Protein AF-A0AAE0KXP6-F1 (afdb_monomer_lite)

pLDDT: mean 75.96, std 21.17, range [24.8, 98.81]

Foldseek 3Di:
DVVVVVVCVVPVVPPPDDDDDFDQFAALQRACLQVVCRPFQGAFAWADCPLFHFFAPVQAFHFHPNPVADFLLVLLVLLADDDFFFAPQQFFLCLLLLLVLQLLQAFDFAQDDPPFWDGFDWDWTADDQCPVFQHVVRPGPDTATDTFTIFGNPPPRNHYTTTTGRAGRFLQPLQAQANHPVLNVQQPPQALLAGDADPPLFAAWVPVPDQADDLLPDPDTFGRGSGSQCLFFLLSRLVNSLLRLQLRVQSVVCCVVPVPDGNVRSNRRSSLLSSLLSLLQVPQFNCVLQVQDADDFPAADSPFRLHHHPCCSQALSCLSQQQDEQWQAFADLQLHGDPVGIDGGLVRGSPVVVCVVPHSQRSLQSSLVHRTTARASYHYCSQQFRNSPDPNPNTDGNSSNSLSNCRSSSGAAAQSLCVSLVHHGDQALVQQAVPPSLRVSVCVSQVGGSNSHHNRNSFSRGDDDVSGSGHPSSSSSVNVNVNSSQNNRQSNQPNDPVRHSHYHPVSSVVSNVDYPVNSCVVRHPRPDGAPRSGRDDPPTSNDPDPCVCVPVPPDPPPDPDDPPFAVDWDQPDDVFRKIKGKYKDAPPPDPPKIKMKIKIKTLALAKKKKWWDDPVVPWFLAQIWMKMWHQDPVRDIDIFTFAHHDGPFATDGQVVVVFDTFWAPWHWGQPPSMIMIMIMGILDDPRPPGDDRNDLAFWTWMKIFDAPVNHHPSRDDRDPVGIDTDHTDNSNDDDPDDPPLVPCVVFPWDWDDDPQAWIWIWGDDPQKIKIKTKGQAQAKKKKWWFAPPLARAQTFMWIWGADVNRIDIFTFGHNDPDDTHGDPPDGFKAWRDWDDPPSMTMTIIMGGLCNVPPPGDDRQDQDKIKMKIFTDNHHDPDDGPGIDIDIARNPPGDDPDDPPVPPDDDDDDDDDDDDDDDDDDDPPLVVLLVLLLVLLVCLQQPLLVVLVCLVPQVLVPLCSLVVSLVSLVSSLVSLVVSVVSVCVNCVNDQPDPLSVLSVVLNVLSVVLNVLSLLLLPPDDPPDPDDSVVSVVVSNVSSVVSSVSSLVSSVSSCVVVVPDPVVVVVSVVSVVVVVVCVVPRPPLADPVNVVVCVVVVPDDDDDPPVVSVVVSVVVVVVVVVVVVLPDDDSSNVVSLVVCCVVVNDPPVVVVVVVVVVVVVNVVVVVVVVVVVVVVPADDDDDPPDPPPPPVVVVVCVVVVHDYDDDDDDDDDLCVVQVPDDCSVVVVVVNVVVVVPPDDD

Secondary structure (DSSP, 8-state):
-HHHHHHHHHHHGGGS-SS-----S--TT-TTSSSS-TTTT-TTPBPB--SS----TTSSSSPTTTT-SPPHHHHHHHT---S--B-TT-BBHHHHHHHHHHHHHH----S--TTTEEPPPB-PEEPPTT-TTT-TT-----EE--BPPPEETTS-TTS---BB-SS-SS-SSHHHH-SSHHHHHTTB-SSTTPBP-BTTTBPPBSTT------TT--SSPPBP-SSTTTTS-HHHHHHHHHHHHHHHHHHHHHHHH-TT--HHHHHHHHHHHHHHHHHHHIIIIIHHHTT--PPPP----TT---SPBHHIIIIIGGGGGGS--SEE--B-SSSPBPTT--EEHHHHTT-HHHHHHH-SHHHHHHHHHSBPBPSSS---HHHHT-BT-BTTBS-B-HHHHHHHHHHHTTPPPHHHHHHHTTPPPPSSHHHH-S-HHHHHHHHHHTTT-GGGS-HHHHHHTSPBPTTSSSBHHHHHHHHHHHHHHHHT-TT-TTSBTTTSSSB-HHHHHHHHH--HHHHHHHHSS-----SSTTB--TTSTT---TTGGGGS-SS-------S---SEEEEEETTTTEEEEEEEEESTT-TT-EEEEEEEEES-SS-EEEEE--GGGSS-STT-EEEEEEE-TTS-EEEEEEE--STTSPPEEHHHHT----EEEEEEEEETTEEEEEEEEESS-S-TTTPPPPPSSS-EEEEEEE-TT----TTS---TTSEEEEEEE-SS---S----S--GGGS-PEEEEETTTEEEEEEEETTEEEEEEEES-SS-EEEEES-SSSSSTTEEEEEEEEETTEEEEEEEEESSSSPPEEPSS----EEEEEEEETTEEEEEEEEESS-S-TTT-----SS-EEEEEEE-SSSS----SEEEEEEE-TTT------GGG--S----S-------S----SSHHHHHHHHHHHHHHHIIIIIHHHHHHHHHHGGGSTTHHHHHHHHHHHHHHHHHHHHHHHHHHTTT---SHHHHHHHHHHHHHHHHHHHHHHTT-TT-TT-SS-HHHHHHHHHHHHHHHHHHHHHHHHHHHHHTT--HHHHHHHHHHHHHHHHHHHHTS----HHHHHHHHHHHSS-SSS-HHHHHHHHHHHHHHHHHHHTTT--SHHHHHHHHHHHHTTSS-HHHHHHHHHHHHHHHHHHHHHHHHHHHHTT------TT-TTSHHHHHHHHHHTT-------S----HHHHHTTSTTHHHHHHHHHHHHTTS---

InterPro domains:
  IPR005018 DOMON domain [PF03351] (576-705)
  IPR005018 DOMON domain [PF03351] (758-872)
  IPR005018 DOMON domain [PS50836] (576-707)
  IPR005018 DOMON domain [PS50836] (756-872)
  IPR005018 DOMON domain [SM00664] (607-707)
  IPR005018 DOMON domain [SM00664] (780-872)
  IPR006593 Cytochrome b561/ferric reductase, transmembrane domain [SM00665] (931-1053)
  IPR010255 Haem peroxidase superfamily [SSF48113] (22-544)
  IPR019791 Haem peroxidase, animal-type [PF03098] (25-534)
  IPR019791 Haem peroxidase, animal-type [PR00457] (94-109)
  IPR019791 Haem peroxidase, animal-type [PR00457] (223-241)
  IPR019791 Haem peroxidase, animal-type [PR00457] (241-261)
  IPR019791 Haem peroxidase, animal-type [PR00457] (266-292)
  IPR019791 Haem peroxidase, animal-type [PS50292] (14-575)
  IPR036400 Cytochrome b5-like heme/steroid binding domain superfamily [G3DSA:3.10.120.10] (1179-1237)
  IPR036400 Cytochrome b5-like heme/steroid binding domain superfamily [SSF55856] (1179-1228)
  IPR037120 Haem peroxidase domain superfamily, animal type [G3DSA:1.10.640.10] (17-553)
  IPR045266 Copper-dependent monooxygenases, DOMON domain [cd09631] (571-720)
  IPR045266 Copper-dependent monooxygenases, DOMON domain [cd09631] (766-885)

Structure (mmCIF, N/CA/C/O backbone):
data_AF-A0AAE0KXP6-F1
#
_entry.id   AF-A0AAE0KXP6-F1
#
loop_
_atom_site.group_PDB
_atom_site.id
_atom_site.type_symbol
_atom_site.label_atom_id
_atom_site.label_alt_id
_atom_site.label_comp_id
_atom_site.label_asym_id
_atom_site.label_entity_id
_atom_site.label_seq_id
_atom_site.pdbx_PDB_ins_code
_atom_site.Cartn_x
_atom_site.Cartn_y
_atom_site.Cartn_z
_atom_site.occupancy
_atom_site.B_iso_or_equiv
_atom_site.auth_seq_id
_atom_site.auth_comp_id
_atom_site.auth_asym_id
_atom_site.auth_atom_id
_atom_site.pdbx_PDB_model_num
ATOM 1 N N . MET A 1 1 ? -16.709 24.439 -23.450 1.00 32.59 1 MET A N 1
ATOM 2 C CA . MET A 1 1 ? -16.083 23.322 -24.195 1.00 32.59 1 MET A CA 1
ATOM 3 C C . MET A 1 1 ? -16.640 21.931 -23.843 1.00 32.59 1 MET A C 1
ATOM 5 O O . MET A 1 1 ? -16.999 21.219 -24.769 1.00 32.59 1 MET A O 1
ATOM 9 N N . MET A 1 2 ? -16.853 21.538 -22.574 1.00 24.80 2 MET A N 1
ATOM 10 C CA . MET A 1 2 ? -17.371 20.183 -22.232 1.00 24.80 2 MET A CA 1
ATOM 11 C C . MET A 1 2 ? -18.785 19.836 -22.750 1.00 24.80 2 MET A C 1
ATOM 13 O O . MET A 1 2 ? -19.070 18.675 -23.035 1.00 24.80 2 MET A O 1
ATOM 17 N N . ARG A 1 3 ? -19.681 20.818 -22.942 1.00 27.48 3 ARG A N 1
ATOM 18 C CA . ARG A 1 3 ? -21.004 20.563 -23.558 1.00 27.48 3 ARG A CA 1
ATOM 19 C C . ARG A 1 3 ? -20.917 20.221 -25.050 1.00 27.48 3 ARG A C 1
ATOM 21 O O . ARG A 1 3 ? -21.789 19.524 -25.552 1.00 27.48 3 ARG A O 1
ATOM 28 N N . LEU A 1 4 ? -19.858 20.669 -25.728 1.00 32.75 4 LEU A N 1
ATOM 29 C CA . LEU A 1 4 ? -19.587 20.327 -27.124 1.00 32.75 4 LEU A CA 1
ATOM 30 C C . LEU A 1 4 ? -18.962 18.926 -27.222 1.00 32.75 4 LEU A C 1
ATOM 32 O O . LEU A 1 4 ? -19.367 18.155 -28.080 1.00 32.75 4 LEU A O 1
ATOM 36 N N . HIS A 1 5 ? -18.100 18.549 -26.269 1.00 32.56 5 HIS A N 1
ATOM 37 C CA . HIS A 1 5 ? -17.567 17.184 -26.144 1.00 32.56 5 HIS A CA 1
ATOM 38 C C . HIS A 1 5 ? -18.686 16.148 -25.909 1.00 32.56 5 HIS A C 1
ATOM 40 O O . HIS A 1 5 ? -18.770 15.157 -26.625 1.00 32.56 5 HIS A O 1
ATOM 46 N N . ARG A 1 6 ? -19.640 16.432 -25.004 1.00 30.58 6 ARG A N 1
ATOM 47 C CA . ARG A 1 6 ? -20.815 15.563 -24.772 1.00 30.58 6 ARG A CA 1
ATOM 48 C C . ARG A 1 6 ? -21.768 15.480 -25.973 1.00 30.58 6 ARG A C 1
ATOM 50 O O . ARG A 1 6 ? -22.345 14.425 -26.212 1.00 30.58 6 ARG A O 1
ATOM 57 N N . ALA A 1 7 ? -21.932 16.563 -26.736 1.00 30.27 7 ALA A N 1
ATOM 58 C CA . ALA A 1 7 ? -22.789 16.574 -27.926 1.00 30.27 7 ALA A CA 1
ATOM 59 C C . ALA A 1 7 ? -22.153 15.848 -29.128 1.00 30.27 7 ALA A C 1
ATOM 61 O O . ALA A 1 7 ? -22.864 15.206 -29.898 1.00 30.27 7 ALA A O 1
ATOM 62 N N . ILE A 1 8 ? -20.824 15.906 -29.262 1.00 35.00 8 ILE A N 1
ATOM 63 C CA . ILE A 1 8 ? -20.055 15.195 -30.294 1.00 35.00 8 ILE A CA 1
ATOM 64 C C . ILE A 1 8 ? -20.101 13.677 -30.046 1.00 35.00 8 ILE A C 1
ATOM 66 O O . ILE A 1 8 ? -20.377 12.925 -30.984 1.00 35.00 8 ILE A O 1
ATOM 70 N N . SER A 1 9 ? -19.973 13.226 -28.791 1.00 34.34 9 SER A N 1
ATOM 71 C CA . SER A 1 9 ? -20.083 11.801 -28.432 1.00 34.34 9 SER A CA 1
ATOM 72 C C . SER A 1 9 ? -21.488 11.217 -28.643 1.00 34.34 9 SER A C 1
ATOM 74 O O . SER A 1 9 ? -21.620 10.036 -28.952 1.00 34.34 9 SER A O 1
ATOM 76 N N . LEU A 1 10 ? -22.544 12.034 -28.532 1.00 33.81 10 LEU A N 1
ATOM 77 C CA . LEU A 1 10 ? -23.941 11.597 -28.687 1.00 33.81 10 LEU A CA 1
ATOM 78 C C . LEU A 1 10 ? -24.412 11.481 -30.147 1.00 33.81 10 LEU A C 1
ATOM 80 O O . LEU A 1 10 ? -25.411 10.812 -30.403 1.00 33.81 10 LEU A O 1
ATOM 84 N N . VAL A 1 11 ? -23.726 12.118 -31.104 1.00 35.19 11 VAL A N 1
ATOM 85 C CA . VAL A 1 11 ? -24.187 12.194 -32.506 1.00 35.19 11 VAL A CA 1
ATOM 86 C C . VAL A 1 11 ? -23.286 11.426 -33.479 1.00 35.19 11 VAL A C 1
ATOM 88 O O . VAL A 1 11 ? -23.789 10.916 -34.478 1.00 35.19 11 VAL A O 1
ATOM 91 N N . LEU A 1 12 ? -21.982 11.287 -33.203 1.00 35.38 12 LEU A N 1
ATOM 92 C CA . LEU A 1 12 ? -21.042 10.641 -34.136 1.00 35.38 12 LEU A CA 1
ATOM 93 C C . LEU A 1 12 ? -20.801 9.145 -33.880 1.00 35.38 12 LEU A C 1
ATOM 95 O O . LEU A 1 12 ? -20.413 8.436 -34.806 1.00 35.38 12 LEU A O 1
ATOM 99 N N . LEU A 1 13 ? -21.084 8.633 -32.680 1.00 35.50 13 LEU A N 1
ATOM 100 C CA . LEU A 1 13 ? -20.865 7.218 -32.351 1.00 35.50 13 LEU A CA 1
ATOM 101 C C . LEU A 1 13 ? -21.879 6.217 -32.965 1.00 35.50 13 LEU A C 1
ATOM 103 O O . LEU A 1 13 ? -21.472 5.091 -33.244 1.00 35.50 13 LEU A O 1
ATOM 107 N N . PRO A 1 14 ? -23.161 6.553 -33.250 1.00 34.28 14 PRO A N 1
ATOM 108 C CA . PRO A 1 14 ? -24.108 5.555 -33.770 1.00 34.28 14 PRO A CA 1
ATOM 109 C C . PRO A 1 14 ? -24.024 5.300 -35.285 1.00 34.28 14 PRO A C 1
ATOM 111 O O . PRO A 1 14 ? -24.717 4.417 -35.784 1.00 34.28 14 PRO A O 1
ATOM 114 N N . LEU A 1 15 ? -23.234 6.071 -36.042 1.00 33.22 15 LEU A N 1
ATOM 115 C CA . LEU A 1 15 ? -23.243 6.052 -37.517 1.00 33.22 15 LEU A CA 1
ATOM 116 C C . LEU A 1 15 ? -22.061 5.298 -38.157 1.00 33.22 15 LEU A C 1
ATOM 118 O O . LEU A 1 15 ? -21.958 5.276 -39.382 1.00 33.22 15 LEU A O 1
ATOM 122 N N . LEU A 1 16 ? -21.206 4.646 -37.358 1.00 36.97 16 LEU A N 1
ATOM 123 C CA . LEU A 1 16 ? -20.018 3.910 -37.824 1.00 36.97 16 LEU A CA 1
ATOM 124 C C . LEU A 1 16 ? -20.016 2.395 -37.537 1.00 36.97 16 LEU A C 1
ATOM 126 O O . LEU A 1 16 ? -18.966 1.771 -37.631 1.00 36.97 16 LEU A O 1
ATOM 130 N N . LEU A 1 17 ? -21.156 1.759 -37.248 1.00 31.48 17 LEU A N 1
ATOM 131 C CA . LEU A 1 17 ? -21.188 0.305 -37.020 1.00 31.48 17 LEU A CA 1
ATOM 132 C C . LEU A 1 17 ? -22.058 -0.436 -38.043 1.00 31.48 17 LEU A C 1
ATOM 134 O O . LEU A 1 17 ? -23.271 -0.230 -38.097 1.00 31.48 17 LEU A O 1
ATOM 138 N N . PRO A 1 18 ? -21.494 -1.444 -38.724 1.00 36.28 18 PRO A N 1
ATOM 139 C CA . PRO A 1 18 ? -22.062 -2.773 -38.725 1.00 36.28 18 PRO A CA 1
ATOM 140 C C . PRO A 1 18 ? -21.267 -3.644 -37.736 1.00 36.28 18 PRO A C 1
ATOM 142 O O . PRO A 1 18 ? -20.046 -3.721 -37.811 1.00 36.28 18 PRO A O 1
ATOM 145 N N . THR A 1 19 ? -21.989 -4.343 -36.853 1.00 32.66 19 THR A N 1
ATOM 146 C CA . THR A 1 19 ? -21.525 -5.262 -35.783 1.00 32.66 19 THR A CA 1
ATOM 147 C C . THR A 1 19 ? -21.024 -4.605 -34.485 1.00 32.66 19 THR A C 1
ATOM 149 O O . THR A 1 19 ? -20.386 -3.562 -34.493 1.00 32.66 19 THR A O 1
ATOM 152 N N . LYS A 1 20 ? -21.408 -5.193 -33.341 1.00 36.56 20 LYS A N 1
ATOM 153 C CA . LYS A 1 20 ? -21.067 -4.753 -31.978 1.00 36.56 20 LYS A CA 1
ATOM 154 C C . LYS A 1 20 ? -19.540 -4.741 -31.786 1.00 36.56 20 LYS A C 1
ATOM 156 O O . LYS A 1 20 ? -18.954 -5.796 -31.580 1.00 36.56 20 LYS A O 1
ATOM 161 N N . SER A 1 21 ? -18.909 -3.568 -31.823 1.00 39.62 21 SER A N 1
ATOM 162 C CA . SER A 1 21 ? -17.526 -3.383 -31.366 1.00 39.62 21 SER A CA 1
ATOM 163 C C . SER A 1 21 ? -17.557 -2.946 -29.902 1.00 39.62 21 SER A C 1
ATOM 165 O O . SER A 1 21 ? -17.931 -1.812 -29.610 1.00 39.62 21 SER A O 1
ATOM 167 N N . TYR A 1 22 ? -17.219 -3.843 -28.978 1.00 49.94 22 TYR A N 1
ATOM 168 C CA . TYR A 1 22 ? -17.097 -3.524 -27.552 1.00 49.94 22 TYR A CA 1
ATOM 169 C C . TYR A 1 22 ? -15.776 -2.778 -27.283 1.00 49.94 22 TYR A C 1
ATOM 171 O O . TYR A 1 22 ? -14.774 -3.052 -27.940 1.00 49.94 22 TYR A O 1
ATOM 179 N N . ALA A 1 23 ? -15.753 -1.850 -26.317 1.00 63.47 23 ALA A N 1
ATOM 180 C CA . ALA A 1 23 ? -14.490 -1.320 -25.792 1.00 63.47 23 ALA A CA 1
ATOM 181 C C . ALA A 1 23 ? -13.693 -2.470 -25.151 1.00 63.47 23 ALA A C 1
ATOM 183 O O . ALA A 1 23 ? -14.261 -3.210 -24.344 1.00 63.47 23 ALA A O 1
ATOM 184 N N . ALA A 1 24 ? -12.421 -2.624 -25.533 1.00 76.25 24 ALA A N 1
ATOM 185 C CA . ALA A 1 24 ? -11.598 -3.793 -25.207 1.00 76.25 24 ALA A CA 1
ATOM 186 C C . ALA A 1 24 ? -10.901 -3.733 -23.831 1.00 76.25 24 ALA A C 1
ATOM 188 O O . ALA A 1 24 ? -10.452 -4.771 -23.347 1.00 76.25 24 ALA A O 1
ATOM 189 N N . TYR A 1 25 ? -10.846 -2.555 -23.195 1.00 86.75 25 TYR A N 1
ATOM 190 C CA . TYR A 1 25 ? -10.132 -2.304 -21.934 1.00 86.75 25 TYR A CA 1
ATOM 191 C C . TYR A 1 25 ? -10.940 -1.384 -21.004 1.00 86.75 25 TYR A C 1
ATOM 193 O O . TYR A 1 25 ? -11.779 -0.614 -21.486 1.00 86.75 25 TYR A O 1
ATOM 201 N N . TYR A 1 26 ? -10.667 -1.437 -19.694 1.00 91.56 26 TYR A N 1
ATOM 202 C CA . TYR A 1 26 ? -11.183 -0.465 -18.722 1.00 91.56 26 TYR A CA 1
ATOM 203 C C . TYR A 1 26 ? -10.725 0.952 -19.086 1.00 91.56 26 TYR A C 1
ATOM 205 O O . TYR A 1 26 ? -9.540 1.177 -19.363 1.00 91.56 26 TYR A O 1
ATOM 213 N N . SER A 1 27 ? -11.628 1.932 -19.012 1.00 93.94 27 SER A N 1
ATOM 214 C CA . SER A 1 27 ? -11.185 3.322 -18.882 1.00 93.94 27 SER A CA 1
ATOM 215 C C . SER A 1 27 ? -10.509 3.506 -17.518 1.00 93.94 27 SER A C 1
ATOM 217 O O . SER A 1 27 ? -10.760 2.747 -16.587 1.00 93.94 27 SER A O 1
ATOM 219 N N . PHE A 1 28 ? -9.621 4.490 -17.387 1.00 93.56 28 PHE A N 1
ATOM 220 C CA . PHE A 1 28 ? -8.938 4.737 -16.110 1.00 93.56 28 PHE A CA 1
ATOM 221 C C . PHE A 1 28 ? -9.883 5.217 -15.006 1.00 93.56 28 PHE A C 1
ATOM 223 O O . PHE A 1 28 ? -9.619 4.983 -13.842 1.00 93.56 28 PHE A O 1
ATOM 230 N N . ASP A 1 29 ? -10.977 5.882 -15.369 1.00 94.44 29 ASP A N 1
ATOM 231 C CA . ASP A 1 29 ? -11.975 6.395 -14.431 1.00 94.44 29 ASP A CA 1
ATOM 232 C C . ASP A 1 29 ? -13.152 5.432 -14.206 1.00 94.44 29 ASP A C 1
ATOM 234 O O . ASP A 1 29 ? -14.059 5.763 -13.453 1.00 94.44 29 ASP A O 1
ATOM 238 N N . GLY A 1 30 ? -13.188 4.268 -14.864 1.00 95.31 30 GLY A N 1
ATOM 239 C CA . GLY A 1 30 ? -14.303 3.315 -14.801 1.00 95.31 30 GLY A CA 1
ATOM 240 C C . GLY A 1 30 ? -15.544 3.689 -15.633 1.00 95.31 30 GLY A C 1
ATOM 241 O O . GLY A 1 30 ? -16.504 2.914 -15.689 1.00 95.31 30 GLY A O 1
ATOM 242 N N . TRP A 1 31 ? -15.554 4.842 -16.314 1.00 94.88 31 TRP A N 1
ATOM 243 C CA . TRP A 1 31 ? -16.660 5.261 -17.177 1.00 94.88 31 TRP A CA 1
ATOM 244 C C . TRP A 1 31 ? -16.942 4.274 -18.321 1.00 94.88 31 TRP A C 1
ATOM 246 O O . TRP A 1 31 ? -16.058 3.812 -19.042 1.00 94.88 31 TRP A O 1
ATOM 256 N N . GLY A 1 32 ? -18.223 3.992 -18.559 1.00 92.38 32 GLY A N 1
ATOM 257 C CA . GLY A 1 32 ? -18.657 3.143 -19.670 1.00 92.38 32 GLY A CA 1
ATOM 258 C C . GLY A 1 32 ? -18.403 1.649 -19.451 1.00 92.38 32 GLY A C 1
ATOM 259 O O . GLY A 1 32 ? -18.537 0.862 -20.399 1.00 92.38 32 GLY A O 1
ATOM 260 N N . ASN A 1 33 ? -18.079 1.228 -18.221 1.00 94.25 33 ASN A N 1
ATOM 261 C CA . ASN A 1 33 ? -18.106 -0.185 -17.851 1.00 94.25 33 ASN A CA 1
ATOM 262 C C . ASN A 1 33 ? -19.514 -0.754 -18.094 1.00 94.25 33 ASN A C 1
ATOM 264 O O . ASN A 1 33 ? -19.696 -1.624 -18.948 1.00 94.25 33 ASN A O 1
ATOM 268 N N . ASN A 1 34 ? -20.538 -0.172 -17.469 1.00 94.56 34 ASN A N 1
ATOM 269 C CA . ASN A 1 34 ? -21.924 -0.504 -17.780 1.00 94.56 34 ASN A CA 1
ATOM 270 C C . ASN A 1 34 ? -22.409 0.265 -19.025 1.00 94.56 34 ASN A C 1
ATOM 272 O O . ASN A 1 34 ? -22.311 1.487 -19.101 1.00 94.56 34 ASN A O 1
ATOM 276 N N . LEU A 1 35 ? -22.963 -0.441 -20.017 1.00 90.94 35 LEU A N 1
ATOM 277 C CA . LEU A 1 35 ? -23.380 0.178 -21.286 1.00 90.94 35 LEU A CA 1
ATOM 278 C C . LEU A 1 35 ? -24.686 0.984 -21.184 1.00 90.94 35 LEU A C 1
ATOM 280 O O . LEU A 1 35 ? -24.946 1.828 -22.041 1.00 90.94 35 LEU A O 1
ATOM 284 N N . ARG A 1 36 ? -25.529 0.707 -20.179 1.00 93.88 36 ARG A N 1
ATOM 285 C CA . ARG A 1 36 ? -26.803 1.411 -19.950 1.00 93.88 36 ARG A CA 1
ATOM 286 C C . ARG A 1 36 ? -26.665 2.568 -18.973 1.00 93.88 36 ARG A C 1
ATOM 288 O O . ARG A 1 36 ? -27.327 3.582 -19.169 1.00 93.88 36 ARG A O 1
ATOM 295 N N . ASN A 1 37 ? -25.807 2.408 -17.971 1.00 95.12 37 ASN A N 1
ATOM 296 C CA . ASN A 1 37 ? -25.529 3.404 -16.940 1.00 95.12 37 ASN A CA 1
ATOM 297 C C . ASN A 1 37 ? -24.009 3.653 -16.873 1.00 95.12 37 ASN A C 1
ATOM 299 O O . ASN A 1 37 ? -23.347 3.132 -15.974 1.00 95.12 37 ASN A O 1
ATOM 303 N N . PRO A 1 38 ? -23.428 4.384 -17.845 1.00 92.69 38 PRO A N 1
ATOM 304 C CA . PRO A 1 38 ? -21.977 4.555 -17.974 1.00 92.69 38 PRO A CA 1
ATOM 305 C C . PRO A 1 38 ? -21.270 5.141 -16.747 1.00 92.69 38 PRO A C 1
ATOM 307 O O . PRO A 1 38 ? -20.057 5.022 -16.639 1.00 92.69 38 PRO A O 1
ATOM 310 N N . GLU A 1 39 ? -22.001 5.796 -15.852 1.00 93.31 39 GLU A N 1
ATOM 311 C CA . GLU A 1 39 ? -21.506 6.395 -14.613 1.00 93.31 39 GLU A CA 1
ATOM 312 C C . GLU A 1 39 ? -21.412 5.425 -13.424 1.00 93.31 39 GLU A C 1
ATOM 314 O O . GLU A 1 39 ? -20.818 5.775 -12.405 1.00 93.31 39 GLU A O 1
ATOM 319 N N . TRP A 1 40 ? -22.005 4.231 -13.512 1.00 96.62 40 TRP A N 1
ATOM 320 C CA . TRP A 1 40 ? -21.966 3.264 -12.414 1.00 96.62 40 TRP A CA 1
ATOM 321 C C . TRP A 1 40 ? -20.543 2.761 -12.173 1.00 96.62 40 TRP A C 1
ATOM 323 O O . TRP A 1 40 ? -19.909 2.224 -13.078 1.00 96.62 40 TRP A O 1
ATOM 333 N N . GLY A 1 41 ? -20.072 2.918 -10.936 1.00 95.25 41 GLY A N 1
ATOM 334 C CA . GLY A 1 41 ? -18.726 2.539 -10.507 1.00 95.25 41 GLY A CA 1
ATOM 335 C C . GLY A 1 41 ? -17.596 3.461 -10.980 1.00 95.25 41 GLY A C 1
ATOM 336 O O . GLY A 1 41 ? -16.436 3.154 -10.723 1.00 95.25 41 GLY A O 1
ATOM 337 N N . MET A 1 42 ? -17.903 4.577 -11.649 1.00 95.06 42 MET A N 1
ATOM 338 C CA . MET A 1 42 ? -16.891 5.544 -12.086 1.00 95.06 42 MET A CA 1
ATOM 339 C C . MET A 1 42 ? -16.293 6.305 -10.887 1.00 95.06 42 MET A C 1
ATOM 341 O O . MET A 1 42 ? -17.012 6.625 -9.935 1.00 95.06 42 MET A O 1
ATOM 345 N N . ALA A 1 43 ? -15.010 6.657 -10.958 1.00 94.12 43 ALA A N 1
ATOM 346 C CA . ALA A 1 43 ? -14.353 7.533 -9.992 1.00 94.12 43 ALA A CA 1
ATOM 347 C C . ALA A 1 43 ? -15.075 8.886 -9.867 1.00 94.12 43 ALA A C 1
ATOM 349 O O . ALA A 1 43 ? -15.529 9.477 -10.852 1.00 94.12 43 ALA A O 1
ATOM 350 N N . GLY A 1 44 ? -15.212 9.379 -8.638 1.00 90.69 44 GLY A N 1
ATOM 351 C CA . GLY A 1 44 ? -15.965 10.593 -8.323 1.00 90.69 44 GLY A CA 1
ATOM 352 C C . GLY A 1 44 ? -17.488 10.408 -8.270 1.00 90.69 44 GLY A C 1
ATOM 353 O O . GLY A 1 44 ? -18.209 11.405 -8.165 1.00 90.69 44 GLY A O 1
ATOM 354 N N . SER A 1 45 ? -18.001 9.174 -8.352 1.00 91.00 45 SER A N 1
ATOM 355 C CA . SER A 1 45 ? -19.427 8.873 -8.155 1.00 91.00 45 SER A CA 1
ATOM 356 C C . SER A 1 45 ? -19.807 8.798 -6.669 1.00 91.00 45 SER A C 1
ATOM 358 O O . SER A 1 45 ? -18.961 8.648 -5.789 1.00 91.00 45 SER A O 1
ATOM 360 N N . GLU A 1 46 ? -21.097 8.954 -6.363 1.00 92.94 46 GLU A N 1
ATOM 361 C CA . GLU A 1 46 ? -21.593 8.818 -4.989 1.00 92.94 46 GLU A CA 1
ATOM 362 C C . GLU A 1 46 ? -21.494 7.366 -4.508 1.00 92.94 46 GLU A C 1
ATOM 364 O O . GLU A 1 46 ? -21.806 6.433 -5.254 1.00 92.94 46 GLU A O 1
ATOM 369 N N . LEU A 1 47 ? -21.133 7.185 -3.235 1.00 95.38 47 LEU A N 1
ATOM 370 C CA . LEU A 1 47 ? -21.275 5.893 -2.572 1.00 95.38 47 LEU A CA 1
ATOM 371 C C . LEU A 1 47 ? -22.747 5.480 -2.557 1.00 95.38 47 LEU A C 1
ATOM 373 O O . LEU A 1 47 ? -23.642 6.272 -2.241 1.00 95.38 47 LEU A O 1
ATOM 377 N N . LEU A 1 48 ? -23.005 4.213 -2.863 1.00 95.88 48 LEU A N 1
ATOM 378 C CA . LEU A 1 48 ? -24.356 3.684 -2.869 1.00 95.88 48 LEU A CA 1
ATOM 379 C C . LEU A 1 48 ? -24.908 3.592 -1.437 1.00 95.88 48 LEU A C 1
ATOM 381 O O . LEU A 1 48 ? -24.183 3.348 -0.480 1.00 95.88 48 LEU A O 1
ATOM 385 N N . ARG A 1 49 ? -26.221 3.780 -1.282 1.00 94.88 49 ARG A N 1
ATOM 386 C CA . ARG A 1 49 ? -26.956 3.580 -0.021 1.00 94.88 49 ARG A CA 1
ATOM 387 C C . ARG A 1 49 ? -27.841 2.337 -0.127 1.00 94.88 49 ARG A C 1
ATOM 389 O O . ARG A 1 49 ? -29.071 2.449 -0.119 1.00 94.88 49 ARG A O 1
ATOM 396 N N . TYR A 1 50 ? -27.236 1.169 -0.341 1.00 93.94 50 TYR A N 1
ATOM 397 C CA . TYR A 1 50 ? -27.963 -0.085 -0.531 1.00 93.94 50 TYR A CA 1
ATOM 398 C C . TYR A 1 50 ? -27.125 -1.305 -0.112 1.00 93.94 50 TYR A C 1
ATOM 400 O O . TYR A 1 50 ? -26.047 -1.505 -0.663 1.00 93.94 50 TYR A O 1
ATOM 408 N N . PRO A 1 51 ? -27.668 -2.198 0.740 1.00 94.38 51 PRO A N 1
ATOM 409 C CA . PRO A 1 51 ? -29.050 -2.212 1.244 1.00 94.38 51 PRO A CA 1
ATOM 410 C C . PRO A 1 51 ? -29.284 -1.263 2.429 1.00 94.38 51 PRO A C 1
ATOM 412 O O . PRO A 1 51 ? -30.423 -1.092 2.879 1.00 94.38 51 PRO A O 1
ATOM 415 N N . VAL A 1 52 ? -28.219 -0.645 2.940 1.00 95.56 52 VAL A N 1
ATOM 416 C CA . VAL A 1 52 ? -28.249 0.186 4.140 1.00 95.56 52 VAL A CA 1
ATOM 417 C C . VAL A 1 52 ? -28.572 1.636 3.776 1.00 95.56 52 VAL A C 1
ATOM 419 O O . VAL A 1 52 ? -27.813 2.324 3.098 1.00 95.56 52 VAL A O 1
ATOM 422 N N . ALA A 1 53 ? -29.723 2.118 4.245 1.00 94.12 53 ALA A N 1
ATOM 423 C CA . ALA A 1 53 ? -30.146 3.501 4.033 1.00 94.12 53 ALA A CA 1
ATOM 424 C C . ALA A 1 53 ? -29.473 4.460 5.031 1.00 94.12 53 ALA A C 1
ATOM 426 O O . ALA A 1 53 ? -29.120 4.066 6.141 1.00 94.12 53 ALA A O 1
ATOM 427 N N . SER A 1 54 ? -29.377 5.745 4.682 1.00 95.12 54 SER A N 1
ATOM 428 C CA . SER A 1 54 ? -28.867 6.780 5.590 1.00 95.12 54 SER A CA 1
ATOM 429 C C . SER A 1 54 ? -29.746 6.953 6.840 1.00 95.12 54 SER A C 1
ATOM 431 O O . SER A 1 54 ? -30.977 6.910 6.768 1.00 95.12 54 SER A O 1
ATOM 433 N N . ALA A 1 55 ? -29.116 7.252 7.970 1.00 95.50 55 ALA A N 1
ATOM 434 C CA . ALA A 1 55 ? -29.718 7.462 9.282 1.00 95.50 55 ALA A CA 1
ATOM 435 C C . ALA A 1 55 ? -29.104 8.662 10.027 1.00 95.50 55 ALA A C 1
ATOM 437 O O . ALA A 1 55 ? -28.953 8.629 11.252 1.00 95.50 55 ALA A O 1
ATOM 438 N N . TYR A 1 56 ? -28.798 9.740 9.296 1.00 96.38 56 TYR A N 1
ATOM 439 C CA . TYR A 1 56 ? -28.511 11.039 9.904 1.00 96.38 56 TYR A CA 1
ATOM 440 C C . TYR A 1 56 ? -29.588 11.412 10.928 1.00 96.38 56 TYR A C 1
ATOM 442 O O . TYR A 1 56 ? -30.776 11.151 10.730 1.00 96.38 56 TYR A O 1
ATOM 450 N N . HIS A 1 57 ? -29.175 12.027 12.031 1.00 94.94 57 HIS A N 1
ATOM 451 C CA . HIS A 1 57 ? -30.039 12.341 13.164 1.00 94.94 57 HIS A CA 1
ATOM 452 C C . HIS A 1 57 ? -31.220 13.246 12.791 1.00 94.94 57 HIS A C 1
ATOM 454 O O . HIS A 1 57 ? -32.328 13.061 13.289 1.00 94.94 57 HIS A O 1
ATOM 460 N N . ASP A 1 58 ? -30.979 14.214 11.912 1.00 94.31 58 ASP A N 1
ATOM 461 C CA . ASP A 1 58 ? -31.978 15.119 11.336 1.00 94.31 58 ASP A CA 1
ATOM 462 C C . ASP A 1 58 ? -32.541 14.615 9.995 1.00 94.31 58 ASP A C 1
ATOM 464 O O . ASP A 1 58 ? -33.341 15.301 9.366 1.00 94.31 58 ASP A O 1
ATOM 468 N N . GLY A 1 59 ? -32.119 13.429 9.548 1.00 94.12 59 GLY A N 1
ATOM 469 C CA . GLY A 1 59 ? -32.423 12.883 8.229 1.00 94.12 59 GLY A CA 1
ATOM 470 C C . GLY A 1 59 ? -31.647 13.526 7.076 1.00 94.12 59 GLY A C 1
ATOM 471 O O . GLY A 1 59 ? -31.882 13.142 5.936 1.00 94.12 59 GLY A O 1
ATOM 472 N N . ILE A 1 60 ? -30.736 14.468 7.344 1.00 93.75 60 ILE A N 1
ATOM 473 C CA . ILE A 1 60 ? -30.059 15.267 6.314 1.00 93.75 60 ILE A CA 1
ATOM 474 C C . ILE A 1 60 ? -28.539 15.168 6.463 1.00 93.75 60 ILE A C 1
ATOM 476 O O . ILE A 1 60 ? -27.864 14.659 5.575 1.00 93.75 60 ILE A O 1
ATOM 480 N N . SER A 1 61 ? -27.965 15.651 7.566 1.00 92.50 61 SER A N 1
ATOM 481 C CA . SER A 1 61 ? -26.504 15.758 7.688 1.00 92.50 61 SER A CA 1
ATOM 482 C C . SER A 1 61 ? -25.958 15.720 9.113 1.00 92.50 61 SER A C 1
ATOM 484 O O . SER A 1 61 ? -24.748 15.541 9.278 1.00 92.50 61 SER A O 1
ATOM 486 N N . ASN A 1 62 ? -26.800 15.850 10.142 1.00 94.00 62 ASN A N 1
ATOM 487 C CA . ASN A 1 62 ? -26.359 15.736 11.530 1.00 94.00 62 ASN A CA 1
ATOM 488 C C . ASN A 1 62 ? -25.982 14.289 11.827 1.00 94.00 62 ASN A C 1
ATOM 490 O O . ASN A 1 62 ? -26.810 13.396 11.657 1.00 94.00 62 ASN A O 1
ATOM 494 N N . MET A 1 63 ? -24.749 14.068 12.283 1.00 95.06 63 MET A N 1
ATOM 495 C CA . MET A 1 63 ? -24.161 12.740 12.493 1.00 95.06 63 MET A CA 1
ATOM 496 C C . MET A 1 63 ? -25.090 11.788 13.261 1.00 95.06 63 MET A C 1
ATOM 498 O O . MET A 1 63 ? -25.848 12.216 14.142 1.00 95.06 63 MET A O 1
ATOM 502 N N . THR A 1 64 ? -25.032 10.494 12.930 1.00 95.81 64 THR A N 1
ATOM 503 C CA . THR A 1 64 ? -25.865 9.461 13.567 1.00 95.81 64 THR A CA 1
ATOM 504 C C . THR A 1 64 ? -25.802 9.567 15.091 1.00 95.81 64 THR A C 1
ATOM 506 O O . THR A 1 64 ? -24.751 9.796 15.683 1.00 95.81 64 THR A O 1
ATOM 509 N N . GLY A 1 65 ? -26.957 9.413 15.742 1.00 87.88 65 GLY A N 1
ATOM 510 C CA . GLY A 1 65 ? -27.069 9.431 17.200 1.00 87.88 65 GLY A CA 1
ATOM 511 C C . GLY A 1 65 ? -27.259 10.818 17.816 1.00 87.88 65 GLY A C 1
ATOM 512 O O . GLY A 1 65 ? -27.832 10.903 18.901 1.00 87.88 65 GLY A O 1
ATOM 513 N N . GLY A 1 66 ? -26.877 11.904 17.132 1.00 83.44 66 GLY A N 1
ATOM 514 C CA . GLY A 1 66 ? -27.148 13.282 17.572 1.00 83.44 66 GLY A CA 1
ATOM 515 C C . GLY A 1 66 ? -26.671 13.592 18.995 1.00 83.44 66 GLY A C 1
ATOM 516 O O . GLY A 1 66 ? -27.426 14.169 19.774 1.00 83.44 66 GLY A O 1
ATOM 517 N N . GLY A 1 67 ? -25.472 13.125 19.361 1.00 78.56 67 GLY A N 1
ATOM 518 C CA . GLY A 1 67 ? -24.885 13.312 20.696 1.00 78.56 67 GLY A CA 1
ATOM 519 C C . GLY A 1 67 ? -25.465 12.419 21.802 1.00 78.56 67 GLY A C 1
ATOM 520 O O . GLY A 1 67 ? -25.128 12.589 22.967 1.00 78.56 67 GLY A O 1
ATOM 521 N N . ARG A 1 68 ? -26.352 11.468 21.473 1.00 88.75 68 ARG A N 1
ATOM 522 C CA . ARG A 1 68 ? -26.896 10.489 22.439 1.00 88.75 68 ARG A CA 1
ATOM 523 C C . ARG A 1 68 ? -26.019 9.249 22.619 1.00 88.75 68 ARG A C 1
ATOM 525 O O . ARG A 1 68 ? -26.302 8.442 23.505 1.00 88.75 68 ARG A O 1
ATOM 532 N N . LEU A 1 69 ? -25.037 9.069 21.742 1.00 95.12 69 LEU A N 1
ATOM 533 C CA . LEU A 1 69 ? -24.088 7.960 21.774 1.00 95.12 69 LEU A CA 1
ATOM 534 C C . LEU A 1 69 ? -22.888 8.336 22.654 1.00 95.12 69 LEU A C 1
ATOM 536 O O . LEU A 1 69 ? -22.578 9.524 22.734 1.00 95.12 69 LEU A O 1
ATOM 540 N N . PRO A 1 70 ? -22.218 7.362 23.291 1.00 94.88 70 PRO A N 1
ATOM 541 C CA . PRO A 1 70 ? -20.958 7.609 23.989 1.00 94.88 70 PRO A CA 1
ATOM 542 C C . PRO A 1 70 ? -19.884 8.170 23.046 1.00 94.88 70 PRO A C 1
ATOM 544 O O . PRO A 1 70 ? -19.924 7.936 21.830 1.00 94.88 70 PRO A O 1
ATOM 547 N N . ASP A 1 71 ? -18.922 8.906 23.595 1.00 95.31 71 ASP A N 1
ATOM 548 C CA . ASP A 1 71 ? -17.830 9.480 22.810 1.00 95.31 71 ASP A CA 1
ATOM 549 C C . ASP A 1 71 ? -16.948 8.376 22.213 1.00 95.31 71 ASP A C 1
ATOM 551 O O . ASP A 1 71 ? -16.715 7.340 22.830 1.00 95.31 71 ASP A O 1
ATOM 555 N N . ALA A 1 72 ? -16.475 8.572 20.980 1.00 95.94 72 ALA A N 1
ATOM 556 C CA . ALA A 1 72 ? -15.793 7.510 20.236 1.00 95.94 72 ALA A CA 1
ATOM 557 C C . ALA A 1 72 ? -14.493 7.041 20.917 1.00 95.94 72 ALA A C 1
ATOM 559 O O . ALA A 1 72 ? -14.220 5.842 20.946 1.00 95.94 72 ALA A O 1
ATOM 560 N N . ARG A 1 73 ? -13.729 7.965 21.517 1.00 95.12 73 ARG A N 1
ATOM 561 C CA . ARG A 1 73 ? -12.525 7.630 22.290 1.00 95.12 73 ARG A CA 1
ATOM 562 C C . ARG A 1 73 ? -12.859 6.923 23.605 1.00 95.12 73 ARG A C 1
ATOM 564 O O . ARG A 1 73 ? -12.179 5.968 23.950 1.00 95.12 73 ARG A O 1
ATOM 571 N N . ASP A 1 74 ? -13.931 7.321 24.291 1.00 94.06 74 ASP A N 1
ATOM 572 C CA . ASP A 1 74 ? -14.398 6.631 25.505 1.00 94.06 74 ASP A CA 1
ATOM 573 C C . ASP A 1 74 ? -14.763 5.163 25.214 1.00 94.06 74 ASP A C 1
ATOM 575 O O . ASP A 1 74 ? -14.410 4.264 25.974 1.00 94.06 74 ASP A O 1
ATOM 579 N N . ILE A 1 75 ? -15.399 4.902 24.064 1.00 95.31 75 ILE A N 1
ATOM 580 C CA . ILE A 1 75 ? -15.666 3.535 23.594 1.00 95.31 75 ILE A CA 1
ATOM 581 C C . ILE A 1 75 ? -14.355 2.782 23.336 1.00 95.31 75 ILE A C 1
ATOM 583 O O . ILE A 1 75 ? -14.209 1.660 23.811 1.00 95.31 75 ILE A O 1
ATOM 587 N N . SER A 1 76 ? -13.416 3.395 22.607 1.00 94.19 76 SER A N 1
ATOM 588 C CA . SER A 1 76 ? -12.120 2.789 22.273 1.00 94.19 76 SER A CA 1
ATOM 589 C C . SER A 1 76 ? -11.330 2.388 23.524 1.00 94.19 76 SER A C 1
ATOM 591 O O . SER A 1 76 ? -10.925 1.236 23.652 1.00 94.19 76 SER A O 1
ATOM 593 N N . VAL A 1 77 ? -11.193 3.295 24.498 1.00 90.81 77 VAL A N 1
ATOM 594 C CA . VAL A 1 77 ? -10.466 3.038 25.754 1.00 90.81 77 VAL A CA 1
ATOM 595 C C . VAL A 1 77 ? -11.131 1.938 26.577 1.00 90.81 77 VAL A C 1
ATOM 597 O O . VAL A 1 77 ? -10.447 1.089 27.139 1.00 90.81 77 VAL A O 1
ATOM 600 N N . GLN A 1 78 ? -12.465 1.918 26.655 1.00 89.75 78 GLN A N 1
ATOM 601 C CA . GLN A 1 78 ? -13.169 0.900 27.440 1.00 89.75 78 GLN A CA 1
ATOM 602 C C . GLN A 1 78 ? -13.131 -0.496 26.808 1.00 89.75 78 GLN A C 1
ATOM 604 O O . GLN A 1 78 ? -13.309 -1.473 27.531 1.00 89.75 78 GLN A O 1
ATOM 609 N N . LEU A 1 79 ? -12.923 -0.598 25.494 1.00 84.44 79 LEU A N 1
ATOM 610 C CA . LEU A 1 79 ? -12.784 -1.870 24.778 1.00 84.44 79 LEU A CA 1
ATOM 611 C C . LEU A 1 79 ? -11.335 -2.374 24.716 1.00 84.44 79 LEU A C 1
ATOM 613 O O . LEU A 1 79 ? -11.093 -3.427 24.136 1.00 84.44 79 LEU A O 1
ATOM 617 N N . MET A 1 80 ? -10.387 -1.665 25.332 1.00 69.19 80 MET A N 1
ATOM 618 C CA . MET A 1 80 ? -8.982 -2.057 25.376 1.00 69.19 80 MET A CA 1
ATOM 619 C C . MET A 1 80 ? -8.773 -3.322 26.223 1.00 69.19 80 MET A C 1
ATOM 621 O O . MET A 1 80 ? -9.211 -3.398 27.374 1.00 69.19 80 MET A O 1
ATOM 625 N N . ARG A 1 81 ? -8.025 -4.284 25.675 1.00 60.12 81 ARG A N 1
ATOM 626 C CA . ARG A 1 81 ? -7.354 -5.353 26.428 1.00 60.12 81 ARG A CA 1
ATOM 627 C C . ARG A 1 81 ? -5.895 -5.420 25.987 1.00 60.12 81 ARG A C 1
ATOM 629 O O . ARG A 1 81 ? -5.591 -5.114 24.843 1.00 60.12 81 ARG A O 1
ATOM 636 N N . VAL A 1 82 ? -5.006 -5.764 26.918 1.00 50.16 82 VAL A N 1
ATOM 637 C CA . VAL A 1 82 ? -3.543 -5.657 26.741 1.00 50.16 82 VAL A CA 1
ATOM 638 C C . VAL A 1 82 ? -2.934 -6.927 26.132 1.00 50.16 82 VAL A C 1
ATOM 640 O O . VAL A 1 82 ? -1.781 -6.927 25.718 1.00 50.16 82 VAL A O 1
ATOM 643 N N . ASP A 1 83 ? -3.690 -8.021 26.061 1.00 58.38 83 ASP A N 1
ATOM 644 C CA . ASP A 1 83 ? -3.166 -9.279 25.544 1.00 58.38 83 ASP A CA 1
ATOM 645 C C . ASP A 1 83 ? -3.323 -9.346 24.023 1.00 58.38 83 ASP A C 1
ATOM 647 O O . ASP A 1 83 ? -4.435 -9.271 23.501 1.00 58.38 83 ASP A O 1
ATOM 651 N N . GLN A 1 84 ? -2.202 -9.520 23.322 1.00 63.81 84 GLN A N 1
ATOM 652 C CA . GLN A 1 84 ? -2.183 -9.856 21.903 1.00 63.81 84 GLN A CA 1
ATOM 653 C C . GLN A 1 84 ? -2.961 -11.159 21.676 1.00 63.81 84 GLN A C 1
ATOM 655 O O . GLN A 1 84 ? -2.596 -12.212 22.206 1.00 63.81 84 GLN A O 1
ATOM 660 N N . ILE A 1 85 ? -4.018 -11.095 20.864 1.00 74.06 85 ILE A N 1
ATOM 661 C CA . ILE A 1 85 ? -4.790 -12.271 20.457 1.00 74.06 85 ILE A CA 1
ATOM 662 C C . ILE A 1 85 ? -4.482 -12.552 18.990 1.00 74.06 85 ILE A C 1
ATOM 664 O O . ILE A 1 85 ? -5.041 -11.933 18.088 1.00 74.06 85 ILE A O 1
ATOM 668 N N . SER A 1 86 ? -3.577 -13.497 18.745 1.00 84.75 86 SER A N 1
ATOM 669 C CA . SER A 1 86 ? -3.354 -14.024 17.398 1.00 84.75 86 SER A CA 1
ATOM 670 C C . SER A 1 86 ? -4.620 -14.705 16.877 1.00 84.75 86 SER A C 1
ATOM 672 O O . SER A 1 86 ? -5.358 -15.333 17.644 1.00 84.75 86 SER A O 1
ATOM 674 N N . SER A 1 87 ? -4.849 -14.632 15.565 1.00 87.75 87 SER A N 1
ATOM 675 C CA . SER A 1 87 ? -6.014 -15.254 14.941 1.00 87.75 87 SER A CA 1
ATOM 676 C C . SER A 1 87 ? -6.105 -16.750 15.261 1.00 87.75 87 SER A C 1
ATOM 678 O O . SER A 1 87 ? -5.196 -17.532 14.969 1.00 87.75 87 SER A O 1
ATOM 680 N N . LYS A 1 88 ? -7.261 -17.187 15.775 1.00 87.44 88 LYS A N 1
ATOM 681 C CA . LYS A 1 88 ? -7.563 -18.600 16.072 1.00 87.44 88 LYS A CA 1
ATOM 682 C C . LYS A 1 88 ? -7.585 -19.467 14.818 1.00 87.44 88 LYS A C 1
ATOM 684 O O . LYS A 1 88 ? -7.415 -20.680 14.904 1.00 87.44 88 LYS A O 1
ATOM 689 N N . ARG A 1 89 ? -7.806 -18.852 13.652 1.00 89.06 89 ARG A N 1
ATOM 690 C CA . ARG A 1 89 ? -7.777 -19.515 12.341 1.00 89.06 89 ARG A CA 1
ATOM 691 C C . ARG A 1 89 ? -6.358 -19.649 11.788 1.00 89.06 89 ARG A C 1
ATOM 693 O O . ARG A 1 89 ? -6.204 -20.260 10.737 1.00 89.06 89 ARG A O 1
ATOM 700 N N . ARG A 1 90 ? -5.349 -19.094 12.477 1.00 89.81 90 ARG A N 1
ATOM 701 C CA . ARG A 1 90 ? -3.950 -19.027 12.027 1.00 89.81 90 ARG A CA 1
ATOM 702 C C . ARG A 1 90 ? -3.806 -18.374 10.647 1.00 89.81 90 ARG A C 1
ATOM 704 O O . ARG A 1 90 ? -2.980 -18.797 9.840 1.00 89.81 90 ARG A O 1
ATOM 711 N N . GLY A 1 91 ? -4.650 -17.377 10.369 1.00 92.69 91 GLY A N 1
ATOM 712 C CA . GLY A 1 91 ? -4.510 -16.538 9.181 1.00 92.69 91 GLY A CA 1
ATOM 713 C C . GLY A 1 91 ? -3.188 -15.778 9.228 1.00 92.69 91 GLY A C 1
ATOM 714 O O . GLY A 1 91 ? -2.757 -15.368 10.307 1.00 92.69 91 GLY A O 1
ATOM 715 N N . THR A 1 92 ? -2.529 -15.627 8.089 1.00 94.94 92 THR A N 1
ATOM 716 C CA . THR A 1 92 ? -1.276 -14.872 8.005 1.00 94.94 92 THR A CA 1
ATOM 717 C C . THR A 1 92 ? -1.535 -13.390 7.747 1.00 94.94 92 THR A C 1
ATOM 719 O O . THR A 1 92 ? -2.624 -13.010 7.314 1.00 94.94 92 THR A O 1
ATOM 722 N N . ASP A 1 93 ? -0.520 -12.552 7.941 1.00 95.81 93 ASP A N 1
ATOM 723 C CA . ASP A 1 93 ? -0.586 -11.115 7.646 1.00 95.81 93 ASP A CA 1
ATOM 724 C C . ASP A 1 93 ? -0.886 -10.811 6.162 1.00 95.81 93 ASP A C 1
ATOM 726 O O . ASP A 1 93 ? -1.346 -9.714 5.833 1.00 95.81 93 ASP A O 1
ATOM 730 N N . PHE A 1 94 ? -0.707 -11.774 5.245 1.00 96.69 94 PHE A N 1
ATOM 731 C CA . PHE A 1 94 ? -1.196 -11.627 3.870 1.00 96.69 94 PHE A CA 1
ATOM 732 C C . PHE A 1 94 ? -2.699 -11.355 3.805 1.00 96.69 94 PHE A C 1
ATOM 734 O O . PHE A 1 94 ? -3.116 -10.590 2.940 1.00 96.69 94 PHE A O 1
ATOM 741 N N . ILE A 1 95 ? -3.517 -11.940 4.686 1.00 97.19 95 ILE A N 1
ATOM 742 C CA . ILE A 1 95 ? -4.961 -11.669 4.708 1.00 97.19 95 ILE A CA 1
ATOM 743 C C . ILE A 1 95 ? -5.202 -10.188 5.045 1.00 97.19 95 ILE A C 1
ATOM 745 O O . ILE A 1 95 ? -5.880 -9.501 4.275 1.00 97.19 95 ILE A O 1
ATOM 749 N N . THR A 1 96 ? -4.571 -9.673 6.102 1.00 97.12 96 THR A N 1
ATOM 750 C CA . THR A 1 96 ? -4.649 -8.265 6.522 1.00 97.12 96 THR A CA 1
ATOM 751 C C . THR A 1 96 ? -4.259 -7.296 5.403 1.00 97.12 96 THR A C 1
ATOM 753 O O . THR A 1 96 ? -5.054 -6.452 4.975 1.00 97.12 96 THR A O 1
ATOM 756 N N . TYR A 1 97 ? -3.027 -7.401 4.898 1.00 97.62 97 TYR A N 1
ATOM 757 C CA . TYR A 1 97 ? -2.465 -6.372 4.016 1.00 97.62 97 TYR A CA 1
ATOM 758 C C . TYR A 1 97 ? -2.926 -6.504 2.563 1.00 97.62 97 TYR A C 1
ATOM 760 O O . TYR A 1 97 ? -3.026 -5.495 1.861 1.00 97.62 97 TYR A O 1
ATOM 768 N N . LEU A 1 98 ? -3.285 -7.709 2.106 1.00 97.75 98 LEU A N 1
ATOM 769 C CA . LEU A 1 98 ? -3.950 -7.867 0.813 1.00 97.75 98 LEU A CA 1
ATOM 770 C C . LEU A 1 98 ? -5.386 -7.331 0.866 1.00 97.75 98 LEU A C 1
ATOM 772 O O . LEU A 1 98 ? -5.836 -6.699 -0.089 1.00 97.75 98 LEU A O 1
ATOM 776 N N . GLY A 1 99 ? -6.078 -7.505 1.997 1.00 97.81 99 GLY A N 1
ATOM 777 C CA . GLY A 1 99 ? -7.364 -6.859 2.241 1.00 97.81 99 GLY A CA 1
ATOM 778 C C . GLY A 1 99 ? -7.277 -5.338 2.166 1.00 97.81 99 GLY A C 1
ATOM 779 O O . GLY A 1 99 ? -8.104 -4.711 1.507 1.00 97.81 99 GLY A O 1
ATOM 780 N N . GLN A 1 100 ? -6.228 -4.753 2.750 1.00 98.25 100 GLN A N 1
ATOM 781 C CA . GLN A 1 100 ? -5.955 -3.321 2.629 1.00 98.25 100 GLN A CA 1
ATOM 782 C C . GLN A 1 100 ? -5.675 -2.894 1.177 1.00 98.25 100 GLN A C 1
ATOM 784 O O . GLN A 1 100 ? -6.175 -1.860 0.738 1.00 98.25 100 GLN A O 1
ATOM 789 N N . LEU A 1 101 ? -4.912 -3.680 0.409 1.00 98.19 101 LEU A N 1
ATOM 790 C CA . LEU A 1 101 ? -4.670 -3.392 -1.009 1.00 98.19 101 LEU A CA 1
ATOM 791 C C . LEU A 1 101 ? -5.980 -3.366 -1.814 1.00 98.19 101 LEU A C 1
ATOM 793 O O . LEU A 1 101 ? -6.162 -2.482 -2.645 1.00 98.19 101 LEU A O 1
ATOM 797 N N . PHE A 1 102 ? -6.894 -4.306 -1.564 1.00 98.44 102 PHE A N 1
ATOM 798 C CA . PHE A 1 102 ? -8.195 -4.347 -2.235 1.00 98.44 102 PHE A CA 1
ATOM 799 C C . PHE A 1 102 ? -9.128 -3.205 -1.805 1.00 98.44 102 PHE A C 1
ATOM 801 O O . PHE A 1 102 ? -9.784 -2.624 -2.665 1.00 98.44 102 PHE A O 1
ATOM 808 N N . ASP A 1 103 ? -9.155 -2.821 -0.523 1.00 98.12 103 ASP A N 1
ATOM 809 C CA . ASP A 1 103 ? -9.831 -1.590 -0.059 1.00 98.12 103 ASP A CA 1
ATOM 810 C C . ASP A 1 103 ? -9.345 -0.369 -0.835 1.00 98.12 103 ASP A C 1
ATOM 812 O O . ASP A 1 103 ? -10.149 0.405 -1.359 1.00 98.12 103 ASP A O 1
ATOM 816 N N . HIS A 1 104 ? -8.028 -0.263 -1.012 1.00 97.94 104 HIS A N 1
ATOM 817 C CA . HIS A 1 104 ? -7.429 0.843 -1.740 1.00 97.94 104 HIS A CA 1
ATOM 818 C C . HIS A 1 104 ? -7.768 0.861 -3.238 1.00 97.94 104 HIS A C 1
ATOM 820 O O . HIS A 1 104 ? -7.558 1.896 -3.866 1.00 97.94 104 HIS A O 1
ATOM 826 N N . ASP A 1 105 ? -8.282 -0.237 -3.802 1.00 97.75 105 ASP A N 1
ATOM 827 C CA . ASP A 1 105 ? -8.747 -0.320 -5.194 1.00 97.75 105 ASP A CA 1
ATOM 828 C C . ASP A 1 105 ? -10.268 -0.147 -5.317 1.00 97.75 105 ASP A C 1
ATOM 830 O O . ASP A 1 105 ? -10.765 0.190 -6.385 1.00 97.75 105 ASP A O 1
ATOM 834 N N . PHE A 1 106 ? -11.020 -0.347 -4.229 1.00 97.38 106 PHE A N 1
ATOM 835 C CA . PHE A 1 106 ? -12.473 -0.189 -4.223 1.00 97.38 106 PHE A CA 1
ATOM 836 C C . PHE A 1 106 ? -12.931 1.205 -3.819 1.00 97.38 106 PHE A C 1
ATOM 838 O O . PHE A 1 106 ? -13.869 1.731 -4.428 1.00 97.38 106 PHE A O 1
ATOM 845 N N . ASP A 1 107 ? -12.349 1.800 -2.774 1.00 95.81 107 ASP A N 1
ATOM 846 C CA . ASP A 1 107 ? -12.809 3.103 -2.312 1.00 95.81 107 ASP A CA 1
ATOM 847 C C . ASP A 1 107 ? -11.770 4.037 -1.683 1.00 95.81 107 ASP A C 1
ATOM 849 O O . ASP A 1 107 ? -10.768 3.648 -1.083 1.00 95.81 107 ASP A O 1
ATOM 853 N N . LEU A 1 108 ? -12.041 5.337 -1.844 1.00 93.94 108 LEU A N 1
ATOM 854 C CA . LEU A 1 108 ? -11.279 6.432 -1.258 1.00 93.94 108 LEU A CA 1
ATOM 855 C C . LEU A 1 108 ? -12.206 7.600 -0.904 1.00 93.94 108 LEU A C 1
ATOM 857 O O . LEU A 1 108 ? -12.679 8.340 -1.765 1.00 93.94 108 LEU A O 1
ATOM 861 N N . ASN A 1 109 ? -12.413 7.816 0.391 1.00 88.00 109 ASN A N 1
ATOM 862 C CA . ASN A 1 109 ? -13.324 8.836 0.911 1.00 88.00 109 ASN A CA 1
ATOM 863 C C . ASN A 1 109 ? -12.584 10.110 1.343 1.00 88.00 109 ASN A C 1
ATOM 865 O O . ASN A 1 109 ? -12.174 10.240 2.499 1.00 88.00 109 ASN A O 1
ATOM 869 N N . GLU A 1 110 ? -12.436 11.075 0.435 1.00 78.25 110 GLU A N 1
ATOM 870 C CA . GLU A 1 110 ? -11.630 12.282 0.670 1.00 78.25 110 GLU A CA 1
ATOM 871 C C . GLU A 1 110 ? -12.334 13.388 1.474 1.00 78.25 110 GLU A C 1
ATOM 873 O O . GLU A 1 110 ? -13.559 13.505 1.502 1.00 78.25 110 GLU A O 1
ATOM 878 N N . HIS A 1 111 ? -11.543 14.260 2.110 1.00 69.06 111 HIS A N 1
ATOM 879 C CA . HIS A 1 111 ? -12.037 15.451 2.815 1.00 69.06 111 HIS A CA 1
ATOM 880 C C . HIS A 1 111 ? -12.378 16.621 1.884 1.00 69.06 111 HIS A C 1
ATOM 882 O O . HIS A 1 111 ? -13.193 17.468 2.247 1.00 69.06 111 HIS A O 1
ATOM 888 N N . THR A 1 112 ? -11.792 16.675 0.689 1.00 60.91 112 THR A N 1
ATOM 889 C CA . THR A 1 112 ? -11.973 17.750 -0.295 1.00 60.91 112 THR A CA 1
ATOM 890 C C . THR A 1 112 ? -12.045 17.152 -1.691 1.00 60.91 112 THR A C 1
ATOM 892 O O . THR A 1 112 ? -11.154 16.403 -2.058 1.00 60.91 112 THR A O 1
ATOM 895 N N . TRP A 1 113 ? -13.069 17.505 -2.476 1.00 54.53 113 TRP A N 1
ATOM 896 C CA . TRP A 1 113 ? -13.182 17.085 -3.878 1.00 54.53 113 TRP A CA 1
ATOM 897 C C . TRP A 1 113 ? -13.291 18.315 -4.782 1.00 54.53 113 TRP A C 1
ATOM 899 O O . TRP A 1 113 ? -14.220 19.113 -4.632 1.00 54.53 113 TRP A O 1
ATOM 909 N N . HIS A 1 114 ? -12.333 18.485 -5.695 1.00 54.81 114 HIS A N 1
ATOM 910 C CA . HIS A 1 114 ? -11.945 19.800 -6.220 1.00 54.81 114 HIS A CA 1
ATOM 911 C C . HIS A 1 114 ? -12.883 20.466 -7.246 1.00 54.81 114 HIS A C 1
ATOM 913 O O . HIS A 1 114 ? -12.741 21.666 -7.456 1.00 54.81 114 HIS A O 1
ATOM 919 N N . ASP A 1 115 ? -13.898 19.779 -7.786 1.00 45.59 115 ASP A N 1
ATOM 920 C CA . ASP A 1 115 ? -14.808 20.389 -8.781 1.00 45.59 115 ASP A CA 1
ATOM 921 C C . ASP A 1 115 ? -16.291 20.468 -8.359 1.00 45.59 115 ASP A C 1
ATOM 923 O O . ASP A 1 115 ? -17.039 21.306 -8.868 1.00 45.59 115 ASP A O 1
ATOM 927 N N . TRP A 1 116 ? -16.742 19.613 -7.430 1.00 48.41 116 TRP A N 1
ATOM 928 C CA . TRP A 1 116 ? -18.174 19.469 -7.080 1.00 48.41 116 TRP A CA 1
ATOM 929 C C . TRP A 1 116 ? -18.438 19.149 -5.604 1.00 48.41 116 TRP A C 1
ATOM 931 O O . TRP A 1 116 ? -19.590 19.203 -5.157 1.00 48.41 116 TRP A O 1
ATOM 941 N N . GLY A 1 117 ? -17.403 18.782 -4.842 1.00 58.28 117 GLY A N 1
ATOM 942 C CA . GLY A 1 117 ? -17.560 18.394 -3.450 1.00 58.28 117 GLY A CA 1
ATOM 943 C C . GLY A 1 117 ? -17.490 19.590 -2.520 1.00 58.28 117 GLY A C 1
ATOM 944 O O . GLY A 1 117 ? -16.686 20.503 -2.700 1.00 58.28 117 GLY A O 1
ATOM 945 N N . LYS A 1 118 ? -18.320 19.577 -1.483 1.00 66.81 118 LYS A N 1
ATOM 946 C CA . LYS A 1 118 ? -18.103 20.457 -0.337 1.00 66.81 118 LYS A CA 1
ATOM 947 C C . LYS A 1 118 ? -17.058 19.823 0.568 1.00 66.81 118 LYS A C 1
ATOM 949 O O . LYS A 1 118 ? -17.141 18.628 0.857 1.00 66.81 118 LYS A O 1
ATOM 954 N N . ALA A 1 119 ? -16.097 20.637 0.999 1.00 76.00 119 ALA A N 1
ATOM 955 C CA . ALA A 1 119 ? -15.086 20.228 1.960 1.00 76.00 119 ALA A CA 1
ATOM 956 C C . ALA A 1 119 ? -15.732 19.709 3.255 1.00 76.00 119 ALA A C 1
ATOM 958 O O . ALA A 1 119 ? -16.832 20.123 3.639 1.00 76.00 119 ALA A O 1
ATOM 959 N N . GLY A 1 120 ? -15.029 18.795 3.913 1.00 77.38 120 GLY A N 1
ATOM 960 C CA . GLY A 1 120 ? -15.367 18.302 5.235 1.00 77.38 120 GLY A CA 1
ATOM 961 C C . GLY A 1 120 ? -15.484 19.422 6.265 1.00 77.38 120 GLY A C 1
ATOM 962 O O . GLY A 1 120 ? -14.752 20.407 6.229 1.00 77.38 120 GLY A O 1
ATOM 963 N N . GLU A 1 121 ? -16.410 19.257 7.205 1.00 89.62 121 GLU A N 1
ATOM 964 C CA . GLU A 1 121 ? -16.524 20.122 8.381 1.00 89.62 121 GLU A CA 1
ATOM 965 C C . GLU A 1 121 ? -15.735 19.497 9.539 1.00 89.62 121 GLU A C 1
ATOM 967 O O . GLU A 1 121 ? -15.637 18.271 9.626 1.00 89.62 121 GLU A O 1
ATOM 972 N N . ALA A 1 122 ? -15.208 20.311 10.453 1.00 91.62 122 ALA A N 1
ATOM 973 C CA . ALA A 1 122 ? -14.596 19.799 11.675 1.00 91.62 122 ALA A CA 1
ATOM 974 C C . ALA A 1 122 ? -15.653 19.108 12.557 1.00 91.62 122 ALA A C 1
ATOM 976 O O . ALA A 1 122 ? -16.717 19.668 12.824 1.00 91.62 122 ALA A O 1
ATOM 977 N N . ALA A 1 123 ? -15.351 17.898 13.018 1.00 93.25 123 ALA A N 1
ATOM 978 C CA . ALA A 1 123 ? -16.156 17.142 13.974 1.00 93.25 123 ALA A CA 1
ATOM 979 C C . ALA A 1 123 ? -15.229 16.417 14.968 1.00 93.25 123 ALA A C 1
ATOM 981 O O . ALA A 1 123 ? -15.195 15.181 14.976 1.00 93.25 123 ALA A O 1
ATOM 982 N N . PRO A 1 124 ? -14.449 17.184 15.758 1.00 94.38 124 PRO A N 1
ATOM 983 C CA . PRO A 1 124 ? -13.395 16.648 16.610 1.00 94.38 124 PRO A CA 1
ATOM 984 C C . PRO A 1 124 ? -13.945 15.637 17.621 1.00 94.38 124 PRO A C 1
ATOM 986 O O . PRO A 1 124 ? -15.094 15.735 18.058 1.00 94.38 124 PRO A O 1
ATOM 989 N N . ILE A 1 125 ? -13.121 14.656 17.979 1.00 95.38 125 ILE A N 1
ATOM 990 C CA . ILE A 1 125 ? -13.473 13.578 18.905 1.00 95.38 125 ILE A CA 1
ATOM 991 C C . ILE A 1 125 ? -13.080 14.020 20.321 1.00 95.38 125 ILE A C 1
ATOM 993 O O . ILE A 1 125 ? -11.897 14.270 20.557 1.00 95.38 125 ILE A O 1
ATOM 997 N N . PRO A 1 126 ? -14.024 14.130 21.272 1.00 94.75 126 PRO A N 1
ATOM 998 C CA . PRO A 1 126 ? -13.692 14.460 22.654 1.00 94.75 126 PRO A CA 1
ATOM 999 C C . PRO A 1 126 ? -12.764 13.412 23.278 1.00 94.75 126 PRO A C 1
ATOM 1001 O O . PRO A 1 126 ? -13.014 12.212 23.142 1.00 94.75 126 PRO A O 1
ATOM 1004 N N . ILE A 1 127 ? -11.713 13.867 23.965 1.00 95.19 127 ILE A N 1
ATOM 1005 C CA . ILE A 1 127 ? -10.822 13.004 24.748 1.00 95.19 127 ILE A CA 1
ATOM 1006 C C . ILE A 1 127 ? -11.350 12.956 26.195 1.00 95.19 127 ILE A C 1
ATOM 1008 O O . ILE A 1 127 ? -11.606 14.017 26.777 1.00 95.19 127 ILE A O 1
ATOM 1012 N N . PRO A 1 128 ? -11.554 11.762 26.785 1.00 94.00 128 PRO A N 1
ATOM 1013 C CA . PRO A 1 128 ? -11.928 11.632 28.191 1.00 94.00 128 PRO A CA 1
ATOM 1014 C C . PRO A 1 128 ? -10.902 12.289 29.122 1.00 94.00 128 PRO A C 1
ATOM 1016 O O . PRO A 1 128 ? -9.703 12.238 28.869 1.00 94.00 128 PRO A O 1
ATOM 1019 N N . VAL A 1 129 ? -11.367 12.878 30.227 1.00 94.38 129 VAL A N 1
ATOM 1020 C CA . VAL A 1 129 ? -10.461 13.425 31.253 1.00 94.38 129 VAL A CA 1
ATOM 1021 C C . VAL A 1 129 ? -9.612 12.294 31.828 1.00 94.38 129 VAL A C 1
ATOM 1023 O O . VAL A 1 129 ? -10.165 11.241 32.154 1.00 94.38 129 VAL A O 1
ATOM 1026 N N . CYS A 1 130 ? -8.312 12.537 32.002 1.00 92.50 130 CYS A N 1
ATOM 1027 C CA . CYS A 1 130 ? -7.345 11.527 32.448 1.00 92.50 130 CYS A CA 1
ATOM 1028 C C . CYS A 1 130 ? -7.180 10.347 31.471 1.00 92.50 130 CYS A C 1
ATOM 1030 O O . CYS A 1 130 ? -6.878 9.230 31.899 1.00 92.50 130 CYS A O 1
ATOM 1032 N N . ASP A 1 131 ? -7.418 10.549 30.171 1.00 92.38 131 ASP A N 1
ATOM 1033 C CA . ASP A 1 131 ? -7.014 9.572 29.158 1.00 92.38 131 ASP A CA 1
ATOM 1034 C C . ASP A 1 131 ? -5.498 9.359 29.243 1.00 92.38 131 ASP A C 1
ATOM 1036 O O . ASP A 1 131 ? -4.735 10.307 29.085 1.00 92.38 131 ASP A O 1
ATOM 1040 N N . ALA A 1 132 ? -5.063 8.120 29.483 1.00 88.31 132 ALA A N 1
ATOM 1041 C CA . ALA A 1 132 ? -3.659 7.802 29.751 1.00 88.31 132 ALA A CA 1
ATOM 1042 C C . ALA A 1 132 ? -2.693 8.226 28.629 1.00 88.31 132 ALA A C 1
ATOM 1044 O O . ALA A 1 132 ? -1.511 8.417 28.892 1.00 88.31 132 ALA A O 1
ATOM 1045 N N . TRP A 1 133 ? -3.193 8.379 27.401 1.00 87.25 133 TRP A N 1
ATOM 1046 C CA . TRP A 1 133 ? -2.382 8.665 26.221 1.00 87.25 133 TRP A CA 1
ATOM 1047 C C . TRP A 1 133 ? -2.538 10.103 25.741 1.00 87.25 133 TRP A C 1
ATOM 1049 O O . TRP A 1 133 ? -1.555 10.769 25.433 1.00 87.25 133 TRP A O 1
ATOM 1059 N N . PHE A 1 134 ? -3.776 10.594 25.682 1.00 89.44 134 PHE A N 1
ATOM 1060 C CA . PHE A 1 134 ? -4.076 11.894 25.079 1.00 89.44 134 PHE A CA 1
ATOM 1061 C C . PHE A 1 134 ? -4.410 12.993 26.103 1.00 89.44 134 PHE A C 1
ATOM 1063 O O . PHE A 1 134 ? -4.506 14.164 25.732 1.00 89.44 134 PHE A O 1
ATOM 1070 N N . ASP A 1 135 ? -4.586 12.651 27.384 1.00 91.12 135 ASP A N 1
ATOM 1071 C CA . ASP A 1 135 ? -4.818 13.593 28.488 1.00 91.12 135 ASP A CA 1
ATOM 1072 C C . ASP A 1 135 ? -4.199 13.106 29.815 1.00 91.12 135 ASP A C 1
ATOM 1074 O O . ASP A 1 135 ? -4.863 13.088 30.853 1.00 91.12 135 ASP A O 1
ATOM 1078 N N . ALA A 1 136 ? -2.923 12.702 29.785 1.00 89.44 136 ALA A N 1
ATOM 1079 C CA . ALA A 1 136 ? -2.236 12.112 30.941 1.00 89.44 136 ALA A CA 1
ATOM 1080 C C . ALA A 1 136 ? -2.219 13.032 32.183 1.00 89.44 136 ALA A C 1
ATOM 1082 O O . ALA A 1 136 ? -2.322 12.556 33.312 1.00 89.44 136 ALA A O 1
ATOM 1083 N N . ASP A 1 137 ? -2.173 14.351 31.972 1.00 92.44 137 ASP A N 1
ATOM 1084 C CA . ASP A 1 137 ? -2.181 15.368 33.034 1.00 92.44 137 ASP A CA 1
ATOM 1085 C C . ASP A 1 137 ? -3.576 15.657 33.621 1.00 92.44 137 ASP A C 1
ATOM 1087 O O . ASP A 1 137 ? -3.708 16.467 34.542 1.00 92.44 137 ASP A O 1
ATOM 1091 N N . CYS A 1 138 ? -4.629 14.994 33.123 1.00 93.12 138 CYS A N 1
ATOM 1092 C CA . CYS A 1 138 ? -6.017 15.202 33.546 1.00 93.12 138 CYS A CA 1
ATOM 1093 C C . CYS A 1 138 ? -6.525 16.651 33.377 1.00 93.12 138 CYS A C 1
ATOM 1095 O O . CYS A 1 138 ? -7.374 17.102 34.156 1.00 93.12 138 CYS A O 1
ATOM 1097 N N . ASP A 1 139 ? -6.038 17.391 32.378 1.00 93.00 139 ASP A N 1
ATOM 1098 C CA . ASP A 1 139 ? -6.418 18.795 32.157 1.00 93.00 139 ASP A CA 1
ATOM 1099 C C . ASP A 1 139 ? -7.891 18.931 31.744 1.00 93.00 139 ASP A C 1
ATOM 1101 O O . ASP A 1 139 ? -8.562 19.921 32.060 1.00 93.00 139 ASP A O 1
ATOM 1105 N N . GLY A 1 140 ? -8.403 17.923 31.030 1.00 92.50 140 GLY A N 1
ATOM 1106 C CA . GLY A 1 140 ? -9.723 17.931 30.420 1.00 92.50 140 GLY A CA 1
ATOM 1107 C C . GLY A 1 140 ? -9.872 18.924 29.260 1.00 92.50 140 GLY A C 1
ATOM 1108 O O . GLY A 1 140 ? -9.039 19.787 28.997 1.00 92.50 140 GLY A O 1
ATOM 1109 N N . GLY A 1 141 ? -10.967 18.784 28.506 1.00 91.44 141 GLY A N 1
ATOM 1110 C CA . GLY A 1 141 ? -11.275 19.660 27.365 1.00 91.44 141 GLY A CA 1
ATOM 1111 C C . GLY A 1 141 ? -10.412 19.437 26.116 1.00 91.44 141 GLY A C 1
ATOM 1112 O O . GLY A 1 141 ? -10.605 20.145 25.126 1.00 91.44 141 GLY A O 1
ATOM 1113 N N . LYS A 1 142 ? -9.500 18.456 26.134 1.00 92.44 142 LYS A N 1
ATOM 1114 C CA . LYS A 1 142 ? -8.719 18.035 24.967 1.00 92.44 142 LYS A CA 1
ATOM 1115 C C . LYS A 1 142 ? -9.620 17.348 23.939 1.00 92.44 142 LYS A C 1
ATOM 1117 O O . LYS A 1 142 ? -10.607 16.688 24.274 1.00 92.44 142 LYS A O 1
ATOM 1122 N N . VAL A 1 143 ? -9.284 17.524 22.666 1.00 93.06 143 VAL A N 1
ATOM 1123 C CA . VAL A 1 143 ? -9.985 16.885 21.551 1.00 93.06 143 VAL A CA 1
ATOM 1124 C C . VAL A 1 143 ? -8.986 16.356 20.535 1.00 93.06 143 VAL A C 1
ATOM 1126 O O . VAL A 1 143 ? -7.939 16.955 20.313 1.00 93.06 143 VAL A O 1
ATOM 1129 N N . MET A 1 144 ? -9.337 15.246 19.903 1.00 91.88 144 MET A N 1
ATOM 1130 C CA . MET A 1 144 ? -8.604 14.671 18.786 1.00 91.88 144 MET A CA 1
ATOM 1131 C C . MET A 1 144 ? -9.189 15.190 17.472 1.00 91.88 144 MET A C 1
ATOM 1133 O O . MET A 1 144 ? -10.412 15.221 17.285 1.00 91.88 144 MET A O 1
ATOM 1137 N N . GLU A 1 145 ? -8.322 15.609 16.553 1.00 90.44 145 GLU A N 1
ATOM 1138 C CA . GLU A 1 145 ? -8.759 16.189 15.289 1.00 90.44 145 GLU A CA 1
ATOM 1139 C C . GLU A 1 145 ? -9.446 15.154 14.393 1.00 90.44 145 GLU A C 1
ATOM 1141 O O . GLU A 1 145 ? -8.940 14.065 14.111 1.00 90.44 145 GLU A O 1
ATOM 1146 N N . PHE A 1 146 ? -10.627 15.522 13.906 1.00 92.00 146 PHE A N 1
ATOM 1147 C CA . PHE A 1 146 ? -11.374 14.734 12.943 1.00 92.00 146 PHE A CA 1
ATOM 1148 C C . PHE A 1 146 ? -12.139 15.666 12.011 1.00 92.00 146 PHE A C 1
ATOM 1150 O O . PHE A 1 146 ? -12.946 16.493 12.443 1.00 92.00 146 PHE A O 1
ATOM 1157 N N . THR A 1 147 ? -11.917 15.483 10.715 1.00 91.50 147 THR A N 1
ATOM 1158 C CA . THR A 1 147 ? -12.634 16.188 9.655 1.00 91.50 147 THR A CA 1
ATOM 1159 C C . THR A 1 147 ? -13.628 15.229 9.019 1.00 91.50 147 THR A C 1
ATOM 1161 O O . THR A 1 147 ? -13.291 14.090 8.676 1.00 91.50 147 THR A O 1
ATOM 1164 N N . ARG A 1 148 ? -14.876 15.669 8.861 1.00 93.44 148 ARG A N 1
ATOM 1165 C CA . ARG A 1 148 ? -15.916 14.916 8.150 1.00 93.44 148 ARG A CA 1
ATOM 1166 C C . ARG A 1 148 ? -15.499 14.655 6.701 1.00 93.44 148 ARG A C 1
ATOM 1168 O O . ARG A 1 148 ? -14.690 15.385 6.134 1.00 93.44 148 ARG A O 1
ATOM 1175 N N . THR A 1 149 ? -16.021 13.606 6.085 1.00 93.06 149 THR A N 1
ATOM 1176 C CA . THR A 1 149 ? -15.740 13.311 4.674 1.00 93.06 149 THR A CA 1
ATOM 1177 C C . THR A 1 149 ? -16.423 14.354 3.787 1.00 93.06 149 THR A C 1
ATOM 1179 O O . THR A 1 149 ? -17.525 14.835 4.093 1.00 93.06 149 THR A O 1
ATOM 1182 N N . GLY A 1 150 ? -15.765 14.722 2.690 1.00 89.88 150 GLY A N 1
ATOM 1183 C CA . GLY A 1 150 ? -16.355 15.535 1.637 1.00 89.88 150 GLY A CA 1
ATOM 1184 C C . GLY A 1 150 ? -17.615 14.876 1.070 1.00 89.88 150 GLY A C 1
ATOM 1185 O O . GLY A 1 150 ? -17.852 13.678 1.212 1.00 89.88 150 GLY A O 1
ATOM 1186 N N . TYR A 1 151 ? -18.490 15.674 0.478 1.00 90.06 151 TYR A N 1
ATOM 1187 C CA . TYR A 1 151 ? -19.770 15.182 -0.032 1.00 90.06 151 TYR A CA 1
ATOM 1188 C C . TYR A 1 151 ? -20.177 15.919 -1.290 1.00 90.06 151 TYR A C 1
ATOM 1190 O O . TYR A 1 151 ? -19.722 17.040 -1.526 1.00 90.06 151 TYR A O 1
ATOM 1198 N N . ASN A 1 152 ? -21.074 15.321 -2.069 1.00 89.31 152 ASN A N 1
ATOM 1199 C CA . ASN A 1 152 ? -21.595 15.942 -3.273 1.00 89.31 152 ASN A CA 1
ATOM 1200 C C . ASN A 1 152 ? -22.340 17.239 -2.930 1.00 89.31 152 ASN A C 1
ATOM 1202 O O . ASN A 1 152 ? -23.443 17.223 -2.376 1.00 89.31 152 ASN A O 1
ATOM 1206 N N . GLY A 1 153 ? -21.750 18.378 -3.305 1.00 83.38 153 GLY A N 1
ATOM 1207 C CA . GLY A 1 153 ? -22.312 19.705 -3.069 1.00 83.38 153 GLY A CA 1
ATOM 1208 C C . GLY A 1 153 ? -23.594 19.981 -3.857 1.00 83.38 153 GLY A C 1
ATOM 1209 O O . GLY A 1 153 ? -24.293 20.945 -3.545 1.00 83.38 153 GLY A O 1
ATOM 1210 N N . SER A 1 154 ? -23.912 19.134 -4.841 1.00 85.25 154 SER A N 1
ATOM 1211 C CA . SER A 1 154 ? -25.151 19.180 -5.623 1.00 85.25 154 SER A CA 1
ATOM 1212 C C . SER A 1 154 ? -26.311 18.416 -4.975 1.00 85.25 154 SER A C 1
ATOM 1214 O O . SER A 1 154 ? -27.427 18.486 -5.491 1.00 85.25 154 SER A O 1
ATOM 1216 N N . THR A 1 155 ? -26.076 17.710 -3.861 1.00 83.50 155 THR A N 1
ATOM 1217 C CA . THR A 1 155 ? -27.143 17.062 -3.084 1.00 83.50 155 THR A CA 1
ATOM 1218 C C . THR A 1 155 ? -28.161 18.123 -2.640 1.00 83.50 155 THR A C 1
ATOM 1220 O O . THR A 1 155 ? -27.756 19.124 -2.034 1.00 83.50 155 THR A O 1
ATOM 1223 N N . PRO A 1 156 ? -29.468 17.957 -2.927 1.00 88.12 156 PRO A N 1
ATOM 1224 C CA . PRO A 1 156 ? -30.492 18.887 -2.461 1.00 88.12 156 PRO A CA 1
ATOM 1225 C C . PRO A 1 156 ? -30.446 19.067 -0.931 1.00 88.12 156 PRO A C 1
ATOM 1227 O O . PRO A 1 156 ? -30.253 18.082 -0.221 1.00 88.12 156 PRO A O 1
ATOM 1230 N N . PRO A 1 157 ? -30.639 20.288 -0.390 1.00 85.06 157 PRO A N 1
ATOM 1231 C CA . PRO A 1 157 ? -30.512 20.539 1.052 1.00 85.06 157 PRO A CA 1
ATOM 1232 C C . PRO A 1 157 ? -31.488 19.759 1.945 1.00 85.06 157 PRO A C 1
ATOM 1234 O O . PRO A 1 157 ? -31.274 19.676 3.148 1.00 85.06 157 PRO A O 1
ATOM 1237 N N . ASP A 1 158 ? -32.578 19.245 1.377 1.00 89.62 158 ASP A N 1
ATOM 1238 C CA . ASP A 1 158 ? -33.601 18.434 2.038 1.00 89.62 158 ASP A CA 1
ATOM 1239 C C . ASP A 1 158 ? -33.355 16.921 1.906 1.00 89.62 158 ASP A C 1
ATOM 1241 O O . ASP A 1 158 ? -34.165 16.123 2.382 1.00 89.62 158 ASP A O 1
ATOM 1245 N N . GLN A 1 159 ? -32.249 16.519 1.276 1.00 92.00 159 GLN A N 1
ATOM 1246 C CA . GLN A 1 159 ? -31.853 15.125 1.115 1.00 92.00 159 GLN A CA 1
ATOM 1247 C C . GLN A 1 159 ? -30.631 14.773 1.974 1.00 92.00 159 GLN A C 1
ATOM 1249 O O . GLN A 1 159 ? -29.799 15.638 2.259 1.00 92.00 159 GLN A O 1
ATOM 1254 N N . PRO A 1 160 ? -30.497 13.495 2.377 1.00 93.81 160 PRO A N 1
ATOM 1255 C CA . PRO A 1 160 ? -29.321 13.016 3.089 1.00 93.81 160 PRO A CA 1
ATOM 1256 C C . PRO A 1 160 ? -28.020 13.295 2.329 1.00 93.81 160 PRO A C 1
ATOM 1258 O O . PRO A 1 160 ? -27.932 13.021 1.133 1.00 93.81 160 PRO A O 1
ATOM 1261 N N . ARG A 1 161 ? -26.994 13.768 3.043 1.00 92.44 161 ARG A N 1
ATOM 1262 C CA . ARG A 1 161 ? -25.624 13.976 2.548 1.00 92.44 161 ARG A CA 1
ATOM 1263 C C . ARG A 1 161 ? -25.077 12.701 1.885 1.00 92.44 161 ARG A C 1
ATOM 1265 O O . ARG A 1 161 ? -25.111 11.629 2.494 1.00 92.44 161 ARG A O 1
ATOM 1272 N N . GLN A 1 162 ? -24.532 12.836 0.673 1.00 92.44 162 GLN A N 1
ATOM 1273 C CA . GLN A 1 162 ? -23.915 11.734 -0.077 1.00 92.44 162 GLN A CA 1
ATOM 1274 C C . GLN A 1 162 ? -22.408 11.923 -0.223 1.00 92.44 162 GLN A C 1
ATOM 1276 O O . GLN A 1 162 ? -21.947 12.891 -0.832 1.00 92.44 162 GLN A O 1
ATOM 1281 N N . GLN A 1 163 ? -21.642 11.006 0.360 1.00 93.94 163 GLN A N 1
ATOM 1282 C CA . GLN A 1 163 ? -20.194 10.947 0.203 1.00 93.94 163 GLN A CA 1
ATOM 1283 C C . GLN A 1 163 ? -19.827 10.433 -1.189 1.00 93.94 163 GLN A C 1
ATOM 1285 O O . GLN A 1 163 ? -20.586 9.696 -1.818 1.00 93.94 163 GLN A O 1
ATOM 1290 N N . ILE A 1 164 ? -18.666 10.866 -1.664 1.00 91.56 164 ILE A N 1
ATOM 1291 C CA . ILE A 1 164 ? -18.143 10.546 -2.988 1.00 91.56 164 ILE A CA 1
ATOM 1292 C C . ILE A 1 164 ? -17.036 9.512 -2.820 1.00 91.56 164 ILE A C 1
ATOM 1294 O O . ILE A 1 164 ? -16.176 9.692 -1.958 1.00 91.56 164 ILE A O 1
ATOM 1298 N N . ASN A 1 165 ? -17.047 8.482 -3.662 1.00 95.00 165 ASN A N 1
ATOM 1299 C CA . ASN A 1 165 ? -15.892 7.621 -3.842 1.00 95.00 165 ASN A CA 1
ATOM 1300 C C . ASN A 1 165 ? -14.922 8.288 -4.825 1.00 95.00 165 ASN A C 1
ATOM 1302 O O . ASN A 1 165 ? -15.288 8.566 -5.967 1.00 95.00 165 ASN A O 1
ATOM 1306 N N . GLY A 1 166 ? -13.703 8.581 -4.380 1.00 92.62 166 GLY A N 1
ATOM 1307 C CA . GLY A 1 166 ? -12.693 9.261 -5.184 1.00 92.62 166 GLY A CA 1
ATOM 1308 C C . GLY A 1 166 ? -12.017 8.388 -6.243 1.00 92.62 166 GLY A C 1
ATOM 1309 O O . GLY A 1 166 ? -11.364 8.921 -7.137 1.00 92.62 166 GLY A O 1
ATOM 1310 N N . ILE A 1 167 ? -12.194 7.071 -6.174 1.00 95.56 167 ILE A N 1
ATOM 1311 C CA . ILE A 1 167 ? -11.607 6.099 -7.102 1.00 95.56 167 ILE A CA 1
ATOM 1312 C C . ILE A 1 167 ? -12.688 5.219 -7.739 1.00 95.56 167 ILE A C 1
ATOM 1314 O O . ILE A 1 167 ? -13.879 5.364 -7.432 1.00 95.56 167 ILE A O 1
ATOM 1318 N N . THR A 1 168 ? -12.302 4.379 -8.700 1.00 97.38 168 THR A N 1
ATOM 1319 C CA . THR A 1 168 ? -13.236 3.456 -9.359 1.00 97.38 168 THR A CA 1
ATOM 1320 C C . THR A 1 168 ? -13.794 2.454 -8.334 1.00 97.38 168 THR A C 1
ATOM 1322 O O . THR A 1 168 ? -13.194 2.200 -7.301 1.00 97.38 168 THR A O 1
ATOM 1325 N N . SER A 1 169 ? -14.995 1.915 -8.568 1.00 97.62 169 SER A N 1
ATOM 1326 C CA . SER A 1 169 ? -15.590 0.883 -7.689 1.00 97.62 169 SER A CA 1
ATOM 1327 C C . SER A 1 169 ? -15.256 -0.545 -8.123 1.00 97.62 169 SER A C 1
ATOM 1329 O O . SER A 1 169 ? -15.842 -1.498 -7.606 1.00 97.62 169 SER A O 1
ATOM 1331 N N . PHE A 1 170 ? -14.407 -0.696 -9.135 1.00 97.75 170 PHE A N 1
ATOM 1332 C CA . PHE A 1 170 ? -14.049 -1.977 -9.726 1.00 97.75 170 PHE A CA 1
ATOM 1333 C C . PHE A 1 170 ? -12.713 -2.428 -9.160 1.00 97.75 170 PHE A C 1
ATOM 1335 O O . PHE A 1 170 ? -11.862 -1.599 -8.877 1.00 97.75 170 PHE A O 1
ATOM 1342 N N . LEU A 1 171 ? -12.488 -3.739 -9.089 1.00 97.81 171 LEU A N 1
ATOM 1343 C CA . LEU A 1 171 ? -11.135 -4.243 -8.879 1.00 97.81 171 LEU A CA 1
ATOM 1344 C C . LEU A 1 171 ? -10.403 -4.235 -10.226 1.00 97.81 171 LEU A C 1
ATOM 1346 O O . LEU A 1 171 ? -10.268 -5.273 -10.878 1.00 97.81 171 LEU A O 1
ATOM 1350 N N . ASP A 1 172 ? -10.060 -3.038 -10.701 1.00 97.19 172 ASP A N 1
ATOM 1351 C CA . ASP A 1 172 ? -9.504 -2.774 -12.033 1.00 97.19 172 ASP A CA 1
ATOM 1352 C C . ASP A 1 172 ? -8.021 -2.364 -12.008 1.00 97.19 172 ASP A C 1
ATOM 1354 O O . ASP A 1 172 ? -7.469 -1.904 -13.020 1.00 97.19 172 ASP A O 1
ATOM 1358 N N . GLY A 1 173 ? -7.361 -2.582 -10.864 1.00 97.69 173 GLY A N 1
ATOM 1359 C CA . GLY A 1 173 ? -5.954 -2.285 -10.643 1.00 97.69 173 GLY A CA 1
ATOM 1360 C C . GLY A 1 173 ? -5.670 -0.790 -10.561 1.00 97.69 173 GLY A C 1
ATOM 1361 O O . GLY A 1 173 ? -4.535 -0.383 -10.819 1.00 97.69 173 GLY A O 1
ATOM 1362 N N . SER A 1 174 ? -6.655 0.046 -10.233 1.00 97.19 174 SER A N 1
ATOM 1363 C CA . SER A 1 174 ? -6.462 1.480 -10.012 1.00 97.19 174 SER A CA 1
ATOM 1364 C C . SER A 1 174 ? -5.419 1.770 -8.924 1.00 97.19 174 SER A C 1
ATOM 1366 O O . SER A 1 174 ? -4.708 2.767 -9.033 1.00 97.19 174 SER A O 1
ATOM 1368 N N . VAL A 1 175 ? -5.192 0.854 -7.976 1.00 96.62 175 VAL A N 1
ATOM 1369 C CA . VAL A 1 175 ? -4.051 0.915 -7.035 1.00 96.62 175 VAL A CA 1
ATOM 1370 C C . VAL A 1 175 ? -2.679 0.917 -7.715 1.00 96.62 175 VAL A C 1
ATOM 1372 O O . VAL A 1 175 ? -1.741 1.512 -7.192 1.00 96.62 175 VAL A O 1
ATOM 1375 N N . VAL A 1 176 ? -2.555 0.315 -8.901 1.00 98.19 176 VAL A N 1
ATOM 1376 C CA . VAL A 1 176 ? -1.326 0.303 -9.716 1.00 98.19 176 VAL A CA 1
ATOM 1377 C C . VAL A 1 176 ? -1.355 1.405 -10.778 1.00 98.19 176 VAL A C 1
ATOM 1379 O O . VAL A 1 176 ? -0.349 2.067 -11.016 1.00 98.19 176 VAL A O 1
ATOM 1382 N N . TYR A 1 177 ? -2.503 1.603 -11.432 1.00 98.19 177 TYR A N 1
ATOM 1383 C CA . TYR A 1 177 ? -2.611 2.411 -12.653 1.00 98.19 177 TYR A CA 1
ATOM 1384 C C . TYR A 1 177 ? -3.210 3.806 -12.448 1.00 98.19 177 TYR A C 1
ATOM 1386 O O . TYR A 1 177 ? -3.115 4.640 -13.344 1.00 98.19 177 TYR A O 1
ATOM 1394 N N . GLY A 1 178 ? -3.813 4.074 -11.294 1.00 96.81 178 GLY A N 1
ATOM 1395 C CA . GLY A 1 178 ? -4.550 5.297 -10.999 1.00 96.81 178 GLY A CA 1
ATOM 1396 C C . GLY A 1 178 ? -5.973 5.314 -11.555 1.00 96.81 178 GLY A C 1
ATOM 1397 O O . GLY A 1 178 ? -6.298 4.652 -12.539 1.00 96.81 178 GLY A O 1
ATOM 1398 N N . SER A 1 179 ? -6.816 6.144 -10.935 1.00 96.12 179 SER A N 1
ATOM 1399 C CA . SER A 1 179 ? -8.238 6.323 -11.284 1.00 96.12 179 SER A CA 1
ATOM 1400 C C . SER A 1 179 ? -8.504 7.428 -12.326 1.00 96.12 179 SER A C 1
ATOM 1402 O O . SER A 1 179 ? -9.622 7.924 -12.471 1.00 96.12 179 SER A O 1
ATOM 1404 N N . SER A 1 180 ? -7.473 7.894 -13.038 1.00 93.44 180 SER A N 1
ATOM 1405 C CA . SER A 1 180 ? -7.625 8.853 -14.139 1.00 93.44 180 SER A CA 1
ATOM 1406 C C . SER A 1 180 ? -6.465 8.761 -15.125 1.00 93.44 180 SER A C 1
ATOM 1408 O O . SER A 1 180 ? -5.368 8.332 -14.775 1.00 93.44 180 SER A O 1
ATOM 1410 N N . PHE A 1 181 ? -6.686 9.210 -16.363 1.00 90.38 181 PHE A N 1
ATOM 1411 C CA . PHE A 1 181 ? -5.630 9.218 -17.377 1.00 90.38 181 PHE A CA 1
ATOM 1412 C C . PHE A 1 181 ? -4.457 10.141 -17.006 1.00 90.38 181 PHE A C 1
ATOM 1414 O O . PHE A 1 181 ? -3.312 9.773 -17.248 1.00 90.38 181 PHE A O 1
ATOM 1421 N N . ASP A 1 182 ? -4.715 11.310 -16.398 1.00 89.75 182 ASP A N 1
ATOM 1422 C CA . ASP A 1 182 ? -3.641 12.213 -15.943 1.00 89.75 182 ASP A CA 1
ATOM 1423 C C . ASP A 1 182 ? -2.751 11.519 -14.908 1.00 89.75 182 ASP A C 1
ATOM 1425 O O . ASP A 1 182 ? -1.528 11.522 -15.037 1.00 89.75 182 ASP A O 1
ATOM 1429 N N . TRP A 1 183 ? -3.371 10.839 -13.941 1.00 93.88 183 TRP A N 1
ATOM 1430 C CA . TRP A 1 183 ? -2.657 10.070 -12.928 1.00 93.88 183 TRP A CA 1
ATOM 1431 C C . TRP A 1 183 ? -1.831 8.943 -13.553 1.00 93.88 183 TRP A C 1
ATOM 1433 O O . TRP A 1 183 ? -0.621 8.877 -13.352 1.00 93.88 183 TRP A O 1
ATOM 1443 N N . ALA A 1 184 ? -2.464 8.112 -14.385 1.00 94.69 184 ALA A N 1
ATOM 1444 C CA . ALA A 1 184 ? -1.808 7.004 -15.070 1.00 94.69 184 ALA A CA 1
ATOM 1445 C C . ALA A 1 184 ? -0.628 7.464 -15.935 1.00 94.69 184 ALA A C 1
ATOM 1447 O O . ALA A 1 184 ? 0.406 6.802 -15.988 1.00 94.69 184 ALA A O 1
ATOM 1448 N N . SER A 1 185 ? -0.756 8.617 -16.601 1.00 93.31 185 SER A N 1
ATOM 1449 C CA . SER A 1 185 ? 0.300 9.165 -17.457 1.00 93.31 185 SER A CA 1
ATOM 1450 C C . SER A 1 185 ? 1.581 9.488 -16.685 1.00 93.31 185 SER A C 1
ATOM 1452 O O . SER A 1 185 ? 2.672 9.311 -17.217 1.00 93.31 185 SER A O 1
ATOM 1454 N N . LYS A 1 186 ? 1.464 9.882 -15.412 1.00 95.00 186 LYS A N 1
ATOM 1455 C CA . LYS A 1 186 ? 2.604 10.193 -14.535 1.00 95.00 186 LYS A CA 1
ATOM 1456 C C . LYS A 1 186 ? 3.302 8.949 -13.985 1.00 95.00 186 LYS A C 1
ATOM 1458 O O . LYS A 1 186 ? 4.365 9.082 -13.392 1.00 95.00 186 LYS A O 1
ATOM 1463 N N . LEU A 1 187 ? 2.722 7.765 -14.185 1.00 97.12 187 LEU A N 1
ATOM 1464 C CA . LEU A 1 187 ? 3.270 6.477 -13.751 1.00 97.12 187 LEU A CA 1
ATOM 1465 C C . LEU A 1 187 ? 3.870 5.669 -14.912 1.00 97.12 187 LEU A C 1
ATOM 1467 O O . LEU A 1 187 ? 4.442 4.609 -14.683 1.00 97.12 187 LEU A O 1
ATOM 1471 N N . ARG A 1 188 ? 3.744 6.137 -16.161 1.00 96.31 188 ARG A N 1
ATOM 1472 C CA . ARG A 1 188 ? 4.152 5.405 -17.371 1.00 96.31 188 ARG A CA 1
ATOM 1473 C C . ARG A 1 188 ? 5.457 5.931 -17.954 1.00 96.31 188 ARG A C 1
ATOM 1475 O O . ARG A 1 188 ? 5.716 7.130 -17.954 1.00 96.31 188 ARG A O 1
ATOM 1482 N N . THR A 1 189 ? 6.235 5.033 -18.553 1.00 96.62 189 THR A N 1
ATOM 1483 C CA . THR A 1 189 ? 7.414 5.405 -19.355 1.00 96.62 189 THR A CA 1
ATOM 1484 C C . THR A 1 189 ? 7.034 5.865 -20.768 1.00 96.62 189 THR A C 1
ATOM 1486 O O . THR A 1 189 ? 7.837 6.510 -21.442 1.00 96.62 189 THR A O 1
ATOM 1489 N N . PHE A 1 190 ? 5.829 5.496 -21.231 1.00 95.06 190 PHE A N 1
ATOM 1490 C CA . PHE A 1 190 ? 5.392 5.578 -22.634 1.00 95.06 190 PHE A CA 1
ATOM 1491 C C . PHE A 1 190 ? 6.363 4.904 -23.614 1.00 95.06 190 PHE A C 1
ATOM 1493 O O . PHE A 1 190 ? 6.476 5.284 -24.786 1.00 95.06 190 PHE A O 1
ATOM 1500 N N . ARG A 1 191 ? 7.089 3.901 -23.117 1.00 96.06 191 ARG A N 1
ATOM 1501 C CA . ARG A 1 191 ? 8.017 3.094 -23.884 1.00 96.06 191 ARG A CA 1
ATOM 1502 C C . ARG A 1 191 ? 7.856 1.620 -23.533 1.00 96.06 191 ARG A C 1
ATOM 1504 O O . ARG A 1 191 ? 7.940 1.215 -22.375 1.00 96.06 191 ARG A O 1
ATOM 1511 N N . ASP A 1 192 ? 7.704 0.811 -24.579 1.00 96.38 192 ASP A N 1
ATOM 1512 C CA . ASP A 1 192 ? 7.612 -0.650 -24.491 1.00 96.38 192 ASP A CA 1
ATOM 1513 C C . ASP A 1 192 ? 6.490 -1.150 -23.551 1.00 96.38 192 ASP A C 1
ATOM 1515 O O . ASP A 1 192 ? 6.500 -2.296 -23.117 1.00 96.38 192 ASP A O 1
ATOM 1519 N N . GLY A 1 193 ? 5.489 -0.307 -23.278 1.00 96.38 193 GLY A N 1
ATOM 1520 C CA . GLY A 1 193 ? 4.315 -0.617 -22.473 1.00 96.38 193 GLY A CA 1
ATOM 1521 C C . GLY A 1 193 ? 4.546 -0.631 -20.965 1.00 96.38 193 GLY A C 1
ATOM 1522 O O . GLY A 1 193 ? 3.735 -1.227 -20.270 1.00 96.38 193 GLY A O 1
ATOM 1523 N N . THR A 1 194 ? 5.630 -0.032 -20.459 1.00 98.44 194 THR A N 1
ATOM 1524 C CA . THR A 1 194 ? 6.067 -0.181 -19.056 1.00 98.44 194 THR A CA 1
ATOM 1525 C C . THR A 1 194 ? 5.664 0.979 -18.132 1.00 98.44 194 THR A C 1
ATOM 1527 O O . THR A 1 194 ? 5.449 2.122 -18.557 1.00 98.44 194 THR A O 1
ATOM 1530 N N . LEU A 1 195 ? 5.586 0.681 -16.833 1.00 98.56 195 LEU A N 1
ATOM 1531 C CA . LEU A 1 195 ? 5.494 1.645 -15.736 1.00 98.56 195 LEU A CA 1
ATOM 1532 C C . LEU A 1 195 ? 6.888 2.121 -15.309 1.00 98.56 195 LEU A C 1
ATOM 1534 O O . LEU A 1 195 ? 7.870 1.384 -15.422 1.00 98.56 195 LEU A O 1
ATOM 1538 N N . LEU A 1 196 ? 6.955 3.357 -14.814 1.00 97.88 196 LEU A N 1
ATOM 1539 C CA . LEU A 1 196 ? 8.153 3.951 -14.222 1.00 97.88 196 LEU A CA 1
ATOM 1540 C C . LEU A 1 196 ? 8.556 3.182 -12.966 1.00 97.88 196 LEU A C 1
ATOM 1542 O O . LEU A 1 196 ? 7.698 2.755 -12.200 1.00 97.88 196 LEU A O 1
ATOM 1546 N N . VAL A 1 197 ? 9.861 3.069 -12.741 1.00 96.44 197 VAL A N 1
ATOM 1547 C CA . VAL A 1 197 ? 10.447 2.448 -11.549 1.00 96.44 197 VAL A CA 1
ATOM 1548 C C . VAL A 1 197 ? 11.582 3.320 -11.029 1.00 96.44 197 VAL A C 1
ATOM 1550 O O . VAL A 1 197 ? 12.170 4.087 -11.796 1.00 96.44 197 VAL A O 1
ATOM 1553 N N . SER A 1 198 ? 11.866 3.226 -9.735 1.00 93.81 198 SER A N 1
ATOM 1554 C CA . SER A 1 198 ? 13.089 3.771 -9.137 1.00 93.81 198 SER A CA 1
ATOM 1555 C C . SER A 1 198 ? 14.151 2.674 -8.974 1.00 93.81 198 SER A C 1
ATOM 1557 O O . SER A 1 198 ? 13.946 1.525 -9.391 1.00 93.81 198 SER A O 1
ATOM 1559 N N . ASP A 1 199 ? 15.297 3.033 -8.394 1.00 89.75 199 ASP A N 1
ATOM 1560 C CA . ASP A 1 199 ? 16.386 2.102 -8.098 1.00 89.75 199 ASP A CA 1
ATOM 1561 C C . ASP A 1 199 ? 15.887 0.906 -7.267 1.00 89.75 199 ASP A C 1
ATOM 1563 O O . ASP A 1 199 ? 14.983 1.024 -6.439 1.00 89.75 199 ASP A O 1
ATOM 1567 N N . GLY A 1 200 ? 16.434 -0.283 -7.533 1.00 88.50 200 GLY A N 1
ATOM 1568 C CA . GLY A 1 200 ? 15.950 -1.531 -6.926 1.00 88.50 200 GLY A CA 1
ATOM 1569 C C . GLY A 1 200 ? 14.625 -2.052 -7.507 1.00 88.50 200 GLY A C 1
ATOM 1570 O O . GLY A 1 200 ? 13.996 -2.938 -6.923 1.00 88.50 200 GLY A O 1
ATOM 1571 N N . ASN A 1 201 ? 14.184 -1.524 -8.660 1.00 93.44 201 ASN A N 1
ATOM 1572 C CA . ASN A 1 201 ? 12.924 -1.908 -9.309 1.00 93.44 201 ASN A CA 1
ATOM 1573 C C . ASN A 1 201 ? 11.720 -1.713 -8.362 1.00 93.44 201 ASN A C 1
ATOM 1575 O O . ASN A 1 201 ? 10.852 -2.585 -8.234 1.00 93.44 201 ASN A O 1
ATOM 1579 N N . LEU A 1 202 ? 11.740 -0.590 -7.637 1.00 95.25 202 LEU A N 1
ATOM 1580 C CA . LEU A 1 202 ? 10.710 -0.153 -6.696 1.00 95.25 202 LEU A CA 1
ATOM 1581 C C . LEU A 1 202 ? 9.754 0.849 -7.366 1.00 95.25 202 LEU A C 1
ATOM 1583 O O . LEU A 1 202 ? 9.934 1.233 -8.526 1.00 95.25 202 LEU A O 1
ATOM 1587 N N . LEU A 1 203 ? 8.727 1.289 -6.630 1.00 96.38 203 LEU A N 1
ATOM 1588 C CA . LEU A 1 203 ? 7.819 2.349 -7.079 1.00 96.38 203 LEU A CA 1
ATOM 1589 C C . LEU A 1 203 ? 8.610 3.620 -7.455 1.00 96.38 203 LEU A C 1
ATOM 1591 O O . LEU A 1 203 ? 9.628 3.923 -6.830 1.00 96.38 203 LEU A O 1
ATOM 1595 N N . PRO A 1 204 ? 8.177 4.388 -8.466 1.00 95.50 204 PRO A N 1
ATOM 1596 C CA . PRO A 1 204 ? 8.862 5.612 -8.857 1.00 95.50 204 PRO A CA 1
ATOM 1597 C C . PRO A 1 204 ? 8.745 6.679 -7.765 1.00 95.50 204 PRO A C 1
ATOM 1599 O O . PRO A 1 204 ? 7.739 6.766 -7.067 1.00 95.50 204 PRO A O 1
ATOM 1602 N N . TRP A 1 205 ? 9.745 7.546 -7.638 1.00 93.81 205 TRP A N 1
ATOM 1603 C CA . TRP A 1 205 ? 9.644 8.717 -6.767 1.00 93.81 205 TRP A CA 1
ATOM 1604 C C . TRP A 1 205 ? 8.598 9.709 -7.276 1.00 93.81 205 TRP A C 1
ATOM 1606 O O . TRP A 1 205 ? 8.463 9.921 -8.485 1.00 93.81 205 TRP A O 1
ATOM 1616 N N . ASN A 1 206 ? 7.896 10.383 -6.364 1.00 93.31 206 ASN A N 1
ATOM 1617 C CA . ASN A 1 206 ? 6.848 11.344 -6.702 1.00 93.31 206 ASN A CA 1
ATOM 1618 C C . ASN A 1 206 ? 7.373 12.711 -7.198 1.00 93.31 206 ASN A C 1
ATOM 1620 O O . ASN A 1 206 ? 6.968 13.775 -6.735 1.00 93.31 206 ASN A O 1
ATOM 1624 N N . ILE A 1 207 ? 8.261 12.692 -8.191 1.00 88.06 207 ILE A N 1
ATOM 1625 C CA . ILE A 1 207 ? 8.810 13.888 -8.852 1.00 88.06 207 ILE A CA 1
ATOM 1626 C C . ILE A 1 207 ? 7.726 14.589 -9.693 1.00 88.06 207 ILE A C 1
ATOM 1628 O O . ILE A 1 207 ? 7.748 15.805 -9.874 1.00 88.06 207 ILE A O 1
ATOM 1632 N N . GLY A 1 208 ? 6.738 13.829 -10.181 1.00 76.25 208 GLY A N 1
ATOM 1633 C CA . GLY A 1 208 ? 5.613 14.332 -10.976 1.00 76.25 208 GLY A CA 1
ATOM 1634 C C . GLY A 1 208 ? 4.550 15.109 -10.189 1.00 76.25 208 GLY A C 1
ATOM 1635 O O . GLY A 1 208 ? 3.580 15.573 -10.794 1.00 76.25 208 GLY A O 1
ATOM 1636 N N . GLY A 1 209 ? 4.703 15.242 -8.865 1.00 86.88 209 GLY A N 1
ATOM 1637 C CA . GLY A 1 209 ? 3.810 16.035 -8.017 1.00 86.88 209 GLY A CA 1
ATOM 1638 C C . GLY A 1 209 ? 2.390 15.473 -7.905 1.00 86.88 209 GLY A C 1
ATOM 1639 O O . GLY A 1 209 ? 1.425 16.239 -7.908 1.00 86.88 209 GLY A O 1
ATOM 1640 N N . LEU A 1 210 ? 2.236 14.146 -7.842 1.00 90.88 210 LEU A N 1
ATOM 1641 C CA . LEU A 1 210 ? 0.966 13.524 -7.458 1.00 90.88 210 LEU A CA 1
ATOM 1642 C C . LEU A 1 210 ? 0.642 13.865 -5.992 1.00 90.88 210 LEU A C 1
ATOM 1644 O O . LEU A 1 210 ? 1.557 13.970 -5.174 1.00 90.88 210 LEU A O 1
ATOM 1648 N N . PRO A 1 211 ? -0.637 14.028 -5.617 1.00 90.81 211 PRO A N 1
ATOM 1649 C CA . PRO A 1 211 ? -1.040 14.340 -4.246 1.00 90.81 211 PRO A CA 1
ATOM 1650 C C . PRO A 1 211 ? -0.998 13.087 -3.351 1.00 90.81 211 PRO A C 1
ATOM 1652 O O . PRO A 1 211 ? -2.023 12.646 -2.829 1.00 90.81 211 PRO A O 1
ATOM 1655 N N . MET A 1 212 ? 0.185 12.484 -3.213 1.00 93.00 212 MET A N 1
ATOM 1656 C CA . MET A 1 212 ? 0.413 11.318 -2.357 1.00 93.00 212 MET A CA 1
ATOM 1657 C C . MET A 1 212 ? 0.182 11.690 -0.888 1.00 93.00 212 MET A C 1
ATOM 1659 O O . MET A 1 212 ? 0.549 12.783 -0.455 1.00 93.00 212 MET A O 1
ATOM 1663 N N . ALA A 1 213 ? -0.448 10.790 -0.131 1.00 90.81 213 ALA A N 1
ATOM 1664 C CA . ALA A 1 213 ? -0.720 10.997 1.285 1.00 90.81 213 ALA A CA 1
ATOM 1665 C C . ALA A 1 213 ? 0.580 10.976 2.101 1.00 90.81 213 ALA A C 1
ATOM 1667 O O . ALA A 1 213 ? 1.489 10.197 1.815 1.00 90.81 213 ALA A O 1
ATOM 1668 N N . ASN A 1 214 ? 0.632 11.832 3.118 1.00 88.12 214 ASN A N 1
ATOM 1669 C CA . ASN A 1 214 ? 1.755 11.986 4.037 1.00 88.12 214 ASN A CA 1
ATOM 1670 C C . ASN A 1 214 ? 1.216 12.546 5.359 1.00 88.12 214 ASN A C 1
ATOM 1672 O O . ASN A 1 214 ? 1.478 13.689 5.733 1.00 88.12 214 ASN A O 1
ATOM 1676 N N . ASP A 1 215 ? 0.364 11.762 6.018 1.00 84.56 215 ASP A N 1
ATOM 1677 C CA . ASP A 1 215 ? -0.429 12.248 7.154 1.00 84.56 215 ASP A CA 1
ATOM 1678 C C . ASP A 1 215 ? 0.425 12.477 8.416 1.00 84.56 215 ASP A C 1
ATOM 1680 O O . ASP A 1 215 ? -0.001 13.191 9.319 1.00 84.56 215 ASP A O 1
ATOM 1684 N N . VAL A 1 216 ? 1.647 11.932 8.448 1.00 82.75 216 VAL A N 1
ATOM 1685 C CA . VAL A 1 216 ? 2.678 12.207 9.471 1.00 82.75 216 VAL A CA 1
ATOM 1686 C C . VAL A 1 216 ? 3.493 13.474 9.181 1.00 82.75 216 VAL A C 1
ATOM 1688 O O . VAL A 1 216 ? 4.245 13.926 10.038 1.00 82.75 216 VAL A O 1
ATOM 1691 N N . GLY A 1 217 ? 3.377 14.046 7.977 1.00 80.50 217 GLY A N 1
ATOM 1692 C CA . GLY A 1 217 ? 4.089 15.263 7.587 1.00 80.50 217 GLY A CA 1
ATOM 1693 C C . GLY A 1 217 ? 5.604 15.101 7.423 1.00 80.50 217 GLY A C 1
ATOM 1694 O O . GLY A 1 217 ? 6.336 16.046 7.707 1.00 80.50 217 GLY A O 1
ATOM 1695 N N . ARG A 1 218 ? 6.091 13.937 6.971 1.00 79.31 218 ARG A N 1
ATOM 1696 C CA . ARG A 1 218 ? 7.524 13.728 6.686 1.00 79.31 218 ARG A CA 1
ATOM 1697 C C . ARG A 1 218 ? 8.015 14.676 5.590 1.00 79.31 218 ARG A C 1
ATOM 1699 O O . ARG A 1 218 ? 7.307 14.916 4.617 1.00 79.31 218 ARG A O 1
ATOM 1706 N N . GLU A 1 219 ? 9.236 15.184 5.721 1.00 77.69 219 GLU A N 1
ATOM 1707 C CA . GLU A 1 219 ? 9.868 16.000 4.668 1.00 77.69 219 GLU A CA 1
ATOM 1708 C C . GLU A 1 219 ? 10.369 15.149 3.490 1.00 77.69 219 GLU A C 1
ATOM 1710 O O . GLU A 1 219 ? 10.612 15.662 2.397 1.00 77.69 219 GLU A O 1
ATOM 1715 N N . ASP A 1 220 ? 10.481 13.841 3.716 1.00 79.69 220 ASP A N 1
ATOM 1716 C CA . ASP A 1 220 ? 10.887 12.849 2.739 1.00 79.69 220 ASP A CA 1
ATOM 1717 C C . ASP A 1 220 ? 10.015 12.835 1.479 1.00 79.69 220 ASP A C 1
ATOM 1719 O O . ASP A 1 220 ? 8.790 13.001 1.514 1.00 79.69 220 ASP A O 1
ATOM 1723 N N . LEU A 1 221 ? 10.646 12.536 0.342 1.00 84.12 221 LEU A N 1
ATOM 1724 C CA . LEU A 1 221 ? 9.922 12.315 -0.901 1.00 84.12 221 LEU A CA 1
ATOM 1725 C C . LEU A 1 221 ? 9.146 10.992 -0.825 1.00 84.12 221 LEU A C 1
ATOM 1727 O O . LEU A 1 221 ? 9.708 9.946 -0.522 1.00 84.12 221 LEU A O 1
ATOM 1731 N N . MET A 1 222 ? 7.849 11.030 -1.125 1.00 92.75 222 MET A N 1
ATOM 1732 C CA . MET A 1 222 ? 7.002 9.833 -1.171 1.00 92.75 222 MET A CA 1
ATOM 1733 C C . MET A 1 222 ? 7.170 9.075 -2.496 1.00 92.75 222 MET A C 1
ATOM 1735 O O . MET A 1 222 ? 7.452 9.685 -3.535 1.00 92.75 222 MET A O 1
ATOM 1739 N N . PHE A 1 223 ? 6.917 7.762 -2.506 1.00 95.38 223 PHE A N 1
ATOM 1740 C CA . PHE A 1 223 ? 6.717 7.040 -3.765 1.00 95.38 223 PHE A CA 1
ATOM 1741 C C . PHE A 1 223 ? 5.423 7.493 -4.447 1.00 95.38 223 PHE A C 1
ATOM 1743 O O . PHE A 1 223 ? 4.439 7.824 -3.784 1.00 95.38 223 PHE A O 1
ATOM 1750 N N . ALA A 1 224 ? 5.422 7.487 -5.775 1.00 96.12 224 ALA A N 1
ATOM 1751 C CA . ALA A 1 224 ? 4.256 7.645 -6.628 1.00 96.12 224 ALA A CA 1
ATOM 1752 C C . ALA A 1 224 ? 3.700 6.268 -7.008 1.00 96.12 224 ALA A C 1
ATOM 1754 O O . ALA A 1 224 ? 4.436 5.385 -7.440 1.00 96.12 224 ALA A O 1
ATOM 1755 N N . ALA A 1 225 ? 2.387 6.104 -6.880 1.00 96.75 225 ALA A N 1
ATOM 1756 C CA . ALA A 1 225 ? 1.682 4.888 -7.268 1.00 96.75 225 ALA A CA 1
ATOM 1757 C C . ALA A 1 225 ? 0.246 5.212 -7.696 1.00 96.75 225 ALA A C 1
ATOM 1759 O O . ALA A 1 225 ? -0.122 6.386 -7.732 1.00 96.75 225 ALA A O 1
ATOM 1760 N N . GLY A 1 226 ? -0.562 4.206 -8.042 1.00 96.75 226 GLY A N 1
ATOM 1761 C CA . GLY A 1 226 ? -1.932 4.406 -8.527 1.00 96.75 226 GLY A CA 1
ATOM 1762 C C . GLY A 1 226 ? -2.900 4.940 -7.465 1.00 96.75 226 GLY A C 1
ATOM 1763 O O . GLY A 1 226 ? -3.711 5.815 -7.767 1.00 96.75 226 GLY A O 1
ATOM 1764 N N . ASP A 1 227 ? -2.766 4.493 -6.214 1.00 96.81 227 ASP A N 1
ATOM 1765 C CA . ASP A 1 227 ? -3.521 5.023 -5.072 1.00 96.81 227 ASP A CA 1
ATOM 1766 C C . ASP A 1 227 ? -2.642 5.906 -4.177 1.00 96.81 227 ASP A C 1
ATOM 1768 O O . ASP A 1 227 ? -1.503 5.570 -3.845 1.00 96.81 227 ASP A O 1
ATOM 1772 N N . LYS A 1 228 ? -3.189 7.042 -3.730 1.00 95.31 228 LYS A N 1
ATOM 1773 C CA . LYS A 1 228 ? -2.431 8.037 -2.959 1.00 95.31 228 LYS A CA 1
ATOM 1774 C C . LYS A 1 228 ? -1.950 7.541 -1.590 1.00 95.31 228 LYS A C 1
ATOM 1776 O O . LYS A 1 228 ? -1.035 8.140 -1.029 1.00 95.31 228 LYS A O 1
ATOM 1781 N N . ARG A 1 229 ? -2.557 6.487 -1.035 1.00 95.25 229 ARG A N 1
ATOM 1782 C CA . ARG A 1 229 ? -2.218 5.898 0.272 1.00 95.25 229 ARG A CA 1
ATOM 1783 C C . ARG A 1 229 ? -1.148 4.811 0.155 1.00 95.25 229 ARG A C 1
ATOM 1785 O O . ARG A 1 229 ? -0.893 4.125 1.138 1.00 95.25 229 ARG A O 1
ATOM 1792 N N . ALA A 1 230 ? -0.504 4.648 -1.004 1.00 94.69 230 ALA A N 1
ATOM 1793 C CA . ALA A 1 230 ? 0.518 3.621 -1.225 1.00 94.69 230 ALA A CA 1
ATOM 1794 C C . ALA A 1 230 ? 1.638 3.608 -0.179 1.00 94.69 230 ALA A C 1
ATOM 1796 O O . ALA A 1 230 ? 2.122 2.544 0.188 1.00 94.69 230 ALA A O 1
ATOM 1797 N N . ASN A 1 231 ? 2.009 4.782 0.333 1.00 94.31 231 ASN A N 1
ATOM 1798 C CA . ASN A 1 231 ? 3.083 4.927 1.310 1.00 94.31 231 ASN A CA 1
ATOM 1799 C C . ASN A 1 231 ? 2.636 4.654 2.753 1.00 94.31 231 ASN A C 1
ATOM 1801 O O . ASN A 1 231 ? 3.467 4.745 3.644 1.00 94.31 231 ASN A O 1
ATOM 1805 N N . VAL A 1 232 ? 1.358 4.344 3.019 1.00 93.00 232 VAL A N 1
ATOM 1806 C CA . VAL A 1 232 ? 0.837 4.286 4.395 1.00 93.00 232 VAL A CA 1
ATOM 1807 C C . VAL A 1 232 ? 1.654 3.348 5.280 1.00 93.00 232 VAL A C 1
ATOM 1809 O O . VAL A 1 232 ? 2.005 3.751 6.375 1.00 93.00 232 VAL A O 1
ATOM 1812 N N . ASN A 1 233 ? 2.026 2.156 4.809 1.00 93.56 233 ASN A N 1
ATOM 1813 C CA . ASN A 1 233 ? 2.928 1.248 5.515 1.00 93.56 233 ASN A CA 1
ATOM 1814 C C . ASN A 1 233 ? 3.775 0.418 4.522 1.00 93.56 233 ASN A C 1
ATOM 1816 O O . ASN A 1 233 ? 3.398 0.293 3.351 1.00 93.56 233 ASN A O 1
ATOM 1820 N N . PRO A 1 234 ? 4.896 -0.186 4.965 1.00 94.25 234 PRO A N 1
ATOM 1821 C CA . PRO A 1 234 ? 5.795 -0.935 4.082 1.00 94.25 234 PRO A CA 1
ATOM 1822 C C . PRO A 1 234 ? 5.187 -2.191 3.443 1.00 94.25 234 PRO A C 1
ATOM 1824 O O . PRO A 1 234 ? 5.593 -2.567 2.345 1.00 94.25 234 PRO A O 1
ATOM 1827 N N . ALA A 1 235 ? 4.202 -2.830 4.081 1.00 95.56 235 ALA A N 1
ATOM 1828 C CA . ALA A 1 235 ? 3.535 -4.006 3.523 1.00 95.56 235 ALA A CA 1
ATOM 1829 C C . ALA A 1 235 ? 2.691 -3.653 2.284 1.00 95.56 235 ALA A C 1
ATOM 1831 O O . ALA A 1 235 ? 2.759 -4.350 1.269 1.00 95.56 235 ALA A O 1
ATOM 1832 N N . VAL A 1 236 ? 1.969 -2.526 2.311 1.00 96.31 236 VAL A N 1
ATOM 1833 C CA . VAL A 1 236 ? 1.246 -2.004 1.136 1.00 96.31 236 VAL A CA 1
ATOM 1834 C C . VAL A 1 236 ? 2.219 -1.620 0.021 1.00 96.31 236 VAL A C 1
ATOM 1836 O O . VAL A 1 236 ? 1.963 -1.946 -1.139 1.00 96.31 236 VAL A O 1
ATOM 1839 N N . ILE A 1 237 ? 3.356 -0.993 0.353 1.00 96.12 237 ILE A N 1
ATOM 1840 C CA . ILE A 1 237 ? 4.416 -0.692 -0.625 1.00 96.12 237 ILE A CA 1
ATOM 1841 C C . ILE A 1 237 ? 4.890 -1.984 -1.304 1.00 96.12 237 ILE A C 1
ATOM 1843 O O . ILE A 1 237 ? 4.916 -2.046 -2.532 1.00 96.12 237 ILE A O 1
ATOM 1847 N N . ALA A 1 238 ? 5.211 -3.026 -0.530 1.00 96.88 238 ALA A N 1
ATOM 1848 C CA . ALA A 1 238 ? 5.691 -4.303 -1.058 1.00 96.88 238 ALA A CA 1
ATOM 1849 C C . ALA A 1 238 ? 4.695 -4.947 -2.038 1.00 96.88 238 ALA A C 1
ATOM 1851 O O . ALA A 1 238 ? 5.082 -5.374 -3.129 1.00 96.88 238 ALA A O 1
ATOM 1852 N N . LEU A 1 239 ? 3.403 -4.954 -1.695 1.00 97.81 239 LEU A N 1
ATOM 1853 C CA . LEU A 1 239 ? 2.350 -5.474 -2.569 1.00 97.81 239 LEU A CA 1
ATOM 1854 C C . LEU A 1 239 ? 2.175 -4.633 -3.844 1.00 97.81 239 LEU A C 1
ATOM 1856 O O . LEU A 1 239 ? 2.001 -5.187 -4.928 1.00 97.81 239 LEU A O 1
ATOM 1860 N N . GLN A 1 240 ? 2.258 -3.303 -3.762 1.00 97.00 240 GLN A N 1
ATOM 1861 C CA . GLN A 1 240 ? 2.165 -2.456 -4.956 1.00 97.00 240 GLN A CA 1
ATOM 1862 C C . GLN A 1 240 ? 3.376 -2.608 -5.881 1.00 97.00 240 GLN A C 1
ATOM 1864 O O . GLN A 1 240 ? 3.202 -2.698 -7.098 1.00 97.00 240 GLN A O 1
ATOM 1869 N N . VAL A 1 241 ? 4.586 -2.709 -5.321 1.00 97.88 241 VAL A N 1
ATOM 1870 C CA . VAL A 1 241 ? 5.795 -3.024 -6.095 1.00 97.88 241 VAL A CA 1
ATOM 1871 C C . VAL A 1 241 ? 5.635 -4.375 -6.794 1.00 97.88 241 VAL A C 1
ATOM 1873 O O . VAL A 1 241 ? 5.928 -4.468 -7.983 1.00 97.88 241 VAL A O 1
ATOM 1876 N N . LEU A 1 242 ? 5.108 -5.401 -6.116 1.00 98.38 242 LEU A N 1
ATOM 1877 C CA . LEU A 1 242 ? 4.871 -6.719 -6.714 1.00 98.38 242 LEU A CA 1
ATOM 1878 C C . LEU A 1 242 ? 4.012 -6.632 -7.990 1.00 98.38 242 LEU A C 1
ATOM 1880 O O . LEU A 1 242 ? 4.405 -7.149 -9.039 1.00 98.38 242 LEU A O 1
ATOM 1884 N N . PHE A 1 243 ? 2.866 -5.948 -7.933 1.00 98.62 243 PHE A N 1
ATOM 1885 C CA . PHE A 1 243 ? 1.983 -5.816 -9.099 1.00 98.62 243 PHE A CA 1
ATOM 1886 C C . PHE A 1 243 ? 2.530 -4.867 -10.176 1.00 98.62 243 PHE A C 1
ATOM 1888 O O . PHE A 1 243 ? 2.240 -5.067 -11.360 1.00 98.62 243 PHE A O 1
ATOM 1895 N N . LEU A 1 244 ? 3.353 -3.880 -9.811 1.00 98.62 244 LEU A N 1
ATOM 1896 C CA . LEU A 1 244 ? 4.109 -3.066 -10.766 1.00 98.62 244 LEU A CA 1
ATOM 1897 C C . LEU A 1 244 ? 5.145 -3.914 -11.520 1.00 98.62 244 LEU A C 1
ATOM 1899 O O . LEU A 1 244 ? 5.199 -3.870 -12.753 1.00 98.62 244 LEU A O 1
ATOM 1903 N N . ARG A 1 245 ? 5.926 -4.730 -10.799 1.00 98.56 245 ARG A N 1
ATOM 1904 C CA . ARG A 1 245 ? 6.940 -5.617 -11.387 1.00 98.56 245 ARG A CA 1
ATOM 1905 C C . ARG A 1 245 ? 6.278 -6.619 -12.329 1.00 98.56 245 ARG A C 1
ATOM 1907 O O . ARG A 1 245 ? 6.732 -6.787 -13.460 1.00 98.56 245 ARG A O 1
ATOM 1914 N N . ASN A 1 246 ? 5.138 -7.175 -11.917 1.00 98.69 246 ASN A N 1
ATOM 1915 C CA . ASN A 1 246 ? 4.350 -8.082 -12.744 1.00 98.69 246 ASN A CA 1
ATOM 1916 C C . ASN A 1 246 ? 3.847 -7.433 -14.039 1.00 98.69 246 ASN A C 1
ATOM 1918 O O . ASN A 1 246 ? 3.936 -8.047 -15.102 1.00 98.69 246 ASN A O 1
ATOM 1922 N N . HIS A 1 247 ? 3.386 -6.180 -13.993 1.00 98.81 247 HIS A N 1
ATOM 1923 C CA . HIS A 1 247 ? 3.017 -5.450 -15.206 1.00 98.81 247 HIS A CA 1
ATOM 1924 C C . HIS A 1 247 ? 4.202 -5.295 -16.169 1.00 98.81 247 HIS A C 1
ATOM 1926 O O . HIS A 1 247 ? 4.061 -5.583 -17.357 1.00 98.81 247 HIS A O 1
ATOM 1932 N N . ASN A 1 248 ? 5.370 -4.881 -15.670 1.00 98.75 248 ASN A N 1
ATOM 1933 C CA . ASN A 1 248 ? 6.556 -4.682 -16.506 1.00 98.75 248 ASN A CA 1
ATOM 1934 C C . ASN A 1 248 ? 7.077 -6.002 -17.100 1.00 98.75 248 ASN A C 1
ATOM 1936 O O . ASN A 1 248 ? 7.434 -6.035 -18.280 1.00 98.75 248 ASN A O 1
ATOM 1940 N N . ARG A 1 249 ? 7.041 -7.103 -16.334 1.00 98.56 249 ARG A N 1
ATOM 1941 C CA . ARG A 1 249 ? 7.337 -8.457 -16.834 1.00 98.56 249 ARG A CA 1
ATOM 1942 C C . ARG A 1 249 ? 6.388 -8.847 -17.970 1.00 98.56 249 ARG A C 1
ATOM 1944 O O . ARG A 1 249 ? 6.842 -9.234 -19.045 1.00 98.56 249 ARG A O 1
ATOM 1951 N N . LEU A 1 250 ? 5.078 -8.685 -17.767 1.00 98.69 250 LEU A N 1
ATOM 1952 C CA . LEU A 1 250 ? 4.062 -8.981 -18.783 1.00 98.69 250 LEU A CA 1
ATOM 1953 C C . LEU A 1 250 ? 4.244 -8.121 -20.044 1.00 98.69 250 LEU A C 1
ATOM 1955 O O . LEU A 1 250 ? 4.151 -8.639 -21.154 1.00 98.69 250 LEU A O 1
ATOM 1959 N N . ALA A 1 251 ? 4.532 -6.824 -19.903 1.00 98.56 251 ALA A N 1
ATOM 1960 C CA . ALA A 1 251 ? 4.789 -5.936 -21.038 1.00 98.56 251 ALA A CA 1
ATOM 1961 C C . ALA A 1 251 ? 5.992 -6.411 -21.872 1.00 98.56 251 ALA A C 1
ATOM 1963 O O . ALA A 1 251 ? 5.911 -6.460 -23.103 1.00 98.56 251 ALA A O 1
ATOM 1964 N N . ALA A 1 252 ? 7.072 -6.849 -21.213 1.00 98.31 252 ALA A N 1
ATOM 1965 C CA . ALA A 1 252 ? 8.240 -7.424 -21.876 1.00 98.31 252 ALA A CA 1
ATOM 1966 C C . ALA A 1 252 ? 7.914 -8.742 -22.608 1.00 98.31 252 ALA A C 1
ATOM 1968 O O . ALA A 1 252 ? 8.321 -8.925 -23.758 1.00 98.31 252 ALA A O 1
ATOM 1969 N N . GLU A 1 253 ? 7.129 -9.632 -21.996 1.00 98.31 253 GLU A N 1
ATOM 1970 C CA . GLU A 1 253 ? 6.668 -10.880 -22.625 1.00 98.31 253 GLU A CA 1
ATOM 1971 C C . GLU A 1 253 ? 5.792 -10.611 -23.854 1.00 98.31 253 GLU A C 1
ATOM 1973 O O . GLU A 1 253 ? 6.020 -11.182 -24.926 1.00 98.31 253 GLU A O 1
ATOM 1978 N N . TYR A 1 254 ? 4.840 -9.677 -23.751 1.00 97.94 254 TYR A N 1
ATOM 1979 C CA . TYR A 1 254 ? 4.020 -9.263 -24.888 1.00 97.94 254 TYR A CA 1
ATOM 1980 C C . TYR A 1 254 ? 4.852 -8.609 -25.989 1.00 97.94 254 TYR A C 1
ATOM 1982 O O . TYR A 1 254 ? 4.564 -8.845 -27.163 1.00 97.94 254 TYR A O 1
ATOM 1990 N N . LYS A 1 255 ? 5.897 -7.843 -25.646 1.00 97.56 255 LYS A N 1
ATOM 1991 C CA . LYS A 1 255 ? 6.817 -7.244 -26.622 1.00 97.56 255 LYS A CA 1
ATOM 1992 C C . LYS A 1 255 ? 7.618 -8.304 -27.364 1.00 97.56 255 LYS A C 1
ATOM 1994 O O . LYS A 1 255 ? 7.751 -8.214 -28.585 1.00 97.56 255 LYS A O 1
ATOM 1999 N N . ALA A 1 256 ? 8.120 -9.307 -26.650 1.00 98.00 256 ALA A N 1
ATOM 2000 C CA . ALA A 1 256 ? 8.845 -10.422 -27.245 1.00 98.00 256 ALA A CA 1
ATOM 2001 C C . ALA A 1 256 ? 7.941 -11.249 -28.176 1.00 98.00 256 ALA A C 1
ATOM 2003 O O . ALA A 1 256 ? 8.336 -11.569 -29.298 1.00 98.00 256 ALA A O 1
ATOM 2004 N N . ALA A 1 257 ? 6.709 -11.542 -27.745 1.00 97.12 257 ALA A N 1
ATOM 2005 C CA . ALA A 1 257 ? 5.733 -12.290 -28.536 1.00 97.12 257 ALA A CA 1
ATOM 2006 C C . ALA A 1 257 ? 5.160 -11.481 -29.715 1.00 97.12 257 ALA A C 1
ATOM 2008 O O . ALA A 1 257 ? 4.832 -12.050 -30.756 1.00 97.12 257 ALA A O 1
ATOM 2009 N N . ASN A 1 258 ? 5.063 -10.155 -29.576 1.00 94.50 258 ASN A N 1
ATOM 2010 C CA . ASN A 1 258 ? 4.485 -9.251 -30.570 1.00 94.50 258 ASN A CA 1
ATOM 2011 C C . ASN A 1 258 ? 5.411 -8.046 -30.845 1.00 94.50 258 ASN A C 1
ATOM 2013 O O . ASN A 1 258 ? 5.086 -6.913 -30.479 1.00 94.50 258 ASN A O 1
ATOM 2017 N N . PRO A 1 259 ? 6.544 -8.230 -31.554 1.00 95.25 259 PRO A N 1
ATOM 2018 C CA . PRO A 1 259 ? 7.550 -7.172 -31.722 1.00 95.25 259 PRO A CA 1
ATOM 2019 C C . PRO A 1 259 ? 7.031 -5.887 -32.384 1.00 95.25 259 PRO A C 1
ATOM 2021 O O . PRO A 1 259 ? 7.585 -4.806 -32.160 1.00 95.25 259 PRO A O 1
ATOM 2024 N N . THR A 1 260 ? 5.965 -5.994 -33.187 1.00 94.56 260 THR A N 1
ATOM 2025 C CA . THR A 1 260 ? 5.339 -4.883 -33.920 1.00 94.56 260 THR A CA 1
ATOM 2026 C C . THR A 1 260 ? 4.303 -4.100 -33.116 1.00 94.56 260 THR A C 1
ATOM 2028 O O . THR A 1 260 ? 3.836 -3.078 -33.612 1.00 94.56 260 THR A O 1
ATOM 2031 N N . TRP A 1 261 ? 3.902 -4.569 -31.930 1.00 94.50 261 TRP A N 1
ATOM 2032 C CA . TRP A 1 261 ? 2.969 -3.829 -31.078 1.00 94.50 261 TRP A CA 1
ATOM 2033 C C . TRP A 1 261 ? 3.605 -2.525 -30.586 1.00 94.50 261 TRP A C 1
ATOM 2035 O O . TRP A 1 261 ? 4.807 -2.474 -30.282 1.00 94.50 261 TRP A O 1
ATOM 2045 N N . VAL A 1 262 ? 2.794 -1.464 -30.553 1.00 93.12 262 VAL A N 1
ATOM 2046 C CA . VAL A 1 262 ? 3.200 -0.149 -30.038 1.00 93.12 262 VAL A CA 1
ATOM 2047 C C . VAL A 1 262 ? 3.046 -0.098 -28.516 1.00 93.12 262 VAL A C 1
ATOM 2049 O O . VAL A 1 262 ? 2.403 -0.965 -27.931 1.00 93.12 262 VAL A O 1
ATOM 2052 N N . ASP A 1 263 ? 3.617 0.928 -27.875 1.00 94.62 263 ASP A N 1
ATOM 2053 C CA . ASP A 1 263 ? 3.565 1.125 -26.415 1.00 94.62 263 ASP A CA 1
ATOM 2054 C C . ASP A 1 263 ? 2.162 0.919 -25.824 1.00 94.62 263 ASP A C 1
ATOM 2056 O O . ASP A 1 263 ? 1.989 0.155 -24.882 1.00 94.62 263 ASP A O 1
ATOM 2060 N N . GLU A 1 264 ? 1.152 1.547 -26.426 1.00 93.19 264 GLU A N 1
ATOM 2061 C CA . GLU A 1 264 ? -0.222 1.504 -25.924 1.00 93.19 264 GLU A CA 1
ATOM 2062 C C . GLU A 1 264 ? -0.856 0.105 -26.031 1.00 93.19 264 GLU A C 1
ATOM 2064 O O . GLU A 1 264 ? -1.629 -0.283 -25.154 1.00 93.19 264 GLU A O 1
ATOM 2069 N N . ASP A 1 265 ? -0.518 -0.674 -27.065 1.00 94.19 265 ASP A N 1
ATOM 2070 C CA . ASP A 1 265 ? -1.000 -2.056 -27.208 1.00 94.19 265 ASP A CA 1
ATOM 2071 C C . ASP A 1 265 ? -0.391 -2.947 -26.116 1.00 94.19 265 ASP A C 1
ATOM 2073 O O . ASP A 1 265 ? -1.095 -3.730 -25.477 1.00 94.19 265 ASP A O 1
ATOM 2077 N N . LEU A 1 266 ? 0.914 -2.787 -25.869 1.00 95.62 266 LEU A N 1
ATOM 2078 C CA . LEU A 1 266 ? 1.663 -3.524 -24.849 1.00 95.62 266 LEU A CA 1
ATOM 2079 C C . LEU A 1 266 ? 1.170 -3.181 -23.444 1.00 95.62 266 LEU A C 1
ATOM 2081 O O . LEU A 1 266 ? 0.847 -4.084 -22.674 1.00 95.62 266 LEU A O 1
ATOM 2085 N N . PHE A 1 267 ? 1.045 -1.885 -23.143 1.00 98.06 267 PHE A N 1
ATOM 2086 C CA . PHE A 1 267 ? 0.561 -1.391 -21.858 1.00 98.06 267 PHE A CA 1
ATOM 2087 C C . PHE A 1 267 ? -0.837 -1.933 -21.552 1.00 98.06 267 PHE A C 1
ATOM 2089 O O . PHE A 1 267 ? -1.066 -2.479 -20.475 1.00 98.06 267 PHE A O 1
ATOM 2096 N N . ASN A 1 268 ? -1.781 -1.830 -22.496 1.00 96.00 268 ASN A N 1
ATOM 2097 C CA . ASN A 1 268 ? -3.151 -2.285 -22.259 1.00 96.00 268 ASN A CA 1
ATOM 2098 C C . ASN A 1 268 ? -3.261 -3.811 -22.172 1.00 96.00 268 ASN A C 1
ATOM 2100 O O . ASN A 1 268 ? -4.050 -4.308 -21.367 1.00 96.00 268 ASN A O 1
ATOM 2104 N N . ALA A 1 269 ? -2.470 -4.563 -22.942 1.00 95.81 269 ALA A N 1
ATOM 2105 C CA . ALA A 1 269 ? -2.422 -6.019 -22.825 1.00 95.81 269 ALA A CA 1
ATOM 2106 C C . ALA A 1 269 ? -1.854 -6.464 -21.467 1.00 95.81 269 ALA A C 1
ATOM 2108 O O . ALA A 1 269 ? -2.467 -7.292 -20.787 1.00 95.81 269 ALA A O 1
ATOM 2109 N N . ALA A 1 270 ? -0.740 -5.863 -21.036 1.00 98.38 270 ALA A N 1
ATOM 2110 C CA . ALA A 1 270 ? -0.129 -6.121 -19.735 1.00 98.38 270 ALA A CA 1
ATOM 2111 C C . ALA A 1 270 ? -1.055 -5.709 -18.581 1.00 98.38 270 ALA A C 1
ATOM 2113 O O . ALA A 1 270 ? -1.276 -6.497 -17.665 1.00 98.38 270 ALA A O 1
ATOM 2114 N N . ARG A 1 271 ? -1.666 -4.516 -18.646 1.00 98.31 271 ARG A N 1
ATOM 2115 C CA . ARG A 1 271 ? -2.668 -4.039 -17.677 1.00 98.31 271 ARG A CA 1
ATOM 2116 C C . ARG A 1 271 ? -3.846 -5.000 -17.584 1.00 98.31 271 ARG A C 1
ATOM 2118 O O . ARG A 1 271 ? -4.188 -5.425 -16.489 1.00 98.31 271 ARG A O 1
ATOM 2125 N N . LYS A 1 272 ? -4.445 -5.382 -18.715 1.00 97.19 272 LYS A N 1
ATOM 2126 C CA . LYS A 1 272 ? -5.606 -6.281 -18.743 1.00 97.19 272 LYS A CA 1
ATOM 2127 C C . LYS A 1 272 ? -5.304 -7.626 -18.073 1.00 97.19 272 LYS A C 1
ATOM 2129 O O . LYS A 1 272 ? -6.134 -8.116 -17.314 1.00 97.19 272 LYS A O 1
ATOM 2134 N N . TRP A 1 273 ? -4.136 -8.214 -18.336 1.00 98.12 273 TRP A N 1
ATOM 2135 C CA . TRP A 1 273 ? -3.746 -9.487 -17.722 1.00 98.12 273 TRP A CA 1
ATOM 2136 C C . TRP A 1 273 ? -3.420 -9.345 -16.229 1.00 98.12 273 TRP A C 1
ATOM 2138 O O . TRP A 1 273 ? -3.890 -10.145 -15.426 1.00 98.12 273 TRP A O 1
ATOM 2148 N N . ASN A 1 274 ? -2.687 -8.297 -15.843 1.00 98.62 274 ASN A N 1
ATOM 2149 C CA . ASN A 1 274 ? -2.342 -8.035 -14.444 1.00 98.62 274 ASN A CA 1
ATOM 2150 C C . ASN A 1 274 ? -3.595 -7.811 -13.576 1.00 98.62 274 ASN A C 1
ATOM 2152 O O . ASN A 1 274 ? -3.722 -8.384 -12.499 1.00 98.62 274 ASN A O 1
ATOM 2156 N N . VAL A 1 275 ? -4.566 -7.044 -14.086 1.00 98.50 275 VAL A N 1
ATOM 2157 C CA . VAL A 1 275 ? -5.874 -6.833 -13.439 1.00 98.50 275 VAL A CA 1
ATOM 2158 C C . VAL A 1 275 ? -6.641 -8.143 -13.297 1.00 98.50 275 VAL A C 1
ATOM 2160 O O . VAL A 1 275 ? -7.222 -8.414 -12.252 1.00 98.50 275 VAL A O 1
ATOM 2163 N N . ALA A 1 276 ? -6.618 -8.994 -14.321 1.00 98.31 276 ALA A N 1
ATOM 2164 C CA . ALA A 1 276 ? -7.275 -10.290 -14.257 1.00 98.31 276 ALA A CA 1
ATOM 2165 C C . ALA A 1 276 ? -6.655 -11.215 -13.197 1.00 98.31 276 ALA A C 1
ATOM 2167 O O . ALA A 1 276 ? -7.385 -11.937 -12.522 1.00 98.31 276 ALA A O 1
ATOM 2168 N N . GLN A 1 277 ? -5.332 -11.163 -13.010 1.00 98.44 277 GLN A N 1
ATOM 2169 C CA . GLN A 1 277 ? -4.648 -11.882 -11.932 1.00 98.44 277 GLN A CA 1
ATOM 2170 C C . GLN A 1 277 ? -5.025 -11.316 -10.554 1.00 98.44 277 GLN A C 1
ATOM 2172 O O . GLN A 1 277 ? -5.349 -12.089 -9.657 1.00 98.44 277 GLN A O 1
ATOM 2177 N N . LEU A 1 278 ? -5.089 -9.986 -10.405 1.00 98.25 278 LEU A N 1
ATOM 2178 C CA . LEU A 1 278 ? -5.570 -9.329 -9.181 1.00 98.25 278 LEU A CA 1
ATOM 2179 C C . LEU A 1 278 ? -7.005 -9.773 -8.824 1.00 98.25 278 LEU A C 1
ATOM 2181 O O . LEU A 1 278 ? -7.286 -10.125 -7.678 1.00 98.25 278 LEU A O 1
ATOM 2185 N N . GLN A 1 279 ? -7.898 -9.838 -9.818 1.00 98.12 279 GLN A N 1
ATOM 2186 C CA . GLN A 1 279 ? -9.265 -10.347 -9.659 1.00 98.12 279 GLN A CA 1
ATOM 2187 C C . GLN A 1 279 ? -9.319 -11.835 -9.315 1.00 98.12 279 GLN A C 1
ATOM 2189 O O . GLN A 1 279 ? -10.089 -12.231 -8.439 1.00 98.12 279 GLN A O 1
ATOM 2194 N N . ALA A 1 280 ? -8.519 -12.672 -9.973 1.00 97.88 280 ALA A N 1
ATOM 2195 C CA . ALA A 1 280 ? -8.471 -14.095 -9.661 1.00 97.88 280 ALA A CA 1
ATOM 2196 C C . ALA A 1 280 ? -8.045 -14.320 -8.201 1.00 97.88 280 ALA A C 1
ATOM 2198 O O . ALA A 1 280 ? -8.765 -14.989 -7.462 1.00 97.88 280 ALA A O 1
ATOM 2199 N N . ILE A 1 281 ? -6.964 -13.673 -7.759 1.00 98.12 281 ILE A N 1
ATOM 2200 C CA . ILE A 1 281 ? -6.461 -13.753 -6.379 1.00 98.12 281 ILE A CA 1
ATOM 2201 C C . ILE A 1 281 ? -7.525 -13.288 -5.377 1.00 98.12 281 ILE A C 1
ATOM 2203 O O . ILE A 1 281 ? -7.777 -13.961 -4.376 1.00 98.12 281 ILE A O 1
ATOM 2207 N N . CYS A 1 282 ? -8.203 -12.170 -5.656 1.00 97.75 282 CYS A N 1
ATOM 2208 C CA . CYS A 1 282 ? -9.244 -11.650 -4.775 1.00 97.75 282 CYS A CA 1
ATOM 2209 C C . CYS A 1 282 ? -10.380 -12.664 -4.561 1.00 97.75 282 CYS A C 1
ATOM 2211 O O . CYS A 1 282 ? -10.670 -13.051 -3.428 1.00 97.75 282 CYS A O 1
ATOM 2213 N N . TRP A 1 283 ? -11.003 -13.146 -5.642 1.00 97.44 283 TRP A N 1
ATOM 2214 C CA . TRP A 1 283 ? -12.187 -14.006 -5.537 1.00 97.44 283 TRP A CA 1
ATOM 2215 C C . TRP A 1 283 ? -11.882 -15.474 -5.220 1.00 97.44 283 TRP A C 1
ATOM 2217 O O . TRP A 1 283 ? -12.752 -16.141 -4.658 1.00 97.44 283 TRP A O 1
ATOM 2227 N N . TYR A 1 284 ? -10.697 -15.981 -5.571 1.00 96.25 284 TYR A N 1
ATOM 2228 C CA . TYR A 1 284 ? -10.359 -17.404 -5.433 1.00 96.25 284 TYR A CA 1
ATOM 2229 C C . TYR A 1 284 ? -9.363 -17.728 -4.325 1.00 96.25 284 TYR A C 1
ATOM 2231 O O . TYR A 1 284 ? -9.273 -18.897 -3.953 1.00 96.25 284 TYR A O 1
ATOM 2239 N N . GLU A 1 285 ? -8.678 -16.736 -3.754 1.00 96.06 285 GLU A N 1
ATOM 2240 C CA . GLU A 1 285 ? -7.766 -16.965 -2.630 1.00 96.06 285 GLU A CA 1
ATOM 2241 C C . GLU A 1 285 ? -8.137 -16.132 -1.401 1.00 96.06 285 GLU A C 1
ATOM 2243 O O . GLU A 1 285 ? -8.401 -16.696 -0.339 1.00 96.06 285 GLU A O 1
ATOM 2248 N N . TYR A 1 286 ? -8.259 -14.810 -1.547 1.00 97.44 286 TYR A N 1
ATOM 2249 C CA . TYR A 1 286 ? -8.522 -13.907 -0.421 1.00 97.44 286 TYR A CA 1
ATOM 2250 C C . TYR A 1 286 ? -9.929 -14.049 0.176 1.00 97.44 286 TYR A C 1
ATOM 2252 O O . TYR A 1 286 ? -10.083 -14.237 1.379 1.00 97.44 286 TYR A O 1
ATOM 2260 N N . LEU A 1 287 ? -10.992 -14.000 -0.633 1.00 97.12 287 LEU A N 1
ATOM 2261 C CA . LEU A 1 287 ? -12.345 -14.165 -0.083 1.00 97.12 287 LEU A CA 1
ATOM 2262 C C . LEU A 1 287 ? -12.535 -15.542 0.587 1.00 97.12 287 LEU A C 1
ATOM 2264 O O . LEU A 1 287 ? -13.062 -15.589 1.705 1.00 97.12 287 LEU A O 1
ATOM 2268 N N . PRO A 1 288 ? -12.054 -16.658 0.001 1.00 95.56 288 PRO A N 1
ATOM 2269 C CA . PRO A 1 288 ? -12.028 -17.942 0.694 1.00 95.56 288 PRO A CA 1
ATOM 2270 C C . PRO A 1 288 ? -11.195 -17.944 1.981 1.00 95.56 288 PRO A C 1
ATOM 2272 O O . PRO A 1 288 ? -11.617 -18.574 2.953 1.00 95.56 288 PRO A O 1
ATOM 2275 N N . SER A 1 289 ? -10.064 -17.229 2.046 1.00 95.38 289 SER A N 1
ATOM 2276 C CA . SER A 1 289 ? -9.265 -17.148 3.277 1.00 95.38 289 SER A CA 1
ATOM 2277 C C . SER A 1 289 ? -9.990 -16.393 4.400 1.00 95.38 289 SER A C 1
ATOM 2279 O O . SER A 1 289 ? -9.908 -16.775 5.569 1.00 95.38 289 SER A O 1
ATOM 2281 N N . LEU A 1 290 ? -10.872 -15.448 4.076 1.00 94.62 290 LEU A N 1
ATOM 2282 C CA . LEU A 1 290 ? -11.812 -14.855 5.041 1.00 94.62 290 LEU A CA 1
ATOM 2283 C C . LEU A 1 290 ? -12.979 -15.776 5.437 1.00 94.62 290 LEU A C 1
ATOM 2285 O O . LEU A 1 290 ? -13.752 -15.456 6.346 1.00 94.62 290 LEU A O 1
ATOM 2289 N N . GLY A 1 291 ? -13.131 -16.919 4.765 1.00 94.56 291 GLY A N 1
ATOM 2290 C CA . GLY A 1 291 ? -14.278 -17.817 4.899 1.00 94.56 291 GLY A CA 1
ATOM 2291 C C . GLY A 1 291 ? -15.550 -17.301 4.221 1.00 94.56 291 GLY A C 1
ATOM 2292 O O . GLY A 1 291 ? -16.644 -17.786 4.518 1.00 94.56 291 GLY A O 1
ATOM 2293 N N . LEU A 1 292 ? -15.435 -16.318 3.320 1.00 94.31 292 LEU A N 1
ATOM 2294 C CA . LEU A 1 292 ? -16.553 -15.808 2.528 1.00 94.31 292 LEU A CA 1
ATOM 2295 C C . LEU A 1 292 ? -16.833 -16.749 1.354 1.00 94.31 292 LEU A C 1
ATOM 2297 O O . LEU A 1 292 ? -16.012 -16.926 0.456 1.00 94.31 292 LEU A O 1
ATOM 2301 N N . ALA A 1 293 ? -18.029 -17.332 1.345 1.00 86.75 293 ALA A N 1
ATOM 2302 C CA . ALA A 1 293 ? -18.481 -18.214 0.280 1.00 86.75 293 ALA A CA 1
ATOM 2303 C C . ALA A 1 293 ? -19.335 -17.419 -0.712 1.00 86.75 293 ALA A C 1
ATOM 2305 O O . ALA A 1 293 ? -20.533 -17.225 -0.503 1.00 86.75 293 ALA A O 1
ATOM 2306 N N . ILE A 1 294 ? -18.721 -16.958 -1.802 1.00 92.62 294 ILE A N 1
ATOM 2307 C CA . ILE A 1 294 ? -19.451 -16.319 -2.900 1.00 92.62 294 ILE A CA 1
ATOM 2308 C C . ILE A 1 294 ? -19.909 -17.384 -3.897 1.00 92.62 294 ILE A C 1
ATOM 2310 O O . ILE A 1 294 ? -19.151 -18.282 -4.262 1.00 92.62 294 ILE A O 1
ATOM 2314 N N . GLU A 1 295 ? -21.162 -17.286 -4.347 1.00 92.44 295 GLU A N 1
ATOM 2315 C CA . GLU A 1 295 ? -21.711 -18.182 -5.367 1.00 92.44 295 GLU A CA 1
ATOM 2316 C C . GLU A 1 295 ? -20.856 -18.171 -6.640 1.00 92.44 295 GLU A C 1
ATOM 2318 O O . GLU A 1 295 ? -20.282 -17.142 -7.005 1.00 92.44 295 GLU A O 1
ATOM 2323 N N . ALA A 1 296 ? -20.804 -19.302 -7.347 1.00 93.69 296 ALA A N 1
ATOM 2324 C CA . ALA A 1 296 ? -20.090 -19.403 -8.617 1.00 93.69 296 ALA A CA 1
ATOM 2325 C C . ALA A 1 296 ? -20.541 -18.310 -9.602 1.00 93.69 296 ALA A C 1
ATOM 2327 O O . ALA A 1 296 ? -21.719 -17.948 -9.651 1.00 93.69 296 ALA A O 1
ATOM 2328 N N . TYR A 1 297 ? -19.600 -17.782 -10.386 1.00 95.69 297 TYR A N 1
ATOM 2329 C CA . TYR A 1 297 ? -19.892 -16.706 -11.325 1.00 95.69 297 TYR A CA 1
ATOM 2330 C C . TYR A 1 297 ? -20.929 -17.147 -12.367 1.00 95.69 297 TYR A C 1
ATOM 2332 O O . TYR A 1 297 ? -20.747 -18.135 -13.077 1.00 95.69 297 TYR A O 1
ATOM 2340 N N . GLY A 1 298 ? -22.037 -16.406 -12.435 1.00 93.75 298 GLY A N 1
ATOM 2341 C CA . GLY A 1 298 ? -23.160 -16.680 -13.336 1.00 93.75 298 GLY A CA 1
ATOM 2342 C C . GLY A 1 298 ? -23.139 -15.873 -14.636 1.00 93.75 298 GLY A C 1
ATOM 2343 O O . GLY A 1 298 ? -24.124 -15.914 -15.372 1.00 93.75 298 GLY A O 1
ATOM 2344 N N . GLY A 1 299 ? -22.063 -15.126 -14.900 1.00 93.69 299 GLY A N 1
ATOM 2345 C CA . GLY A 1 299 ? -21.959 -14.182 -16.013 1.00 93.69 299 GLY A CA 1
ATOM 2346 C C . GLY A 1 299 ? -22.281 -12.735 -15.626 1.00 93.69 299 GLY A C 1
ATOM 2347 O O . GLY A 1 299 ? -22.845 -12.461 -14.564 1.00 93.69 299 GLY A O 1
ATOM 2348 N N . TYR A 1 300 ? -21.913 -11.808 -16.513 1.00 95.50 300 TYR A N 1
ATOM 2349 C CA . TYR A 1 300 ? -22.131 -10.372 -16.342 1.00 95.50 300 TYR A CA 1
ATOM 2350 C C . TYR A 1 300 ? -23.627 -10.016 -16.337 1.00 95.50 300 TYR A C 1
ATOM 2352 O O . TYR A 1 300 ? -24.384 -10.408 -17.229 1.00 95.50 300 TYR A O 1
ATOM 2360 N N . LYS A 1 301 ? -24.045 -9.219 -15.350 1.00 96.06 301 LYS A N 1
ATOM 2361 C CA . LYS A 1 301 ? -25.418 -8.755 -15.130 1.00 96.06 301 LYS A CA 1
ATOM 2362 C C . LYS A 1 301 ? -25.499 -7.241 -15.319 1.00 96.06 301 LYS A C 1
ATOM 2364 O O . LYS A 1 301 ? -25.186 -6.459 -14.424 1.00 96.06 301 LYS A O 1
ATOM 2369 N N . GLU A 1 302 ? -25.975 -6.819 -16.489 1.00 94.38 302 GLU A N 1
ATOM 2370 C CA . GLU A 1 302 ? -26.080 -5.401 -16.880 1.00 94.38 302 GLU A CA 1
ATOM 2371 C C . GLU A 1 302 ? -26.983 -4.536 -15.974 1.00 94.38 302 GLU A C 1
ATOM 2373 O O . GLU A 1 302 ? -26.902 -3.309 -16.015 1.00 94.38 302 GLU A O 1
ATOM 2378 N N . ASP A 1 303 ? -27.869 -5.146 -15.189 1.00 96.69 303 ASP A N 1
ATOM 2379 C CA . ASP A 1 303 ? -28.795 -4.489 -14.261 1.00 96.69 303 ASP A CA 1
ATOM 2380 C C . ASP A 1 303 ? -28.277 -4.436 -12.815 1.00 96.69 303 ASP A C 1
ATOM 2382 O O . ASP A 1 303 ? -28.911 -3.826 -11.952 1.00 96.69 303 ASP A O 1
ATOM 2386 N N . THR A 1 304 ? -27.110 -5.027 -12.549 1.00 97.25 304 THR A N 1
ATOM 2387 C CA . THR A 1 304 ? -26.448 -4.973 -11.245 1.00 97.25 304 THR A CA 1
ATOM 2388 C C . THR A 1 304 ? -25.592 -3.714 -11.162 1.00 97.25 304 THR A C 1
ATOM 2390 O O . THR A 1 304 ? -24.743 -3.477 -12.017 1.00 97.25 304 THR A O 1
ATOM 2393 N N . ASN A 1 305 ? -25.824 -2.888 -10.138 1.00 97.56 305 ASN A N 1
ATOM 2394 C CA . ASN A 1 305 ? -25.018 -1.696 -9.880 1.00 97.56 305 ASN A CA 1
ATOM 2395 C C . ASN A 1 305 ? -23.766 -2.079 -9.061 1.00 97.56 305 ASN A C 1
ATOM 2397 O O . ASN A 1 305 ? -23.940 -2.488 -7.911 1.00 97.56 305 ASN A O 1
ATOM 2401 N N . PRO A 1 306 ? -22.544 -1.945 -9.613 1.00 97.19 306 PRO A N 1
ATOM 2402 C CA . PRO A 1 306 ? -21.293 -2.316 -8.953 1.00 97.19 306 PRO A CA 1
ATOM 2403 C C . PRO A 1 306 ? -20.735 -1.246 -8.000 1.00 97.19 306 PRO A C 1
ATOM 2405 O O . PRO A 1 306 ? -19.765 -1.533 -7.308 1.00 97.19 306 PRO A O 1
ATOM 2408 N N . SER A 1 307 ? -21.309 -0.033 -7.941 1.00 97.81 307 SER A N 1
ATOM 2409 C CA . SER A 1 307 ? -20.808 1.049 -7.073 1.00 97.81 307 SER A CA 1
ATOM 2410 C C . SER A 1 307 ? -20.612 0.584 -5.627 1.00 97.81 307 SER A C 1
ATOM 2412 O O . SER A 1 307 ? -21.428 -0.182 -5.105 1.00 97.81 307 SER A O 1
ATOM 2414 N N . ILE A 1 308 ? -19.562 1.065 -4.962 1.00 98.19 308 ILE A N 1
ATOM 2415 C CA . ILE A 1 308 ? -19.316 0.726 -3.556 1.00 98.19 308 ILE A CA 1
ATOM 2416 C C . ILE A 1 308 ? -20.431 1.273 -2.660 1.00 98.19 308 ILE A C 1
ATOM 2418 O O . ILE A 1 308 ? -20.828 2.433 -2.772 1.00 98.19 308 ILE A O 1
ATOM 2422 N N . ASP A 1 309 ? -20.961 0.421 -1.785 1.00 97.69 309 ASP A N 1
ATOM 2423 C CA . ASP A 1 309 ? -21.922 0.787 -0.754 1.00 97.69 309 ASP A CA 1
ATOM 2424 C C . ASP A 1 309 ? -21.242 1.515 0.414 1.00 97.69 309 ASP A C 1
ATOM 2426 O O . ASP A 1 309 ? -20.137 1.197 0.854 1.00 97.69 309 ASP A O 1
ATOM 2430 N N . ASN A 1 310 ? -21.941 2.510 0.948 1.00 97.50 310 ASN A N 1
ATOM 2431 C CA . ASN A 1 310 ? -21.443 3.355 2.015 1.00 97.50 310 ASN A CA 1
ATOM 2432 C C . ASN A 1 310 ? -21.199 2.579 3.320 1.00 97.50 310 ASN A C 1
ATOM 2434 O O . ASN A 1 310 ? -20.201 2.844 3.989 1.00 97.50 310 ASN A O 1
ATOM 2438 N N . PHE A 1 311 ? -22.065 1.618 3.675 1.00 98.31 311 PHE A N 1
ATOM 2439 C CA . PHE A 1 311 ? -21.862 0.775 4.857 1.00 98.31 311 PHE A CA 1
ATOM 2440 C C . PHE A 1 311 ? -20.666 -0.160 4.668 1.00 98.31 311 PHE A C 1
ATOM 2442 O O . PHE A 1 311 ? -19.889 -0.326 5.609 1.00 98.31 311 PHE A O 1
ATOM 2449 N N . PHE A 1 312 ? -20.480 -0.711 3.464 1.00 98.44 312 PHE A N 1
ATOM 2450 C CA . PHE A 1 312 ? -19.293 -1.497 3.126 1.00 98.44 312 PHE A CA 1
ATOM 2451 C C . PHE A 1 312 ? -18.001 -0.693 3.350 1.00 98.44 312 PHE A C 1
ATOM 2453 O O . PHE A 1 312 ? -17.232 -1.041 4.240 1.00 98.44 312 PHE A O 1
ATOM 2460 N N . SER A 1 313 ? -17.825 0.425 2.641 1.00 96.75 313 SER A N 1
ATOM 2461 C CA . SER A 1 313 ? -16.608 1.262 2.686 1.00 96.75 313 SER A CA 1
ATOM 2462 C C . SER A 1 313 ? -16.347 1.883 4.072 1.00 96.75 313 SER A C 1
ATOM 2464 O O . SER A 1 313 ? -15.217 2.035 4.549 1.00 96.75 313 SER A O 1
ATOM 2466 N N . THR A 1 314 ? -17.412 2.271 4.775 1.00 95.69 314 THR A N 1
ATOM 2467 C CA . THR A 1 314 ? -17.265 3.062 6.005 1.00 95.69 314 THR A CA 1
ATOM 2468 C C . THR A 1 314 ? -17.232 2.224 7.272 1.00 95.69 314 THR A C 1
ATOM 2470 O O . THR A 1 314 ? -16.691 2.671 8.284 1.00 95.69 314 THR A O 1
ATOM 2473 N N . VAL A 1 315 ? -17.841 1.040 7.252 1.00 97.56 315 VAL A N 1
ATOM 2474 C CA . VAL A 1 315 ? -18.050 0.240 8.459 1.00 97.56 315 VAL A CA 1
ATOM 2475 C C . VAL A 1 315 ? -17.565 -1.185 8.268 1.00 97.56 315 VAL A C 1
ATOM 2477 O O . VAL A 1 315 ? -16.654 -1.592 8.979 1.00 97.56 315 VAL A O 1
ATOM 2480 N N . ALA A 1 316 ? -18.153 -1.943 7.342 1.00 98.06 316 ALA A N 1
ATOM 2481 C CA . ALA A 1 316 ? -17.900 -3.378 7.279 1.00 98.06 316 ALA A CA 1
ATOM 2482 C C . ALA A 1 316 ? -16.474 -3.698 6.837 1.00 98.06 316 ALA A C 1
ATOM 2484 O O . ALA A 1 316 ? -15.825 -4.512 7.481 1.00 98.06 316 ALA A O 1
ATOM 2485 N N . TYR A 1 317 ? -15.966 -3.046 5.787 1.00 97.75 317 TYR A N 1
ATOM 2486 C CA . TYR A 1 317 ? -14.668 -3.406 5.218 1.00 97.75 317 TYR A CA 1
ATOM 2487 C C . TYR A 1 317 ? -13.476 -2.942 6.067 1.00 97.75 317 TYR A C 1
ATOM 2489 O O . TYR A 1 317 ? -12.363 -3.436 5.940 1.00 97.75 317 TYR A O 1
ATOM 2497 N N . ARG A 1 318 ? -13.751 -2.098 7.067 1.00 96.50 318 ARG A N 1
ATOM 2498 C CA . ARG A 1 318 ? -12.795 -1.679 8.096 1.00 96.50 318 ARG A CA 1
ATOM 2499 C C . ARG A 1 318 ? -12.556 -2.728 9.180 1.00 96.50 318 ARG A C 1
ATOM 2501 O O . ARG A 1 318 ? -11.873 -2.412 10.155 1.00 96.50 318 ARG A O 1
ATOM 2508 N N . TYR A 1 319 ? -13.143 -3.924 9.069 1.00 96.19 319 TYR A N 1
ATOM 2509 C CA . TYR A 1 319 ? -12.873 -5.022 9.999 1.00 96.19 319 TYR A CA 1
ATOM 2510 C C . TYR A 1 319 ? -11.373 -5.365 10.028 1.00 96.19 319 TYR A C 1
ATOM 2512 O O . TYR A 1 319 ? -10.840 -5.628 11.100 1.00 96.19 319 TYR A O 1
ATOM 2520 N N . GLY A 1 320 ? -10.689 -5.255 8.878 1.00 95.56 320 GLY A N 1
ATOM 2521 C CA . GLY A 1 320 ? -9.273 -5.598 8.734 1.00 95.56 320 GLY A CA 1
ATOM 2522 C C . GLY A 1 320 ? -8.332 -4.755 9.594 1.00 95.56 320 GLY A C 1
ATOM 2523 O O . GLY A 1 320 ? -7.224 -5.178 9.881 1.00 95.56 320 GLY A O 1
ATOM 2524 N N . HIS A 1 321 ? -8.774 -3.598 10.102 1.00 95.75 321 HIS A N 1
ATOM 2525 C CA . HIS A 1 321 ? -7.974 -2.845 11.071 1.00 95.75 321 HIS A CA 1
ATOM 2526 C C . HIS A 1 321 ? -7.773 -3.590 12.401 1.00 95.75 321 HIS A C 1
ATOM 2528 O O . HIS A 1 321 ? -6.816 -3.286 13.096 1.00 95.75 321 HIS A O 1
ATOM 2534 N N . SER A 1 322 ? -8.655 -4.526 12.765 1.00 93.75 322 SER A N 1
ATOM 2535 C CA . SER A 1 322 ? -8.479 -5.373 13.954 1.00 93.75 322 SER A CA 1
ATOM 2536 C C . SER A 1 322 ? -7.474 -6.511 13.709 1.00 93.75 322 SER A C 1
ATOM 2538 O O . SER A 1 322 ? -6.856 -6.993 14.649 1.00 93.75 322 SER A O 1
ATOM 2540 N N . GLU A 1 323 ? -7.223 -6.875 12.444 1.00 94.94 323 GLU A N 1
ATOM 2541 C CA . GLU A 1 323 ? -6.235 -7.900 12.065 1.00 94.94 323 GLU A CA 1
ATOM 2542 C C . GLU A 1 323 ? -4.785 -7.380 12.106 1.00 94.94 323 GLU A C 1
ATOM 2544 O O . GLU A 1 323 ? -3.833 -8.160 12.038 1.00 94.94 323 GLU A O 1
ATOM 2549 N N . VAL A 1 324 ? -4.602 -6.060 12.203 1.00 94.06 324 VAL A N 1
ATOM 2550 C CA . VAL A 1 324 ? -3.291 -5.404 12.182 1.00 94.06 324 VAL A CA 1
ATOM 2551 C C . VAL A 1 324 ? -2.600 -5.557 13.535 1.00 94.06 324 VAL A C 1
ATOM 2553 O O . VAL A 1 324 ? -3.109 -5.087 14.550 1.00 94.06 324 VAL A O 1
ATOM 2556 N N . GLY A 1 325 ? -1.412 -6.165 13.527 1.00 90.50 325 GLY A N 1
ATOM 2557 C CA . GLY A 1 325 ? -0.512 -6.211 14.679 1.00 90.50 325 GLY A CA 1
ATOM 2558 C C . GLY A 1 325 ? 0.495 -5.061 14.730 1.00 90.50 325 GLY A C 1
ATOM 2559 O O . GLY A 1 325 ? 0.627 -4.279 13.790 1.00 90.50 325 GLY A O 1
ATOM 2560 N N . ASP A 1 326 ? 1.249 -4.986 15.829 1.00 88.81 326 ASP A N 1
ATOM 2561 C CA . ASP A 1 326 ? 2.260 -3.937 16.029 1.00 88.81 326 ASP A CA 1
ATOM 2562 C C . ASP A 1 326 ? 3.532 -4.135 15.204 1.00 88.81 326 ASP A C 1
ATOM 2564 O O . ASP A 1 326 ? 4.247 -3.170 14.959 1.00 88.81 326 ASP A O 1
ATOM 2568 N N . ILE A 1 327 ? 3.829 -5.362 14.775 1.00 90.25 327 ILE A N 1
ATOM 2569 C CA . ILE A 1 327 ? 5.094 -5.697 14.121 1.00 90.25 327 ILE A CA 1
ATOM 2570 C C . ILE A 1 327 ? 4.861 -6.082 12.663 1.00 90.25 327 ILE A C 1
ATOM 2572 O O . ILE A 1 327 ? 4.113 -7.013 12.372 1.00 90.25 327 ILE A O 1
ATOM 2576 N N . VAL A 1 328 ? 5.565 -5.417 11.746 1.00 91.44 328 VAL A N 1
ATOM 2577 C CA . VAL A 1 328 ? 5.725 -5.873 10.360 1.00 91.44 328 VAL A CA 1
ATOM 2578 C C . VAL A 1 328 ? 7.017 -6.681 10.283 1.00 91.44 328 VAL A C 1
ATOM 2580 O O . VAL A 1 328 ? 8.120 -6.131 10.354 1.00 91.44 328 VAL A O 1
ATOM 2583 N N . LYS A 1 329 ? 6.883 -8.005 10.165 1.00 91.56 329 LYS A N 1
ATOM 2584 C CA . LYS A 1 329 ? 8.031 -8.915 10.114 1.00 91.56 329 LYS A CA 1
ATOM 2585 C C . LYS A 1 329 ? 8.846 -8.717 8.837 1.00 91.56 329 LYS A C 1
ATOM 2587 O O . LYS A 1 329 ? 8.298 -8.545 7.748 1.00 91.56 329 LYS A O 1
ATOM 2592 N N . ARG A 1 330 ? 10.167 -8.813 8.975 1.00 91.50 330 ARG A N 1
ATOM 2593 C CA . ARG A 1 330 ? 11.124 -8.903 7.867 1.00 91.50 330 ARG A CA 1
ATOM 2594 C C . ARG A 1 330 ? 11.992 -10.125 8.107 1.00 91.50 330 ARG A C 1
ATOM 2596 O O . ARG A 1 330 ? 12.718 -10.154 9.097 1.00 91.50 330 ARG A O 1
ATOM 2603 N N . VAL A 1 331 ? 11.880 -11.121 7.235 1.00 89.62 331 VAL A N 1
ATOM 2604 C CA . VAL A 1 331 ? 12.586 -12.400 7.406 1.00 89.62 331 VAL A CA 1
ATOM 2605 C C . VAL A 1 331 ? 13.434 -12.747 6.191 1.00 89.62 331 VAL A C 1
ATOM 2607 O O . VAL A 1 331 ? 13.128 -12.299 5.085 1.00 89.62 331 VAL A O 1
ATOM 2610 N N . ASP A 1 332 ? 14.498 -13.512 6.393 1.00 87.69 332 ASP A N 1
ATOM 2611 C CA . ASP A 1 332 ? 15.447 -13.995 5.391 1.00 87.69 332 ASP A CA 1
ATOM 2612 C C . ASP A 1 332 ? 14.944 -15.266 4.655 1.00 87.69 332 ASP A C 1
ATOM 2614 O O . ASP A 1 332 ? 13.776 -15.644 4.770 1.00 87.69 332 ASP A O 1
ATOM 2618 N N . ASP A 1 333 ? 15.798 -15.916 3.848 1.00 85.31 333 ASP A N 1
ATOM 2619 C CA . ASP A 1 333 ? 15.450 -17.141 3.094 1.00 85.31 333 ASP A CA 1
ATOM 2620 C C . ASP A 1 333 ? 15.410 -18.422 3.955 1.00 85.31 333 ASP A C 1
ATOM 2622 O O . ASP A 1 333 ? 15.071 -19.504 3.446 1.00 85.31 333 ASP A O 1
ATOM 2626 N N . HIS A 1 334 ? 15.700 -18.296 5.253 1.00 79.56 334 HIS A N 1
ATOM 2627 C CA . HIS A 1 334 ? 15.629 -19.355 6.261 1.00 79.56 334 HIS A CA 1
ATOM 2628 C C . HIS A 1 334 ? 14.487 -19.159 7.270 1.00 79.56 334 HIS A C 1
ATOM 2630 O O . HIS A 1 334 ? 14.114 -20.107 7.952 1.00 79.56 334 HIS A O 1
ATOM 2636 N N . GLY A 1 335 ? 13.882 -17.971 7.319 1.00 76.56 335 GLY A N 1
ATOM 2637 C CA . GLY A 1 335 ? 12.726 -17.642 8.160 1.00 76.56 335 GLY A CA 1
ATOM 2638 C C . GLY A 1 335 ? 13.105 -16.848 9.380 1.00 76.56 335 GLY A C 1
ATOM 2639 O O . GLY A 1 335 ? 12.247 -16.567 10.214 1.00 76.56 335 GLY A O 1
ATOM 2640 N N . MET A 1 336 ? 14.379 -16.492 9.456 1.00 83.62 336 MET A N 1
ATOM 2641 C CA . MET A 1 336 ? 14.976 -15.751 10.537 1.00 83.62 336 MET A CA 1
ATOM 2642 C C . MET A 1 336 ? 14.802 -14.268 10.272 1.00 83.62 336 MET A C 1
ATOM 2644 O O . MET A 1 336 ? 14.697 -13.828 9.129 1.00 83.62 336 MET A O 1
ATOM 2648 N N . GLU A 1 337 ? 14.747 -13.486 11.336 1.00 88.94 337 GLU A N 1
ATOM 2649 C CA . GLU A 1 337 ? 14.803 -12.035 11.239 1.00 88.94 337 GLU A CA 1
ATOM 2650 C C . GLU A 1 337 ? 16.067 -11.595 10.486 1.00 88.94 337 GLU A C 1
ATOM 2652 O O . GLU A 1 337 ? 17.140 -12.158 10.680 1.00 88.94 337 GLU A O 1
ATOM 2657 N N . ILE A 1 338 ? 15.926 -10.625 9.580 1.00 85.62 338 ILE A N 1
ATOM 2658 C CA . ILE A 1 338 ? 17.082 -10.038 8.885 1.00 85.62 338 ILE A CA 1
ATOM 2659 C C . ILE A 1 338 ? 17.866 -9.127 9.838 1.00 85.62 338 ILE A C 1
ATOM 2661 O O . ILE A 1 338 ? 17.266 -8.554 10.741 1.00 85.62 338 ILE A O 1
ATOM 2665 N N . ASP A 1 339 ? 19.143 -8.856 9.564 1.00 83.06 339 ASP A N 1
ATOM 2666 C CA . ASP A 1 339 ? 20.007 -8.000 10.409 1.00 83.06 339 ASP A CA 1
ATOM 2667 C C . ASP A 1 339 ? 19.440 -6.597 10.676 1.00 83.06 339 ASP A C 1
ATOM 2669 O O . ASP A 1 339 ? 19.730 -5.963 11.685 1.00 83.06 339 ASP A O 1
ATOM 2673 N N . LYS A 1 340 ? 18.589 -6.095 9.772 1.00 82.81 340 LYS A N 1
ATOM 2674 C CA . LYS A 1 340 ? 17.909 -4.800 9.939 1.00 82.81 340 LYS A CA 1
ATOM 2675 C C . LYS A 1 340 ? 16.729 -4.848 10.912 1.00 82.81 340 LYS A C 1
ATOM 2677 O O . LYS A 1 340 ? 16.108 -3.808 11.122 1.00 82.81 340 LYS A O 1
ATOM 2682 N N . GLY A 1 341 ? 16.398 -6.021 11.439 1.00 87.75 341 GLY A N 1
ATOM 2683 C CA . GLY A 1 341 ? 15.346 -6.294 12.406 1.00 87.75 341 GLY A CA 1
ATOM 2684 C C . GLY A 1 341 ? 13.937 -6.419 11.816 1.00 87.75 341 GLY A C 1
ATOM 2685 O O . GLY A 1 341 ? 13.713 -6.300 10.612 1.00 87.75 341 GLY A O 1
ATOM 2686 N N . HIS A 1 342 ? 12.930 -6.607 12.657 1.00 90.38 342 HIS A N 1
ATOM 2687 C CA . HIS A 1 342 ? 11.519 -6.372 12.352 1.00 90.38 342 HIS A CA 1
ATOM 2688 C C . HIS A 1 342 ? 11.190 -4.869 12.399 1.00 90.38 342 HIS A C 1
ATOM 2690 O O . HIS A 1 342 ? 12.064 -4.043 12.645 1.00 90.38 342 HIS A O 1
ATOM 2696 N N . LEU A 1 343 ? 9.961 -4.478 12.052 1.00 89.75 343 LEU A N 1
ATOM 2697 C CA . LEU A 1 343 ? 9.527 -3.076 12.084 1.00 89.75 343 LEU A CA 1
ATOM 2698 C C . LEU A 1 343 ? 8.384 -2.899 13.066 1.00 89.75 343 LEU A C 1
ATOM 2700 O O . LEU A 1 343 ? 7.373 -3.589 12.946 1.00 89.75 343 LEU A O 1
ATOM 2704 N N . LEU A 1 344 ? 8.494 -1.912 13.949 1.00 89.38 344 LEU A N 1
ATOM 2705 C CA . LEU A 1 344 ? 7.352 -1.437 14.713 1.00 89.38 344 LEU A CA 1
ATOM 2706 C C . LEU A 1 344 ? 6.476 -0.556 13.814 1.00 89.38 344 LEU A C 1
ATOM 2708 O O . LEU A 1 344 ? 6.927 0.447 13.256 1.00 89.38 344 LEU A O 1
ATOM 2712 N N . LEU A 1 345 ? 5.211 -0.933 13.644 1.00 89.38 345 LEU A N 1
ATOM 2713 C CA . LEU A 1 345 ? 4.302 -0.318 12.679 1.00 89.38 345 LEU A CA 1
ATOM 2714 C C . LEU A 1 345 ? 4.137 1.187 12.919 1.00 89.38 345 LEU A C 1
ATOM 2716 O O . LEU A 1 345 ? 4.104 1.954 11.957 1.00 89.38 345 LEU A O 1
ATOM 2720 N N . GLN A 1 346 ? 4.089 1.613 14.185 1.00 86.12 346 GLN A N 1
ATOM 2721 C CA . GLN A 1 346 ? 3.943 3.026 14.547 1.00 86.12 346 GLN A CA 1
ATOM 2722 C C . GLN A 1 346 ? 5.080 3.914 14.010 1.00 86.12 346 GLN A C 1
ATOM 2724 O O . GLN A 1 346 ? 4.854 5.079 13.700 1.00 86.12 346 GLN A O 1
ATOM 2729 N N . GLU A 1 347 ? 6.279 3.357 13.841 1.00 85.31 347 GLU A N 1
ATOM 2730 C CA . GLU A 1 347 ? 7.465 4.061 13.333 1.00 85.31 347 GLU A CA 1
ATOM 2731 C C . GLU A 1 347 ? 7.587 3.947 11.804 1.00 85.31 347 GLU A C 1
ATOM 2733 O O . GLU A 1 347 ? 8.241 4.760 11.139 1.00 85.31 347 GLU A O 1
ATOM 2738 N N . ALA A 1 348 ? 6.912 2.953 11.224 1.00 89.38 348 ALA A N 1
ATOM 2739 C CA . ALA A 1 348 ? 6.997 2.614 9.812 1.00 89.38 348 ALA A CA 1
ATOM 2740 C C . ALA A 1 348 ? 5.987 3.359 8.916 1.00 89.38 348 ALA A C 1
ATOM 2742 O O . ALA A 1 348 ? 6.067 3.248 7.688 1.00 89.38 348 ALA A O 1
ATOM 2743 N N . PHE A 1 349 ? 5.042 4.114 9.489 1.00 90.88 349 PHE A N 1
ATOM 2744 C CA . PHE A 1 349 ? 4.049 4.856 8.709 1.00 90.88 349 PHE A CA 1
ATOM 2745 C C . PHE A 1 349 ? 4.697 5.918 7.801 1.00 90.88 349 PHE A C 1
ATOM 2747 O O . PHE A 1 349 ? 5.476 6.758 8.260 1.00 90.88 349 PHE A O 1
ATOM 2754 N N . PHE A 1 350 ? 4.324 5.914 6.513 1.00 91.12 350 PHE A N 1
ATOM 2755 C CA . PHE A 1 350 ? 4.812 6.861 5.494 1.00 91.12 350 PHE A CA 1
ATOM 2756 C C . PHE A 1 350 ? 6.338 6.916 5.336 1.00 91.12 350 PHE A C 1
ATOM 2758 O O . PHE A 1 350 ? 6.873 7.948 4.948 1.00 91.12 350 PHE A O 1
ATOM 2765 N N . SER A 1 351 ? 7.036 5.807 5.594 1.00 88.06 351 SER A N 1
ATOM 2766 C CA . SER A 1 351 ? 8.504 5.720 5.549 1.00 88.06 351 SER A CA 1
ATOM 2767 C C . SER A 1 351 ? 8.995 4.889 4.346 1.00 88.06 351 SER A C 1
ATOM 2769 O O . SER A 1 351 ? 9.404 3.736 4.523 1.00 88.06 351 SER A O 1
ATOM 2771 N N . PRO A 1 352 ? 8.961 5.411 3.100 1.00 84.25 352 PRO A N 1
ATOM 2772 C CA . PRO A 1 352 ? 9.348 4.655 1.901 1.00 84.25 352 PRO A CA 1
ATOM 2773 C C . PRO A 1 352 ? 10.805 4.157 1.916 1.00 84.25 352 PRO A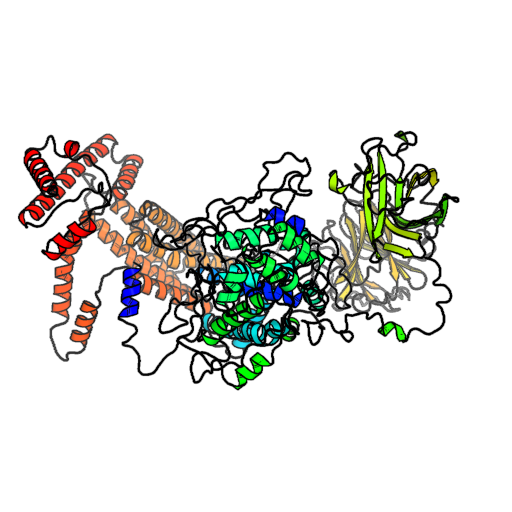 C 1
ATOM 2775 O O . PRO A 1 352 ? 11.103 3.115 1.331 1.00 84.25 352 PRO A O 1
ATOM 2778 N N . GLN A 1 353 ? 11.701 4.833 2.641 1.00 80.75 353 GLN A N 1
ATOM 2779 C CA . GLN A 1 353 ? 13.114 4.462 2.813 1.00 80.75 353 GLN A CA 1
ATOM 2780 C C . GLN A 1 353 ? 13.275 3.078 3.445 1.00 80.75 353 GLN A C 1
ATOM 2782 O O . GLN A 1 353 ? 14.234 2.364 3.154 1.00 80.75 353 GLN A O 1
ATOM 2787 N N . ILE A 1 354 ? 12.320 2.663 4.279 1.00 73.25 354 ILE A N 1
ATOM 2788 C CA . ILE A 1 354 ? 12.350 1.349 4.918 1.00 73.25 354 ILE A CA 1
ATOM 2789 C C . ILE A 1 354 ? 12.289 0.241 3.860 1.00 73.25 354 ILE A C 1
ATOM 2791 O O . ILE A 1 354 ? 13.082 -0.699 3.921 1.00 73.25 354 ILE A O 1
ATOM 2795 N N . ALA A 1 355 ? 11.423 0.384 2.851 1.00 63.09 355 ALA A N 1
ATOM 2796 C CA . ALA A 1 355 ? 11.332 -0.558 1.733 1.00 63.09 355 ALA A CA 1
ATOM 2797 C C . ALA A 1 355 ? 12.588 -0.536 0.840 1.00 63.09 355 ALA A C 1
ATOM 2799 O O . ALA A 1 355 ? 12.943 -1.552 0.250 1.00 63.09 355 ALA A O 1
ATOM 2800 N N . MET A 1 356 ? 13.297 0.594 0.769 1.00 68.81 356 MET A N 1
ATOM 2801 C CA . MET A 1 356 ? 14.576 0.675 0.052 1.00 68.81 356 MET A CA 1
ATOM 2802 C C . MET A 1 356 ? 15.712 -0.021 0.791 1.00 68.81 356 MET A C 1
ATOM 2804 O O . MET A 1 356 ? 16.618 -0.554 0.161 1.00 68.81 356 MET A O 1
ATOM 2808 N N . SER A 1 357 ? 15.676 -0.009 2.124 1.00 76.69 357 SER A N 1
ATOM 2809 C CA . SER A 1 357 ? 16.794 -0.484 2.934 1.00 76.69 357 SER A CA 1
ATOM 2810 C C . SER A 1 357 ? 17.068 -1.982 2.760 1.00 76.69 357 SER A C 1
ATOM 2812 O O . SER A 1 357 ? 18.226 -2.381 2.804 1.00 76.69 357 SER A O 1
ATOM 2814 N N . ALA A 1 358 ? 16.040 -2.810 2.564 1.00 80.31 358 ALA A N 1
ATOM 2815 C CA . ALA A 1 358 ? 16.168 -4.271 2.504 1.00 80.31 358 ALA A CA 1
ATOM 2816 C C . ALA A 1 358 ? 15.437 -4.911 1.308 1.00 80.31 358 ALA A C 1
ATOM 2818 O O . ALA A 1 358 ? 15.352 -6.135 1.231 1.00 80.31 358 ALA A O 1
ATOM 2819 N N . GLY A 1 359 ? 14.872 -4.102 0.405 1.00 88.94 359 GLY A N 1
ATOM 2820 C CA . GLY A 1 359 ? 13.957 -4.580 -0.630 1.00 88.94 359 GLY A CA 1
ATOM 2821 C C . GLY A 1 359 ? 12.576 -4.960 -0.082 1.00 88.94 359 GLY A C 1
ATOM 2822 O O . GLY A 1 359 ? 12.227 -4.682 1.069 1.00 88.94 359 GLY A O 1
ATOM 2823 N N . ILE A 1 360 ? 11.767 -5.600 -0.928 1.00 94.88 360 ILE A N 1
ATOM 2824 C CA . ILE A 1 360 ? 10.391 -6.010 -0.589 1.00 94.88 360 ILE A CA 1
ATOM 2825 C C . ILE A 1 360 ? 10.306 -7.488 -0.197 1.00 94.88 360 ILE A C 1
ATOM 2827 O O . ILE A 1 360 ? 9.336 -7.921 0.419 1.00 94.88 360 ILE A O 1
ATOM 2831 N N . GLU A 1 361 ? 11.326 -8.265 -0.544 1.00 94.69 361 GLU A N 1
ATOM 2832 C CA . GLU A 1 361 ? 11.407 -9.709 -0.384 1.00 94.69 361 GLU A CA 1
ATOM 2833 C C . GLU A 1 361 ? 11.320 -10.133 1.092 1.00 94.69 361 GLU A C 1
ATOM 2835 O O . GLU A 1 361 ? 10.500 -11.008 1.397 1.00 94.69 361 GLU A O 1
ATOM 2840 N N . PRO A 1 362 ? 12.039 -9.491 2.042 1.00 94.19 362 PRO A N 1
ATOM 2841 C CA . PRO A 1 362 ? 11.905 -9.837 3.453 1.00 94.19 362 PRO A CA 1
ATOM 2842 C C . PRO A 1 362 ? 10.519 -9.550 4.024 1.00 94.19 362 PRO A C 1
ATOM 2844 O O . PRO A 1 362 ? 10.042 -10.301 4.873 1.00 94.19 362 PRO A O 1
ATOM 2847 N N . ILE A 1 363 ? 9.867 -8.487 3.542 1.00 95.06 363 ILE A N 1
ATOM 2848 C CA . ILE A 1 363 ? 8.506 -8.122 3.946 1.00 95.06 363 ILE A CA 1
ATOM 2849 C C . ILE A 1 363 ? 7.526 -9.169 3.418 1.00 95.06 363 ILE A C 1
ATOM 2851 O O . ILE A 1 363 ? 6.731 -9.689 4.188 1.00 95.06 363 ILE A O 1
ATOM 2855 N N . LEU A 1 364 ? 7.607 -9.547 2.137 1.00 95.94 364 LEU A N 1
ATOM 2856 C CA . LEU A 1 364 ? 6.717 -10.554 1.546 1.00 95.94 364 LEU A CA 1
ATOM 2857 C C . LEU A 1 364 ? 6.841 -11.927 2.224 1.00 95.94 364 LEU A C 1
ATOM 2859 O O . LEU A 1 364 ? 5.825 -12.585 2.443 1.00 95.94 364 LEU A O 1
ATOM 2863 N N . ARG A 1 365 ? 8.054 -12.356 2.600 1.00 93.88 365 ARG A N 1
ATOM 2864 C CA . ARG A 1 365 ? 8.230 -13.569 3.420 1.00 93.88 365 ARG A CA 1
ATOM 2865 C C . ARG A 1 365 ? 7.658 -13.381 4.828 1.00 93.88 365 ARG A C 1
ATOM 2867 O O . ARG A 1 365 ? 6.988 -14.279 5.329 1.00 93.88 365 ARG A O 1
ATOM 2874 N N . GLY A 1 366 ? 7.853 -12.204 5.426 1.00 93.12 366 GLY A N 1
ATOM 2875 C CA . GLY A 1 366 ? 7.292 -11.844 6.728 1.00 93.12 366 GLY A CA 1
ATOM 2876 C C . GLY A 1 366 ? 5.765 -11.887 6.745 1.00 93.12 366 GLY A C 1
ATOM 2877 O O . GLY A 1 366 ? 5.184 -12.413 7.687 1.00 93.12 366 GLY A O 1
ATOM 2878 N N . LEU A 1 367 ? 5.108 -11.444 5.669 1.00 95.25 367 LEU A N 1
ATOM 2879 C CA . LEU A 1 367 ? 3.654 -11.536 5.518 1.00 95.25 367 LEU A CA 1
ATOM 2880 C C . LEU A 1 367 ? 3.149 -12.986 5.441 1.00 95.25 367 LEU A C 1
ATOM 2882 O O . LEU A 1 367 ? 2.026 -13.260 5.855 1.00 95.25 367 LEU A O 1
ATOM 2886 N N . ALA A 1 368 ? 3.962 -13.917 4.927 1.00 92.75 368 ALA A N 1
ATOM 2887 C CA . ALA A 1 368 ? 3.646 -15.350 4.910 1.00 92.75 368 ALA A CA 1
ATOM 2888 C C . ALA A 1 368 ? 3.912 -16.048 6.254 1.00 92.75 368 ALA A C 1
ATOM 2890 O O . ALA A 1 368 ? 3.338 -17.109 6.491 1.00 92.75 368 ALA A O 1
ATOM 2891 N N . SER A 1 369 ? 4.773 -15.498 7.116 1.00 88.50 369 SER A N 1
ATOM 2892 C CA . SER A 1 369 ? 5.180 -16.113 8.392 1.00 88.50 369 SER A CA 1
ATOM 2893 C C . SER A 1 369 ? 4.651 -15.390 9.642 1.00 88.50 369 SER A C 1
ATOM 2895 O O . SER A 1 369 ? 4.783 -15.874 10.770 1.00 88.50 369 SER A O 1
ATOM 2897 N N . GLY A 1 370 ? 4.057 -14.212 9.491 1.00 88.94 370 GLY A N 1
ATOM 2898 C CA . GLY A 1 370 ? 3.345 -13.503 10.547 1.00 88.94 370 GLY A CA 1
ATOM 2899 C C . GLY A 1 370 ? 1.907 -13.994 10.657 1.00 88.94 370 GLY A C 1
ATOM 2900 O O . GLY A 1 370 ? 1.231 -14.132 9.643 1.00 88.94 370 GLY A O 1
ATOM 2901 N N . ILE A 1 371 ? 1.451 -14.296 11.878 1.00 91.00 371 ILE A N 1
ATOM 2902 C CA . ILE A 1 371 ? 0.039 -14.590 12.150 1.00 91.00 371 ILE A CA 1
ATOM 2903 C C . ILE A 1 371 ? -0.651 -13.259 12.443 1.00 91.00 371 ILE A C 1
ATOM 2905 O O . ILE A 1 371 ? -0.265 -12.574 13.394 1.00 91.00 371 ILE A O 1
ATOM 2909 N N . GLN A 1 372 ? -1.691 -12.944 11.671 1.00 92.75 372 GLN A N 1
ATOM 2910 C CA . GLN A 1 372 ? -2.483 -11.737 11.882 1.00 92.75 372 GLN A CA 1
ATOM 2911 C C . GLN A 1 372 ? -3.175 -11.752 13.251 1.00 92.75 372 GLN A C 1
ATOM 2913 O O . GLN A 1 372 ? -3.401 -12.811 13.855 1.00 92.75 372 GLN A O 1
ATOM 2918 N N . TRP A 1 373 ? -3.574 -10.582 13.735 1.00 92.50 373 TRP A N 1
ATOM 2919 C CA . TRP A 1 373 ? -4.411 -10.492 14.930 1.00 92.50 373 TRP A CA 1
ATOM 2920 C C . TRP A 1 373 ? -5.837 -10.987 14.643 1.00 92.50 373 TRP A C 1
ATOM 2922 O O . TRP A 1 373 ? -6.263 -11.125 13.494 1.00 92.50 373 TRP A O 1
ATOM 2932 N N . GLU A 1 374 ? -6.565 -11.356 15.694 1.00 92.06 374 GLU A N 1
ATOM 2933 C CA . GLU A 1 374 ? -7.953 -11.800 15.570 1.00 92.06 374 GLU A CA 1
ATOM 2934 C C . GLU A 1 374 ? -8.880 -10.646 15.169 1.00 92.06 374 GLU A C 1
ATOM 2936 O O . GLU A 1 374 ? -8.705 -9.521 15.618 1.00 92.06 374 GLU A O 1
ATOM 2941 N N . VAL A 1 375 ? -9.910 -10.933 14.364 1.00 93.19 375 VAL A N 1
ATOM 2942 C CA . VAL A 1 375 ? -10.970 -9.953 14.084 1.00 93.19 375 VAL A CA 1
ATOM 2943 C C . VAL A 1 375 ? -11.894 -9.863 15.295 1.00 93.19 375 VAL A C 1
ATOM 2945 O O . VAL A 1 375 ? -12.806 -10.675 15.456 1.00 93.19 375 VAL A O 1
ATOM 2948 N N . ASP A 1 376 ? -11.691 -8.875 16.151 1.00 91.06 376 ASP A N 1
ATOM 2949 C CA . ASP A 1 376 ? -12.525 -8.641 17.323 1.00 91.06 376 ASP A CA 1
ATOM 2950 C C . ASP A 1 376 ? -12.583 -7.145 17.692 1.00 91.06 376 ASP A C 1
ATOM 2952 O O . ASP A 1 376 ? -12.443 -6.260 16.849 1.00 91.06 376 ASP A O 1
ATOM 2956 N N . THR A 1 377 ? -12.929 -6.819 18.940 1.00 90.88 377 THR A N 1
ATOM 2957 C CA . THR A 1 377 ? -12.996 -5.420 19.395 1.00 90.88 377 THR A CA 1
ATOM 2958 C C . THR A 1 377 ? -11.643 -4.850 19.826 1.00 90.88 377 THR A C 1
ATOM 2960 O O . THR A 1 377 ? -11.609 -3.707 20.286 1.00 90.88 377 THR A O 1
ATOM 2963 N N . LEU A 1 378 ? -10.562 -5.626 19.729 1.00 87.81 378 LEU A N 1
ATOM 2964 C CA . LEU A 1 378 ? -9.214 -5.254 20.140 1.00 87.81 378 LEU A CA 1
ATOM 2965 C C . LEU A 1 378 ? -8.415 -4.701 18.961 1.00 87.81 378 LEU A C 1
ATOM 2967 O O . LEU A 1 378 ? -8.613 -5.061 17.801 1.00 87.81 378 LEU A O 1
ATOM 2971 N N . TYR A 1 379 ? -7.535 -3.761 19.291 1.00 90.06 379 TYR A N 1
ATOM 2972 C CA . TYR A 1 379 ? -6.670 -3.053 18.358 1.00 90.06 379 TYR A CA 1
ATOM 2973 C C . TYR A 1 379 ? -5.259 -3.062 18.914 1.00 90.06 379 TYR A C 1
ATOM 2975 O O . TYR A 1 379 ? -5.070 -2.937 20.126 1.00 90.06 379 TYR A O 1
ATOM 2983 N N . SER A 1 380 ? -4.276 -3.154 18.026 1.00 89.19 380 SER A N 1
ATOM 2984 C CA . SER A 1 380 ? -2.891 -2.980 18.431 1.00 89.19 380 SER A CA 1
ATOM 2985 C C . SER A 1 380 ? -2.647 -1.530 18.895 1.00 89.19 380 SER A C 1
ATOM 2987 O O . SER A 1 380 ? -3.210 -0.584 18.316 1.00 89.19 380 SER A O 1
ATOM 2989 N N . PRO A 1 381 ? -1.810 -1.308 19.925 1.00 87.62 381 PRO A N 1
ATOM 2990 C CA . PRO A 1 381 ? -1.413 0.029 20.360 1.00 87.62 381 PRO A CA 1
ATOM 2991 C C . PRO A 1 381 ? -0.931 0.935 19.219 1.00 87.62 381 PRO A C 1
ATOM 2993 O O . PRO A 1 381 ? -1.296 2.117 19.196 1.00 87.62 381 PRO A O 1
ATOM 2996 N N . SER A 1 382 ? -0.202 0.389 18.236 1.00 88.25 382 SER A N 1
ATOM 2997 C CA . SER A 1 382 ? 0.328 1.142 17.085 1.00 88.25 382 SER A CA 1
ATOM 2998 C C . SER A 1 382 ? -0.747 1.911 16.311 1.00 88.25 382 SER A C 1
ATOM 3000 O O . SER A 1 382 ? -0.487 3.001 15.806 1.00 88.25 382 SER A O 1
ATOM 3002 N N . ILE A 1 383 ? -1.971 1.380 16.233 1.00 91.56 383 ILE A N 1
ATOM 3003 C CA . ILE A 1 383 ? -3.094 2.015 15.523 1.00 91.56 383 ILE A CA 1
ATOM 3004 C C . ILE A 1 383 ? -4.176 2.568 16.457 1.00 91.56 383 ILE A C 1
ATOM 3006 O O . ILE A 1 383 ? -4.981 3.399 16.033 1.00 91.56 383 ILE A O 1
ATOM 3010 N N . GLN A 1 384 ? -4.211 2.152 17.725 1.00 90.06 384 GLN A N 1
ATOM 3011 C CA . GLN A 1 384 ? -5.168 2.669 18.707 1.00 90.06 384 GLN A CA 1
ATOM 3012 C C . GLN A 1 384 ? -4.684 3.948 19.407 1.00 90.06 384 GLN A C 1
ATOM 3014 O O . GLN A 1 384 ? -5.500 4.786 19.805 1.00 90.06 384 GLN A O 1
ATOM 3019 N N . HIS A 1 385 ? -3.374 4.096 19.604 1.00 86.75 385 HIS A N 1
ATOM 3020 C CA . HIS A 1 385 ? -2.781 5.197 20.373 1.00 86.75 385 HIS A CA 1
ATOM 3021 C C . HIS A 1 385 ? -1.769 6.001 19.565 1.00 86.75 385 HIS A C 1
ATOM 3023 O O . HIS A 1 385 ? -1.656 7.209 19.764 1.00 86.75 385 HIS A O 1
ATOM 3029 N N . PHE A 1 386 ? -1.076 5.349 18.634 1.00 87.81 386 PHE A N 1
ATOM 3030 C CA . PHE A 1 386 ? 0.055 5.941 17.924 1.00 87.81 386 PHE A CA 1
ATOM 3031 C C . PHE A 1 386 ? -0.174 6.087 16.422 1.00 87.81 386 PHE A C 1
ATOM 3033 O O . PHE A 1 386 ? 0.784 6.295 15.676 1.00 87.81 386 PHE A O 1
ATOM 3040 N N . LEU A 1 387 ? -1.432 6.025 15.959 1.00 88.50 387 LEU A N 1
ATOM 3041 C CA . LEU A 1 387 ? -1.715 6.163 14.535 1.00 88.50 387 LEU A CA 1
ATOM 3042 C C . LEU A 1 387 ? -1.176 7.511 14.048 1.00 88.50 387 LEU A C 1
ATOM 3044 O O . LEU A 1 387 ? -1.593 8.560 14.540 1.00 88.50 387 LEU A O 1
ATOM 3048 N N . PHE A 1 388 ? -0.260 7.449 13.081 1.00 83.38 388 PHE A N 1
ATOM 3049 C CA . PHE A 1 388 ? 0.407 8.600 12.466 1.00 83.38 388 PHE A CA 1
ATOM 3050 C C . PHE A 1 388 ? 1.104 9.532 13.468 1.00 83.38 388 PHE A C 1
ATOM 3052 O O . PHE A 1 388 ? 1.195 10.737 13.245 1.00 83.38 388 PHE A O 1
ATOM 3059 N N . ASN A 1 389 ? 1.612 8.974 14.568 1.00 73.31 389 ASN A N 1
ATOM 3060 C CA . ASN A 1 389 ? 2.440 9.708 15.509 1.00 73.31 389 ASN A CA 1
ATOM 3061 C C . ASN A 1 389 ? 3.891 9.756 15.015 1.00 73.31 389 ASN A C 1
ATOM 3063 O O . ASN A 1 389 ? 4.579 8.739 15.028 1.00 73.31 389 ASN A O 1
ATOM 3067 N N . LEU A 1 390 ? 4.370 10.938 14.632 1.00 66.00 390 LEU A N 1
ATOM 3068 C CA . LEU A 1 390 ? 5.792 11.179 14.400 1.00 66.00 390 LEU A CA 1
ATOM 3069 C C . LEU A 1 390 ? 6.239 12.345 15.286 1.00 66.00 390 LEU A C 1
ATOM 3071 O O . LEU A 1 390 ? 5.628 13.413 15.272 1.00 66.00 390 LEU A O 1
ATOM 3075 N N . ASN A 1 391 ? 7.294 12.140 16.078 1.00 56.72 391 ASN A N 1
ATOM 3076 C CA . ASN A 1 391 ? 7.863 13.145 16.987 1.00 56.72 391 ASN A CA 1
ATOM 3077 C C . ASN A 1 391 ? 6.866 13.728 18.015 1.00 56.72 391 ASN A C 1
ATOM 3079 O O . ASN A 1 391 ? 6.957 14.898 18.382 1.00 56.72 391 ASN A O 1
ATOM 3083 N N . GLY A 1 392 ? 5.890 12.934 18.473 1.00 53.75 392 GLY A N 1
ATOM 3084 C CA . GLY A 1 392 ? 4.930 13.348 19.507 1.00 53.75 392 GLY A CA 1
ATOM 3085 C C . GLY A 1 392 ? 3.844 14.318 19.025 1.00 53.75 392 GLY A C 1
ATOM 3086 O O . GLY A 1 392 ? 3.079 14.844 19.837 1.00 53.75 392 GLY A O 1
ATOM 3087 N N . HIS A 1 393 ? 3.745 14.557 17.715 1.00 49.66 393 HIS A N 1
ATOM 3088 C CA . HIS A 1 393 ? 2.718 15.395 17.107 1.00 49.66 393 HIS A CA 1
ATOM 3089 C C . HIS A 1 393 ? 1.787 14.551 16.227 1.00 49.66 393 HIS A C 1
ATOM 3091 O O . HIS A 1 393 ? 2.232 13.738 15.426 1.00 49.66 393 HIS A O 1
ATOM 3097 N N . GLY A 1 394 ? 0.473 14.760 16.361 1.00 60.34 394 GLY A N 1
ATOM 3098 C CA . GLY A 1 394 ? -0.522 14.193 15.438 1.00 60.34 394 GLY A CA 1
ATOM 3099 C C . GLY A 1 394 ? -1.051 12.794 15.768 1.00 60.34 394 GLY A C 1
ATOM 3100 O O . GLY A 1 394 ? -1.938 12.326 15.055 1.00 60.34 394 GLY A O 1
ATOM 3101 N N . ALA A 1 395 ? -0.590 12.163 16.857 1.00 74.69 395 ALA A N 1
ATOM 3102 C CA . ALA A 1 395 ? -1.092 10.864 17.309 1.00 74.69 395 ALA A CA 1
ATOM 3103 C C . ALA A 1 395 ? -2.632 10.834 17.368 1.00 74.69 395 ALA A C 1
ATOM 3105 O O . ALA A 1 395 ? -3.277 11.711 17.954 1.00 74.69 395 ALA A O 1
ATOM 3106 N N . THR A 1 396 ? -3.234 9.818 16.754 1.00 88.12 396 THR A N 1
ATOM 3107 C CA . THR A 1 396 ? -4.688 9.635 16.718 1.00 88.12 396 THR A CA 1
ATOM 3108 C C . THR A 1 396 ? -5.073 8.177 17.007 1.00 88.12 396 THR A C 1
ATOM 3110 O O . THR A 1 396 ? -4.219 7.318 17.204 1.00 88.12 396 THR A O 1
ATOM 3113 N N . ASP A 1 397 ? -6.375 7.898 17.071 1.00 93.75 397 ASP A N 1
ATOM 3114 C CA . ASP A 1 397 ? -6.939 6.585 17.403 1.00 93.75 397 ASP A CA 1
ATOM 3115 C C . ASP A 1 397 ? -7.790 6.078 16.231 1.00 93.75 397 ASP A C 1
ATOM 3117 O O . ASP A 1 397 ? -8.848 6.644 15.925 1.00 93.75 397 ASP A O 1
ATOM 3121 N N . LEU A 1 398 ? -7.339 5.015 15.558 1.00 94.62 398 LEU A N 1
ATOM 3122 C CA . LEU A 1 398 ? -8.014 4.475 14.378 1.00 94.62 398 LEU A CA 1
ATOM 3123 C C . LEU A 1 398 ? -9.405 3.913 14.702 1.00 94.62 398 LEU A C 1
ATOM 3125 O O . LEU A 1 398 ? -10.347 4.144 13.937 1.00 94.62 398 LEU A O 1
ATOM 3129 N N . LEU A 1 399 ? -9.573 3.237 15.842 1.00 94.88 399 LEU A N 1
ATOM 3130 C CA . LEU A 1 399 ? -10.864 2.702 16.281 1.00 94.88 399 LEU A CA 1
ATOM 3131 C C . LEU A 1 399 ? -11.859 3.843 16.530 1.00 94.88 399 LEU A C 1
ATOM 3133 O O . LEU A 1 399 ? -12.962 3.846 15.969 1.00 94.88 399 LEU A O 1
ATOM 3137 N N . ALA A 1 400 ? -11.457 4.867 17.286 1.00 96.31 400 ALA A N 1
ATOM 3138 C CA . ALA A 1 400 ? -12.287 6.043 17.535 1.00 96.31 400 ALA A CA 1
ATOM 3139 C C . ALA A 1 400 ? -12.641 6.776 16.228 1.00 96.31 400 ALA A C 1
ATOM 3141 O O . ALA A 1 400 ? -13.794 7.175 16.028 1.00 96.31 400 ALA A O 1
ATOM 3142 N N . ARG A 1 401 ? -11.691 6.904 15.290 1.00 95.69 401 ARG A N 1
ATOM 3143 C CA . ARG A 1 401 ? -11.939 7.491 13.963 1.00 95.69 401 ARG A CA 1
ATOM 3144 C C . ARG A 1 401 ? -12.927 6.674 13.138 1.00 95.69 401 ARG A C 1
ATOM 3146 O O . ARG A 1 401 ? -13.764 7.277 12.470 1.00 95.69 401 ARG A O 1
ATOM 3153 N N . ASN A 1 402 ? -12.873 5.344 13.177 1.00 97.00 402 ASN A N 1
ATOM 3154 C CA . ASN A 1 402 ? -13.808 4.482 12.448 1.00 97.00 402 ASN A CA 1
ATOM 3155 C C . ASN A 1 402 ? -15.234 4.607 12.994 1.00 97.00 402 ASN A C 1
ATOM 3157 O O . ASN A 1 402 ? -16.178 4.784 12.220 1.00 97.00 402 ASN A O 1
ATOM 3161 N N . ILE A 1 403 ? -15.390 4.636 14.322 1.00 97.62 403 ILE A N 1
ATOM 3162 C CA . ILE A 1 403 ? -16.679 4.906 14.978 1.00 97.62 403 ILE A CA 1
ATOM 3163 C C . ILE A 1 403 ? -17.214 6.279 14.546 1.00 97.62 403 ILE A C 1
ATOM 3165 O O . ILE A 1 403 ? -18.351 6.403 14.078 1.00 97.62 403 ILE A O 1
ATOM 3169 N N . GLN A 1 404 ? -16.378 7.316 14.645 1.00 96.75 404 GLN A N 1
ATOM 3170 C CA . GLN A 1 404 ? -16.758 8.680 14.286 1.00 96.75 404 GLN A CA 1
ATOM 3171 C C . GLN A 1 404 ? -17.090 8.810 12.789 1.00 96.75 404 GLN A C 1
ATOM 3173 O O . GLN A 1 404 ? -18.050 9.498 12.434 1.00 96.75 404 GLN A O 1
ATOM 3178 N N . ARG A 1 405 ? -16.368 8.104 11.907 1.00 96.62 405 ARG A N 1
ATOM 3179 C CA . ARG A 1 405 ? -16.628 8.050 10.460 1.00 96.62 405 ARG A CA 1
ATOM 3180 C C . ARG A 1 405 ? -17.958 7.368 10.140 1.00 96.62 405 ARG A C 1
ATOM 3182 O O . ARG A 1 405 ? -18.723 7.905 9.341 1.00 96.62 405 ARG A O 1
ATOM 3189 N N . GLY A 1 406 ? -18.292 6.267 10.815 1.00 97.00 406 GLY A N 1
ATOM 3190 C CA . GLY A 1 406 ? -19.607 5.625 10.703 1.00 97.00 406 GLY A CA 1
ATOM 3191 C C . GLY A 1 406 ? -20.756 6.586 11.020 1.00 97.00 406 GLY A C 1
ATOM 3192 O O . GLY A 1 406 ? -21.737 6.668 10.271 1.00 97.00 406 GLY A O 1
ATOM 3193 N N . ARG A 1 407 ? -20.599 7.385 12.084 1.00 97.44 407 ARG A N 1
ATOM 3194 C CA . ARG A 1 407 ? -21.559 8.431 12.474 1.00 97.44 407 ARG A CA 1
ATOM 3195 C C . ARG A 1 407 ? -21.594 9.593 11.476 1.00 97.44 407 ARG A C 1
ATOM 3197 O O . ARG A 1 407 ? -22.676 10.096 11.168 1.00 97.44 407 ARG A O 1
ATOM 3204 N N . ASP A 1 408 ? -20.438 10.005 10.955 1.00 96.38 408 ASP A N 1
ATOM 3205 C CA . ASP A 1 408 ? -20.276 11.068 9.948 1.00 96.38 408 ASP A CA 1
ATOM 3206 C C . ASP A 1 408 ? -20.986 10.736 8.638 1.00 96.38 408 ASP A C 1
ATOM 3208 O O . ASP A 1 408 ? -21.675 11.581 8.062 1.00 96.38 408 ASP A O 1
ATOM 3212 N N . HIS A 1 409 ? -20.883 9.490 8.195 1.00 96.50 409 HIS A N 1
ATOM 3213 C CA . HIS A 1 409 ? -21.531 9.020 6.977 1.00 96.50 409 HIS A CA 1
ATOM 3214 C C . HIS A 1 409 ? -23.018 8.737 7.169 1.00 96.50 409 HIS A C 1
ATOM 3216 O O . HIS A 1 409 ? -23.697 8.357 6.221 1.00 96.50 409 HIS A O 1
ATOM 3222 N N . GLY A 1 410 ? -23.567 8.961 8.366 1.00 96.25 410 GLY A N 1
ATOM 3223 C CA . GLY A 1 410 ? -24.984 8.745 8.624 1.00 96.25 410 GLY A CA 1
ATOM 3224 C C . GLY A 1 410 ? -25.345 7.264 8.568 1.00 96.25 410 GLY A C 1
ATOM 3225 O O . GLY A 1 410 ? -26.429 6.920 8.106 1.00 96.25 410 GLY A O 1
ATOM 3226 N N . THR A 1 411 ? -24.447 6.373 8.981 1.00 96.06 411 THR A N 1
ATOM 3227 C CA . THR A 1 411 ? -24.726 4.935 9.009 1.00 96.06 411 THR A CA 1
ATOM 3228 C C . THR A 1 411 ? -25.742 4.617 10.112 1.00 96.06 411 THR A C 1
ATOM 3230 O O . THR A 1 411 ? -25.644 5.207 11.191 1.00 96.06 411 THR A O 1
ATOM 3233 N N . PRO A 1 412 ? -26.725 3.719 9.904 1.00 96.81 412 PRO A N 1
ATOM 3234 C CA . PRO A 1 412 ? -27.596 3.260 10.980 1.00 96.81 412 PRO A CA 1
ATOM 3235 C C . PRO A 1 412 ? -26.839 2.544 12.105 1.00 96.81 412 PRO A C 1
ATOM 3237 O O . PRO A 1 412 ? -25.721 2.067 11.945 1.00 96.81 412 PRO A O 1
ATOM 3240 N N . LEU A 1 413 ? -27.488 2.445 13.263 1.00 97.62 413 LEU A N 1
ATOM 3241 C CA . LEU A 1 413 ? -26.976 1.671 14.392 1.00 97.62 413 LEU A CA 1
ATOM 3242 C C . LEU A 1 413 ? -27.141 0.165 14.146 1.00 97.62 413 LEU A C 1
ATOM 3244 O O . LEU A 1 413 ? -27.962 -0.263 13.328 1.00 97.62 413 LEU A O 1
ATOM 3248 N N . TYR A 1 414 ? -26.377 -0.628 14.890 1.00 98.44 414 TYR A N 1
ATOM 3249 C CA . TYR A 1 414 ? -26.142 -2.056 14.683 1.00 98.44 414 TYR A CA 1
ATOM 3250 C C . TYR A 1 414 ? -27.384 -2.881 14.296 1.00 98.44 414 TYR A C 1
ATOM 3252 O O . TYR A 1 414 ? -27.455 -3.440 13.199 1.00 98.44 414 TYR A O 1
ATOM 3260 N N . ASN A 1 415 ? -28.412 -2.913 15.149 1.00 98.44 415 ASN A N 1
ATOM 3261 C CA . ASN A 1 415 ? -29.609 -3.721 14.898 1.00 98.44 415 ASN A CA 1
ATOM 3262 C C . ASN A 1 415 ? -30.389 -3.274 13.654 1.00 98.44 415 ASN A C 1
ATOM 3264 O O . ASN A 1 415 ? -31.047 -4.093 13.013 1.00 98.44 415 ASN A O 1
ATOM 3268 N N . ARG A 1 416 ? -30.330 -1.985 13.300 1.00 97.75 416 ARG A N 1
ATOM 3269 C CA . ARG A 1 416 ? -30.974 -1.483 12.086 1.00 97.75 416 ARG A CA 1
ATOM 3270 C C . ARG A 1 416 ? -30.203 -1.938 10.850 1.00 97.75 416 ARG A C 1
ATOM 3272 O O . ARG A 1 416 ? -30.843 -2.386 9.904 1.00 97.75 416 ARG A O 1
ATOM 3279 N N . CYS A 1 417 ? -28.869 -1.909 10.876 1.00 98.25 417 CYS A N 1
ATOM 3280 C CA . CYS A 1 417 ? -28.044 -2.492 9.812 1.00 98.25 417 CYS A CA 1
ATOM 3281 C C . CYS A 1 417 ? -28.334 -3.988 9.634 1.00 98.25 417 CYS A C 1
ATOM 3283 O O . CYS A 1 417 ? -28.602 -4.416 8.515 1.00 98.25 417 CYS A O 1
ATOM 3285 N N . ARG A 1 418 ? -28.424 -4.759 10.728 1.00 98.50 418 ARG A N 1
ATOM 3286 C CA . ARG A 1 418 ? -28.836 -6.176 10.676 1.00 98.50 418 ARG A CA 1
ATOM 3287 C C . ARG A 1 418 ? -30.162 -6.368 9.943 1.00 98.50 418 ARG A C 1
ATOM 3289 O O . ARG A 1 418 ? -30.245 -7.180 9.029 1.00 98.50 418 ARG A O 1
ATOM 3296 N N . GLN A 1 419 ? -31.174 -5.561 10.263 1.00 98.06 419 GLN A N 1
ATOM 3297 C CA . GLN A 1 419 ? -32.469 -5.615 9.576 1.00 98.06 419 GLN A CA 1
ATOM 3298 C C . GLN A 1 419 ? -32.386 -5.259 8.084 1.00 98.06 419 GLN A C 1
ATOM 3300 O O . GLN A 1 419 ? -33.105 -5.864 7.292 1.00 98.06 419 GLN A O 1
ATOM 3305 N N . HIS A 1 420 ? -31.527 -4.311 7.689 1.00 97.56 420 HIS A N 1
ATOM 3306 C CA . HIS A 1 420 ? -31.303 -3.971 6.276 1.00 97.56 420 HIS A CA 1
ATOM 3307 C C . HIS A 1 420 ? -30.725 -5.149 5.476 1.00 97.56 420 HIS A C 1
ATOM 3309 O O . HIS A 1 420 ? -31.087 -5.322 4.315 1.00 97.56 420 HIS A O 1
ATOM 3315 N N . PHE A 1 421 ? -29.913 -6.000 6.109 1.00 97.75 421 PHE A N 1
ATOM 3316 C CA . PHE A 1 421 ? -29.418 -7.254 5.529 1.00 97.75 421 PHE A CA 1
ATOM 3317 C C . PHE A 1 421 ? -30.358 -8.456 5.745 1.00 97.75 421 PHE A C 1
ATOM 3319 O O . PHE A 1 421 ? -30.014 -9.580 5.392 1.00 97.75 421 PHE A O 1
ATOM 3326 N N . GLY A 1 422 ? -31.551 -8.253 6.317 1.00 97.69 422 GLY A N 1
ATOM 3327 C CA . GLY A 1 422 ? -32.508 -9.331 6.592 1.00 97.69 422 GLY A CA 1
ATOM 3328 C C . GLY A 1 422 ? -32.138 -10.233 7.777 1.00 97.69 422 GLY A C 1
ATOM 3329 O O . GLY A 1 422 ? -32.765 -11.273 7.971 1.00 97.69 422 GLY A O 1
ATOM 3330 N N . LEU A 1 423 ? -31.154 -9.838 8.585 1.00 98.25 423 LEU A N 1
ATOM 3331 C CA . LEU A 1 423 ? -30.710 -10.568 9.768 1.00 98.25 423 LEU A CA 1
ATOM 3332 C C . LEU A 1 423 ? -31.607 -10.275 10.980 1.00 98.25 423 LEU A C 1
ATOM 3334 O O . LEU A 1 423 ? -32.158 -9.180 11.145 1.00 98.25 423 LEU A O 1
ATOM 3338 N N . SER A 1 424 ? -31.718 -11.256 11.878 1.00 97.94 424 SER A N 1
ATOM 3339 C CA . SER A 1 424 ? -32.462 -11.114 13.134 1.00 97.94 424 SER A CA 1
ATOM 3340 C C . SER A 1 424 ? -31.816 -10.076 14.048 1.00 97.94 424 SER A C 1
ATOM 3342 O O . SER A 1 424 ? -30.597 -10.051 14.214 1.00 97.94 424 SER A O 1
ATOM 3344 N N . ARG A 1 425 ? -32.640 -9.248 14.692 1.00 97.94 425 ARG A N 1
ATOM 3345 C CA . ARG A 1 425 ? -32.192 -8.315 15.736 1.00 97.94 425 ARG A CA 1
ATOM 3346 C C . ARG A 1 425 ? -31.644 -9.084 16.940 1.00 97.94 425 ARG A C 1
ATOM 3348 O O . ARG A 1 425 ? -32.221 -10.103 17.313 1.00 97.94 425 ARG A O 1
ATOM 3355 N N . LYS A 1 426 ? -30.599 -8.555 17.573 1.00 97.81 426 LYS A N 1
ATOM 3356 C CA . LYS A 1 426 ? -30.076 -9.038 18.857 1.00 97.81 426 LYS A CA 1
ATOM 3357 C C . LYS A 1 426 ? -30.737 -8.268 20.000 1.00 97.81 426 LYS A C 1
ATOM 3359 O O . LYS A 1 426 ? -30.929 -7.052 19.898 1.00 97.81 426 LYS A O 1
ATOM 3364 N N . THR A 1 427 ? -31.118 -8.961 21.071 1.00 97.00 427 THR A N 1
ATOM 3365 C CA . THR A 1 427 ? -31.868 -8.364 22.196 1.00 97.00 427 THR A CA 1
ATOM 3366 C C . THR A 1 427 ? -31.013 -8.067 23.425 1.00 97.00 427 THR A C 1
ATOM 3368 O O . THR A 1 427 ? -31.414 -7.267 24.269 1.00 97.00 427 THR A O 1
ATOM 3371 N N . SER A 1 428 ? -29.818 -8.651 23.508 1.00 97.12 428 SER A N 1
ATOM 3372 C CA . SER A 1 428 ? -28.838 -8.390 24.564 1.00 97.12 428 SER A CA 1
ATOM 3373 C C . SER A 1 428 ? -27.412 -8.481 24.019 1.00 97.12 428 SER A C 1
ATOM 3375 O O . SER A 1 428 ? -27.178 -9.145 23.012 1.00 97.12 428 SER A O 1
ATOM 3377 N N . PHE A 1 429 ? -26.443 -7.850 24.686 1.00 97.69 429 PHE A N 1
ATOM 3378 C CA . PHE A 1 429 ? -25.035 -7.919 24.271 1.00 97.69 429 PHE A CA 1
ATOM 3379 C C . PHE A 1 429 ? -24.429 -9.324 24.395 1.00 97.69 429 PHE A C 1
ATOM 3381 O O . PHE A 1 429 ? -23.506 -9.643 23.658 1.00 97.69 429 PHE A O 1
ATOM 3388 N N . ARG A 1 430 ? -25.007 -10.197 25.232 1.00 96.12 430 ARG A N 1
ATOM 3389 C CA . ARG A 1 430 ? -24.640 -11.623 25.309 1.00 96.12 430 ARG A CA 1
ATOM 3390 C C . ARG A 1 430 ? -25.058 -12.416 24.066 1.00 96.12 430 ARG A C 1
ATOM 3392 O O . ARG A 1 430 ? -24.531 -13.489 23.821 1.00 96.12 430 ARG A O 1
ATOM 3399 N N . GLU A 1 431 ? -26.026 -11.916 23.295 1.00 95.94 431 GLU A N 1
ATOM 3400 C CA . GLU A 1 431 ? -26.349 -12.480 21.976 1.00 95.94 431 GLU A CA 1
ATOM 3401 C C . GLU A 1 431 ? -25.473 -11.893 20.859 1.00 95.94 431 GLU A C 1
ATOM 3403 O O . GLU A 1 431 ? -25.478 -12.434 19.750 1.00 95.94 431 GLU A O 1
ATOM 3408 N N . VAL A 1 432 ? -24.800 -10.763 21.114 1.00 96.50 432 VAL A N 1
ATOM 3409 C CA . VAL A 1 432 ? -23.860 -10.138 20.173 1.00 96.50 432 VAL A CA 1
ATOM 3410 C C . VAL A 1 432 ? -22.525 -10.865 20.265 1.00 96.50 432 VAL A C 1
ATOM 3412 O O . VAL A 1 432 ? -22.113 -11.458 19.277 1.00 96.50 432 VAL A O 1
ATOM 3415 N N . SER A 1 433 ? -21.910 -10.881 21.451 1.00 94.69 433 SER A N 1
ATOM 3416 C CA . SER A 1 433 ? -20.578 -11.450 21.657 1.00 94.69 433 SER A CA 1
ATOM 3417 C C . SER A 1 433 ? -20.608 -12.695 22.548 1.00 94.69 433 SER A C 1
ATOM 3419 O O . SER A 1 433 ? -21.292 -12.677 23.581 1.00 94.69 433 SER A O 1
ATOM 3421 N N . PRO A 1 434 ? -19.856 -13.758 22.196 1.00 89.06 434 PRO A N 1
ATOM 3422 C CA . PRO A 1 434 ? -19.682 -14.926 23.053 1.00 89.06 434 PRO A CA 1
ATOM 3423 C C . PRO A 1 434 ? -18.719 -14.656 24.222 1.00 89.06 434 PRO A C 1
ATOM 3425 O O . PRO A 1 434 ? -18.743 -15.393 25.208 1.00 89.06 434 PRO A O 1
ATOM 3428 N N . ASP A 1 435 ? -17.895 -13.605 24.140 1.00 90.56 435 ASP A N 1
ATOM 3429 C CA . ASP A 1 435 ? -17.027 -13.157 25.228 1.00 90.56 435 ASP A CA 1
ATOM 3430 C C . ASP A 1 435 ? -17.860 -12.394 26.271 1.00 90.56 435 ASP A C 1
ATOM 3432 O O . ASP A 1 435 ? -18.418 -11.323 26.010 1.00 90.56 435 ASP A O 1
ATOM 3436 N N . GLU A 1 436 ? -17.977 -12.973 27.470 1.00 92.19 436 GLU A N 1
ATOM 3437 C CA . GLU A 1 436 ? -18.825 -12.429 28.533 1.00 92.19 436 GLU A CA 1
ATOM 3438 C C . GLU A 1 436 ? -18.334 -11.062 29.021 1.00 92.19 436 GLU A C 1
ATOM 3440 O O . GLU A 1 436 ? -19.151 -10.203 29.355 1.00 92.19 436 GLU A O 1
ATOM 3445 N N . GLU A 1 437 ? -17.027 -10.816 29.014 1.00 90.75 437 GLU A N 1
ATOM 3446 C CA . GLU A 1 437 ? -16.466 -9.536 29.428 1.00 90.75 437 GLU A CA 1
ATOM 3447 C C . GLU A 1 437 ? -16.672 -8.463 28.345 1.00 90.75 437 GLU A C 1
ATOM 3449 O O . GLU A 1 437 ? -17.111 -7.364 28.687 1.00 90.75 437 GLU A O 1
ATOM 3454 N N . VAL A 1 438 ? -16.511 -8.776 27.051 1.00 92.56 438 VAL A N 1
ATOM 3455 C CA . VAL A 1 438 ? -16.870 -7.846 25.959 1.00 92.56 438 VAL A CA 1
ATOM 3456 C C . VAL A 1 438 ? -18.362 -7.518 26.031 1.00 92.56 438 VAL A C 1
ATOM 3458 O O . VAL A 1 438 ? -18.747 -6.347 26.008 1.00 92.56 438 VAL A O 1
ATOM 3461 N N . ALA A 1 439 ? -19.225 -8.524 26.200 1.00 95.06 439 ALA A N 1
ATOM 3462 C CA . ALA A 1 439 ? -20.665 -8.319 26.324 1.00 95.06 439 ALA A CA 1
ATOM 3463 C C . ALA A 1 439 ? -21.038 -7.429 27.527 1.00 95.06 439 ALA A C 1
ATOM 3465 O O . ALA A 1 439 ? -21.911 -6.559 27.412 1.00 95.06 439 ALA A O 1
ATOM 3466 N N . MET A 1 440 ? -20.382 -7.610 28.679 1.00 95.06 440 MET A N 1
ATOM 3467 C CA . MET A 1 440 ? -20.574 -6.761 29.862 1.00 95.06 440 MET A CA 1
ATOM 3468 C C . MET A 1 440 ? -20.094 -5.326 29.623 1.00 95.06 440 MET A C 1
ATOM 3470 O O . MET A 1 440 ? -20.814 -4.381 29.966 1.00 95.06 440 MET A O 1
ATOM 3474 N N . THR A 1 441 ? -18.931 -5.149 28.998 1.00 95.12 441 THR A N 1
ATOM 3475 C CA . THR A 1 441 ? -18.368 -3.838 28.657 1.00 95.12 441 THR A CA 1
ATOM 3476 C C . THR A 1 441 ? -19.267 -3.085 27.680 1.00 95.12 441 THR A C 1
ATOM 3478 O O . THR A 1 441 ? -19.651 -1.947 27.953 1.00 95.12 441 THR A O 1
ATOM 3481 N N . LEU A 1 442 ? -19.734 -3.732 26.610 1.00 96.38 442 LEU A N 1
ATOM 3482 C CA . LEU A 1 442 ? -20.701 -3.140 25.682 1.00 96.38 442 LEU A CA 1
ATOM 3483 C C . LEU A 1 442 ? -22.020 -2.782 26.381 1.00 96.38 442 LEU A C 1
ATOM 3485 O O . LEU A 1 442 ? -22.571 -1.699 26.166 1.00 96.38 442 LEU A O 1
ATOM 3489 N N . SER A 1 443 ? -22.504 -3.646 27.280 1.00 96.94 443 SER A N 1
ATOM 3490 C CA . SER A 1 443 ? -23.686 -3.356 28.096 1.00 96.94 443 SER A CA 1
ATOM 3491 C C . SER A 1 443 ? -23.486 -2.139 29.000 1.00 96.94 443 SER A C 1
ATOM 3493 O O . SER A 1 443 ? -24.434 -1.383 29.217 1.00 96.94 443 SER A O 1
ATOM 3495 N N . LYS A 1 444 ? -22.280 -1.909 29.518 1.00 96.06 444 LYS A N 1
ATOM 3496 C CA . LYS A 1 444 ? -21.955 -0.712 30.301 1.00 96.06 444 LYS A CA 1
ATOM 3497 C C . LYS A 1 444 ? -21.930 0.536 29.412 1.00 96.06 444 LYS A C 1
ATOM 3499 O O . LYS A 1 444 ? -22.653 1.488 29.707 1.00 96.06 444 LYS A O 1
ATOM 3504 N N . ILE A 1 445 ? -21.174 0.500 28.312 1.00 95.81 445 ILE A N 1
ATOM 3505 C CA . ILE A 1 445 ? -21.000 1.607 27.354 1.00 95.81 445 ILE A CA 1
ATOM 3506 C C . ILE A 1 445 ? -22.357 2.083 26.813 1.00 95.81 445 ILE A C 1
ATOM 3508 O O . ILE A 1 445 ? -22.710 3.260 26.907 1.00 95.81 445 ILE A O 1
ATOM 3512 N N . TYR A 1 446 ? -23.177 1.155 26.317 1.00 96.56 446 TYR A N 1
ATOM 3513 C CA . TYR A 1 446 ? -24.462 1.459 25.678 1.00 96.56 446 TYR A CA 1
ATOM 3514 C C . TYR A 1 446 ? -25.669 1.317 26.619 1.00 96.56 446 TYR A C 1
ATOM 3516 O O . TYR A 1 446 ? -26.814 1.231 26.165 1.00 96.56 446 TYR A O 1
ATOM 3524 N N . LYS A 1 447 ? -25.443 1.308 27.942 1.00 95.75 447 LYS A N 1
ATOM 3525 C CA . LYS A 1 447 ? -26.492 1.286 28.985 1.00 95.75 447 LYS A CA 1
ATOM 3526 C C . LYS A 1 447 ? -27.507 0.144 28.809 1.00 95.75 447 LYS A C 1
ATOM 3528 O O . LYS A 1 447 ? -28.708 0.327 29.003 1.00 95.75 447 LYS A O 1
ATOM 3533 N N . GLY A 1 448 ? -27.023 -1.023 28.396 1.00 95.44 448 GLY A N 1
ATOM 3534 C CA . GLY A 1 448 ? -27.806 -2.238 28.172 1.00 95.44 448 GLY A CA 1
ATOM 3535 C C . GLY A 1 448 ? -28.695 -2.210 26.927 1.00 95.44 448 GLY A C 1
ATOM 3536 O O . GLY A 1 448 ? -29.461 -3.147 26.722 1.00 95.44 448 GLY A O 1
ATOM 3537 N N . ASN A 1 449 ? -28.619 -1.168 26.092 1.00 96.75 449 ASN A N 1
ATOM 3538 C CA . ASN A 1 449 ? -29.455 -1.038 24.905 1.00 96.75 449 ASN A CA 1
ATOM 3539 C C . ASN A 1 449 ? -28.674 -1.348 23.620 1.00 96.75 449 ASN A C 1
ATOM 3541 O O . ASN A 1 449 ? -27.964 -0.496 23.089 1.00 96.75 449 ASN A O 1
ATOM 3545 N N . VAL A 1 450 ? -28.876 -2.548 23.075 1.00 97.44 450 VAL A N 1
ATOM 3546 C CA . VAL A 1 450 ? -28.227 -3.008 21.834 1.00 97.44 450 VAL A CA 1
ATOM 3547 C C . VAL A 1 450 ? -28.592 -2.144 20.618 1.00 97.44 450 VAL A C 1
ATOM 3549 O O . VAL A 1 450 ? -27.779 -1.979 19.712 1.00 97.44 450 VAL A O 1
ATOM 3552 N N . ASP A 1 451 ? -29.774 -1.516 20.601 1.00 96.75 451 ASP A N 1
ATOM 3553 C CA . ASP A 1 451 ? -30.169 -0.608 19.511 1.00 96.75 451 ASP A CA 1
ATOM 3554 C C . ASP A 1 451 ? -29.370 0.699 19.486 1.00 96.75 451 ASP A C 1
ATOM 3556 O O . ASP A 1 451 ? -29.430 1.423 18.494 1.00 96.75 451 ASP A O 1
ATOM 3560 N N . MET A 1 452 ? -28.643 1.007 20.564 1.00 96.56 452 MET A N 1
ATOM 3561 C CA . MET A 1 452 ? -27.765 2.172 20.644 1.00 96.56 452 MET A CA 1
ATOM 3562 C C . MET A 1 452 ? -26.334 1.867 20.188 1.00 96.56 452 MET A C 1
ATOM 3564 O O . MET A 1 452 ? -25.542 2.797 20.103 1.00 96.56 452 MET A O 1
ATOM 3568 N N . CYS A 1 453 ? -25.993 0.607 19.903 1.00 97.62 453 CYS A N 1
ATOM 3569 C CA . CYS A 1 453 ? -24.629 0.236 19.544 1.00 97.62 453 CYS A CA 1
ATOM 3570 C C . CYS A 1 453 ? -24.249 0.738 18.146 1.00 97.62 453 CYS A C 1
ATOM 3572 O O . CYS A 1 453 ? -24.988 0.513 17.179 1.00 97.62 453 CYS A O 1
ATOM 3574 N N . ASP A 1 454 ? -23.087 1.385 18.024 1.00 98.19 454 ASP A N 1
ATOM 3575 C CA . ASP A 1 454 ? -22.501 1.698 16.724 1.00 98.19 454 ASP A CA 1
ATOM 3576 C C . ASP A 1 454 ? -22.290 0.400 15.928 1.00 98.19 454 ASP A C 1
ATOM 3578 O O . ASP A 1 454 ? -21.812 -0.607 16.457 1.00 98.19 454 ASP A O 1
ATOM 3582 N N . ALA A 1 455 ? -22.663 0.410 14.645 1.00 97.94 455 ALA A N 1
ATOM 3583 C CA . ALA A 1 455 ? -22.626 -0.799 13.825 1.00 97.94 455 ALA A CA 1
ATOM 3584 C C . ALA A 1 455 ? -21.207 -1.357 13.645 1.00 97.94 455 ALA A C 1
ATOM 3586 O O . ALA A 1 455 ? -21.062 -2.567 13.523 1.00 97.94 455 ALA A O 1
ATOM 3587 N N . TYR A 1 456 ? -20.183 -0.497 13.682 1.00 97.88 456 TYR A N 1
ATOM 3588 C CA . TYR A 1 456 ? -18.786 -0.924 13.640 1.00 97.88 456 TYR A CA 1
ATOM 3589 C C . TYR A 1 456 ? -18.409 -1.758 14.866 1.00 97.88 456 TYR A C 1
ATOM 3591 O O . TYR A 1 456 ? -17.969 -2.893 14.739 1.00 97.88 456 TYR A O 1
ATOM 3599 N N . VAL A 1 457 ? -18.687 -1.219 16.055 1.00 97.44 457 VAL A N 1
ATOM 3600 C CA . VAL A 1 457 ? -18.326 -1.826 17.341 1.00 97.44 457 VAL A CA 1
ATOM 3601 C C . VAL A 1 457 ? -19.020 -3.170 17.527 1.00 97.44 457 VAL A C 1
ATOM 3603 O O . VAL A 1 457 ? -18.372 -4.172 17.801 1.00 97.44 457 VAL A O 1
ATOM 3606 N N . CYS A 1 458 ? -20.343 -3.211 17.356 1.00 97.56 458 CYS A N 1
ATOM 3607 C CA . CYS A 1 458 ? -21.068 -4.468 17.517 1.00 97.56 458 CYS A CA 1
ATOM 3608 C C . CYS A 1 458 ? -20.891 -5.427 16.338 1.00 97.56 458 CYS A C 1
ATOM 3610 O O . CYS A 1 458 ? -21.102 -6.615 16.528 1.00 97.56 458 CYS A O 1
ATOM 3612 N N . GLY A 1 459 ? -20.522 -4.945 15.147 1.00 97.56 459 GLY A N 1
ATOM 3613 C CA . GLY A 1 459 ? -20.165 -5.810 14.023 1.00 97.56 459 GLY A CA 1
ATOM 3614 C C . GLY A 1 459 ? -18.853 -6.562 14.263 1.00 97.56 459 GLY A C 1
ATOM 3615 O O . GLY A 1 459 ? -18.796 -7.752 13.985 1.00 97.56 459 GLY A O 1
ATOM 3616 N N . LEU A 1 460 ? -17.853 -5.899 14.857 1.00 96.38 460 LEU A N 1
ATOM 3617 C CA . LEU A 1 460 ? -16.608 -6.531 15.319 1.00 96.38 460 LEU A CA 1
ATOM 3618 C C . LEU A 1 460 ? -16.833 -7.494 16.493 1.00 96.38 460 LEU A C 1
ATOM 3620 O O . LEU A 1 460 ? -16.209 -8.542 16.568 1.00 96.38 460 LEU A O 1
ATOM 3624 N N . ALA A 1 461 ? -17.747 -7.152 17.405 1.00 96.50 461 ALA A N 1
ATOM 3625 C CA . ALA A 1 461 ? -18.033 -7.970 18.583 1.00 96.50 461 ALA A CA 1
ATOM 3626 C C . ALA A 1 461 ? -18.872 -9.227 18.297 1.00 96.50 461 ALA A C 1
ATOM 3628 O O . ALA A 1 461 ? -19.108 -10.010 19.221 1.00 96.50 461 ALA A O 1
ATOM 3629 N N . GLU A 1 462 ? -19.397 -9.385 17.078 1.00 97.25 462 GLU A N 1
ATOM 3630 C CA . GLU A 1 462 ? -20.223 -10.535 16.721 1.00 97.25 462 GLU A CA 1
ATOM 3631 C C . GLU A 1 462 ? -19.444 -11.848 16.796 1.00 97.25 462 GLU A C 1
ATOM 3633 O O . GLU A 1 462 ? -18.292 -11.933 16.379 1.00 97.25 462 GLU A O 1
ATOM 3638 N N . GLU A 1 463 ? -20.109 -12.907 17.262 1.00 93.62 463 GLU A N 1
ATOM 3639 C CA . GLU A 1 463 ? -19.611 -14.268 17.056 1.00 93.62 463 GLU A CA 1
ATOM 3640 C C . GLU A 1 463 ? -19.352 -14.512 15.563 1.00 93.62 463 GLU A C 1
ATOM 3642 O O . GLU A 1 463 ? -20.219 -14.258 14.718 1.00 93.62 463 GLU A O 1
ATOM 3647 N N . HIS A 1 464 ? -18.156 -15.010 15.247 1.00 94.94 464 HIS A N 1
ATOM 3648 C CA . HIS A 1 464 ? -17.776 -15.314 13.875 1.00 94.94 464 HIS A CA 1
ATOM 3649 C C . HIS A 1 464 ? -18.672 -16.400 13.283 1.00 94.94 464 HIS A C 1
ATOM 3651 O O . HIS A 1 464 ? -18.986 -17.408 13.921 1.00 94.94 464 HIS A O 1
ATOM 3657 N N . VAL A 1 465 ? -19.047 -16.221 12.018 1.00 95.06 465 VAL A N 1
ATOM 3658 C CA . VAL A 1 465 ? -19.685 -17.277 11.233 1.00 95.06 465 VAL A CA 1
ATOM 3659 C C . VAL A 1 465 ? -18.722 -18.463 11.149 1.00 95.06 465 VAL A C 1
ATOM 3661 O O . VAL A 1 465 ? -17.517 -18.288 10.986 1.00 95.06 465 VAL A O 1
ATOM 3664 N N . MET A 1 466 ? -19.243 -19.688 11.248 1.00 90.44 466 MET A N 1
ATOM 3665 C CA . MET A 1 466 ? -18.427 -20.904 11.191 1.00 90.44 466 MET A CA 1
ATOM 3666 C C . MET A 1 466 ? -17.473 -20.887 9.982 1.00 90.44 466 MET A C 1
ATOM 3668 O O . MET A 1 466 ? -17.910 -20.715 8.846 1.00 90.44 466 MET A O 1
ATOM 3672 N N . ASN A 1 467 ? -16.183 -21.116 10.247 1.00 87.19 467 ASN A N 1
ATOM 3673 C CA . ASN A 1 467 ? -15.073 -21.082 9.283 1.00 87.19 467 ASN A CA 1
ATOM 3674 C C . ASN A 1 467 ? -14.770 -19.712 8.646 1.00 87.19 467 ASN A C 1
ATOM 3676 O O . ASN A 1 467 ? -13.978 -19.661 7.706 1.00 87.19 467 ASN A O 1
ATOM 3680 N N . SER A 1 468 ? -15.339 -18.619 9.154 1.00 93.94 468 SER A N 1
ATOM 3681 C CA . SER A 1 468 ? -15.045 -17.245 8.738 1.00 93.94 468 SER A CA 1
ATOM 3682 C C . SER A 1 468 ? -14.359 -16.465 9.858 1.00 93.94 468 SER A C 1
ATOM 3684 O O . SER A 1 468 ? -14.496 -16.818 11.023 1.00 93.94 468 SER A O 1
ATOM 3686 N N . GLY A 1 469 ? -13.620 -15.413 9.500 1.00 91.56 469 GLY A N 1
ATOM 3687 C CA . GLY A 1 469 ? -13.138 -14.403 10.452 1.00 91.56 469 GLY A CA 1
ATOM 3688 C C . GLY A 1 469 ? -14.151 -13.282 10.715 1.00 91.56 469 GLY A C 1
ATOM 3689 O O . GLY A 1 469 ? -13.821 -12.306 11.367 1.00 91.56 469 GLY A O 1
ATOM 3690 N N . LEU A 1 470 ? -15.368 -13.364 10.164 1.00 96.06 470 LEU A N 1
ATOM 3691 C CA . LEU A 1 470 ? -16.352 -12.280 10.211 1.00 96.06 470 LEU A CA 1
ATOM 3692 C C . LEU A 1 470 ? -17.615 -12.686 10.968 1.00 96.06 470 LEU A C 1
ATOM 3694 O O . LEU A 1 470 ? -18.125 -13.797 10.805 1.00 96.06 470 LEU A O 1
ATOM 3698 N N . GLY A 1 471 ? -18.181 -11.741 11.720 1.00 96.81 471 GLY A N 1
ATOM 3699 C CA . GLY A 1 471 ? -19.551 -11.828 12.229 1.00 96.81 471 GLY A CA 1
ATOM 3700 C C . GLY A 1 471 ? -20.606 -11.776 11.117 1.00 96.81 471 GLY A C 1
ATOM 3701 O O . GLY A 1 471 ? -20.343 -11.305 10.007 1.00 96.81 471 GLY A O 1
ATOM 3702 N N . GLU A 1 472 ? -21.825 -12.242 11.404 1.00 97.50 472 GLU A N 1
ATOM 3703 C CA . GLU A 1 472 ? -22.948 -12.309 10.451 1.00 97.50 472 GLU A CA 1
ATOM 3704 C C . GLU A 1 472 ? -23.211 -10.999 9.681 1.00 97.50 472 GLU A C 1
ATOM 3706 O O . GLU A 1 472 ? -23.515 -11.032 8.486 1.00 97.50 472 GLU A O 1
ATOM 3711 N N . LEU A 1 473 ? -23.128 -9.841 10.344 1.00 98.44 473 LEU A N 1
ATOM 3712 C CA . LEU A 1 473 ? -23.409 -8.536 9.745 1.00 98.44 473 LEU A CA 1
ATOM 3713 C C . LEU A 1 473 ? -22.347 -8.149 8.713 1.00 98.44 473 LEU A C 1
ATOM 3715 O O . LEU A 1 473 ? -22.689 -7.739 7.600 1.00 98.44 473 LEU A O 1
ATOM 3719 N N . PHE A 1 474 ? -21.068 -8.276 9.068 1.00 98.44 474 PHE A N 1
ATOM 3720 C CA . PHE A 1 474 ? -19.972 -7.983 8.146 1.00 98.44 474 PHE A CA 1
ATOM 3721 C C . PHE A 1 474 ? -19.905 -9.026 7.036 1.00 98.44 474 PHE A C 1
ATOM 3723 O O . PHE A 1 474 ? -19.782 -8.648 5.874 1.00 98.44 474 PHE A O 1
ATOM 3730 N N . TYR A 1 475 ? -20.137 -10.303 7.347 1.00 98.31 475 TYR A N 1
ATOM 3731 C CA . TYR A 1 475 ? -20.255 -11.368 6.353 1.00 98.31 475 TYR A CA 1
ATOM 3732 C C . TYR A 1 475 ? -21.314 -11.045 5.288 1.00 98.31 475 TYR A C 1
ATOM 3734 O O . TYR A 1 475 ? -21.047 -11.136 4.086 1.00 98.31 475 TYR A O 1
ATOM 3742 N N . ALA A 1 476 ? -22.512 -10.620 5.709 1.00 98.00 476 ALA A N 1
ATOM 3743 C CA . ALA A 1 476 ? -23.597 -10.264 4.796 1.00 98.00 476 ALA A CA 1
ATOM 3744 C C . ALA A 1 476 ? -23.249 -9.050 3.918 1.00 98.00 476 ALA A C 1
ATOM 3746 O O . ALA A 1 476 ? -23.528 -9.058 2.716 1.00 98.00 476 ALA A O 1
ATOM 3747 N N . SER A 1 477 ? -22.612 -8.028 4.497 1.00 98.31 477 SER A N 1
ATOM 3748 C CA . SER A 1 477 ? -22.166 -6.837 3.765 1.00 98.31 477 SER A CA 1
ATOM 3749 C C . SER A 1 477 ? -21.091 -7.160 2.732 1.00 98.31 477 SER A C 1
ATOM 3751 O O . SER A 1 477 ? -21.224 -6.789 1.567 1.00 98.31 477 SER A O 1
ATOM 3753 N N . MET A 1 478 ? -20.054 -7.888 3.145 1.00 98.00 478 MET A N 1
ATOM 3754 C CA . MET A 1 478 ? -18.947 -8.304 2.289 1.00 98.00 478 MET A CA 1
ATOM 3755 C C . MET A 1 478 ? -19.452 -9.161 1.127 1.00 98.00 478 MET A C 1
ATOM 3757 O O . MET A 1 478 ? -19.184 -8.855 -0.033 1.00 98.00 478 MET A O 1
ATOM 3761 N N . THR A 1 479 ? -20.281 -10.169 1.418 1.00 97.81 479 THR A N 1
ATOM 3762 C CA . THR A 1 479 ? -20.894 -11.024 0.390 1.00 97.81 479 THR A CA 1
ATOM 3763 C C . THR A 1 479 ? -21.706 -10.198 -0.607 1.00 97.81 479 THR A C 1
ATOM 3765 O O . THR A 1 479 ? -21.593 -10.403 -1.817 1.00 97.81 479 THR A O 1
ATOM 3768 N N . ASN A 1 480 ? -22.511 -9.244 -0.126 1.00 97.75 480 ASN A N 1
ATOM 3769 C CA . ASN A 1 480 ? -23.323 -8.393 -0.990 1.00 97.75 480 ASN A CA 1
ATOM 3770 C C . ASN A 1 480 ? -22.466 -7.531 -1.927 1.00 97.75 480 ASN A C 1
ATOM 3772 O O . ASN A 1 480 ? -22.708 -7.540 -3.137 1.00 97.75 480 ASN A O 1
ATOM 3776 N N . GLN A 1 481 ? -21.471 -6.819 -1.386 1.00 98.19 481 GLN A N 1
ATOM 3777 C CA . GLN A 1 481 ? -20.637 -5.911 -2.169 1.00 98.19 481 GLN A CA 1
ATOM 3778 C C . GLN A 1 481 ? -19.804 -6.666 -3.205 1.00 98.19 481 GLN A C 1
ATOM 3780 O O . GLN A 1 481 ? -19.906 -6.364 -4.392 1.00 98.19 481 GLN A O 1
ATOM 3785 N N . TYR A 1 482 ? -19.052 -7.687 -2.790 1.00 98.38 482 TYR A N 1
ATOM 3786 C CA . TYR A 1 482 ? -18.193 -8.446 -3.699 1.00 98.38 482 TYR A CA 1
ATOM 3787 C C . TYR A 1 482 ? -18.984 -9.171 -4.791 1.00 98.38 482 TYR A C 1
ATOM 3789 O O . TYR A 1 482 ? -18.541 -9.229 -5.937 1.00 98.38 482 TYR A O 1
ATOM 3797 N N . THR A 1 483 ? -20.185 -9.677 -4.485 1.00 98.06 483 THR A N 1
ATOM 3798 C CA . THR A 1 483 ? -21.057 -10.269 -5.512 1.00 98.06 483 THR A CA 1
ATOM 3799 C C . THR A 1 483 ? -21.483 -9.224 -6.542 1.00 98.06 483 THR A C 1
ATOM 3801 O O . THR A 1 483 ? -21.423 -9.481 -7.740 1.00 98.06 483 THR A O 1
ATOM 3804 N N . ARG A 1 484 ? -21.895 -8.029 -6.099 1.00 97.56 484 ARG A N 1
ATOM 3805 C CA . ARG A 1 484 ? -22.333 -6.948 -6.995 1.00 97.56 484 ARG A CA 1
ATOM 3806 C C . ARG A 1 484 ? -21.203 -6.404 -7.852 1.00 97.56 484 ARG A C 1
ATOM 3808 O O . ARG A 1 484 ? -21.421 -6.190 -9.040 1.00 97.56 484 ARG A O 1
ATOM 3815 N N . THR A 1 485 ? -20.028 -6.181 -7.268 1.00 96.62 485 THR A N 1
ATOM 3816 C CA . THR A 1 485 ? -18.879 -5.671 -8.015 1.00 96.62 485 THR A CA 1
ATOM 3817 C C . THR A 1 485 ? -18.416 -6.690 -9.051 1.00 96.62 485 THR A C 1
ATOM 3819 O O . THR A 1 485 ? -18.183 -6.308 -10.188 1.00 96.62 485 THR A O 1
ATOM 3822 N N . ARG A 1 486 ? -18.403 -7.992 -8.725 1.00 97.62 486 ARG A N 1
ATOM 3823 C CA . ARG A 1 486 ? -18.105 -9.058 -9.695 1.00 97.62 486 ARG A CA 1
ATOM 3824 C C . ARG A 1 486 ? -19.140 -9.153 -10.813 1.00 97.62 486 ARG A C 1
ATOM 3826 O O . ARG A 1 486 ? -18.810 -9.164 -11.994 1.00 97.62 486 ARG A O 1
ATOM 3833 N N . ASP A 1 487 ? -20.407 -9.289 -10.435 1.00 97.88 487 ASP A N 1
ATOM 3834 C CA . ASP A 1 487 ? -21.479 -9.587 -11.380 1.00 97.88 487 ASP A CA 1
ATOM 3835 C C . ASP A 1 487 ? -21.832 -8.356 -12.232 1.00 97.88 487 ASP A C 1
ATOM 3837 O O . ASP A 1 487 ? -22.228 -8.500 -13.385 1.00 97.88 487 ASP A O 1
ATOM 3841 N N . GLY A 1 488 ? -21.674 -7.147 -11.686 1.00 96.88 488 GLY A N 1
ATOM 3842 C CA . GLY A 1 488 ? -21.924 -5.870 -12.358 1.00 96.88 488 GLY A CA 1
ATOM 3843 C C . GLY A 1 488 ? -20.739 -5.317 -13.155 1.00 96.88 488 GLY A C 1
ATOM 3844 O O . GLY A 1 488 ? -20.873 -4.242 -13.744 1.00 96.88 488 GLY A O 1
ATOM 3845 N N . ASP A 1 489 ? -19.607 -6.022 -13.202 1.00 97.12 489 ASP A N 1
ATOM 3846 C CA . ASP A 1 489 ? -18.420 -5.620 -13.956 1.00 97.12 489 ASP A CA 1
ATOM 3847 C C . ASP A 1 489 ? -18.343 -6.341 -15.311 1.00 97.12 489 ASP A C 1
ATOM 3849 O O . ASP A 1 489 ? -18.179 -7.560 -15.403 1.00 97.12 489 ASP A O 1
ATOM 3853 N N . ARG A 1 490 ? -18.446 -5.569 -16.400 1.00 95.06 490 ARG A N 1
ATOM 3854 C CA . ARG A 1 490 ? -18.382 -6.080 -17.778 1.00 95.06 490 ARG A CA 1
ATOM 3855 C C . ARG A 1 490 ? -17.000 -6.627 -18.138 1.00 95.06 490 ARG A C 1
ATOM 3857 O O . ARG A 1 490 ? -16.882 -7.383 -19.104 1.00 95.06 490 ARG A O 1
ATOM 3864 N N . PHE A 1 491 ? -15.964 -6.222 -17.419 1.00 95.69 491 PHE A N 1
ATOM 3865 C CA . PHE A 1 491 ? -14.577 -6.584 -17.676 1.00 95.69 491 PHE A CA 1
ATOM 3866 C C . PHE A 1 491 ? -14.019 -7.579 -16.649 1.00 95.69 491 PHE A C 1
ATOM 3868 O O . PHE A 1 491 ? -12.846 -7.936 -16.765 1.00 95.69 491 PHE A O 1
ATOM 3875 N N . TYR A 1 492 ? -14.851 -8.078 -15.721 1.00 97.19 492 TYR A N 1
ATOM 3876 C CA . TYR A 1 492 ? -14.470 -9.173 -14.831 1.00 97.19 492 TYR A CA 1
ATOM 3877 C C . TYR A 1 492 ? -13.880 -10.330 -15.640 1.00 97.19 492 TYR A C 1
ATOM 3879 O O . TYR A 1 492 ? -14.441 -10.721 -16.669 1.00 97.19 492 TYR A O 1
ATOM 3887 N N . PHE A 1 493 ? -12.747 -10.870 -15.194 1.00 95.94 493 PHE A N 1
ATOM 3888 C CA . PHE A 1 493 ? -11.912 -11.735 -16.026 1.00 95.94 493 PHE A CA 1
ATOM 3889 C C . PHE A 1 493 ? -12.613 -13.009 -16.528 1.00 95.94 493 PHE A C 1
ATOM 3891 O O . PHE A 1 493 ? -12.255 -13.536 -17.580 1.00 95.94 493 PHE A O 1
ATOM 3898 N N . GLU A 1 494 ? -13.636 -13.493 -15.821 1.00 95.69 494 GLU A N 1
ATOM 3899 C CA . GLU A 1 494 ? -14.417 -14.659 -16.246 1.00 95.69 494 GLU A CA 1
ATOM 3900 C C . GLU A 1 494 ? -15.522 -14.360 -17.253 1.00 95.69 494 GLU A C 1
ATOM 3902 O O . GLU A 1 494 ? -16.138 -15.295 -17.766 1.00 95.69 494 GLU A O 1
ATOM 3907 N N . ASN A 1 495 ? -15.807 -13.090 -17.543 1.00 93.56 495 ASN A N 1
ATOM 3908 C CA . ASN A 1 495 ? -16.734 -12.757 -18.612 1.00 93.56 495 ASN A CA 1
ATOM 3909 C C . ASN A 1 495 ? -16.123 -13.232 -19.945 1.00 93.56 495 ASN A C 1
ATOM 3911 O O . ASN A 1 495 ? -15.060 -12.743 -20.331 1.00 93.56 495 ASN A O 1
ATOM 3915 N N . PRO A 1 496 ? -16.715 -14.203 -20.659 1.00 88.25 496 PRO A N 1
ATOM 3916 C CA . PRO A 1 496 ? -16.037 -14.826 -21.787 1.00 88.25 496 PRO A CA 1
ATOM 3917 C C . PRO A 1 496 ? -15.889 -13.855 -22.963 1.00 88.25 496 PRO A C 1
ATOM 3919 O O . PRO A 1 496 ? -16.754 -13.019 -23.231 1.00 88.25 496 PRO A O 1
ATOM 3922 N N . ALA A 1 497 ? -14.804 -14.009 -23.725 1.00 85.75 497 ALA A N 1
ATOM 3923 C CA . ALA A 1 497 ? -14.534 -13.206 -24.923 1.00 85.75 497 ALA A CA 1
ATOM 3924 C C . ALA A 1 497 ? -15.622 -13.327 -26.016 1.00 85.75 497 ALA A C 1
ATOM 3926 O O . ALA A 1 497 ? -15.716 -12.473 -26.894 1.00 85.75 497 ALA A O 1
ATOM 3927 N N . GLU A 1 498 ? -16.446 -14.380 -25.975 1.00 79.88 498 GLU A N 1
ATOM 3928 C CA . GLU A 1 498 ? -17.597 -14.560 -26.874 1.00 79.88 498 GLU A CA 1
ATOM 3929 C C . GLU A 1 498 ? -18.754 -13.597 -26.546 1.00 79.88 498 GLU A C 1
ATOM 3931 O O . GLU A 1 498 ? -19.474 -13.168 -27.451 1.00 79.88 498 GLU A O 1
ATOM 3936 N N . ASP A 1 499 ? -18.889 -13.208 -25.274 1.00 72.69 499 ASP A N 1
ATOM 3937 C CA . ASP A 1 499 ? -19.993 -12.388 -24.761 1.00 72.69 499 ASP A CA 1
ATOM 3938 C C . ASP A 1 499 ? -19.569 -10.946 -24.420 1.00 72.69 499 ASP A C 1
ATOM 3940 O O . ASP A 1 499 ? -20.416 -10.087 -24.138 1.00 72.69 499 ASP A O 1
ATOM 3944 N N . GLY A 1 500 ? -18.269 -10.634 -24.484 1.00 74.31 500 GLY A N 1
ATOM 3945 C CA . GLY A 1 500 ? -17.748 -9.326 -24.105 1.00 74.31 500 GLY A CA 1
ATOM 3946 C C . GLY A 1 500 ? -16.232 -9.155 -24.265 1.00 74.31 500 GLY A C 1
ATOM 3947 O O . GLY A 1 500 ? -15.594 -9.853 -25.047 1.00 74.31 500 GLY A O 1
ATOM 3948 N N . PRO A 1 501 ? -15.634 -8.184 -23.551 1.00 83.50 501 PRO A N 1
ATOM 3949 C CA . PRO A 1 501 ? -14.219 -7.837 -23.676 1.00 83.50 501 PRO A CA 1
ATOM 3950 C C . PRO A 1 501 ? -13.275 -8.741 -22.870 1.00 83.50 501 PRO A C 1
ATOM 3952 O O . PRO A 1 501 ? -12.108 -8.381 -22.735 1.00 83.50 501 PRO A O 1
ATOM 3955 N N . GLY A 1 502 ? -13.739 -9.850 -22.287 1.00 85.75 502 GLY A N 1
ATOM 3956 C CA . GLY A 1 502 ? -12.920 -10.655 -21.378 1.00 85.75 502 GLY A CA 1
ATOM 3957 C C . GLY A 1 502 ? -11.987 -11.639 -22.087 1.00 85.75 502 GLY A C 1
ATOM 3958 O O . GLY A 1 502 ? -11.287 -11.257 -23.032 1.00 85.75 502 GLY A O 1
ATOM 3959 N N . PHE A 1 503 ? -11.907 -12.872 -21.589 1.00 93.38 503 PHE A N 1
ATOM 3960 C CA . PHE A 1 503 ? -10.861 -13.836 -21.955 1.00 93.38 503 PHE A CA 1
ATOM 3961 C C . PHE A 1 503 ? -11.421 -15.126 -22.566 1.00 93.38 503 PHE A C 1
ATOM 3963 O O . PHE A 1 503 ? -12.602 -15.450 -22.434 1.00 93.38 503 PHE A O 1
ATOM 3970 N N . THR A 1 504 ? -10.572 -15.871 -23.278 1.00 94.75 504 THR A N 1
ATOM 3971 C CA . THR A 1 504 ? -10.925 -17.218 -23.755 1.00 94.75 504 THR A CA 1
ATOM 3972 C C . THR A 1 504 ? -10.988 -18.209 -22.588 1.00 94.75 504 THR A C 1
ATOM 3974 O O . THR A 1 504 ? -10.338 -18.010 -21.565 1.00 94.75 504 THR A O 1
ATOM 3977 N N . ALA A 1 505 ? -11.707 -19.324 -22.742 1.00 94.44 505 ALA A N 1
ATOM 3978 C CA . ALA A 1 505 ? -11.821 -20.340 -21.686 1.00 94.44 505 ALA A CA 1
ATOM 3979 C C . ALA A 1 505 ? -10.462 -20.904 -21.216 1.00 94.44 505 ALA A C 1
ATOM 3981 O O . ALA A 1 505 ? -10.292 -21.207 -20.034 1.00 94.44 505 ALA A O 1
ATOM 3982 N N . ALA A 1 506 ? -9.486 -21.016 -22.126 1.00 95.81 506 ALA A N 1
ATOM 3983 C CA . ALA A 1 506 ? -8.127 -21.441 -21.793 1.00 95.81 506 ALA A CA 1
ATOM 3984 C C . ALA A 1 506 ? -7.411 -20.402 -20.914 1.00 95.81 506 ALA A C 1
ATOM 3986 O O . ALA A 1 506 ? -6.879 -20.760 -19.870 1.00 95.81 506 ALA A O 1
ATOM 3987 N N . GLN A 1 507 ? -7.487 -19.121 -21.285 1.00 96.31 507 GLN A N 1
ATOM 3988 C CA . GLN A 1 507 ? -6.911 -18.023 -20.501 1.00 96.31 507 GLN A CA 1
ATOM 3989 C C . GLN A 1 507 ? -7.593 -17.869 -19.136 1.00 96.31 507 GLN A C 1
ATOM 3991 O O . GLN A 1 507 ? -6.918 -17.645 -18.143 1.00 96.31 507 GLN A O 1
ATOM 3996 N N . ILE A 1 508 ? -8.918 -18.037 -19.050 1.00 96.81 508 ILE A N 1
ATOM 3997 C CA . ILE A 1 508 ? -9.633 -18.023 -17.760 1.00 96.81 508 ILE A CA 1
ATOM 3998 C C . ILE A 1 508 ? -9.128 -19.156 -16.861 1.00 96.81 508 ILE A C 1
ATOM 4000 O O . ILE A 1 508 ? -8.922 -18.952 -15.669 1.00 96.81 508 ILE A O 1
ATOM 4004 N N . SER A 1 509 ? -8.917 -20.346 -17.429 1.00 96.62 509 SER A N 1
ATOM 4005 C CA . SER A 1 509 ? -8.390 -21.491 -16.680 1.00 96.62 509 SER A CA 1
ATOM 4006 C C . SER A 1 509 ? -6.964 -21.234 -16.181 1.00 96.62 509 SER A C 1
ATOM 4008 O O . SER A 1 509 ? -6.649 -21.593 -15.054 1.00 96.62 509 SER A O 1
ATOM 4010 N N . GLU A 1 510 ? -6.127 -20.581 -16.990 1.00 96.31 510 GLU A N 1
ATOM 4011 C CA . GLU A 1 510 ? -4.769 -20.160 -16.620 1.00 96.31 510 GLU A CA 1
ATOM 4012 C C . GLU A 1 510 ? -4.769 -19.095 -15.512 1.00 96.31 510 GLU A C 1
ATOM 4014 O O . GLU A 1 510 ? -4.054 -19.231 -14.521 1.00 96.31 510 GLU A O 1
ATOM 4019 N N . LEU A 1 511 ? -5.625 -18.077 -15.627 1.00 97.25 511 LEU A N 1
ATOM 4020 C CA . LEU A 1 511 ? -5.772 -17.022 -14.621 1.00 97.25 511 LEU A CA 1
ATOM 4021 C C . LEU A 1 511 ? -6.228 -17.582 -13.269 1.00 97.25 511 LEU A C 1
ATOM 4023 O O . LEU A 1 511 ? -5.681 -17.200 -12.243 1.00 97.25 511 LEU A O 1
ATOM 4027 N N . LYS A 1 512 ? -7.171 -18.534 -13.260 1.00 95.81 512 LYS A N 1
ATOM 4028 C CA . LYS A 1 512 ? -7.608 -19.224 -12.030 1.00 95.81 512 LYS A CA 1
ATOM 4029 C C . LYS A 1 512 ? -6.551 -20.146 -11.425 1.00 95.81 512 LYS A C 1
ATOM 4031 O O . LYS A 1 512 ? -6.674 -20.501 -10.260 1.00 95.81 512 LYS A O 1
ATOM 4036 N N . ALA A 1 513 ? -5.579 -20.583 -12.222 1.00 94.25 513 ALA A N 1
ATOM 4037 C CA . ALA A 1 513 ? -4.488 -21.443 -11.776 1.00 94.25 513 ALA A CA 1
ATOM 4038 C C . ALA A 1 513 ? -3.260 -20.650 -11.300 1.00 94.25 513 ALA A C 1
ATOM 4040 O O . ALA A 1 513 ? -2.320 -21.259 -10.802 1.00 94.25 513 ALA A O 1
ATOM 4041 N N . THR A 1 514 ? -3.245 -19.325 -11.482 1.00 92.88 514 THR A N 1
ATOM 4042 C CA . THR A 1 514 ? -2.158 -18.462 -11.010 1.00 92.88 514 THR A CA 1
ATOM 4043 C C . THR A 1 514 ? -2.465 -17.985 -9.595 1.00 92.88 514 THR A C 1
ATOM 4045 O O . THR A 1 514 ? -3.436 -17.257 -9.394 1.00 92.88 514 THR A O 1
ATOM 4048 N N . HIS A 1 515 ? -1.620 -18.354 -8.636 1.00 95.44 515 HIS A N 1
ATOM 4049 C CA . HIS A 1 515 ? -1.752 -17.957 -7.235 1.00 95.44 515 HIS A CA 1
ATOM 4050 C C . HIS A 1 515 ? -0.895 -16.723 -6.910 1.00 95.44 515 HIS A C 1
ATOM 4052 O O . HIS A 1 515 ? 0.109 -16.456 -7.577 1.00 95.44 515 HIS A O 1
ATOM 4058 N N . LEU A 1 516 ? -1.224 -15.987 -5.841 1.00 97.38 516 LEU A N 1
ATOM 4059 C CA . LEU A 1 516 ? -0.407 -14.861 -5.359 1.00 97.38 516 LEU A CA 1
ATOM 4060 C C . LEU A 1 516 ? 1.036 -15.297 -5.064 1.00 97.38 516 LEU A C 1
ATOM 4062 O O . LEU A 1 516 ? 1.984 -14.586 -5.396 1.00 97.38 516 LEU A O 1
ATOM 4066 N N . ARG A 1 517 ? 1.208 -16.506 -4.520 1.00 95.69 517 ARG A N 1
ATOM 4067 C CA . ARG A 1 517 ? 2.514 -17.149 -4.338 1.00 95.69 517 ARG A CA 1
ATOM 4068 C C . ARG A 1 517 ? 3.315 -17.202 -5.640 1.00 95.69 517 ARG A C 1
ATOM 4070 O O . ARG A 1 517 ? 4.494 -16.864 -5.641 1.00 95.69 517 ARG A O 1
ATOM 4077 N N . ASP A 1 518 ? 2.684 -17.612 -6.738 1.00 95.69 518 ASP A N 1
ATOM 4078 C CA . ASP A 1 518 ? 3.352 -17.737 -8.034 1.00 95.69 518 ASP A CA 1
ATOM 4079 C C . ASP A 1 518 ? 3.781 -16.365 -8.553 1.00 95.69 518 ASP A C 1
ATOM 4081 O O . ASP A 1 518 ? 4.893 -16.219 -9.053 1.00 95.69 518 ASP A O 1
ATOM 4085 N N . LEU A 1 519 ? 2.947 -15.332 -8.368 1.00 97.00 519 LEU A N 1
ATOM 4086 C CA . LEU A 1 519 ? 3.327 -13.962 -8.716 1.00 97.00 519 LEU A CA 1
ATOM 4087 C C . LEU A 1 519 ? 4.529 -13.473 -7.909 1.00 97.00 519 LEU A C 1
ATOM 4089 O O . LEU A 1 519 ? 5.390 -12.812 -8.485 1.00 97.00 519 LEU A O 1
ATOM 4093 N N . ILE A 1 520 ? 4.613 -13.792 -6.615 1.00 97.62 520 ILE A N 1
ATOM 4094 C CA . ILE A 1 520 ? 5.779 -13.431 -5.799 1.00 97.62 520 ILE A CA 1
ATOM 4095 C C . ILE A 1 520 ? 7.037 -14.099 -6.360 1.00 97.62 520 ILE A C 1
ATOM 4097 O O . ILE A 1 520 ? 8.011 -13.408 -6.650 1.00 97.62 520 ILE A O 1
ATOM 4101 N N . LEU A 1 521 ? 6.999 -15.412 -6.601 1.00 95.56 521 LEU A N 1
ATOM 4102 C CA . LEU A 1 521 ? 8.143 -16.164 -7.133 1.00 95.56 521 LEU A CA 1
ATOM 4103 C C . LEU A 1 521 ? 8.552 -15.720 -8.552 1.00 95.56 521 LEU A C 1
ATOM 4105 O O . LEU A 1 521 ? 9.719 -15.808 -8.912 1.00 95.56 521 LEU A O 1
ATOM 4109 N N . LEU A 1 522 ? 7.606 -15.244 -9.368 1.00 95.94 522 LEU A N 1
ATOM 4110 C CA . LEU A 1 522 ? 7.870 -14.773 -10.735 1.00 95.94 522 LEU A CA 1
ATOM 4111 C C . LEU A 1 522 ? 8.465 -13.361 -10.805 1.00 95.94 522 LEU A C 1
ATOM 4113 O O . LEU A 1 522 ? 9.042 -13.003 -11.831 1.00 95.94 522 LEU A O 1
ATOM 4117 N N . ASN A 1 523 ? 8.274 -12.539 -9.771 1.00 97.44 523 ASN A N 1
ATOM 4118 C CA . ASN A 1 523 ? 8.580 -11.104 -9.812 1.00 97.44 523 ASN A CA 1
ATOM 4119 C C . ASN A 1 523 ? 9.551 -10.650 -8.709 1.00 97.44 523 ASN A C 1
ATOM 4121 O O . ASN A 1 523 ? 9.764 -9.446 -8.527 1.00 97.44 523 ASN A O 1
ATOM 4125 N N . THR A 1 524 ? 10.120 -11.591 -7.960 1.00 95.69 524 THR A N 1
ATOM 4126 C CA . THR A 1 524 ? 11.057 -11.330 -6.863 1.00 95.69 524 THR A CA 1
ATOM 4127 C C . THR A 1 524 ? 12.122 -12.419 -6.791 1.00 95.69 524 THR A C 1
ATOM 4129 O O . THR A 1 524 ? 11.980 -13.471 -7.414 1.00 95.69 524 THR A O 1
ATOM 4132 N N . ASP A 1 525 ? 13.162 -12.190 -5.991 1.00 91.38 525 ASP A N 1
ATOM 4133 C CA . ASP A 1 525 ? 14.210 -13.185 -5.755 1.00 91.38 525 ASP A CA 1
ATOM 4134 C C . ASP A 1 525 ? 13.859 -14.239 -4.699 1.00 91.38 525 ASP A C 1
ATOM 4136 O O . ASP A 1 525 ? 14.655 -15.158 -4.482 1.00 91.38 525 ASP A O 1
ATOM 4140 N N . VAL A 1 526 ? 12.665 -14.160 -4.094 1.00 90.50 526 VAL A N 1
ATOM 4141 C CA . VAL A 1 526 ? 12.176 -15.129 -3.105 1.00 90.50 526 VAL A CA 1
ATOM 4142 C C . VAL A 1 526 ? 12.210 -16.536 -3.700 1.00 90.50 526 VAL A C 1
ATOM 4144 O O . VAL A 1 526 ? 11.566 -16.820 -4.708 1.00 90.50 526 VAL A O 1
ATOM 4147 N N . LYS A 1 527 ? 12.955 -17.446 -3.063 1.00 83.06 527 LYS A N 1
ATOM 4148 C CA . LYS A 1 527 ? 13.145 -18.811 -3.587 1.00 83.06 527 LYS A CA 1
ATOM 4149 C C . LYS A 1 527 ? 12.036 -19.768 -3.174 1.00 83.06 527 LYS A C 1
ATOM 4151 O O . LYS A 1 527 ? 11.717 -20.706 -3.905 1.00 83.06 527 LYS A O 1
ATOM 4156 N N . ARG A 1 528 ? 11.478 -19.578 -1.977 1.00 79.94 528 ARG A N 1
ATOM 4157 C CA . ARG A 1 528 ? 10.498 -20.489 -1.377 1.00 79.94 528 ARG A CA 1
ATOM 4158 C C . ARG A 1 528 ? 9.437 -19.705 -0.616 1.00 79.94 528 ARG A C 1
ATOM 4160 O O . ARG A 1 528 ? 9.733 -18.719 0.040 1.00 79.94 528 ARG A O 1
ATOM 4167 N N . LEU A 1 529 ? 8.205 -20.192 -0.687 1.00 86.19 529 LEU A N 1
ATOM 4168 C CA . LEU A 1 529 ? 7.065 -19.755 0.117 1.00 86.19 529 LEU A CA 1
ATOM 4169 C C . LEU A 1 529 ? 6.172 -20.970 0.410 1.00 86.19 529 LEU A C 1
ATOM 4171 O O . LEU A 1 529 ? 6.140 -21.886 -0.435 1.00 86.19 529 LEU A O 1
ATOM 4175 N N . PRO A 1 530 ? 5.436 -20.964 1.542 1.00 83.50 530 PRO A N 1
ATOM 4176 C CA . PRO A 1 530 ? 4.346 -21.901 1.818 1.00 83.50 530 PRO A CA 1
ATOM 4177 C C . PRO A 1 530 ? 3.461 -22.127 0.598 1.00 83.50 530 PRO A C 1
ATOM 4179 O O . PRO A 1 530 ? 3.247 -21.202 -0.186 1.00 83.50 530 PRO A O 1
ATOM 4182 N N . ALA A 1 531 ? 2.938 -23.341 0.420 1.00 83.00 531 ALA A N 1
ATOM 4183 C CA . ALA A 1 531 ? 1.994 -23.606 -0.668 1.00 83.00 531 ALA A CA 1
ATOM 4184 C C . ALA A 1 531 ? 0.709 -22.781 -0.494 1.00 83.00 531 ALA A C 1
ATOM 4186 O O . ALA A 1 531 ? 0.167 -22.270 -1.471 1.00 83.00 531 ALA A O 1
ATOM 4187 N N . ASN A 1 532 ? 0.267 -22.612 0.753 1.00 86.56 532 ASN A N 1
ATOM 4188 C CA . ASN A 1 532 ? -0.819 -21.722 1.126 1.00 86.56 532 ASN A CA 1
ATOM 4189 C C . ASN A 1 532 ? -0.263 -20.570 1.967 1.00 86.56 532 ASN A C 1
ATOM 4191 O O . ASN A 1 532 ? -0.038 -20.721 3.159 1.00 86.56 532 ASN A O 1
ATOM 4195 N N . ILE A 1 533 ? -0.057 -19.409 1.351 1.00 92.62 533 ILE A N 1
ATOM 4196 C CA . ILE A 1 533 ? 0.518 -18.246 2.043 1.00 92.62 533 ILE A CA 1
ATOM 4197 C C . ILE A 1 533 ? -0.478 -17.510 2.947 1.00 92.62 533 ILE A C 1
ATOM 4199 O O . ILE A 1 533 ? -0.066 -16.588 3.639 1.00 92.62 533 ILE A O 1
ATOM 4203 N N . PHE A 1 534 ? -1.765 -17.881 2.935 1.00 94.69 534 PHE A N 1
ATOM 4204 C CA . PHE A 1 534 ? -2.821 -17.227 3.721 1.00 94.69 534 PHE A CA 1
ATOM 4205 C C . PHE A 1 534 ? -3.054 -17.870 5.089 1.00 94.69 534 PHE A C 1
ATOM 4207 O O . PHE A 1 534 ? -3.678 -17.256 5.951 1.00 94.69 534 PHE A O 1
ATOM 4214 N N . PHE A 1 535 ? -2.597 -19.105 5.292 1.00 92.50 535 PHE A N 1
ATOM 4215 C CA . PHE A 1 535 ? -2.767 -19.819 6.551 1.00 92.50 535 PHE A CA 1
ATOM 4216 C C . PHE A 1 535 ? -1.485 -20.521 6.928 1.00 92.50 535 PHE A C 1
ATOM 4218 O O . PHE A 1 535 ? -0.932 -21.273 6.135 1.00 92.50 535 PHE A O 1
ATOM 4225 N N . MET A 1 536 ? -1.082 -20.323 8.172 1.00 85.44 536 MET A N 1
ATOM 4226 C CA . MET A 1 536 ? 0.100 -20.953 8.717 1.00 85.44 536 MET A CA 1
ATOM 4227 C C . MET A 1 536 ? -0.232 -22.379 9.195 1.00 85.44 536 MET A C 1
ATOM 4229 O O . MET A 1 536 ? -0.981 -22.558 10.164 1.00 85.44 536 MET A O 1
ATOM 4233 N N . THR A 1 537 ? 0.345 -23.387 8.541 1.00 76.06 537 THR A N 1
ATOM 4234 C CA . THR A 1 537 ? 0.151 -24.825 8.807 1.00 76.06 537 THR A CA 1
ATOM 4235 C C . THR A 1 537 ? 1.412 -25.465 9.362 1.00 76.06 537 THR A C 1
ATOM 4237 O O . THR A 1 537 ? 2.480 -25.164 8.866 1.00 76.06 537 THR A O 1
ATOM 4240 N N . GLU A 1 538 ? 1.306 -26.385 10.325 1.00 61.09 538 GLU A N 1
ATOM 4241 C CA . GLU A 1 538 ? 2.450 -27.059 10.979 1.00 61.09 538 GLU A CA 1
ATOM 4242 C C . GLU A 1 538 ? 3.516 -27.639 10.021 1.00 61.09 538 GLU A C 1
ATOM 4244 O O . GLU A 1 538 ? 4.665 -27.781 10.411 1.00 61.09 538 GLU A O 1
ATOM 4249 N N . GLU A 1 539 ? 3.170 -27.913 8.762 1.00 55.47 539 GLU A N 1
ATOM 4250 C CA . GLU A 1 539 ? 4.073 -28.437 7.726 1.00 55.47 539 GLU A CA 1
ATOM 4251 C C . GLU A 1 539 ? 4.829 -27.347 6.932 1.00 55.47 539 GLU A C 1
ATOM 4253 O O . GLU A 1 539 ? 5.618 -27.663 6.036 1.00 55.47 539 GLU A O 1
ATOM 4258 N N . ASP A 1 540 ? 4.572 -26.062 7.194 1.00 60.81 540 ASP A N 1
ATOM 4259 C CA . ASP A 1 540 ? 5.183 -24.971 6.443 1.00 60.81 540 ASP A CA 1
ATOM 4260 C C . ASP A 1 540 ? 6.678 -24.840 6.768 1.00 60.81 540 ASP A C 1
ATOM 4262 O O . ASP A 1 540 ? 7.055 -24.822 7.938 1.00 60.81 540 ASP A O 1
ATOM 4266 N N . PRO A 1 541 ? 7.548 -24.651 5.752 1.00 49.97 541 PRO A N 1
ATOM 4267 C CA . PRO A 1 541 ? 9.009 -24.747 5.891 1.00 49.97 541 PRO A CA 1
ATOM 4268 C C . PRO A 1 541 ? 9.658 -23.654 6.760 1.00 49.97 541 PRO A C 1
ATOM 4270 O O . PRO A 1 541 ? 10.878 -23.608 6.866 1.00 49.97 541 PRO A O 1
ATOM 4273 N N . TRP A 1 542 ? 8.839 -22.780 7.343 1.00 51.78 542 TRP A N 1
ATOM 4274 C CA . TRP A 1 542 ? 9.203 -21.627 8.165 1.00 51.78 542 TRP A CA 1
ATOM 4275 C C . TRP A 1 542 ? 8.586 -21.706 9.567 1.00 51.78 542 TRP A C 1
ATOM 4277 O O . TRP A 1 542 ? 8.755 -20.790 10.368 1.00 51.78 542 TRP A O 1
ATOM 4287 N N . ILE A 1 543 ? 7.822 -22.766 9.855 1.00 41.94 543 ILE A N 1
ATOM 4288 C CA . ILE A 1 543 ? 7.325 -23.046 11.194 1.00 41.94 543 ILE A CA 1
ATOM 4289 C C . ILE A 1 543 ? 8.310 -23.990 11.857 1.00 41.94 543 ILE A C 1
ATOM 4291 O O . ILE A 1 543 ? 8.375 -25.172 11.541 1.00 41.94 543 ILE A O 1
ATOM 4295 N N . HIS A 1 544 ? 9.022 -23.482 12.853 1.00 35.97 544 HIS A N 1
ATOM 4296 C CA . HIS A 1 544 ? 9.442 -24.345 13.943 1.00 35.97 544 HIS A CA 1
ATOM 4297 C C . HIS A 1 544 ? 8.179 -24.727 14.715 1.00 35.97 544 HIS A C 1
ATOM 4299 O O . HIS A 1 544 ? 7.638 -23.923 15.479 1.00 35.97 544 HIS A O 1
ATOM 4305 N N . THR A 1 545 ? 7.622 -25.909 14.441 1.00 28.38 545 THR A N 1
ATOM 4306 C CA . THR A 1 545 ? 6.561 -26.433 15.298 1.00 28.38 545 THR A CA 1
ATOM 4307 C C . THR A 1 545 ? 7.220 -26.901 16.591 1.00 28.38 545 THR A C 1
ATOM 4309 O O . THR A 1 545 ? 8.290 -27.507 16.540 1.00 28.38 545 THR A O 1
ATOM 4312 N N . PRO A 1 546 ? 6.591 -26.705 17.760 1.00 34.09 546 PRO A N 1
ATOM 4313 C CA . PRO A 1 546 ? 7.054 -27.334 18.997 1.00 34.09 546 PRO A CA 1
ATOM 4314 C C . PRO A 1 546 ? 7.007 -28.877 18.964 1.00 34.09 546 PRO A C 1
ATOM 4316 O O . PRO A 1 546 ? 7.364 -29.515 19.950 1.00 34.09 546 PRO A O 1
ATOM 4319 N N . GLU A 1 547 ? 6.522 -29.493 17.876 1.00 29.12 547 GLU A N 1
ATOM 4320 C CA . GLU A 1 547 ? 6.347 -30.944 17.743 1.00 29.12 547 GLU A CA 1
ATOM 4321 C C . GLU A 1 547 ? 7.344 -31.609 16.774 1.00 29.12 547 GLU A C 1
ATOM 4323 O O . GLU A 1 547 ? 7.596 -32.806 16.924 1.00 29.12 547 GLU A O 1
ATOM 4328 N N . ASP A 1 548 ? 8.032 -30.870 15.894 1.00 29.81 548 ASP A N 1
ATOM 4329 C CA . ASP A 1 548 ? 9.205 -31.390 15.163 1.00 29.81 548 ASP A CA 1
ATOM 4330 C C . ASP A 1 548 ? 10.446 -31.576 16.068 1.00 29.81 548 ASP A C 1
ATOM 4332 O O . ASP A 1 548 ? 11.405 -32.262 15.702 1.00 29.81 548 ASP A O 1
ATOM 4336 N N . ASP A 1 549 ? 10.359 -31.113 17.321 1.00 35.59 549 ASP A N 1
ATOM 4337 C CA . ASP A 1 549 ? 11.245 -31.467 18.440 1.00 35.59 549 ASP A CA 1
ATOM 4338 C C . ASP A 1 549 ? 11.023 -32.901 18.979 1.00 35.59 549 ASP A C 1
ATOM 4340 O O . ASP A 1 549 ? 11.754 -33.373 19.852 1.00 35.59 549 ASP A O 1
ATOM 4344 N N . ALA A 1 550 ? 10.059 -33.669 18.453 1.00 31.36 550 ALA A N 1
ATOM 4345 C CA . ALA A 1 550 ? 9.784 -35.037 18.918 1.00 31.36 550 ALA A CA 1
ATOM 4346 C C . ALA A 1 550 ? 10.758 -36.110 18.382 1.00 31.36 550 ALA A C 1
ATOM 4348 O O . ALA A 1 550 ? 10.648 -37.284 18.753 1.00 31.36 550 ALA A O 1
ATOM 4349 N N . SER A 1 551 ? 11.729 -35.733 17.540 1.00 33.56 551 SER A N 1
ATOM 4350 C CA . SER A 1 551 ? 12.885 -36.585 17.209 1.00 33.56 551 SER A CA 1
ATOM 4351 C C . SER A 1 551 ? 14.184 -36.157 17.899 1.00 33.56 551 SER A C 1
ATOM 4353 O O . SER A 1 551 ? 15.226 -36.785 17.685 1.00 33.56 551 SER A O 1
ATOM 4355 N N . ALA A 1 552 ? 14.107 -35.180 18.813 1.00 30.12 552 ALA A N 1
ATOM 4356 C CA . ALA A 1 552 ? 15.142 -34.970 19.810 1.00 30.12 552 ALA A CA 1
ATOM 4357 C C . ALA A 1 552 ? 15.341 -36.281 20.597 1.00 30.12 552 ALA A C 1
ATOM 4359 O O . ALA A 1 552 ? 14.362 -36.915 21.017 1.00 30.12 552 ALA A O 1
ATOM 4360 N N . PRO A 1 553 ? 16.590 -36.752 20.773 1.00 28.95 553 PRO A N 1
ATOM 4361 C CA . PRO A 1 553 ? 16.837 -37.981 21.497 1.00 28.95 553 PRO A CA 1
ATOM 4362 C C . PRO A 1 553 ? 16.223 -37.859 22.888 1.00 28.95 553 PRO A C 1
ATOM 4364 O O . PRO A 1 553 ? 16.533 -36.943 23.641 1.00 28.95 553 PRO A O 1
ATOM 4367 N N . SER A 1 554 ? 15.360 -38.819 23.222 1.00 28.83 554 SER A N 1
ATOM 4368 C CA . SER A 1 554 ? 14.706 -38.997 24.518 1.00 28.83 554 SER A CA 1
ATOM 4369 C C . SER A 1 554 ? 15.709 -39.406 25.605 1.00 28.83 554 SER A C 1
ATOM 4371 O O . SER A 1 554 ? 15.610 -40.472 26.218 1.00 28.83 554 SER A O 1
ATOM 4373 N N . SER A 1 555 ? 16.717 -38.576 25.804 1.00 29.17 555 SER A N 1
ATOM 4374 C CA . SER A 1 555 ? 17.614 -38.556 26.944 1.00 29.17 555 SER A CA 1
ATOM 4375 C C . SER A 1 555 ? 17.635 -37.103 27.407 1.00 29.17 555 SER A C 1
ATOM 4377 O O . SER A 1 555 ? 17.663 -36.221 26.551 1.00 29.17 555 SER A O 1
ATOM 4379 N N . PRO A 1 556 ? 17.561 -36.835 28.721 1.00 26.86 556 PRO A N 1
ATOM 4380 C CA . PRO A 1 556 ? 17.654 -35.463 29.215 1.00 26.86 556 PRO A CA 1
ATOM 4381 C C . PRO A 1 556 ? 18.885 -34.810 28.573 1.00 26.86 556 PRO A C 1
ATOM 4383 O O . PRO A 1 556 ? 19.885 -35.528 28.444 1.00 26.86 556 PRO A O 1
ATOM 4386 N N . PRO A 1 557 ? 18.840 -33.523 28.167 1.00 29.83 557 PRO A N 1
ATOM 4387 C CA . PRO A 1 557 ? 20.053 -32.803 27.829 1.00 29.83 557 PRO A CA 1
ATOM 4388 C C . PRO A 1 557 ? 20.984 -32.997 29.014 1.00 29.83 557 PRO A C 1
ATOM 4390 O O . PRO A 1 557 ? 20.729 -32.552 30.135 1.00 29.83 557 PRO A O 1
ATOM 4393 N N . GLN A 1 558 ? 21.998 -33.816 28.784 1.00 32.09 558 GLN A N 1
ATOM 4394 C CA . GLN A 1 558 ? 23.189 -33.795 29.582 1.00 32.09 558 GLN A CA 1
ATOM 4395 C C . GLN A 1 558 ? 23.695 -32.376 29.380 1.00 32.09 558 GLN A C 1
ATOM 4397 O O . GLN A 1 558 ? 23.995 -32.051 28.239 1.00 32.09 558 GLN A O 1
ATOM 4402 N N . GLU A 1 559 ? 23.585 -31.570 30.443 1.00 28.61 559 GLU A N 1
ATOM 4403 C CA . GLU A 1 559 ? 24.124 -30.217 30.598 1.00 28.61 559 GLU A CA 1
ATOM 4404 C C . GLU A 1 559 ? 24.412 -29.551 29.249 1.00 28.61 559 GLU A C 1
ATOM 4406 O O . GLU A 1 559 ? 25.464 -29.785 28.661 1.00 28.61 559 GLU A O 1
ATOM 4411 N N . ALA A 1 560 ? 23.487 -28.711 28.758 1.00 29.92 560 ALA A N 1
ATOM 4412 C CA . ALA A 1 560 ? 23.951 -27.594 27.948 1.00 29.92 560 ALA A CA 1
ATOM 4413 C C . ALA A 1 560 ? 25.055 -26.963 28.793 1.00 29.92 560 ALA A C 1
ATOM 4415 O O . ALA A 1 560 ? 24.781 -26.540 29.924 1.00 29.92 560 ALA A O 1
ATOM 4416 N N . ASP A 1 561 ? 26.297 -27.060 28.317 1.00 29.50 561 ASP A N 1
ATOM 4417 C CA . ASP A 1 561 ? 27.396 -26.361 28.949 1.00 29.50 561 ASP A CA 1
ATOM 4418 C C . ASP A 1 561 ? 26.887 -24.940 29.161 1.00 29.50 561 ASP A C 1
ATOM 4420 O O . ASP A 1 561 ? 26.305 -24.333 28.254 1.00 29.50 561 ASP A O 1
ATOM 4424 N N . ALA A 1 562 ? 26.973 -24.498 30.419 1.00 27.42 562 ALA A N 1
ATOM 4425 C CA . ALA A 1 562 ? 26.615 -23.157 30.846 1.00 27.42 562 ALA A CA 1
ATOM 4426 C C . ALA A 1 562 ? 27.051 -22.149 29.771 1.00 27.42 562 ALA A C 1
ATOM 4428 O O . ALA A 1 562 ? 28.083 -22.417 29.145 1.00 27.42 562 ALA A O 1
ATOM 4429 N N . PRO A 1 563 ? 26.329 -21.019 29.575 1.00 30.97 563 PRO A N 1
ATOM 4430 C CA . PRO A 1 563 ? 26.764 -19.970 28.649 1.00 30.97 563 PRO A CA 1
ATOM 4431 C C . PRO A 1 563 ? 28.261 -19.829 28.835 1.00 30.97 563 PRO A C 1
ATOM 4433 O O . PRO A 1 563 ? 28.672 -19.637 29.986 1.00 30.97 563 PRO A O 1
ATOM 4436 N N . THR A 1 564 ? 29.052 -20.111 27.786 1.00 36.50 564 THR A N 1
ATOM 4437 C CA . THR A 1 564 ? 30.511 -20.103 27.905 1.00 36.50 564 THR A CA 1
ATOM 4438 C C . THR A 1 564 ? 30.820 -18.792 28.577 1.00 36.50 564 THR A C 1
ATOM 4440 O O . THR A 1 564 ? 30.484 -17.734 28.040 1.00 36.50 564 THR A O 1
ATOM 4443 N N . LEU A 1 565 ? 31.289 -18.886 29.827 1.00 34.38 565 LEU A N 1
ATOM 4444 C CA . LEU A 1 565 ? 31.658 -17.714 30.587 1.00 34.38 565 LEU A CA 1
ATOM 4445 C C . LEU A 1 565 ? 32.571 -16.955 29.643 1.00 34.38 565 LEU A C 1
ATOM 4447 O O . LEU A 1 565 ? 33.460 -17.579 29.057 1.00 34.38 565 LEU A O 1
ATOM 4451 N N . GLY A 1 566 ? 32.330 -15.654 29.468 1.00 40.66 566 GLY A N 1
ATOM 4452 C CA . GLY A 1 566 ? 33.362 -14.831 28.861 1.00 40.66 566 GLY A CA 1
ATOM 4453 C C . GLY A 1 566 ? 34.700 -15.181 29.513 1.00 40.66 566 GLY A C 1
ATOM 4454 O O . GLY A 1 566 ? 34.714 -15.630 30.669 1.00 40.66 566 GLY A O 1
ATOM 4455 N N . ASP A 1 567 ? 35.804 -15.040 28.784 1.00 48.78 567 ASP A N 1
ATOM 4456 C CA . ASP A 1 567 ? 37.145 -15.411 29.259 1.00 48.78 567 ASP A CA 1
ATOM 4457 C C . ASP A 1 567 ? 37.425 -14.894 30.689 1.00 48.78 567 ASP A C 1
ATOM 4459 O O . ASP A 1 567 ? 38.192 -15.493 31.451 1.00 48.78 567 ASP A O 1
ATOM 4463 N N . HIS A 1 568 ? 36.687 -13.854 31.106 1.00 58.75 568 HIS A N 1
ATOM 4464 C CA . HIS A 1 568 ? 36.582 -13.360 32.469 1.00 58.75 568 HIS A CA 1
ATOM 4465 C C . HIS A 1 568 ? 35.153 -13.433 33.053 1.00 58.75 568 HIS A C 1
ATOM 4467 O O . HIS A 1 568 ? 34.147 -13.105 32.420 1.00 58.75 568 HIS A O 1
ATOM 4473 N N . SER A 1 569 ? 35.044 -13.815 34.333 1.00 71.25 569 SER A N 1
ATOM 4474 C CA . SER A 1 569 ? 33.772 -13.825 35.071 1.00 71.25 569 SER A CA 1
ATOM 4475 C C . SER A 1 569 ? 33.930 -13.618 36.576 1.00 71.25 569 SER A C 1
ATOM 4477 O O . SER A 1 569 ? 34.940 -13.989 37.179 1.00 71.25 569 SER A O 1
ATOM 4479 N N . MET A 1 570 ? 32.907 -13.046 37.216 1.00 75.44 570 MET A N 1
ATOM 4480 C CA . MET A 1 570 ? 32.877 -12.832 38.659 1.00 75.44 570 MET A CA 1
ATOM 4481 C C . MET A 1 570 ? 31.461 -12.732 39.249 1.00 75.44 570 MET A C 1
ATOM 4483 O O . MET A 1 570 ? 30.495 -12.344 38.599 1.00 75.44 570 MET A O 1
ATOM 4487 N N . MET A 1 571 ? 31.339 -13.035 40.543 1.00 78.50 571 MET A N 1
ATOM 4488 C CA . MET A 1 571 ? 30.108 -12.849 41.320 1.00 78.50 571 MET A CA 1
ATOM 4489 C C . MET A 1 571 ? 30.153 -11.494 42.037 1.00 78.50 571 MET A C 1
ATOM 4491 O O . MET A 1 571 ? 30.862 -11.355 43.037 1.00 78.50 571 MET A O 1
ATOM 4495 N N . LEU A 1 572 ? 29.384 -10.512 41.560 1.00 80.81 572 LEU A N 1
ATOM 4496 C CA . LEU A 1 572 ? 29.337 -9.163 42.138 1.00 80.81 572 LEU A CA 1
ATOM 4497 C C . LEU A 1 572 ? 28.541 -9.106 43.444 1.00 80.81 572 LEU A C 1
ATOM 4499 O O . LEU A 1 572 ? 28.872 -8.327 44.338 1.00 80.81 572 LEU A O 1
ATOM 4503 N N . HIS A 1 573 ? 27.512 -9.948 43.596 1.00 81.56 573 HIS A N 1
ATOM 4504 C CA . HIS A 1 573 ? 26.705 -9.968 44.815 1.00 81.56 573 HIS A CA 1
ATOM 4505 C C . HIS A 1 573 ? 26.232 -11.371 45.190 1.00 81.56 573 HIS A C 1
ATOM 4507 O O . HIS A 1 573 ? 25.233 -11.875 44.682 1.00 81.56 573 HIS A O 1
ATOM 4513 N N . ARG A 1 574 ? 26.921 -11.989 46.158 1.00 74.31 574 ARG A N 1
ATOM 4514 C CA . ARG A 1 574 ? 26.677 -13.383 46.565 1.00 74.31 574 ARG A CA 1
ATOM 4515 C C . ARG A 1 574 ? 25.283 -13.628 47.157 1.00 74.31 574 ARG A C 1
ATOM 4517 O O . ARG A 1 574 ? 24.708 -14.674 46.893 1.00 74.31 574 ARG A O 1
ATOM 4524 N N . GLU A 1 575 ? 24.745 -12.708 47.960 1.00 75.19 575 GLU A N 1
ATOM 4525 C CA . GLU A 1 575 ? 23.425 -12.893 48.601 1.00 75.19 575 GLU A CA 1
ATOM 4526 C C . GLU A 1 575 ? 22.252 -12.710 47.625 1.00 75.19 575 GLU A C 1
ATOM 4528 O O . GLU A 1 575 ? 21.177 -13.251 47.852 1.00 75.19 575 GLU A O 1
ATOM 4533 N N . GLY A 1 576 ? 22.471 -11.964 46.539 1.00 75.56 576 GLY A N 1
ATOM 4534 C CA . GLY A 1 576 ? 21.472 -11.663 45.505 1.00 75.56 576 GLY A CA 1
ATOM 4535 C C . GLY A 1 576 ? 21.689 -12.423 44.199 1.00 75.56 576 GLY A C 1
ATOM 4536 O O . GLY A 1 576 ? 20.903 -12.256 43.282 1.00 75.56 576 GLY A O 1
ATOM 4537 N N . GLY A 1 577 ? 22.751 -13.232 44.117 1.00 77.56 577 GLY A N 1
ATOM 4538 C CA . GLY A 1 577 ? 23.090 -14.045 42.951 1.00 77.56 577 GLY A CA 1
ATOM 4539 C C . GLY A 1 577 ? 23.513 -13.262 41.708 1.00 77.56 577 GLY A C 1
ATOM 4540 O O . GLY A 1 577 ? 23.365 -13.792 40.618 1.00 77.56 577 GLY A O 1
ATOM 4541 N N . TYR A 1 578 ? 24.009 -12.028 41.847 1.00 89.50 578 TYR A N 1
ATOM 4542 C CA . TYR A 1 578 ? 24.374 -11.193 40.698 1.00 89.50 578 TYR A CA 1
ATOM 4543 C C . TYR A 1 578 ? 25.738 -11.599 40.134 1.00 89.50 578 TYR A C 1
ATOM 4545 O O . TYR A 1 578 ? 26.774 -11.322 40.753 1.00 89.50 578 TYR A O 1
ATOM 4553 N N . GLN A 1 579 ? 25.734 -12.234 38.965 1.00 86.62 579 GLN A N 1
ATOM 4554 C CA . GLN A 1 579 ? 26.919 -12.697 38.249 1.00 86.62 579 GLN A CA 1
ATOM 4555 C C . GLN A 1 579 ? 27.166 -11.845 37.003 1.00 86.62 579 GLN A C 1
ATOM 4557 O O . GLN A 1 579 ? 26.232 -11.529 36.275 1.00 86.62 579 GLN A O 1
ATOM 4562 N N . LEU A 1 580 ? 28.429 -11.494 36.774 1.00 86.62 580 LEU A N 1
ATOM 4563 C CA . LEU A 1 580 ? 28.915 -10.752 35.615 1.00 86.62 580 LEU A CA 1
ATOM 4564 C C . LEU A 1 580 ? 29.980 -11.594 34.899 1.00 86.62 580 LEU A C 1
ATOM 4566 O O . LEU A 1 580 ? 30.846 -12.174 35.554 1.00 86.62 580 LEU A O 1
ATOM 4570 N N . SER A 1 581 ? 29.951 -11.627 33.576 1.00 81.38 581 SER A N 1
ATOM 4571 C CA . SER A 1 581 ? 31.013 -12.169 32.723 1.00 81.38 581 SER A CA 1
ATOM 4572 C C . SER A 1 581 ? 31.228 -11.274 31.515 1.00 81.38 581 SER A C 1
ATOM 4574 O O . SER A 1 581 ? 30.282 -10.621 31.080 1.00 81.38 581 SER A O 1
ATOM 4576 N N . TRP A 1 582 ? 32.447 -11.238 30.987 1.00 84.38 582 TRP A N 1
ATOM 4577 C CA . TRP A 1 582 ? 32.764 -10.426 29.820 1.00 84.38 582 TRP A CA 1
ATOM 4578 C C . TRP A 1 582 ? 33.919 -10.993 28.991 1.00 84.38 582 TRP A C 1
ATOM 4580 O O . TRP A 1 582 ? 34.731 -11.778 29.486 1.00 84.38 582 TRP A O 1
ATOM 4590 N N . THR A 1 583 ? 33.983 -10.555 27.738 1.00 78.38 583 THR A N 1
ATOM 4591 C CA . THR A 1 583 ? 35.127 -10.689 26.825 1.00 78.38 583 THR A CA 1
ATOM 4592 C C . THR A 1 583 ? 35.451 -9.325 26.228 1.00 78.38 583 THR A C 1
ATOM 4594 O O . THR A 1 583 ? 34.585 -8.450 26.170 1.00 78.38 583 THR A O 1
ATOM 4597 N N . THR A 1 584 ? 36.692 -9.129 25.796 1.00 72.62 584 THR A N 1
ATOM 4598 C CA . THR A 1 584 ? 37.137 -7.915 25.101 1.00 72.62 584 THR A CA 1
ATOM 4599 C C . THR A 1 584 ? 37.632 -8.271 23.702 1.00 72.62 584 THR A C 1
ATOM 4601 O O . THR A 1 584 ? 38.181 -9.351 23.491 1.00 72.62 584 THR A O 1
ATOM 4604 N N . GLY A 1 585 ? 37.402 -7.383 22.740 1.00 66.12 585 GLY A N 1
ATOM 4605 C CA . GLY A 1 585 ? 37.754 -7.558 21.331 1.00 66.12 585 GLY A CA 1
ATOM 4606 C C . GLY A 1 585 ? 38.190 -6.238 20.697 1.00 66.12 585 GLY A C 1
ATOM 4607 O O . GLY A 1 585 ? 38.140 -5.194 21.345 1.00 66.12 585 GLY A O 1
ATOM 4608 N N . VAL A 1 586 ? 38.639 -6.277 19.444 1.00 57.53 586 VAL A N 1
ATOM 4609 C CA . VAL A 1 586 ? 39.036 -5.088 18.668 1.00 57.53 586 VAL A CA 1
ATOM 4610 C C . VAL A 1 586 ? 38.036 -4.889 17.532 1.00 57.53 586 VAL A C 1
ATOM 4612 O O . VAL A 1 586 ? 37.752 -5.841 16.806 1.00 57.53 586 VAL A O 1
ATOM 4615 N N . VAL A 1 587 ? 37.531 -3.666 17.366 1.00 45.22 587 VAL A N 1
ATOM 4616 C CA . VAL A 1 587 ? 36.631 -3.288 16.266 1.00 45.22 587 VAL A CA 1
ATOM 4617 C C . VAL A 1 587 ? 37.465 -2.779 15.088 1.00 45.22 587 VAL A C 1
ATOM 4619 O O . VAL A 1 587 ? 38.397 -1.997 15.269 1.00 45.22 587 VAL A O 1
ATOM 4622 N N . ASP A 1 588 ? 37.170 -3.253 13.876 1.00 44.16 588 ASP A N 1
ATOM 4623 C CA . ASP A 1 588 ? 37.805 -2.820 12.617 1.00 44.16 588 ASP A CA 1
ATOM 4624 C C . ASP A 1 588 ? 39.347 -2.948 12.561 1.00 44.16 588 ASP A C 1
ATOM 4626 O O . ASP A 1 588 ? 40.008 -2.324 11.732 1.00 44.16 588 ASP A O 1
ATOM 4630 N N . GLY A 1 589 ? 39.943 -3.772 13.434 1.00 41.59 589 GLY A N 1
ATOM 4631 C CA . GLY A 1 589 ? 41.380 -4.080 13.434 1.00 41.59 589 GLY A CA 1
ATOM 4632 C C . GLY A 1 589 ? 42.307 -2.920 13.820 1.00 41.59 589 GLY A C 1
ATOM 4633 O O . GLY A 1 589 ? 43.526 -3.063 13.718 1.00 41.59 589 GLY A O 1
ATOM 4634 N N . THR A 1 590 ? 41.772 -1.784 14.277 1.00 38.94 590 THR A N 1
ATOM 4635 C CA . THR A 1 590 ? 42.587 -0.692 14.825 1.00 38.94 590 THR A CA 1
ATOM 4636 C C . THR A 1 590 ? 42.854 -0.954 16.309 1.00 38.94 590 THR A C 1
ATOM 4638 O O . THR A 1 590 ? 41.916 -1.089 17.085 1.00 38.94 590 THR A O 1
ATOM 4641 N N . GLU A 1 591 ? 44.123 -1.001 16.745 1.00 44.19 591 GLU A N 1
ATOM 4642 C CA . GLU A 1 591 ? 44.485 -1.175 18.174 1.00 44.19 591 GLU A CA 1
ATOM 4643 C C . GLU A 1 591 ? 43.878 -0.091 19.099 1.00 44.19 591 GLU A C 1
ATOM 4645 O O . GLU A 1 591 ? 43.891 -0.235 20.322 1.00 44.19 591 GLU A O 1
ATOM 4650 N N . ASP A 1 592 ? 43.323 0.975 18.513 1.00 41.75 592 ASP A N 1
ATOM 4651 C CA . ASP A 1 592 ? 42.761 2.137 19.191 1.00 41.75 592 ASP A CA 1
ATOM 4652 C C . ASP A 1 592 ? 41.239 2.043 19.469 1.00 41.75 592 ASP A C 1
ATOM 4654 O O . ASP A 1 592 ? 40.739 2.826 20.281 1.00 41.75 592 ASP A O 1
ATOM 4658 N N . GLU A 1 593 ? 40.497 1.087 18.883 1.00 58.47 593 GLU A N 1
ATOM 4659 C CA . GLU A 1 593 ? 39.055 0.889 19.137 1.00 58.47 593 GLU A CA 1
ATOM 4660 C C . GLU A 1 593 ? 38.738 -0.496 19.736 1.00 58.47 593 GLU A C 1
ATOM 4662 O O . GLU A 1 593 ? 38.448 -1.473 19.045 1.00 58.47 593 GLU A O 1
ATOM 4667 N N . LEU A 1 594 ? 38.763 -0.577 21.071 1.00 71.12 594 LEU A N 1
ATOM 4668 C CA . LEU A 1 594 ? 38.394 -1.778 21.830 1.00 71.12 594 LEU A CA 1
ATOM 4669 C C . LEU A 1 594 ? 36.870 -1.899 21.995 1.00 71.12 594 LEU A C 1
ATOM 4671 O O . LEU A 1 594 ? 36.198 -0.915 22.302 1.00 71.12 594 LEU A O 1
ATOM 4675 N N . GLU A 1 595 ? 36.331 -3.114 21.907 1.00 80.00 595 GLU A N 1
ATOM 4676 C CA . GLU A 1 595 ? 34.965 -3.470 22.317 1.00 80.00 595 GLU A CA 1
ATOM 4677 C C . GLU A 1 595 ? 34.945 -4.415 23.522 1.00 80.00 595 GLU A C 1
ATOM 4679 O O . GLU A 1 595 ? 35.887 -5.165 23.784 1.00 80.00 595 GLU A O 1
ATOM 4684 N N . ILE A 1 596 ? 33.847 -4.376 24.275 1.00 82.50 596 ILE A N 1
ATOM 4685 C CA . ILE A 1 596 ? 33.544 -5.291 25.371 1.00 82.50 596 ILE A CA 1
ATOM 4686 C C . ILE A 1 596 ? 32.193 -5.955 25.126 1.00 82.50 596 ILE A C 1
ATOM 4688 O O . ILE A 1 596 ? 31.202 -5.280 24.855 1.00 82.50 596 ILE A O 1
ATOM 4692 N N . SER A 1 597 ? 32.138 -7.274 25.286 1.00 84.06 597 SER A N 1
ATOM 4693 C CA . SER A 1 597 ? 30.892 -8.039 25.339 1.00 84.06 597 SER A CA 1
ATOM 4694 C C . SER A 1 597 ? 30.615 -8.447 26.778 1.00 84.06 597 SER A C 1
ATOM 4696 O O . SER A 1 597 ? 31.430 -9.120 27.400 1.00 84.06 597 SER A O 1
ATOM 4698 N N . ILE A 1 598 ? 29.479 -8.027 27.327 1.00 85.81 598 ILE A N 1
ATOM 4699 C CA . ILE A 1 598 ? 29.074 -8.214 28.720 1.00 85.81 598 ILE A CA 1
ATOM 4700 C C . ILE A 1 598 ? 27.883 -9.168 28.785 1.00 85.81 598 ILE A C 1
ATOM 4702 O O . ILE A 1 598 ? 26.946 -9.067 28.002 1.00 85.81 598 ILE A O 1
ATOM 4706 N N . SER A 1 599 ? 27.882 -10.059 29.775 1.00 90.12 599 SER A N 1
ATOM 4707 C CA . SER A 1 599 ? 26.732 -10.873 30.163 1.00 90.12 599 SER A CA 1
ATOM 4708 C C . SER A 1 599 ? 26.504 -10.795 31.671 1.00 90.12 599 SER A C 1
ATOM 4710 O O . SER A 1 599 ? 27.434 -10.921 32.473 1.00 90.12 599 SER A O 1
ATOM 4712 N N . VAL A 1 600 ? 25.255 -10.563 32.064 1.00 89.06 600 VAL A N 1
ATOM 4713 C CA . VAL A 1 600 ? 24.822 -10.415 33.450 1.00 89.06 600 VAL A CA 1
ATOM 4714 C C . VAL A 1 600 ? 23.696 -11.390 33.741 1.00 89.06 600 VAL A C 1
ATOM 4716 O O . VAL A 1 600 ? 22.692 -11.403 33.040 1.00 89.06 600 VAL A O 1
ATOM 4719 N N . SER A 1 601 ? 23.821 -12.152 34.827 1.00 90.62 601 SER A N 1
ATOM 4720 C CA . SER A 1 601 ? 22.836 -13.149 35.247 1.00 90.62 601 SER A CA 1
ATOM 4721 C C . SER A 1 601 ? 22.424 -12.956 36.704 1.00 90.62 601 SER A C 1
ATOM 4723 O O . SER A 1 601 ? 23.284 -12.879 37.587 1.00 90.62 601 SER A O 1
ATOM 4725 N N . VAL A 1 602 ? 21.114 -12.886 36.973 1.00 88.81 602 VAL A N 1
ATOM 4726 C CA . VAL A 1 602 ? 20.566 -12.625 38.316 1.00 88.81 602 VAL A CA 1
ATOM 4727 C C . VAL A 1 602 ? 19.273 -13.417 38.569 1.00 88.81 602 VAL A C 1
ATOM 4729 O O . VAL A 1 602 ? 18.394 -13.425 37.711 1.00 88.81 602 VAL A O 1
ATOM 4732 N N . PRO A 1 603 ? 19.092 -14.032 39.757 1.00 87.25 603 PRO A N 1
ATOM 4733 C CA . PRO A 1 603 ? 17.829 -14.623 40.215 1.00 87.25 603 PRO A CA 1
ATOM 4734 C C . PRO A 1 603 ? 16.696 -13.595 40.403 1.00 87.25 603 PRO A C 1
ATOM 4736 O O . PRO A 1 603 ? 16.353 -13.203 41.522 1.00 87.25 603 PRO A O 1
ATOM 4739 N N . THR A 1 604 ? 16.123 -13.134 39.298 1.00 86.19 604 THR A N 1
ATOM 4740 C CA . THR A 1 604 ? 14.945 -12.269 39.234 1.00 86.19 604 THR A CA 1
ATOM 4741 C C . THR A 1 604 ? 14.068 -12.661 38.048 1.00 86.19 604 THR A C 1
ATOM 4743 O O . THR A 1 604 ? 14.525 -13.352 37.148 1.00 86.19 604 THR A O 1
ATOM 4746 N N . THR A 1 605 ? 12.806 -12.232 38.070 1.00 84.62 605 THR A N 1
ATOM 4747 C CA . THR A 1 605 ? 11.886 -12.283 36.925 1.00 84.62 605 THR A CA 1
ATOM 4748 C C . THR A 1 605 ? 11.637 -10.905 36.311 1.00 84.62 605 THR A C 1
ATOM 4750 O O . THR A 1 605 ? 10.715 -10.777 35.523 1.00 84.62 605 THR A O 1
ATOM 4753 N N . GLY A 1 606 ? 12.354 -9.871 36.760 1.00 85.75 606 GLY A N 1
ATOM 4754 C CA . GLY A 1 606 ? 12.228 -8.503 36.263 1.00 85.75 606 GLY A CA 1
ATOM 4755 C C . GLY A 1 606 ? 13.533 -8.008 35.649 1.00 85.75 606 GLY A C 1
ATOM 4756 O O . GLY A 1 606 ? 14.434 -8.795 35.349 1.00 85.75 606 GLY A O 1
ATOM 4757 N N . TRP A 1 607 ? 13.658 -6.692 35.502 1.00 92.88 607 TRP A N 1
ATOM 4758 C CA . TRP A 1 607 ? 14.830 -6.081 34.875 1.00 92.88 607 TRP A CA 1
ATOM 4759 C C . TRP A 1 607 ? 16.123 -6.222 35.701 1.00 92.88 607 TRP A C 1
ATOM 4761 O O . TRP A 1 607 ? 16.114 -6.344 36.932 1.00 92.88 607 TRP A O 1
ATOM 4771 N N . ILE A 1 608 ? 17.256 -6.161 35.005 1.00 94.00 608 ILE A N 1
ATOM 4772 C CA . ILE A 1 608 ? 18.628 -6.169 35.518 1.00 94.00 608 ILE A CA 1
ATOM 4773 C C . ILE A 1 608 ? 19.369 -4.971 34.919 1.00 94.00 608 ILE A C 1
ATOM 4775 O O . ILE A 1 608 ? 19.165 -4.646 33.757 1.00 94.00 608 ILE A O 1
ATOM 4779 N N . GLY A 1 609 ? 20.229 -4.307 35.689 1.00 92.12 609 GLY A N 1
ATOM 4780 C CA . GLY A 1 609 ? 21.021 -3.185 35.192 1.00 92.12 609 GLY A CA 1
ATOM 4781 C C . GLY A 1 609 ? 22.448 -3.166 35.724 1.00 92.12 609 GLY A C 1
ATOM 4782 O O . GLY A 1 609 ? 22.677 -3.377 36.919 1.00 92.12 609 GLY A O 1
ATOM 4783 N N . ILE A 1 610 ? 23.388 -2.848 34.841 1.00 92.50 610 ILE A N 1
ATOM 4784 C CA . ILE A 1 610 ? 24.803 -2.596 35.127 1.00 92.50 610 ILE A CA 1
ATOM 4785 C C . ILE A 1 610 ? 25.144 -1.163 34.719 1.00 92.50 610 ILE A C 1
ATOM 4787 O O . ILE A 1 610 ? 24.566 -0.645 33.776 1.00 92.50 610 ILE A O 1
ATOM 4791 N N . GLY A 1 611 ? 26.061 -0.504 35.419 1.00 89.62 611 GLY A N 1
ATOM 4792 C CA . GLY A 1 611 ? 26.538 0.811 35.014 1.00 89.62 611 GLY A CA 1
ATOM 4793 C C . GLY A 1 611 ? 27.971 1.093 35.412 1.00 89.62 611 GLY A C 1
ATOM 4794 O O . GLY A 1 611 ? 28.495 0.516 36.368 1.00 89.62 611 GLY A O 1
ATOM 4795 N N . PHE A 1 612 ? 28.579 2.015 34.683 1.00 88.19 612 PHE A N 1
ATOM 4796 C CA . PHE A 1 612 ? 29.947 2.475 34.831 1.00 88.19 612 PHE A CA 1
ATOM 4797 C C . PHE A 1 612 ? 29.929 3.785 35.628 1.00 88.19 612 PHE A C 1
ATOM 4799 O O . PHE A 1 612 ? 29.260 4.761 35.285 1.00 88.19 612 PHE A O 1
ATOM 4806 N N . GLU A 1 613 ? 30.580 3.780 36.789 1.00 77.19 613 GLU A N 1
ATOM 4807 C CA . GLU A 1 613 ? 30.504 4.882 37.744 1.00 77.19 613 GLU A CA 1
ATOM 4808 C C . GLU A 1 613 ? 31.390 6.055 37.310 1.00 77.19 613 GLU A C 1
ATOM 4810 O O . GLU A 1 613 ? 32.581 5.891 37.055 1.00 77.19 613 GLU A O 1
ATOM 4815 N N . ASN A 1 614 ? 30.845 7.274 37.354 1.00 72.50 614 ASN A N 1
ATOM 4816 C CA . ASN A 1 614 ? 31.639 8.492 37.228 1.00 72.50 614 ASN A CA 1
ATOM 4817 C C . ASN A 1 614 ? 32.496 8.727 38.491 1.00 72.50 614 ASN A C 1
ATOM 4819 O O . ASN A 1 614 ? 31.941 9.043 39.553 1.00 72.50 614 ASN A O 1
ATOM 4823 N N . PRO A 1 615 ? 33.842 8.698 38.406 1.00 59.88 615 PRO A N 1
ATOM 4824 C CA . PRO A 1 615 ? 34.719 8.851 39.571 1.00 59.88 615 PRO A CA 1
ATOM 4825 C C . PRO A 1 615 ? 34.556 10.198 40.294 1.00 59.88 615 PRO A C 1
ATOM 4827 O O . PRO A 1 615 ? 34.839 10.313 41.490 1.00 59.88 615 PRO A O 1
ATOM 4830 N N . ALA A 1 616 ? 34.075 11.234 39.594 1.00 58.75 616 ALA A N 1
ATOM 4831 C CA . ALA A 1 616 ? 33.830 12.558 40.161 1.00 58.75 616 ALA A CA 1
ATOM 4832 C C . ALA A 1 616 ? 32.544 12.633 41.011 1.00 58.75 616 ALA A C 1
ATOM 4834 O O . ALA A 1 616 ? 32.368 13.593 41.768 1.00 58.75 616 ALA A O 1
ATOM 4835 N N . ALA A 1 617 ? 31.655 11.636 40.919 1.00 60.91 617 ALA A N 1
ATOM 4836 C CA . ALA A 1 617 ? 30.346 11.621 41.574 1.00 60.91 617 ALA A CA 1
ATOM 4837 C C . ALA A 1 617 ? 30.337 10.964 42.971 1.00 60.91 617 ALA A C 1
ATOM 4839 O O . ALA A 1 617 ? 29.303 10.963 43.647 1.00 60.91 617 ALA A O 1
ATOM 4840 N N . GLY A 1 618 ? 31.478 10.444 43.440 1.00 57.59 618 GLY A N 1
ATOM 4841 C CA . GLY A 1 618 ? 31.676 10.004 44.825 1.00 57.59 618 GLY A CA 1
ATOM 4842 C C . GLY A 1 618 ? 30.741 8.879 45.294 1.00 57.59 618 GLY A C 1
ATOM 4843 O O . GLY A 1 618 ? 30.277 8.920 46.440 1.00 57.59 618 GLY A O 1
ATOM 4844 N N . GLY A 1 619 ? 30.438 7.891 44.444 1.00 55.97 619 GLY A N 1
ATOM 4845 C CA . GLY A 1 619 ? 29.585 6.748 44.794 1.00 55.97 619 GLY A CA 1
ATOM 4846 C C . GLY A 1 619 ? 28.096 6.915 44.486 1.00 55.97 619 GLY A C 1
ATOM 4847 O O . GLY A 1 619 ? 27.288 6.162 45.039 1.00 55.97 619 GLY A O 1
ATOM 4848 N N . SER A 1 620 ? 27.698 7.920 43.703 1.00 66.25 620 SER A N 1
ATOM 4849 C CA . SER A 1 620 ? 26.305 8.199 43.317 1.00 66.25 620 SER A CA 1
ATOM 4850 C C . SER A 1 620 ? 25.992 7.656 41.916 1.00 66.25 620 SER A C 1
ATOM 4852 O O . SER A 1 620 ? 26.863 7.687 41.061 1.00 66.25 620 SER A O 1
ATOM 4854 N N . MET A 1 621 ? 24.735 7.264 41.645 1.00 76.88 621 MET A N 1
ATOM 4855 C CA . MET A 1 621 ? 24.250 7.007 40.269 1.00 76.88 621 MET A CA 1
ATOM 4856 C C . MET A 1 621 ? 24.294 8.268 39.388 1.00 76.88 621 MET A C 1
ATOM 4858 O O . MET A 1 621 ? 24.068 8.200 38.191 1.00 76.88 621 MET A O 1
ATOM 4862 N N . TYR A 1 622 ? 24.495 9.450 39.972 1.00 82.81 622 TYR A N 1
ATOM 4863 C CA . TYR A 1 622 ? 24.544 10.709 39.236 1.00 82.81 622 TYR A CA 1
ATOM 4864 C C . TYR A 1 622 ? 25.737 10.758 38.277 1.00 82.81 622 TYR A C 1
ATOM 4866 O O . TYR A 1 622 ? 26.881 10.658 38.713 1.00 82.81 622 TYR A O 1
ATOM 4874 N N . GLY A 1 623 ? 25.445 10.983 37.000 1.00 80.81 623 GLY A N 1
ATOM 4875 C CA . GLY A 1 623 ? 26.417 11.038 35.917 1.00 80.81 623 GLY A CA 1
ATOM 4876 C C . GLY A 1 623 ? 26.973 9.677 35.511 1.00 80.81 623 GLY A C 1
ATOM 4877 O O . GLY A 1 623 ? 28.037 9.664 34.905 1.00 80.81 623 GLY A O 1
ATOM 4878 N N . ALA A 1 624 ? 26.323 8.577 35.907 1.00 85.50 624 ALA A N 1
ATOM 4879 C CA . ALA A 1 624 ? 26.695 7.223 35.509 1.00 85.50 624 ALA A CA 1
ATOM 4880 C C . ALA A 1 624 ? 26.048 6.849 34.170 1.00 85.50 624 ALA A C 1
ATOM 4882 O O . ALA A 1 624 ? 24.880 7.177 33.942 1.00 85.50 624 ALA A O 1
ATOM 4883 N N . ASP A 1 625 ? 26.825 6.138 33.367 1.00 89.56 625 ASP A N 1
ATOM 4884 C CA . ASP A 1 625 ? 26.445 5.429 32.144 1.00 89.56 625 ASP A CA 1
ATOM 4885 C C . ASP A 1 625 ? 25.958 4.027 32.547 1.00 89.56 625 ASP A C 1
ATOM 4887 O O . ASP A 1 625 ? 26.565 3.387 33.413 1.00 89.56 625 ASP A O 1
ATOM 4891 N N . MET A 1 626 ? 24.803 3.591 32.046 1.00 90.38 626 MET A N 1
ATOM 4892 C CA . MET A 1 626 ? 24.139 2.363 32.474 1.00 90.38 626 MET A CA 1
ATOM 4893 C C . MET A 1 626 ? 23.463 1.638 31.322 1.00 90.38 626 MET A C 1
ATOM 4895 O O . MET A 1 626 ? 22.760 2.220 30.512 1.00 90.38 626 MET A O 1
ATOM 4899 N N . VAL A 1 627 ? 23.506 0.316 31.397 1.00 92.75 627 VAL A N 1
ATOM 4900 C CA . VAL A 1 627 ? 22.759 -0.577 30.526 1.00 92.75 627 VAL A CA 1
ATOM 4901 C C . VAL A 1 627 ? 21.752 -1.355 31.366 1.00 92.75 627 VAL A C 1
ATOM 4903 O O . VAL A 1 627 ? 22.119 -2.035 32.332 1.00 92.75 627 VAL A O 1
ATOM 4906 N N . ILE A 1 628 ? 20.468 -1.244 31.023 1.00 93.62 628 ILE A N 1
ATOM 4907 C CA . ILE A 1 628 ? 19.357 -1.897 31.729 1.00 93.62 628 ILE A CA 1
ATOM 4908 C C . ILE A 1 628 ? 18.622 -2.813 30.760 1.00 93.62 628 ILE A C 1
ATOM 4910 O O . ILE A 1 628 ? 18.152 -2.358 29.724 1.00 93.62 628 ILE A O 1
ATOM 4914 N N . GLY A 1 629 ? 18.470 -4.089 31.104 1.00 90.88 629 GLY A N 1
ATOM 4915 C CA . GLY A 1 629 ? 17.751 -5.049 30.278 1.00 90.88 629 GLY A CA 1
ATOM 4916 C C . GLY A 1 629 ? 16.792 -5.952 31.041 1.00 90.88 629 GLY A C 1
ATOM 4917 O O . GLY A 1 629 ? 16.844 -6.066 32.264 1.00 90.88 629 GLY A O 1
ATOM 4918 N N . LEU A 1 630 ? 15.889 -6.591 30.310 1.00 91.50 630 LEU A N 1
ATOM 4919 C CA . LEU A 1 630 ? 14.888 -7.526 30.820 1.00 91.50 630 LEU A CA 1
ATOM 4920 C C . LEU A 1 630 ? 14.573 -8.588 29.771 1.00 91.50 630 LEU A C 1
ATOM 4922 O O . LEU A 1 630 ? 14.860 -8.405 28.590 1.00 91.50 630 LEU A O 1
ATOM 4926 N N . VAL A 1 631 ? 13.949 -9.678 30.207 1.00 83.25 631 VAL A N 1
ATOM 4927 C CA . VAL A 1 631 ? 13.380 -10.691 29.317 1.00 83.25 631 VAL A CA 1
ATOM 4928 C C . VAL A 1 631 ? 11.890 -10.754 29.600 1.00 83.25 631 VAL A C 1
ATOM 4930 O O . VAL A 1 631 ? 11.492 -10.953 30.746 1.00 83.25 631 VAL A O 1
ATOM 4933 N N . ASP A 1 632 ? 11.071 -10.526 28.578 1.00 76.88 632 ASP A N 1
ATOM 4934 C CA . ASP A 1 632 ? 9.623 -10.468 28.742 1.00 76.88 632 ASP A CA 1
ATOM 4935 C C . ASP A 1 632 ? 8.992 -11.856 28.963 1.00 76.88 632 ASP A C 1
ATOM 4937 O O . ASP A 1 632 ? 9.630 -12.909 28.870 1.00 76.88 632 ASP A O 1
ATOM 4941 N N . LYS A 1 633 ? 7.679 -11.869 29.218 1.00 61.16 633 LYS A N 1
ATOM 4942 C CA . LYS A 1 633 ? 6.900 -13.100 29.441 1.00 61.16 633 LYS A CA 1
ATOM 4943 C C . LYS A 1 633 ? 6.855 -14.061 28.239 1.00 61.16 633 LYS A C 1
ATOM 4945 O O . LYS A 1 633 ? 6.331 -15.166 28.387 1.00 61.16 633 LYS A O 1
ATOM 4950 N N . TRP A 1 634 ? 7.343 -13.643 27.073 1.00 52.56 634 TRP A N 1
ATOM 4951 C CA . TRP A 1 634 ? 7.406 -14.423 25.838 1.00 52.56 634 TRP A CA 1
ATOM 4952 C C . TRP A 1 634 ? 8.833 -14.883 25.498 1.00 52.56 634 TRP A C 1
ATOM 4954 O O . TRP A 1 634 ? 9.002 -15.636 24.542 1.00 52.56 634 TRP A O 1
ATOM 4964 N N . GLY A 1 635 ? 9.832 -14.506 26.305 1.00 59.03 635 GLY A N 1
ATOM 4965 C CA . GLY A 1 635 ? 11.235 -14.882 26.125 1.00 59.03 635 GLY A CA 1
ATOM 4966 C C . GLY A 1 635 ? 12.051 -13.895 25.289 1.00 59.03 635 GLY A C 1
ATOM 4967 O O . GLY A 1 635 ? 13.186 -14.208 24.942 1.00 59.03 635 GLY A O 1
ATOM 4968 N N . THR A 1 636 ? 11.509 -12.717 24.969 1.00 67.38 636 THR A N 1
ATOM 4969 C CA . THR A 1 636 ? 12.216 -11.686 24.193 1.00 67.38 636 THR A CA 1
ATOM 4970 C C . THR A 1 636 ? 13.074 -10.825 25.111 1.00 67.38 636 THR A C 1
ATOM 4972 O O . THR A 1 636 ? 12.585 -10.330 26.128 1.00 67.38 636 THR A O 1
ATOM 4975 N N . ALA A 1 637 ? 14.340 -10.609 24.752 1.00 77.62 637 ALA A N 1
ATOM 4976 C CA . ALA A 1 637 ? 15.252 -9.751 25.500 1.00 77.62 637 ALA A CA 1
ATOM 4977 C C . ALA A 1 637 ? 15.183 -8.293 25.024 1.00 77.62 637 ALA A C 1
ATOM 4979 O O . ALA A 1 637 ? 15.276 -8.018 23.830 1.00 77.62 637 ALA A O 1
ATOM 4980 N N . PHE A 1 638 ? 15.083 -7.357 25.965 1.00 81.44 638 PHE A N 1
ATOM 4981 C CA . PHE A 1 638 ? 15.202 -5.920 25.723 1.00 81.44 638 PHE A CA 1
ATOM 4982 C C . PHE A 1 638 ? 16.388 -5.391 26.512 1.00 81.44 638 PHE A C 1
ATOM 4984 O O . PHE A 1 638 ? 16.522 -5.709 27.691 1.00 81.44 638 PHE A O 1
ATOM 4991 N N . VAL A 1 639 ? 17.227 -4.569 25.887 1.00 87.56 639 VAL A N 1
ATOM 4992 C CA . VAL A 1 639 ? 18.350 -3.883 26.533 1.00 87.56 639 VAL A CA 1
ATOM 4993 C C . VAL A 1 639 ? 18.295 -2.408 26.145 1.00 87.56 639 VAL A C 1
ATOM 4995 O O . VAL A 1 639 ? 18.003 -2.065 25.001 1.00 87.56 639 VAL A O 1
ATOM 4998 N N . HIS A 1 640 ? 18.505 -1.535 27.121 1.00 88.88 640 HIS A N 1
ATOM 4999 C CA . HIS A 1 640 ? 18.409 -0.091 26.990 1.00 88.88 640 HIS A CA 1
ATOM 5000 C C . HIS A 1 640 ? 19.686 0.573 27.478 1.00 88.88 640 HIS A C 1
ATOM 5002 O O . HIS A 1 640 ? 20.090 0.363 28.624 1.00 88.88 640 HIS A O 1
ATOM 5008 N N . ASP A 1 641 ? 20.241 1.419 26.620 1.00 91.69 641 ASP A N 1
ATOM 5009 C CA . ASP A 1 641 ? 21.334 2.327 26.941 1.00 91.69 641 ASP A CA 1
ATOM 5010 C C . ASP A 1 641 ? 20.793 3.572 27.647 1.00 91.69 641 ASP A C 1
ATOM 5012 O O . ASP A 1 641 ? 19.831 4.188 27.167 1.00 91.69 641 ASP A O 1
ATOM 5016 N N . CYS A 1 642 ? 21.304 3.863 28.840 1.00 91.88 642 CYS A N 1
ATOM 5017 C CA . CYS A 1 642 ? 20.709 4.812 29.773 1.00 91.88 642 CYS A CA 1
ATOM 5018 C C . CYS A 1 642 ? 21.747 5.647 30.530 1.00 91.88 642 CYS A C 1
ATOM 5020 O O . CYS A 1 642 ? 22.633 5.120 31.198 1.00 91.88 642 CYS A O 1
ATOM 5022 N N . TYR A 1 643 ? 21.467 6.937 30.676 1.00 90.00 643 TYR A N 1
ATOM 5023 C CA . TYR A 1 643 ? 22.268 7.851 31.476 1.00 90.00 643 TYR A CA 1
ATOM 5024 C C . TYR A 1 643 ? 21.490 8.503 32.622 1.00 90.00 643 TYR A C 1
ATOM 5026 O O . TYR A 1 643 ? 20.308 8.858 32.537 1.00 90.00 643 TYR A O 1
ATOM 5034 N N . SER A 1 644 ? 22.173 8.728 33.747 1.00 87.81 644 SER A N 1
ATOM 5035 C CA . SER A 1 644 ? 21.586 9.393 34.917 1.00 87.81 644 SER A CA 1
ATOM 5036 C C . SER A 1 644 ? 22.037 10.847 35.037 1.00 87.81 644 SER A C 1
ATOM 5038 O O . SER A 1 644 ? 23.138 11.163 35.488 1.00 87.81 644 SER A O 1
ATOM 5040 N N . ARG A 1 645 ? 21.131 11.776 34.714 1.00 85.44 645 ARG A N 1
ATOM 5041 C CA . ARG A 1 645 ? 21.388 13.229 34.785 1.00 85.44 645 ARG A CA 1
ATOM 5042 C C . ARG A 1 645 ? 21.030 13.879 36.115 1.00 85.44 645 ARG A C 1
ATOM 5044 O O . ARG A 1 645 ? 21.411 15.023 36.345 1.00 85.44 645 ARG A O 1
ATOM 5051 N N . VAL A 1 646 ? 20.241 13.222 36.968 1.00 79.00 646 VAL A N 1
ATOM 5052 C CA . VAL A 1 646 ? 19.671 13.845 38.175 1.00 79.00 646 VAL A CA 1
ATOM 5053 C C . VAL A 1 646 ? 19.692 12.859 39.345 1.00 79.00 646 VAL A C 1
ATOM 5055 O O . VAL A 1 646 ? 19.175 11.751 39.215 1.00 79.00 646 VAL A O 1
ATOM 5058 N N . PRO A 1 647 ? 20.228 13.234 40.524 1.00 75.56 647 PRO A N 1
ATOM 5059 C CA . PRO A 1 647 ? 20.227 12.339 41.674 1.00 75.56 647 PRO A CA 1
ATOM 5060 C C . PRO A 1 647 ? 18.795 11.995 42.110 1.00 75.56 647 PRO A C 1
ATOM 5062 O O . PRO A 1 647 ? 17.998 12.889 42.391 1.00 75.56 647 PRO A O 1
ATOM 5065 N N . GLY A 1 648 ? 18.490 10.702 42.237 1.00 69.75 648 GLY A N 1
ATOM 5066 C CA . GLY A 1 648 ? 17.196 10.223 42.738 1.00 69.75 648 GLY A CA 1
ATOM 5067 C C . GLY A 1 648 ? 16.062 10.193 41.709 1.00 69.75 648 GLY A C 1
ATOM 5068 O O . GLY A 1 648 ? 14.925 9.940 42.100 1.00 69.75 648 GLY A O 1
ATOM 5069 N N . VAL A 1 649 ? 16.363 10.431 40.431 1.00 79.19 649 VAL A N 1
ATOM 5070 C CA . VAL A 1 649 ? 15.461 10.197 39.292 1.00 79.19 649 VAL A CA 1
ATOM 5071 C C . VAL A 1 649 ? 15.899 8.900 38.596 1.00 79.19 649 VAL A C 1
ATOM 5073 O O . VAL A 1 649 ? 17.104 8.628 38.594 1.00 79.19 649 VAL A O 1
ATOM 5076 N N . PRO A 1 650 ? 14.974 8.081 38.053 1.00 82.94 650 PRO A N 1
ATOM 5077 C CA . PRO A 1 650 ? 15.349 6.929 37.243 1.00 82.94 650 PRO A CA 1
ATOM 5078 C C . PRO A 1 650 ? 16.290 7.320 36.088 1.00 82.94 650 PRO A C 1
ATOM 5080 O O . PRO A 1 650 ? 16.178 8.437 35.571 1.00 82.94 650 PRO A O 1
ATOM 5083 N N . PRO A 1 651 ? 17.219 6.431 35.696 1.00 86.31 651 PRO A N 1
ATOM 5084 C CA . PRO A 1 651 ? 18.004 6.588 34.473 1.00 86.31 651 PRO A CA 1
ATOM 5085 C C . PRO A 1 651 ? 17.103 6.856 33.265 1.00 86.31 651 PRO A C 1
ATOM 5087 O O . PRO A 1 651 ? 16.003 6.314 33.188 1.00 86.31 651 PRO A O 1
ATOM 5090 N N . GLN A 1 652 ? 17.550 7.709 32.349 1.00 88.62 652 GLN A N 1
ATOM 5091 C CA . GLN A 1 652 ? 16.812 8.054 31.133 1.00 88.62 652 GLN A CA 1
ATOM 5092 C C . GLN A 1 652 ? 17.526 7.420 29.950 1.00 88.62 652 GLN A C 1
ATOM 5094 O O . GLN A 1 652 ? 18.750 7.424 29.944 1.00 88.62 652 GLN A O 1
ATOM 5099 N N . LYS A 1 653 ? 16.784 6.899 28.972 1.00 90.75 653 LYS A N 1
ATOM 5100 C CA . LYS A 1 653 ? 17.397 6.324 27.771 1.00 90.75 653 LYS A CA 1
ATOM 5101 C C . LYS A 1 653 ? 18.138 7.405 26.998 1.00 90.75 653 LYS A C 1
ATOM 5103 O O . LYS A 1 653 ? 17.632 8.526 26.894 1.00 90.75 653 LYS A O 1
ATOM 5108 N N . ASP A 1 654 ? 19.274 7.061 26.418 1.00 85.44 654 ASP A N 1
ATOM 5109 C CA . ASP A 1 654 ? 20.161 8.050 25.798 1.00 85.44 654 ASP A CA 1
ATOM 5110 C C . ASP A 1 654 ? 19.511 8.704 24.574 1.00 85.44 654 ASP A C 1
ATOM 5112 O O . ASP A 1 654 ? 19.466 9.935 24.462 1.00 85.44 654 ASP A O 1
ATOM 5116 N N . LEU A 1 655 ? 18.799 7.907 23.773 1.00 81.94 655 LEU A N 1
ATOM 5117 C CA . LEU A 1 655 ? 17.949 8.385 22.676 1.00 81.94 655 LEU A CA 1
ATOM 5118 C C . LEU A 1 655 ? 16.897 9.421 23.121 1.00 81.94 655 LEU A C 1
ATOM 5120 O O . LEU A 1 655 ? 16.627 10.382 22.398 1.00 81.94 655 LEU A O 1
ATOM 5124 N N . ASP A 1 656 ? 16.331 9.283 24.325 1.00 84.06 656 ASP A N 1
ATOM 5125 C CA . ASP A 1 656 ? 15.292 10.191 24.839 1.00 84.06 656 ASP A CA 1
ATOM 5126 C C . ASP A 1 656 ? 15.869 11.535 25.318 1.00 84.06 656 ASP A C 1
ATOM 5128 O O . ASP A 1 656 ? 15.135 12.501 25.564 1.00 84.06 656 ASP A O 1
ATOM 5132 N N . ILE A 1 657 ? 17.192 11.616 25.479 1.00 81.50 657 ILE A N 1
ATOM 5133 C CA . ILE A 1 657 ? 17.894 12.791 26.005 1.00 81.50 657 ILE A CA 1
ATOM 5134 C C . ILE A 1 657 ? 18.878 13.413 25.007 1.00 81.50 657 ILE A C 1
ATOM 5136 O O . ILE A 1 657 ? 19.521 14.409 25.358 1.00 81.50 657 ILE A O 1
ATOM 5140 N N . GLY A 1 658 ? 18.892 12.910 23.768 1.00 77.88 658 GLY A N 1
ATOM 5141 C CA . GLY A 1 658 ? 19.659 13.437 22.637 1.00 77.88 658 GLY A CA 1
ATOM 5142 C C . GLY A 1 658 ? 21.010 12.759 22.398 1.00 77.88 658 GLY A C 1
ATOM 5143 O O . GLY A 1 658 ? 21.845 13.367 21.732 1.00 77.88 658 GLY A O 1
ATOM 5144 N N . GLY A 1 659 ? 21.216 11.572 22.969 1.00 83.38 659 GLY A N 1
ATOM 5145 C CA . GLY A 1 659 ? 22.361 10.688 22.750 1.00 83.38 659 GLY A CA 1
ATOM 5146 C C . GLY A 1 659 ? 22.107 9.614 21.689 1.00 83.38 659 GLY A C 1
ATOM 5147 O O . GLY A 1 659 ? 21.073 9.633 21.012 1.00 83.38 659 GLY A O 1
ATOM 5148 N N . ALA A 1 660 ? 23.050 8.690 21.542 1.00 79.25 660 ALA A N 1
ATOM 5149 C CA . ALA A 1 660 ? 22.947 7.505 20.697 1.00 79.25 660 ALA A CA 1
ATOM 5150 C C . ALA A 1 660 ? 22.628 6.257 21.543 1.00 79.25 660 ALA A C 1
ATOM 5152 O O . ALA A 1 660 ? 22.370 6.349 22.737 1.00 79.25 660 ALA A O 1
ATOM 5153 N N . SER A 1 661 ? 22.489 5.100 20.898 1.00 85.25 661 SER A N 1
ATOM 5154 C CA . SER A 1 661 ? 22.471 3.820 21.605 1.00 85.25 661 SER A CA 1
ATOM 5155 C C . SER A 1 661 ? 23.650 3.024 21.082 1.00 85.25 661 SER A C 1
ATOM 5157 O O . SER A 1 661 ? 23.671 2.660 19.905 1.00 85.25 661 SER A O 1
ATOM 5159 N N . ASP A 1 662 ? 24.615 2.771 21.954 1.00 81.81 662 ASP A N 1
ATOM 5160 C CA . ASP A 1 662 ? 25.944 2.275 21.599 1.00 81.81 662 ASP A CA 1
ATOM 5161 C C . ASP A 1 662 ? 26.136 0.801 22.004 1.00 81.81 662 ASP A C 1
ATOM 5163 O O . ASP A 1 662 ? 27.246 0.258 21.986 1.00 81.81 662 ASP A O 1
ATOM 5167 N N . VAL A 1 663 ? 25.022 0.129 22.322 1.00 81.12 663 VAL A N 1
ATOM 5168 C CA . VAL A 1 663 ? 24.931 -1.301 22.635 1.00 81.12 663 VAL A CA 1
ATOM 5169 C C . VAL A 1 663 ? 24.392 -2.118 21.451 1.00 81.12 663 VAL A C 1
ATOM 5171 O O . VAL A 1 663 ? 23.378 -1.779 20.843 1.00 81.12 663 VAL A O 1
ATOM 5174 N N . TYR A 1 664 ? 25.045 -3.237 21.138 1.00 74.25 664 TYR A N 1
ATOM 5175 C CA . TYR A 1 664 ? 24.703 -4.173 20.053 1.00 74.25 664 TYR A CA 1
ATOM 5176 C C . TYR A 1 664 ? 24.875 -5.636 20.514 1.00 74.25 664 TYR A C 1
ATOM 5178 O O . TYR A 1 664 ? 25.124 -5.878 21.691 1.00 74.25 664 TYR A O 1
ATOM 5186 N N . ASN A 1 665 ? 24.668 -6.637 19.646 1.00 75.44 665 ASN A N 1
ATOM 5187 C CA . ASN A 1 665 ? 24.737 -8.075 19.995 1.00 75.44 665 ASN A CA 1
ATOM 5188 C C . ASN A 1 665 ? 23.884 -8.475 21.220 1.00 75.44 665 ASN A C 1
ATOM 5190 O O . ASN A 1 665 ? 24.322 -9.212 22.107 1.00 75.44 665 ASN A O 1
ATOM 5194 N N . ILE A 1 666 ? 22.659 -7.952 21.287 1.00 78.88 666 ILE A N 1
ATOM 5195 C CA . ILE A 1 666 ? 21.772 -8.140 22.435 1.00 78.88 666 ILE A CA 1
ATOM 5196 C C . ILE A 1 666 ? 21.181 -9.553 22.440 1.00 78.88 666 ILE A C 1
ATOM 5198 O O . ILE A 1 666 ? 20.604 -10.002 21.452 1.00 78.88 666 ILE A O 1
ATOM 5202 N N . ALA A 1 667 ? 21.253 -10.225 23.586 1.00 72.31 667 ALA A N 1
ATOM 5203 C CA . ALA A 1 667 ? 20.526 -11.462 23.845 1.00 72.31 667 ALA A CA 1
ATOM 5204 C C . ALA A 1 667 ? 20.078 -11.536 25.309 1.00 72.31 667 ALA A C 1
ATOM 5206 O O . ALA A 1 667 ? 20.547 -10.791 26.171 1.00 72.31 667 ALA A O 1
ATOM 5207 N N . GLY A 1 668 ? 19.160 -12.448 25.611 1.00 79.75 668 GLY A N 1
ATOM 5208 C CA . GLY A 1 668 ? 18.753 -12.693 26.984 1.00 79.75 668 GLY A CA 1
ATOM 5209 C C . GLY A 1 668 ? 17.885 -13.928 27.128 1.00 79.75 668 GLY A C 1
ATOM 5210 O O . GLY A 1 668 ? 17.221 -14.359 26.189 1.00 79.75 668 GLY A O 1
ATOM 5211 N N . THR A 1 669 ? 17.921 -14.513 28.316 1.00 84.44 669 THR A N 1
ATOM 5212 C CA . THR A 1 669 ? 17.168 -15.714 28.667 1.00 84.44 669 THR A CA 1
ATOM 5213 C C . THR A 1 669 ? 16.509 -15.538 30.028 1.00 84.44 669 THR A C 1
ATOM 5215 O O . THR A 1 669 ? 17.020 -14.842 30.906 1.00 84.44 669 THR A O 1
ATOM 5218 N N . PHE A 1 670 ? 15.350 -16.165 30.209 1.00 81.62 670 PHE A N 1
ATOM 5219 C CA . PHE 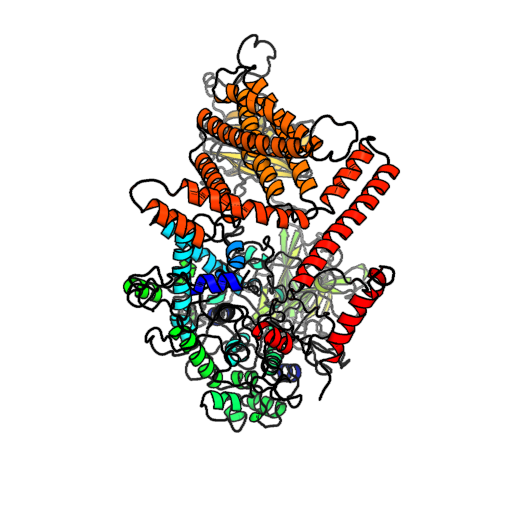A 1 670 ? 14.698 -16.276 31.508 1.00 81.62 670 PHE A CA 1
ATOM 5220 C C . PHE A 1 670 ? 14.440 -17.748 31.807 1.00 81.62 670 PHE A C 1
ATOM 5222 O O . PHE A 1 670 ? 13.493 -18.351 31.302 1.00 81.62 670 PHE A O 1
ATOM 5229 N N . GLU A 1 671 ? 15.294 -18.338 32.639 1.00 75.94 671 GLU A N 1
ATOM 5230 C CA . GLU A 1 671 ? 15.228 -19.757 32.977 1.00 75.94 671 GLU A CA 1
ATOM 5231 C C . GLU A 1 671 ? 15.322 -19.967 34.485 1.00 75.94 671 GLU A C 1
ATOM 5233 O O . GLU A 1 671 ? 16.168 -19.403 35.173 1.00 75.94 671 GLU A O 1
ATOM 5238 N N . ASN A 1 672 ? 14.443 -20.812 35.030 1.00 76.50 672 ASN A N 1
ATOM 5239 C CA . ASN A 1 672 ? 14.442 -21.184 36.451 1.00 76.50 672 ASN A CA 1
ATOM 5240 C C . ASN A 1 672 ? 14.401 -19.994 37.436 1.00 76.50 672 ASN A C 1
ATOM 5242 O O . ASN A 1 672 ? 14.909 -20.092 38.554 1.00 76.50 672 ASN A O 1
ATOM 5246 N N . GLY A 1 673 ? 13.763 -18.883 37.048 1.00 75.56 673 GLY A N 1
ATOM 5247 C CA . GLY A 1 673 ? 13.690 -17.675 37.876 1.00 75.56 673 GLY A CA 1
ATOM 5248 C C . GLY A 1 673 ? 14.982 -16.853 37.887 1.00 75.56 673 GLY A C 1
ATOM 5249 O O . GLY A 1 673 ? 15.186 -16.072 38.816 1.00 75.56 673 GLY A O 1
ATOM 5250 N N . VAL A 1 674 ? 15.852 -17.067 36.898 1.00 82.88 674 VAL A N 1
ATOM 5251 C CA . VAL A 1 674 ? 17.065 -16.296 36.634 1.00 82.88 674 VAL A CA 1
ATOM 5252 C C . VAL A 1 674 ? 16.895 -15.606 35.288 1.00 82.88 674 VAL A C 1
ATOM 5254 O O . VAL A 1 674 ? 16.668 -16.276 34.282 1.00 82.88 674 VAL A O 1
ATOM 5257 N N . THR A 1 675 ? 17.010 -14.282 35.279 1.00 86.50 675 THR A N 1
ATOM 5258 C CA . THR A 1 675 ? 17.122 -13.496 34.051 1.00 86.50 675 THR A CA 1
ATOM 5259 C C . THR A 1 675 ? 18.608 -13.332 33.736 1.00 86.50 675 THR A C 1
ATOM 5261 O O . THR A 1 675 ? 19.405 -12.989 34.616 1.00 86.50 675 THR A O 1
ATOM 5264 N N . THR A 1 676 ? 18.987 -13.576 32.488 1.00 88.69 676 THR A N 1
ATOM 5265 C CA . THR A 1 676 ? 20.321 -13.307 31.952 1.00 88.69 676 THR A CA 1
ATOM 5266 C C . THR A 1 676 ? 20.184 -12.359 30.768 1.00 88.69 676 THR A C 1
ATOM 5268 O O . THR A 1 676 ? 19.332 -12.581 29.915 1.00 88.69 676 THR A O 1
ATOM 5271 N N . ILE A 1 677 ? 21.002 -11.310 30.714 1.00 90.81 677 ILE A N 1
ATOM 5272 C CA . ILE A 1 677 ? 21.086 -10.376 29.582 1.00 90.81 677 ILE A CA 1
ATOM 5273 C C . ILE A 1 677 ? 22.535 -10.277 29.112 1.00 90.81 677 ILE A C 1
ATOM 5275 O O . ILE A 1 677 ? 23.444 -10.260 29.942 1.00 90.81 677 ILE A O 1
ATOM 5279 N N . SER A 1 678 ? 22.759 -10.195 27.806 1.00 86.69 678 SER A N 1
ATOM 5280 C CA . SER A 1 678 ? 24.074 -9.961 27.210 1.00 86.69 678 SER A CA 1
ATOM 5281 C C . SER A 1 678 ? 24.016 -8.916 26.105 1.00 86.69 678 SER A C 1
ATOM 5283 O O . SER A 1 678 ? 22.997 -8.804 25.429 1.00 86.69 678 SER A O 1
ATOM 5285 N N . PHE A 1 679 ? 25.094 -8.153 25.944 1.00 87.81 679 PHE A N 1
ATOM 5286 C CA . PHE A 1 679 ? 25.247 -7.094 24.943 1.00 87.81 679 PHE A CA 1
ATOM 5287 C C . PHE A 1 679 ? 26.736 -6.779 24.724 1.00 87.81 679 PHE A C 1
ATOM 5289 O O . PHE A 1 679 ? 27.564 -7.078 25.584 1.00 87.81 679 PHE A O 1
ATOM 5296 N N . SER A 1 680 ? 27.071 -6.133 23.613 1.00 87.31 680 SER A N 1
ATOM 5297 C CA . SER A 1 680 ? 28.402 -5.618 23.276 1.00 87.31 680 SER A CA 1
ATOM 5298 C C . SER A 1 680 ? 28.374 -4.095 23.143 1.00 87.31 680 SER A C 1
ATOM 5300 O O . SER A 1 680 ? 27.342 -3.542 22.775 1.00 87.31 680 SER A O 1
ATOM 5302 N N . ARG A 1 681 ? 29.483 -3.412 23.448 1.00 87.69 681 ARG A N 1
ATOM 5303 C CA . ARG A 1 681 ? 29.687 -1.971 23.190 1.00 87.69 681 ARG A CA 1
ATOM 5304 C C . ARG A 1 681 ? 31.168 -1.633 23.028 1.00 87.69 681 ARG A C 1
ATOM 5306 O O . ARG A 1 681 ? 32.022 -2.367 23.523 1.00 87.69 681 ARG A O 1
ATOM 5313 N N . LYS A 1 682 ? 31.488 -0.490 22.415 1.00 85.12 682 LYS A N 1
ATOM 5314 C CA . LYS A 1 682 ? 32.867 0.037 22.383 1.00 85.12 682 LYS A CA 1
ATOM 5315 C C . LYS A 1 682 ? 33.302 0.537 23.776 1.00 85.12 682 LYS A C 1
ATOM 5317 O O . LYS A 1 682 ? 32.477 1.030 24.546 1.00 85.12 682 LYS A O 1
ATOM 5322 N N . PHE A 1 683 ? 34.595 0.432 24.104 1.00 82.81 683 PHE A N 1
ATOM 5323 C CA . PHE A 1 683 ? 35.204 1.007 25.318 1.00 82.81 683 PHE A CA 1
ATOM 5324 C C . PHE A 1 683 ? 35.114 2.534 25.315 1.00 82.81 683 PHE A C 1
ATOM 5326 O O . PHE A 1 683 ? 34.921 3.146 26.363 1.00 82.81 683 PHE A O 1
ATOM 5333 N N . VAL A 1 684 ? 35.267 3.136 24.136 1.00 80.94 684 VAL A N 1
ATOM 5334 C CA . VAL A 1 684 ? 35.056 4.560 23.882 1.00 80.94 684 VAL A CA 1
ATOM 5335 C C . VAL A 1 684 ? 34.036 4.658 22.758 1.00 80.94 684 VAL A C 1
ATOM 5337 O O . VAL A 1 684 ? 34.285 4.177 21.657 1.00 80.94 684 VAL A O 1
ATOM 5340 N N . THR A 1 685 ? 32.879 5.232 23.053 1.00 82.94 685 THR A N 1
ATOM 5341 C CA . THR A 1 685 ? 31.797 5.430 22.088 1.00 82.94 685 THR A CA 1
ATOM 5342 C C . THR A 1 685 ? 31.860 6.848 21.519 1.00 82.94 685 THR A C 1
ATOM 5344 O O . THR A 1 685 ? 32.568 7.722 22.037 1.00 82.94 685 THR A O 1
ATOM 5347 N N . GLU A 1 686 ? 31.138 7.089 20.426 1.00 78.56 686 GLU A N 1
ATOM 5348 C CA . GLU A 1 686 ? 31.050 8.426 19.829 1.00 78.56 686 GLU A CA 1
ATOM 5349 C C . GLU A 1 686 ? 30.175 9.371 20.678 1.00 78.56 686 GLU A C 1
ATOM 5351 O O . GLU A 1 686 ? 30.370 10.594 20.646 1.00 78.56 686 GLU A O 1
ATOM 5356 N N . ASP A 1 687 ? 29.279 8.824 21.513 1.00 80.19 687 ASP A N 1
ATOM 5357 C CA . ASP A 1 687 ? 28.446 9.566 22.464 1.00 80.19 687 ASP A CA 1
ATOM 5358 C C . ASP A 1 687 ? 29.189 9.945 23.753 1.00 80.19 687 ASP A C 1
ATOM 5360 O O . ASP A 1 687 ? 28.840 9.597 24.877 1.00 80.19 687 ASP A O 1
ATOM 5364 N N . THR A 1 688 ? 30.215 10.777 23.612 1.00 78.12 688 THR A N 1
ATOM 5365 C CA . THR A 1 688 ? 31.003 11.270 24.759 1.00 78.12 688 THR A CA 1
ATOM 5366 C C . THR A 1 688 ? 30.214 12.128 25.765 1.00 78.12 688 THR A C 1
ATOM 5368 O O . THR A 1 688 ? 30.776 12.565 26.778 1.00 78.12 688 THR A O 1
ATOM 5371 N N . GLN A 1 689 ? 28.944 12.445 25.483 1.00 80.88 689 GLN A N 1
ATOM 5372 C CA . GLN A 1 689 ? 28.097 13.246 26.361 1.00 80.88 689 GLN A CA 1
ATOM 5373 C C . GLN A 1 689 ? 27.360 12.388 27.396 1.00 80.88 689 GLN A C 1
ATOM 5375 O O . GLN A 1 689 ? 27.191 12.851 28.535 1.00 80.88 689 GLN A O 1
ATOM 5380 N N . PHE A 1 690 ? 26.916 11.193 27.008 1.00 86.62 690 PHE A N 1
ATOM 5381 C CA . PHE A 1 690 ? 26.125 10.296 27.849 1.00 86.62 690 PHE A CA 1
ATOM 5382 C C . PHE A 1 690 ? 26.858 8.986 28.168 1.00 86.62 690 PHE A C 1
ATOM 5384 O O . PHE A 1 690 ? 26.673 8.450 29.255 1.00 86.62 690 PHE A O 1
ATOM 5391 N N . ASP A 1 691 ? 27.838 8.584 27.368 1.00 85.44 691 ASP A N 1
ATOM 5392 C CA . ASP A 1 691 ? 28.682 7.442 27.691 1.00 85.44 691 ASP A CA 1
ATOM 5393 C C . ASP A 1 691 ? 29.960 7.826 28.425 1.00 85.44 691 ASP A C 1
ATOM 5395 O O . ASP A 1 691 ? 30.661 8.797 28.107 1.00 85.44 691 ASP A O 1
ATOM 5399 N N . LEU A 1 692 ? 30.310 7.008 29.415 1.00 82.38 692 LEU A N 1
ATOM 5400 C CA . LEU A 1 692 ? 31.601 7.105 30.074 1.00 82.38 692 LEU A CA 1
ATOM 5401 C C . LEU A 1 692 ? 32.572 6.122 29.423 1.00 82.38 692 LEU A C 1
ATOM 5403 O O . LEU A 1 692 ? 32.260 4.937 29.326 1.00 82.38 692 LEU A O 1
ATOM 5407 N N . PRO A 1 693 ? 33.787 6.563 29.058 1.00 80.81 693 PRO A N 1
ATOM 5408 C CA . PRO A 1 693 ? 34.776 5.649 28.523 1.00 80.81 693 PRO A CA 1
ATOM 5409 C C . PRO A 1 693 ? 35.152 4.612 29.584 1.00 80.81 693 PRO A C 1
ATOM 5411 O O . PRO A 1 693 ? 35.530 4.956 30.712 1.00 80.81 693 PRO A O 1
ATOM 5414 N N . ILE A 1 694 ? 35.083 3.340 29.207 1.00 81.44 694 ILE A N 1
ATOM 5415 C CA . ILE A 1 694 ? 35.630 2.243 29.998 1.00 81.44 694 ILE A CA 1
ATOM 5416 C C . ILE A 1 694 ? 37.148 2.341 29.871 1.00 81.44 694 ILE A C 1
ATOM 5418 O O . ILE A 1 694 ? 37.695 2.459 28.774 1.00 81.44 694 ILE A O 1
ATOM 5422 N N . ALA A 1 695 ? 37.858 2.356 30.998 1.00 66.56 695 ALA A N 1
ATOM 5423 C CA . ALA A 1 695 ? 39.303 2.511 30.957 1.00 66.56 695 ALA A CA 1
ATOM 5424 C C . ALA A 1 695 ? 39.940 1.265 30.319 1.00 66.56 695 ALA A C 1
ATOM 5426 O O . ALA A 1 695 ? 39.810 0.160 30.842 1.00 66.56 695 ALA A O 1
ATOM 5427 N N . ALA A 1 696 ? 40.667 1.454 29.213 1.00 57.75 696 ALA A N 1
ATOM 5428 C CA . ALA A 1 696 ? 41.429 0.390 28.557 1.00 57.75 696 ALA A CA 1
ATOM 5429 C C . ALA A 1 696 ? 42.581 -0.148 29.428 1.00 57.75 696 ALA A C 1
ATOM 5431 O O . ALA A 1 696 ? 43.097 -1.222 29.162 1.00 57.75 696 ALA A O 1
ATOM 5432 N N . THR A 1 697 ? 43.005 0.585 30.463 1.00 57.97 697 THR A N 1
ATOM 5433 C CA . THR A 1 697 ? 43.935 0.105 31.497 1.00 57.97 697 THR A CA 1
ATOM 5434 C C . THR A 1 697 ? 43.493 0.636 32.861 1.00 57.97 697 THR A C 1
ATOM 5436 O O . THR A 1 697 ? 43.149 1.815 32.992 1.00 57.97 697 THR A O 1
ATOM 5439 N N . GLY A 1 698 ? 43.509 -0.220 33.886 1.00 59.34 698 GLY A N 1
ATOM 5440 C CA . GLY A 1 698 ? 43.124 0.137 35.251 1.00 59.34 698 GLY A CA 1
ATOM 5441 C C . GLY A 1 698 ? 41.654 -0.099 35.627 1.00 59.34 698 GLY A C 1
ATOM 5442 O O . GLY A 1 698 ? 40.819 -0.562 34.856 1.00 59.34 698 GLY A O 1
ATOM 5443 N N . ASP A 1 699 ? 41.363 0.215 36.886 1.00 71.25 699 ASP A N 1
ATOM 5444 C CA . ASP A 1 699 ? 40.128 -0.127 37.593 1.00 71.25 699 ASP A CA 1
ATOM 5445 C C . ASP A 1 699 ? 38.918 0.737 37.166 1.00 71.25 699 ASP A C 1
ATOM 5447 O O . ASP A 1 699 ? 38.819 1.907 37.549 1.00 71.25 699 ASP A O 1
ATOM 5451 N N . THR A 1 700 ? 37.939 0.152 36.465 1.00 80.81 700 THR A N 1
ATOM 5452 C CA . THR A 1 700 ? 36.627 0.774 36.192 1.00 80.81 700 THR A CA 1
ATOM 5453 C C . THR A 1 700 ? 35.643 0.436 37.312 1.00 80.81 700 THR A C 1
ATOM 5455 O O . THR A 1 700 ? 35.376 -0.730 37.594 1.00 80.81 700 THR A O 1
ATOM 5458 N N . ALA A 1 701 ? 35.097 1.447 37.989 1.00 83.44 701 ALA A N 1
ATOM 5459 C CA . ALA A 1 701 ? 34.114 1.237 39.050 1.00 83.44 701 ALA A CA 1
ATOM 5460 C C . ALA A 1 701 ? 32.733 0.904 38.465 1.00 83.44 701 ALA A C 1
ATOM 5462 O O . ALA A 1 701 ? 32.224 1.629 37.615 1.00 83.44 701 ALA A O 1
ATOM 5463 N N . VAL A 1 702 ? 32.118 -0.175 38.950 1.00 87.50 702 VAL A N 1
ATOM 5464 C CA . VAL A 1 702 ? 30.813 -0.656 38.483 1.00 87.50 702 VAL A CA 1
ATOM 5465 C C . VAL A 1 702 ? 29.754 -0.514 39.573 1.00 87.50 702 VAL A C 1
ATOM 5467 O O . VAL A 1 702 ? 29.966 -0.841 40.751 1.00 87.50 702 VAL A O 1
ATOM 5470 N N . ILE A 1 703 ? 28.576 -0.061 39.156 1.00 87.81 703 ILE A N 1
ATOM 5471 C CA . ILE A 1 703 ? 27.329 -0.113 39.914 1.00 87.81 703 ILE A CA 1
ATOM 5472 C C . ILE A 1 703 ? 26.383 -1.113 39.261 1.00 87.81 703 ILE A C 1
ATOM 5474 O O . ILE A 1 703 ? 26.430 -1.347 38.059 1.00 87.81 703 ILE A O 1
ATOM 5478 N N . PHE A 1 704 ? 25.523 -1.734 40.056 1.00 91.06 704 PHE A N 1
ATOM 5479 C CA . PHE A 1 704 ? 24.593 -2.727 39.534 1.00 91.06 704 PHE A CA 1
ATOM 5480 C C . PHE A 1 704 ? 23.313 -2.783 40.356 1.00 91.06 704 PHE A C 1
ATOM 5482 O O . PHE A 1 704 ? 23.302 -2.466 41.552 1.00 91.06 704 PHE A O 1
ATOM 5489 N N . SER A 1 705 ? 22.225 -3.201 39.719 1.00 90.69 705 SER A N 1
ATOM 5490 C CA . SER A 1 705 ? 20.907 -3.342 40.334 1.00 90.69 705 SER A CA 1
ATOM 5491 C C . SER A 1 705 ? 20.048 -4.357 39.591 1.00 90.69 705 SER A C 1
ATOM 5493 O O . SER A 1 705 ? 20.343 -4.736 38.465 1.00 90.69 705 SER A O 1
ATOM 5495 N N . TRP A 1 706 ? 19.005 -4.843 40.247 1.00 93.94 706 TRP A N 1
ATOM 5496 C CA . TRP A 1 706 ? 18.032 -5.741 39.635 1.00 93.94 706 TRP A CA 1
ATOM 5497 C C . TRP A 1 706 ? 16.699 -5.607 40.346 1.00 93.94 706 TRP A C 1
ATOM 5499 O O . TRP A 1 706 ? 16.644 -5.205 41.507 1.00 93.94 706 TRP A O 1
ATOM 5509 N N . GLN A 1 707 ? 15.609 -5.980 39.699 1.00 92.00 707 GLN A N 1
ATOM 5510 C CA . GLN A 1 707 ? 14.295 -5.834 40.297 1.00 92.00 707 GLN A CA 1
ATOM 5511 C C . GLN A 1 707 ? 14.009 -6.996 41.273 1.00 92.00 707 GLN A C 1
ATOM 5513 O O . GLN A 1 707 ? 13.905 -8.146 40.869 1.00 92.00 707 GLN A O 1
ATOM 5518 N N . GLY A 1 708 ? 13.888 -6.732 42.581 1.00 78.38 708 GLY A N 1
ATOM 5519 C CA . GLY A 1 708 ? 13.700 -7.785 43.603 1.00 78.38 708 GLY A CA 1
ATOM 5520 C C . GLY A 1 708 ? 12.290 -8.382 43.755 1.00 78.38 708 GLY A C 1
ATOM 5521 O O . GLY A 1 708 ? 12.118 -9.384 44.443 1.00 78.38 708 GLY A O 1
ATOM 5522 N N . GLU A 1 709 ? 11.281 -7.757 43.158 1.00 80.44 709 GLU A N 1
ATOM 5523 C CA . GLU A 1 709 ? 9.858 -8.134 43.153 1.00 80.44 709 GLU A CA 1
ATOM 5524 C C . GLU A 1 709 ? 9.359 -8.672 41.790 1.00 80.44 709 GLU A C 1
ATOM 5526 O O . GLU A 1 709 ? 8.179 -9.002 41.683 1.00 80.44 709 GLU A O 1
ATOM 5531 N N . GLY A 1 710 ? 10.218 -8.760 40.766 1.00 77.25 710 GLY A N 1
ATOM 5532 C CA . GLY A 1 710 ? 9.879 -9.274 39.436 1.00 77.25 710 GLY A CA 1
ATOM 5533 C C . GLY A 1 710 ? 9.134 -8.312 38.502 1.00 77.25 710 GLY A C 1
ATOM 5534 O O . GLY A 1 710 ? 8.268 -8.753 37.758 1.00 77.25 710 GLY A O 1
ATOM 5535 N N . SER A 1 711 ? 9.395 -7.003 38.579 1.00 81.69 711 SER A N 1
ATOM 5536 C CA . SER A 1 711 ? 8.775 -6.004 37.687 1.00 81.69 711 SER A CA 1
ATOM 5537 C C . SER A 1 711 ? 9.618 -5.742 36.437 1.00 81.69 711 SER A C 1
ATOM 5539 O O . SER A 1 711 ? 10.822 -5.528 36.560 1.00 81.69 711 SER A O 1
ATOM 5541 N N . ASP A 1 712 ? 8.960 -5.630 35.282 1.00 83.38 712 ASP A N 1
ATOM 5542 C CA . ASP A 1 712 ? 9.586 -5.272 33.993 1.00 83.38 712 ASP A CA 1
ATOM 5543 C C . ASP A 1 712 ? 9.626 -3.753 33.751 1.00 83.38 712 ASP A C 1
ATOM 5545 O O . ASP A 1 712 ? 10.294 -3.266 32.849 1.00 83.38 712 ASP A O 1
ATOM 5549 N N . ASP A 1 713 ? 8.937 -2.975 34.588 1.00 83.44 713 ASP A N 1
ATOM 5550 C CA . ASP A 1 713 ? 9.057 -1.515 34.609 1.00 83.44 713 ASP A CA 1
ATOM 5551 C C . ASP A 1 713 ? 10.463 -1.090 35.079 1.00 83.44 713 ASP A C 1
ATOM 5553 O O . ASP A 1 713 ? 10.764 -1.133 36.279 1.00 83.44 713 ASP A O 1
ATOM 5557 N N . ILE A 1 714 ? 11.310 -0.688 34.126 1.00 84.50 714 ILE A N 1
ATOM 5558 C CA . ILE A 1 714 ? 12.696 -0.243 34.349 1.00 84.50 714 ILE A CA 1
ATOM 5559 C C . ILE A 1 714 ? 12.793 1.040 35.185 1.00 84.50 714 ILE A C 1
ATOM 5561 O O . ILE A 1 714 ? 13.823 1.295 35.807 1.00 84.50 714 ILE A O 1
ATOM 5565 N N . GLU A 1 715 ? 11.720 1.833 35.262 1.00 81.81 715 GLU A N 1
ATOM 5566 C CA . GLU A 1 715 ? 11.672 3.043 36.088 1.00 81.81 715 GLU A CA 1
ATOM 5567 C C . GLU A 1 715 ? 11.292 2.726 37.540 1.00 81.81 715 GLU A C 1
ATOM 5569 O O . GLU A 1 715 ? 11.510 3.531 38.460 1.00 81.81 715 GLU A O 1
ATOM 5574 N N . ARG A 1 716 ? 10.741 1.531 37.788 1.00 85.38 716 ARG A N 1
ATOM 5575 C CA . ARG A 1 716 ? 10.351 1.104 39.127 1.00 85.38 716 ARG A CA 1
ATOM 5576 C C . ARG A 1 716 ? 11.579 0.891 39.998 1.00 85.38 716 ARG A C 1
ATOM 5578 O O . ARG A 1 716 ? 12.445 0.064 39.727 1.00 85.38 716 ARG A O 1
ATOM 5585 N N . TYR A 1 717 ? 11.575 1.551 41.153 1.00 82.81 717 TYR A N 1
ATOM 5586 C CA . TYR A 1 717 ? 12.628 1.400 42.149 1.00 82.81 717 TYR A CA 1
ATOM 5587 C C . TYR A 1 717 ? 12.835 -0.068 42.568 1.00 82.81 717 TYR A C 1
ATOM 5589 O O . TYR A 1 717 ? 11.938 -0.715 43.110 1.00 82.81 717 TYR A O 1
ATOM 5597 N N . HIS A 1 718 ? 14.059 -0.558 42.381 1.00 82.25 718 HIS A N 1
ATOM 5598 C CA . HIS A 1 718 ? 14.489 -1.938 42.627 1.00 82.25 718 HIS A CA 1
ATOM 5599 C C . HIS A 1 718 ? 14.537 -2.357 44.115 1.00 82.25 718 HIS A C 1
ATOM 5601 O O . HIS A 1 718 ? 14.650 -3.539 44.431 1.00 82.25 718 HIS A O 1
ATOM 5607 N N . GLY A 1 719 ? 14.466 -1.410 45.061 1.00 80.25 719 GLY A N 1
ATOM 5608 C CA . GLY A 1 719 ? 14.564 -1.686 46.502 1.00 80.25 719 GLY A CA 1
ATOM 5609 C C . GLY A 1 719 ? 16.003 -1.686 47.048 1.00 80.25 719 GLY A C 1
ATOM 5610 O O . GLY A 1 719 ? 16.981 -1.841 46.322 1.00 80.25 719 GLY A O 1
ATOM 5611 N N . SER A 1 720 ? 16.178 -1.485 48.361 1.00 76.69 720 SER A N 1
ATOM 5612 C CA . SER A 1 720 ? 17.517 -1.294 48.957 1.00 76.69 720 SER A CA 1
ATOM 5613 C C . SER A 1 720 ? 18.393 -2.549 49.009 1.00 76.69 720 SER A C 1
ATOM 5615 O O . SER A 1 720 ? 19.595 -2.410 49.213 1.00 76.69 720 SER A O 1
ATOM 5617 N N . CYS A 1 721 ? 17.805 -3.741 48.879 1.00 77.12 721 CYS A N 1
ATOM 5618 C CA . CYS A 1 721 ? 18.513 -5.024 48.888 1.00 77.12 721 CYS A CA 1
ATOM 5619 C C . CYS A 1 721 ? 18.992 -5.476 47.501 1.00 77.12 721 CYS A C 1
ATOM 5621 O O . CYS A 1 721 ? 19.819 -6.378 47.432 1.00 77.12 721 CYS A O 1
ATOM 5623 N N . CYS A 1 722 ? 18.496 -4.859 46.424 1.00 87.69 722 CYS A N 1
ATOM 5624 C CA . CYS A 1 722 ? 18.723 -5.308 45.049 1.00 87.69 722 CYS A CA 1
ATOM 5625 C C . CYS A 1 722 ? 19.604 -4.334 44.260 1.00 87.69 722 CYS A C 1
ATOM 5627 O O . CYS A 1 722 ? 19.253 -3.872 43.177 1.00 87.69 722 CYS A O 1
ATOM 5629 N N . ARG A 1 723 ? 20.727 -3.951 44.877 1.00 88.38 723 ARG A N 1
ATOM 5630 C CA . ARG A 1 723 ? 21.755 -3.082 44.293 1.00 88.38 723 ARG A CA 1
ATOM 5631 C C . ARG A 1 723 ? 23.105 -3.262 44.977 1.00 88.38 723 ARG A C 1
ATOM 5633 O O . ARG A 1 723 ? 23.157 -3.609 46.157 1.00 88.38 723 ARG A O 1
ATOM 5640 N N . GLY A 1 724 ? 24.178 -2.914 44.283 1.00 81.94 724 GLY A N 1
ATOM 5641 C CA . GLY A 1 724 ? 25.521 -2.815 44.845 1.00 81.94 724 GLY A CA 1
ATOM 5642 C C . GLY A 1 724 ? 26.368 -1.762 44.135 1.00 81.94 724 GLY A C 1
ATOM 5643 O O . GLY A 1 724 ? 25.995 -1.243 43.086 1.00 81.94 724 GLY A O 1
ATOM 5644 N N . ARG A 1 725 ? 27.481 -1.390 44.773 1.00 79.50 725 ARG A N 1
ATOM 5645 C CA . ARG A 1 725 ? 28.451 -0.406 44.270 1.00 79.50 725 ARG A CA 1
ATOM 5646 C C . ARG A 1 725 ? 29.832 -0.656 44.867 1.00 79.50 725 ARG A C 1
ATOM 5648 O O . ARG A 1 725 ? 29.923 -1.250 45.945 1.00 79.50 725 ARG A O 1
ATOM 5655 N N . GLY A 1 726 ? 30.863 -0.083 44.250 1.00 61.22 726 GLY A N 1
ATOM 5656 C CA . GLY A 1 726 ? 32.222 -0.045 44.800 1.00 61.22 726 GLY A CA 1
ATOM 5657 C C . GLY A 1 726 ? 33.078 -1.261 44.452 1.00 61.22 726 GLY A C 1
ATOM 5658 O O . GLY A 1 726 ? 34.084 -1.494 45.121 1.00 61.22 726 GLY A O 1
ATOM 5659 N N . THR A 1 727 ? 32.677 -2.026 43.434 1.00 73.75 727 THR A N 1
ATOM 5660 C CA . THR A 1 727 ? 33.540 -3.029 42.811 1.00 73.75 727 THR A CA 1
ATOM 5661 C C . THR A 1 727 ? 34.233 -2.375 41.627 1.00 73.75 727 THR A C 1
ATOM 5663 O O . THR A 1 727 ? 33.573 -1.953 40.683 1.00 73.75 727 THR A O 1
ATOM 5666 N N . SER A 1 728 ? 35.552 -2.270 41.712 1.00 77.69 728 SER A N 1
ATOM 5667 C CA . SER A 1 728 ? 36.405 -1.857 40.605 1.00 77.69 728 SER A CA 1
ATOM 5668 C C . SER A 1 728 ? 36.853 -3.089 39.829 1.00 77.69 728 SER A C 1
ATOM 5670 O O . SER A 1 728 ? 37.286 -4.066 40.441 1.00 77.69 728 SER A O 1
ATOM 5672 N N . ILE A 1 729 ? 36.688 -3.048 38.511 1.00 77.88 729 ILE A N 1
ATOM 5673 C CA . ILE A 1 729 ? 36.995 -4.136 37.588 1.00 77.88 729 ILE A CA 1
ATOM 5674 C C . ILE A 1 729 ? 37.954 -3.600 36.533 1.00 77.88 729 ILE A C 1
ATOM 5676 O O . ILE A 1 729 ? 37.667 -2.605 35.868 1.00 77.88 729 ILE A O 1
ATOM 5680 N N . GLU A 1 730 ? 39.084 -4.272 36.376 1.00 78.94 730 GLU A N 1
ATOM 5681 C CA . GLU A 1 730 ? 39.938 -4.112 35.208 1.00 78.94 730 GLU A CA 1
ATOM 5682 C C . GLU A 1 730 ? 39.345 -4.973 34.089 1.00 78.94 730 GLU A C 1
ATOM 5684 O O . GLU A 1 730 ? 39.479 -6.195 34.090 1.00 78.94 730 GLU A O 1
ATOM 5689 N N . PHE A 1 731 ? 38.582 -4.342 33.194 1.00 73.94 731 PHE A N 1
ATOM 5690 C CA . PHE A 1 731 ? 37.893 -5.055 32.116 1.00 73.94 731 PHE A CA 1
ATOM 5691 C C . PHE A 1 731 ? 38.850 -5.532 31.023 1.00 73.94 731 PHE A C 1
ATOM 5693 O O . PHE A 1 731 ? 38.574 -6.540 30.381 1.00 73.94 731 PHE A O 1
ATOM 5700 N N . ASN A 1 732 ? 39.985 -4.849 30.867 1.00 66.69 732 ASN A N 1
ATOM 5701 C CA . ASN A 1 732 ? 41.068 -5.228 29.973 1.00 66.69 732 ASN A CA 1
ATOM 5702 C C . ASN A 1 732 ? 42.259 -5.738 30.802 1.00 66.69 732 ASN A C 1
ATOM 5704 O O . ASN A 1 732 ? 43.177 -4.983 31.117 1.00 66.69 732 ASN A O 1
ATOM 5708 N N . THR A 1 733 ? 42.216 -6.998 31.237 1.00 50.78 733 THR A N 1
ATOM 5709 C CA . THR A 1 733 ? 43.384 -7.637 31.859 1.00 50.78 733 THR A CA 1
ATOM 5710 C C . THR A 1 733 ? 44.337 -8.071 30.757 1.00 50.78 733 THR A C 1
ATOM 5712 O O . THR A 1 733 ? 43.936 -8.871 29.921 1.00 50.78 733 THR A O 1
ATOM 5715 N N . GLU A 1 734 ? 45.555 -7.520 30.770 1.00 39.75 734 GLU A N 1
ATOM 5716 C CA . GLU A 1 734 ? 46.661 -7.754 29.829 1.00 39.75 734 GLU A CA 1
ATOM 5717 C C . GLU A 1 734 ? 46.505 -9.003 28.946 1.00 39.75 734 GLU A C 1
ATOM 5719 O O . GLU A 1 734 ? 46.684 -10.135 29.396 1.00 39.75 734 GLU A O 1
ATOM 5724 N N . VAL A 1 735 ? 46.192 -8.740 27.675 1.00 33.47 735 VAL A N 1
ATOM 5725 C CA . VAL A 1 735 ? 46.848 -9.300 26.487 1.00 33.47 735 VAL A CA 1
ATOM 5726 C C . VAL A 1 735 ? 47.986 -10.252 26.881 1.00 33.47 735 VAL A C 1
ATOM 5728 O O . VAL A 1 735 ? 49.080 -9.801 27.233 1.00 33.47 735 VAL A O 1
ATOM 5731 N N . GLU A 1 736 ? 47.763 -11.572 26.802 1.00 28.12 736 GLU A N 1
ATOM 5732 C CA . GLU A 1 736 ? 48.899 -12.424 26.446 1.00 28.12 736 GLU A CA 1
ATOM 5733 C C . GLU A 1 736 ? 49.375 -11.879 25.108 1.00 28.12 736 GLU A C 1
ATOM 5735 O O . GLU A 1 736 ? 48.573 -11.790 24.183 1.00 28.12 736 GLU A O 1
ATOM 5740 N N . GLU A 1 737 ? 50.616 -11.384 25.142 1.00 27.22 737 GLU A N 1
ATOM 5741 C CA . GLU A 1 737 ? 51.363 -10.643 24.132 1.00 27.22 737 GLU A CA 1
ATOM 5742 C C . GLU A 1 737 ? 50.690 -10.586 22.764 1.00 27.22 737 GLU A C 1
ATOM 5744 O O . GLU A 1 737 ? 50.329 -11.623 22.205 1.00 27.22 737 GLU A O 1
ATOM 5749 N N . ALA A 1 738 ? 50.642 -9.371 22.193 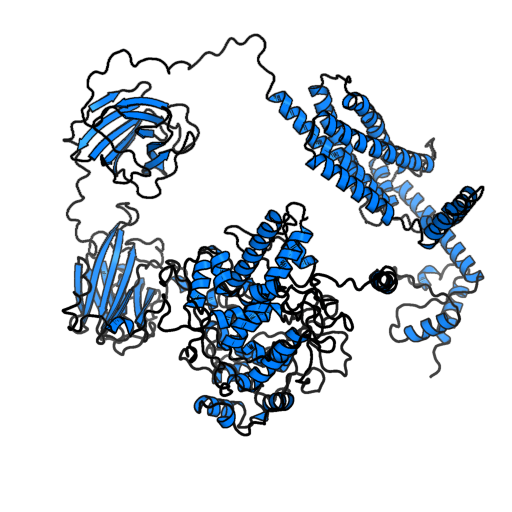1.00 29.20 738 ALA A N 1
ATOM 5750 C CA . ALA A 1 738 ? 50.605 -9.191 20.750 1.00 29.20 738 ALA A CA 1
ATOM 5751 C C . ALA A 1 738 ? 51.287 -10.398 20.111 1.00 29.20 738 ALA A C 1
ATOM 5753 O O . ALA A 1 738 ? 52.451 -10.672 20.439 1.00 29.20 738 ALA A O 1
ATOM 5754 N N . ALA A 1 739 ? 50.568 -11.135 19.251 1.00 30.69 739 ALA A N 1
ATOM 5755 C CA . ALA A 1 739 ? 51.268 -11.965 18.290 1.00 30.69 739 ALA A CA 1
ATOM 5756 C C . ALA A 1 739 ? 52.365 -11.038 17.758 1.00 30.69 739 ALA A C 1
ATOM 5758 O O . ALA A 1 739 ? 52.031 -9.922 17.339 1.00 30.69 739 ALA A O 1
ATOM 5759 N N . PRO A 1 740 ? 53.648 -11.386 17.976 1.00 31.95 740 PRO A N 1
ATOM 5760 C CA . PRO A 1 740 ? 54.740 -10.459 17.749 1.00 31.95 740 PRO A CA 1
ATOM 5761 C C . PRO A 1 740 ? 54.518 -9.871 16.368 1.00 31.95 740 PRO A C 1
ATOM 5763 O O . PRO A 1 740 ? 54.126 -10.633 15.479 1.00 31.95 740 PRO A O 1
ATOM 5766 N N . ALA A 1 741 ? 54.717 -8.554 16.200 1.00 38.84 741 ALA A N 1
ATOM 5767 C CA . ALA A 1 741 ? 54.868 -7.974 14.869 1.00 38.84 741 ALA A CA 1
ATOM 5768 C C . ALA A 1 741 ? 55.707 -8.978 14.096 1.00 38.84 741 ALA A C 1
ATOM 5770 O O . ALA A 1 741 ? 56.814 -9.279 14.548 1.00 38.84 741 ALA A O 1
ATOM 5771 N N . LEU A 1 742 ? 55.068 -9.617 13.114 1.00 45.00 742 LEU A N 1
ATOM 5772 C CA . LEU A 1 742 ? 55.469 -10.910 12.581 1.00 45.00 742 LEU A CA 1
ATOM 5773 C C . LEU A 1 742 ? 56.976 -10.820 12.341 1.00 45.00 742 LEU A C 1
ATOM 5775 O O . LEU A 1 742 ? 57.397 -9.974 11.553 1.00 45.00 742 LEU A O 1
ATOM 5779 N N . ASP A 1 743 ? 57.779 -11.503 13.178 1.00 53.97 743 ASP A N 1
ATOM 5780 C CA . ASP A 1 743 ? 59.209 -11.189 13.313 1.00 53.97 743 ASP A CA 1
ATOM 5781 C C . ASP A 1 743 ? 59.931 -11.703 12.074 1.00 53.97 743 ASP A C 1
ATOM 5783 O O . ASP A 1 743 ? 60.492 -12.797 12.033 1.00 53.97 743 ASP A O 1
ATOM 5787 N N . ILE A 1 744 ? 59.871 -10.890 11.024 1.00 60.34 744 ILE A N 1
ATOM 5788 C CA . ILE A 1 744 ? 60.505 -11.154 9.744 1.00 60.34 744 ILE A CA 1
ATOM 5789 C C . ILE A 1 744 ? 62.010 -10.874 9.799 1.00 60.34 744 ILE A C 1
ATOM 5791 O O . ILE A 1 744 ? 62.677 -10.995 8.776 1.00 60.34 744 ILE A O 1
ATOM 5795 N N . SER A 1 745 ? 62.581 -10.520 10.962 1.00 66.62 745 SER A N 1
ATOM 5796 C CA . SER A 1 745 ? 64.016 -10.223 11.075 1.00 66.62 745 SER A CA 1
ATOM 5797 C C . SER A 1 745 ? 64.906 -11.436 10.775 1.00 66.62 745 SER A C 1
ATOM 5799 O O . SER A 1 745 ? 66.068 -11.262 10.395 1.00 66.62 745 SER A O 1
ATOM 5801 N N . GL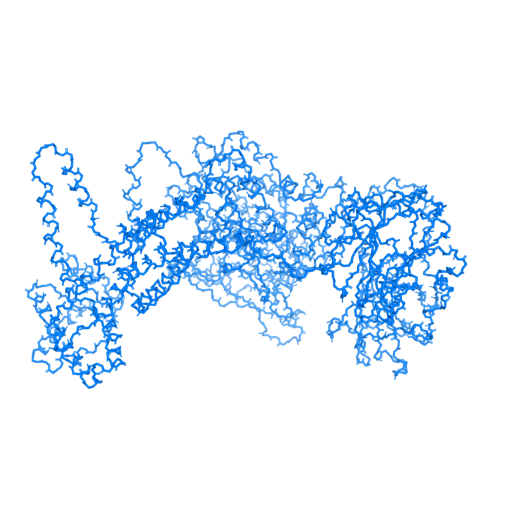U A 1 746 ? 64.359 -12.653 10.883 1.00 66.38 746 GLU A N 1
ATOM 5802 C CA . GLU A 1 746 ? 65.020 -13.905 10.494 1.00 66.38 746 GLU A CA 1
ATOM 5803 C C . GLU A 1 746 ? 64.659 -14.390 9.074 1.00 66.38 746 GLU A C 1
ATOM 5805 O O . GLU A 1 746 ? 65.269 -15.346 8.584 1.00 66.38 746 GLU A O 1
ATOM 5810 N N . VAL A 1 747 ? 63.710 -13.743 8.381 1.00 76.31 747 VAL A N 1
ATOM 5811 C CA . VAL A 1 747 ? 63.337 -14.100 7.004 1.00 76.31 747 VAL A CA 1
ATOM 5812 C C . VAL A 1 747 ? 64.455 -13.666 6.057 1.00 76.31 747 VAL A C 1
ATOM 5814 O O . VAL A 1 747 ? 64.840 -12.499 5.988 1.00 76.31 747 VAL A O 1
ATOM 5817 N N . ALA A 1 748 ? 65.010 -14.622 5.309 1.00 78.62 748 ALA A N 1
ATOM 5818 C CA . ALA A 1 748 ? 66.057 -14.346 4.332 1.00 78.62 748 ALA A CA 1
ATOM 5819 C C . ALA A 1 748 ? 65.459 -13.632 3.107 1.00 78.62 748 ALA A C 1
ATOM 5821 O O . ALA A 1 748 ? 64.992 -14.279 2.170 1.00 78.62 748 ALA A O 1
ATOM 5822 N N . MET A 1 749 ? 65.476 -12.298 3.129 1.00 80.19 749 MET A N 1
ATOM 5823 C CA . MET A 1 749 ? 64.950 -11.472 2.044 1.00 80.19 749 MET A CA 1
ATOM 5824 C C . MET A 1 749 ? 65.885 -11.486 0.829 1.00 80.19 749 MET A C 1
ATOM 5826 O O . MET A 1 749 ? 67.097 -11.285 0.940 1.00 80.19 749 MET A O 1
ATOM 5830 N N . THR A 1 750 ? 65.309 -11.700 -0.349 1.00 80.50 750 THR A N 1
ATOM 5831 C CA . THR A 1 750 ? 65.970 -11.565 -1.646 1.00 80.50 750 THR A CA 1
ATOM 5832 C C . THR A 1 750 ? 65.572 -10.226 -2.252 1.00 80.50 750 THR A C 1
ATOM 5834 O O . THR A 1 750 ? 64.392 -9.980 -2.493 1.00 80.50 750 THR A O 1
ATOM 5837 N N . ALA A 1 751 ? 66.557 -9.358 -2.491 1.00 76.12 751 ALA A N 1
ATOM 5838 C CA . ALA A 1 751 ? 66.332 -8.061 -3.115 1.00 76.12 751 ALA A CA 1
ATOM 5839 C C . ALA A 1 751 ? 66.291 -8.180 -4.644 1.00 76.12 751 ALA A C 1
ATOM 5841 O O . ALA A 1 751 ? 67.149 -8.818 -5.261 1.00 76.12 751 ALA A O 1
ATOM 5842 N N . TYR A 1 752 ? 65.311 -7.516 -5.245 1.00 74.62 752 TYR A N 1
ATOM 5843 C CA . TYR A 1 752 ? 65.151 -7.345 -6.678 1.00 74.62 752 TYR A CA 1
ATOM 5844 C C . TYR A 1 752 ? 65.038 -5.849 -6.993 1.00 74.62 752 TYR A C 1
ATOM 5846 O O . TYR A 1 752 ? 64.033 -5.198 -6.700 1.00 74.62 752 TYR A O 1
ATOM 5854 N N . GLU A 1 753 ? 66.087 -5.295 -7.598 1.00 69.44 753 GLU A N 1
ATOM 5855 C CA . GLU A 1 753 ? 66.086 -3.913 -8.081 1.00 69.44 753 GLU A CA 1
ATOM 5856 C C . GLU A 1 753 ? 65.537 -3.878 -9.511 1.00 69.44 753 GLU A C 1
ATOM 5858 O O . GLU A 1 753 ? 66.187 -4.330 -10.460 1.00 69.44 753 GLU A O 1
ATOM 5863 N N . ALA A 1 754 ? 64.334 -3.329 -9.675 1.00 61.69 754 ALA A N 1
ATOM 5864 C CA . ALA A 1 754 ? 63.765 -3.058 -10.986 1.00 61.69 754 ALA A CA 1
ATOM 5865 C C . ALA A 1 754 ? 64.190 -1.659 -11.477 1.00 61.69 754 ALA A C 1
ATOM 5867 O O . ALA A 1 754 ? 64.552 -0.768 -10.706 1.00 61.69 754 ALA A O 1
ATOM 5868 N N . ALA A 1 755 ? 64.148 -1.433 -12.792 1.00 57.91 755 ALA A N 1
ATOM 5869 C CA . ALA A 1 755 ? 64.413 -0.109 -13.352 1.00 57.91 755 ALA A CA 1
ATOM 5870 C C . ALA A 1 755 ? 63.401 0.941 -12.833 1.00 57.91 755 ALA A C 1
ATOM 5872 O O . ALA A 1 755 ? 62.247 0.617 -12.576 1.00 57.91 755 ALA A O 1
ATOM 5873 N N . ALA A 1 756 ? 63.824 2.213 -12.777 1.00 62.19 756 ALA A N 1
ATOM 5874 C CA . ALA A 1 756 ? 62.996 3.385 -12.440 1.00 62.19 756 ALA A CA 1
ATOM 5875 C C . ALA A 1 756 ? 62.590 3.566 -10.957 1.00 62.19 756 ALA A C 1
ATOM 5877 O O . ALA A 1 756 ? 61.511 4.083 -10.684 1.00 62.19 756 ALA A O 1
ATOM 5878 N N . GLY A 1 757 ? 63.474 3.225 -10.011 1.00 65.69 757 GLY A N 1
ATOM 5879 C CA . GLY A 1 757 ? 63.289 3.578 -8.592 1.00 65.69 757 GLY A CA 1
ATOM 5880 C C . GLY A 1 757 ? 62.305 2.670 -7.851 1.00 65.69 757 GLY A C 1
ATOM 5881 O O . GLY A 1 757 ? 61.643 3.113 -6.916 1.00 65.69 757 GLY A O 1
ATOM 5882 N N . VAL A 1 758 ? 62.193 1.416 -8.300 1.00 75.50 758 VAL A N 1
ATOM 5883 C CA . VAL A 1 758 ? 61.297 0.382 -7.772 1.00 75.50 758 VAL A CA 1
ATOM 5884 C C . VAL A 1 758 ? 62.147 -0.702 -7.123 1.00 75.50 758 VAL A C 1
ATOM 5886 O O . VAL A 1 758 ? 62.825 -1.458 -7.820 1.00 75.50 758 VAL A O 1
ATOM 5889 N N . ASN A 1 759 ? 62.098 -0.782 -5.795 1.00 81.50 759 ASN A N 1
ATOM 5890 C CA . ASN A 1 759 ? 62.784 -1.820 -5.034 1.00 81.50 759 ASN A CA 1
ATOM 5891 C C . ASN A 1 759 ? 61.753 -2.809 -4.493 1.00 81.50 759 ASN A C 1
ATOM 5893 O O . ASN A 1 759 ? 60.835 -2.410 -3.772 1.00 81.50 759 ASN A O 1
ATOM 5897 N N . LEU A 1 760 ? 61.898 -4.082 -4.864 1.00 85.31 760 LEU A N 1
ATOM 5898 C CA . LEU A 1 760 ? 61.110 -5.173 -4.307 1.00 85.31 760 LEU A CA 1
ATOM 5899 C C . LEU A 1 760 ? 62.025 -6.086 -3.492 1.00 85.31 760 LEU A C 1
ATOM 5901 O O . LEU A 1 760 ? 63.069 -6.508 -3.982 1.00 85.31 760 LEU A O 1
ATOM 5905 N N . GLU A 1 761 ? 61.620 -6.447 -2.284 1.00 87.88 761 GLU A N 1
ATOM 5906 C CA . GLU A 1 761 ? 62.257 -7.525 -1.528 1.00 87.88 761 GLU A CA 1
ATOM 5907 C C . GLU A 1 761 ? 61.216 -8.578 -1.179 1.00 87.88 761 GLU A C 1
ATOM 5909 O O . GLU A 1 761 ? 60.066 -8.241 -0.907 1.00 87.88 761 GLU A O 1
ATOM 5914 N N . TYR A 1 762 ? 61.599 -9.851 -1.179 1.00 89.19 762 TYR A N 1
ATOM 5915 C CA . TYR A 1 762 ? 60.689 -10.922 -0.786 1.00 89.19 762 TYR A CA 1
ATOM 5916 C C . TYR A 1 762 ? 61.405 -12.051 -0.051 1.00 89.19 762 TYR A C 1
ATOM 5918 O O . TYR A 1 762 ? 62.597 -12.279 -0.261 1.00 89.19 762 TYR A O 1
ATOM 5926 N N . GLY A 1 763 ? 60.682 -12.787 0.786 1.00 83.88 763 GLY A N 1
ATOM 5927 C CA . GLY A 1 763 ? 61.219 -13.941 1.500 1.00 83.88 763 GLY A CA 1
ATOM 5928 C C . GLY A 1 763 ? 60.123 -14.898 1.953 1.00 83.88 763 GLY A C 1
ATOM 5929 O O . GLY A 1 763 ? 58.970 -14.507 2.106 1.00 83.88 763 GLY A O 1
ATOM 5930 N N . LEU A 1 764 ? 60.476 -16.169 2.142 1.00 82.75 764 LEU A N 1
ATOM 5931 C CA . LEU A 1 764 ? 59.528 -17.200 2.563 1.00 82.75 764 LEU A CA 1
ATOM 5932 C C . LEU A 1 764 ? 59.506 -17.342 4.081 1.00 82.75 764 LEU A C 1
ATOM 5934 O O . LEU A 1 764 ? 60.555 -17.419 4.725 1.00 82.75 764 LEU A O 1
ATOM 5938 N N . MET A 1 765 ? 58.303 -17.477 4.626 1.00 78.31 765 MET A N 1
ATOM 5939 C CA . MET A 1 765 ? 58.065 -17.770 6.030 1.00 78.31 765 MET A CA 1
ATOM 5940 C C . MET A 1 765 ? 57.016 -18.882 6.150 1.00 78.31 765 MET A C 1
ATOM 5942 O O . MET A 1 765 ? 55.817 -18.627 6.197 1.00 78.31 765 MET A O 1
ATOM 5946 N N . GLY A 1 766 ? 57.468 -20.139 6.189 1.00 80.94 766 GLY A N 1
ATOM 5947 C CA . GLY A 1 766 ? 56.564 -21.295 6.184 1.00 80.94 766 GLY A CA 1
ATOM 5948 C C . GLY A 1 766 ? 55.786 -21.393 4.868 1.00 80.94 766 GLY A C 1
ATOM 5949 O O . GLY A 1 766 ? 56.406 -21.414 3.807 1.00 80.94 766 GLY A O 1
ATOM 5950 N N . ASP A 1 767 ? 54.455 -21.423 4.958 1.00 79.94 767 ASP A N 1
ATOM 5951 C CA . ASP A 1 767 ? 53.530 -21.441 3.812 1.00 79.94 767 ASP A CA 1
ATOM 5952 C C . ASP A 1 767 ? 53.092 -20.020 3.384 1.00 79.94 767 ASP A C 1
ATOM 5954 O O . ASP A 1 767 ? 52.090 -19.845 2.691 1.00 79.94 767 ASP A O 1
ATOM 5958 N N . SER A 1 768 ? 53.841 -18.992 3.795 1.00 81.19 768 SER A N 1
ATOM 5959 C CA . SER A 1 768 ? 53.588 -17.581 3.487 1.00 81.19 768 SER A CA 1
ATOM 5960 C C . SER A 1 768 ? 54.788 -16.921 2.807 1.00 81.19 768 SER A C 1
ATOM 5962 O O . SER A 1 768 ? 55.941 -17.315 3.015 1.00 81.19 768 SER A O 1
ATOM 5964 N N . VAL A 1 769 ? 54.526 -15.869 2.034 1.00 84.88 769 VAL A N 1
ATOM 5965 C CA . VAL A 1 769 ? 55.543 -14.978 1.467 1.00 84.88 769 VAL A CA 1
ATOM 5966 C C . VAL A 1 769 ? 55.443 -13.595 2.107 1.00 84.88 769 VAL A C 1
ATOM 5968 O O . VAL A 1 769 ? 54.357 -13.053 2.297 1.00 84.88 769 VAL A O 1
ATOM 5971 N N . VAL A 1 770 ? 56.598 -13.031 2.444 1.00 87.75 770 VAL A N 1
ATOM 5972 C CA . VAL A 1 770 ? 56.770 -11.644 2.883 1.00 87.75 770 VAL A CA 1
ATOM 5973 C C . VAL A 1 770 ? 57.210 -10.837 1.673 1.00 87.75 770 VAL A C 1
ATOM 5975 O O . VAL A 1 770 ? 58.164 -11.239 1.008 1.00 87.75 770 VAL A O 1
ATOM 5978 N N . ILE A 1 771 ? 56.550 -9.715 1.386 1.00 89.50 771 ILE A N 1
ATOM 5979 C CA . ILE A 1 771 ? 56.861 -8.842 0.248 1.00 89.50 771 ILE A CA 1
ATOM 5980 C C . ILE A 1 771 ? 57.009 -7.403 0.739 1.00 89.50 771 ILE A C 1
ATOM 5982 O O . ILE A 1 771 ? 56.119 -6.871 1.394 1.00 89.50 771 ILE A O 1
ATOM 5986 N N . THR A 1 772 ? 58.115 -6.756 0.374 1.00 90.81 772 THR A N 1
ATOM 5987 C CA . THR A 1 772 ? 58.374 -5.328 0.575 1.00 90.81 772 THR A CA 1
ATOM 5988 C C . THR A 1 772 ? 58.392 -4.619 -0.773 1.00 90.81 772 THR A C 1
ATOM 5990 O O . THR A 1 772 ? 59.209 -4.939 -1.632 1.00 90.81 772 THR A O 1
ATOM 5993 N N . MET A 1 773 ? 57.536 -3.615 -0.941 1.00 91.56 773 MET A N 1
ATOM 5994 C CA . MET A 1 773 ? 57.530 -2.677 -2.064 1.00 91.56 773 MET A CA 1
ATOM 5995 C C . MET A 1 773 ? 58.050 -1.327 -1.575 1.00 91.56 773 MET A C 1
ATOM 5997 O O . MET A 1 773 ? 57.467 -0.778 -0.649 1.00 91.56 773 MET A O 1
ATOM 6001 N N . ALA A 1 774 ? 59.105 -0.769 -2.170 1.00 88.50 774 ALA A N 1
ATOM 6002 C CA . ALA A 1 774 ? 59.636 0.551 -1.812 1.00 88.50 774 ALA A CA 1
ATOM 6003 C C . ALA A 1 774 ? 59.936 1.379 -3.068 1.00 88.50 774 ALA A C 1
ATOM 6005 O O . ALA A 1 774 ? 60.947 1.150 -3.741 1.00 88.50 774 ALA A O 1
ATOM 6006 N N . TYR A 1 775 ? 59.034 2.307 -3.412 1.00 90.19 775 TYR A N 1
ATOM 6007 C CA . TYR A 1 775 ? 59.064 3.054 -4.679 1.00 90.19 775 TYR A CA 1
ATOM 6008 C C . TYR A 1 775 ? 59.242 4.562 -4.437 1.00 90.19 775 TYR A C 1
ATOM 6010 O O . TYR A 1 775 ? 58.718 5.108 -3.464 1.00 90.19 775 TYR A O 1
ATOM 6018 N N . GLU A 1 776 ? 59.956 5.253 -5.331 1.00 88.19 776 GLU A N 1
ATOM 6019 C CA . GLU A 1 776 ? 60.146 6.717 -5.296 1.00 88.19 776 GLU A CA 1
ATOM 6020 C C . GLU A 1 776 ? 58.859 7.485 -5.670 1.00 88.19 776 GLU A C 1
ATOM 6022 O O . GLU A 1 776 ? 58.718 8.027 -6.768 1.00 88.19 776 GLU A O 1
ATOM 6027 N N . THR A 1 777 ? 57.895 7.533 -4.749 1.00 87.88 777 THR A N 1
ATOM 6028 C CA . THR A 1 777 ? 56.672 8.333 -4.872 1.00 87.88 777 THR A CA 1
ATOM 6029 C C . THR A 1 777 ? 56.156 8.828 -3.515 1.00 87.88 777 THR A C 1
ATOM 6031 O O . THR A 1 777 ? 56.444 8.248 -2.468 1.00 87.88 777 THR A O 1
ATOM 6034 N N . GLU A 1 778 ? 55.331 9.877 -3.539 1.00 86.88 778 GLU A N 1
ATOM 6035 C CA . GLU A 1 778 ? 54.506 10.326 -2.407 1.00 86.88 778 GLU A CA 1
ATOM 6036 C C . GLU A 1 778 ? 53.049 9.824 -2.490 1.00 86.88 778 GLU A C 1
ATOM 6038 O O . GLU A 1 778 ? 52.250 10.161 -1.623 1.00 86.88 778 GLU A O 1
ATOM 6043 N N . GLY A 1 779 ? 52.689 9.051 -3.522 1.00 86.88 779 GLY A N 1
ATOM 6044 C CA . GLY A 1 779 ? 51.357 8.458 -3.708 1.00 86.88 779 GLY A CA 1
ATOM 6045 C C . GLY A 1 779 ? 51.299 6.960 -3.396 1.00 86.88 779 GLY A C 1
ATOM 6046 O O . GLY A 1 779 ? 52.098 6.457 -2.604 1.00 86.88 779 GLY A O 1
ATOM 6047 N N . TYR A 1 780 ? 50.358 6.243 -4.019 1.00 91.88 780 TYR A N 1
ATOM 6048 C CA . TYR A 1 780 ? 50.224 4.793 -3.835 1.00 91.88 780 TYR A CA 1
ATOM 6049 C C . TYR A 1 780 ? 51.327 3.996 -4.552 1.00 91.88 780 TYR A C 1
ATOM 6051 O O . TYR A 1 780 ? 51.877 4.433 -5.570 1.00 91.88 780 TYR A O 1
ATOM 6059 N N . VAL A 1 781 ? 51.589 2.789 -4.054 1.00 92.75 781 VAL A N 1
ATOM 6060 C CA . VAL A 1 781 ? 52.455 1.766 -4.660 1.00 92.75 781 VAL A CA 1
ATOM 6061 C C . VAL A 1 781 ? 51.663 0.476 -4.850 1.00 92.75 781 VAL A C 1
ATOM 6063 O O . VAL A 1 781 ? 50.799 0.169 -4.036 1.00 92.75 781 VAL A O 1
ATOM 6066 N N . ALA A 1 782 ? 51.913 -0.268 -5.924 1.00 93.19 782 ALA A N 1
ATOM 6067 C CA . ALA A 1 782 ? 51.170 -1.490 -6.214 1.00 93.19 782 ALA A CA 1
ATOM 6068 C C . ALA A 1 782 ? 52.028 -2.563 -6.889 1.00 93.19 782 ALA A C 1
ATOM 6070 O O . ALA A 1 782 ? 52.873 -2.240 -7.730 1.00 93.19 782 ALA A O 1
ATOM 6071 N N . ILE A 1 783 ? 51.723 -3.825 -6.586 1.00 92.19 783 ILE A N 1
ATOM 6072 C CA . ILE A 1 783 ? 52.227 -5.023 -7.266 1.00 92.19 783 ILE A CA 1
ATOM 6073 C C . ILE A 1 783 ? 51.049 -5.883 -7.731 1.00 92.19 783 ILE A C 1
ATOM 6075 O O . ILE A 1 783 ? 50.015 -5.912 -7.075 1.00 92.19 783 ILE A O 1
ATOM 6079 N N . GLY A 1 784 ? 51.209 -6.565 -8.861 1.00 92.00 784 GLY A N 1
ATOM 6080 C CA . GLY A 1 784 ? 50.276 -7.561 -9.378 1.00 92.00 784 GLY A CA 1
ATOM 6081 C C . GLY A 1 784 ? 50.988 -8.856 -9.739 1.00 92.00 784 GLY A C 1
ATOM 6082 O O . GLY A 1 784 ? 52.047 -8.810 -10.372 1.00 92.00 784 GLY A O 1
ATOM 6083 N N . ILE A 1 785 ? 50.415 -9.994 -9.360 1.00 91.38 785 ILE A N 1
ATOM 6084 C CA . ILE A 1 785 ? 51.009 -11.323 -9.508 1.00 91.38 785 ILE A CA 1
ATOM 6085 C C . ILE A 1 785 ? 50.263 -12.120 -10.586 1.00 91.38 785 ILE A C 1
ATOM 6087 O O . ILE A 1 785 ? 49.039 -12.215 -10.595 1.00 91.38 785 ILE A O 1
ATOM 6091 N N . ASP A 1 786 ? 51.047 -12.687 -11.503 1.00 88.06 786 ASP A N 1
ATOM 6092 C CA . ASP A 1 786 ? 50.678 -13.605 -12.588 1.00 88.06 786 ASP A CA 1
ATOM 6093 C C . ASP A 1 786 ? 49.557 -13.135 -13.540 1.00 88.06 786 ASP A C 1
ATOM 6095 O O . ASP A 1 786 ? 48.625 -13.886 -13.831 1.00 88.06 786 ASP A O 1
ATOM 6099 N N . PRO A 1 787 ? 49.644 -11.912 -14.104 1.00 87.81 787 PRO A N 1
ATOM 6100 C CA . PRO A 1 787 ? 48.675 -11.448 -15.090 1.00 87.81 787 PRO A CA 1
ATOM 6101 C C . PRO A 1 787 ? 48.633 -12.341 -16.333 1.00 87.81 787 PRO A C 1
ATOM 6103 O O . PRO A 1 787 ? 49.657 -12.750 -16.888 1.00 87.81 787 PRO A O 1
ATOM 6106 N N . SER A 1 788 ? 47.428 -12.527 -16.863 1.00 79.88 788 SER A N 1
ATOM 6107 C CA . SER A 1 788 ? 47.160 -13.390 -18.018 1.00 79.88 788 SER A CA 1
ATOM 6108 C C . SER A 1 788 ? 47.562 -12.796 -19.378 1.00 79.88 788 SER A C 1
ATOM 6110 O O . SER A 1 788 ? 47.727 -13.537 -20.350 1.00 79.88 788 SER A O 1
ATOM 6112 N N . ASP A 1 789 ? 47.722 -11.471 -19.480 1.00 72.56 789 ASP A N 1
ATOM 6113 C CA . ASP A 1 789 ? 47.879 -10.749 -20.753 1.00 72.56 789 ASP A CA 1
ATOM 6114 C C . ASP A 1 789 ? 49.202 -9.973 -20.891 1.00 72.56 789 ASP A C 1
ATOM 6116 O O . ASP A 1 789 ? 49.423 -9.267 -21.880 1.00 72.56 789 ASP A O 1
ATOM 6120 N N . GLY A 1 790 ? 50.104 -10.090 -19.912 1.00 64.06 790 GLY A N 1
ATOM 6121 C CA . GLY A 1 790 ? 51.344 -9.311 -19.853 1.00 64.06 790 GLY A CA 1
ATOM 6122 C C . GLY A 1 790 ? 51.143 -7.809 -19.586 1.00 64.06 790 GLY A C 1
ATOM 6123 O O . GLY A 1 790 ? 52.124 -7.057 -19.696 1.00 64.06 790 GLY A O 1
ATOM 6124 N N . GLY A 1 791 ? 49.902 -7.406 -19.284 1.00 74.31 791 GLY A N 1
ATOM 6125 C CA . GLY A 1 791 ? 49.462 -6.180 -18.622 1.00 74.31 791 GLY A CA 1
ATOM 6126 C C . GLY A 1 791 ? 48.995 -6.522 -17.202 1.00 74.31 791 GLY A C 1
ATOM 6127 O O . GLY A 1 791 ? 49.717 -7.214 -16.500 1.00 74.31 791 GLY A O 1
ATOM 6128 N N . MET A 1 792 ? 47.825 -6.047 -16.767 1.00 87.31 792 MET A N 1
ATOM 6129 C CA . MET A 1 792 ? 47.297 -6.322 -15.416 1.00 87.31 792 MET A CA 1
ATOM 6130 C C . MET A 1 792 ? 46.042 -7.206 -15.409 1.00 87.31 792 MET A C 1
ATOM 6132 O O . MET A 1 792 ? 45.459 -7.403 -14.356 1.00 87.31 792 MET A O 1
ATOM 6136 N N . THR A 1 793 ? 45.592 -7.727 -16.556 1.00 85.31 793 THR A N 1
ATOM 6137 C CA . THR A 1 793 ? 44.335 -8.492 -16.606 1.00 85.31 793 THR A CA 1
ATOM 6138 C C . THR A 1 793 ? 44.507 -9.858 -15.939 1.00 85.31 793 THR A C 1
ATOM 6140 O O . THR A 1 793 ? 45.401 -10.625 -16.308 1.00 85.31 793 THR A O 1
ATOM 6143 N N . ASN A 1 794 ? 43.606 -10.184 -15.018 1.00 84.06 794 ASN A N 1
ATOM 6144 C CA . ASN A 1 794 ? 43.624 -11.325 -14.100 1.00 84.06 794 ASN A CA 1
ATOM 6145 C C . ASN A 1 794 ? 44.840 -11.342 -13.161 1.00 84.06 794 ASN A C 1
ATOM 6147 O O . ASN A 1 794 ? 45.311 -12.413 -12.783 1.00 84.06 794 ASN A O 1
ATOM 6151 N N . ALA A 1 795 ? 45.387 -10.165 -12.844 1.00 86.38 795 ALA A N 1
ATOM 6152 C CA . ALA A 1 795 ? 46.395 -10.047 -11.804 1.00 86.38 795 ALA A CA 1
ATOM 6153 C C . ALA A 1 795 ? 45.733 -9.998 -10.424 1.00 86.38 795 ALA A C 1
ATOM 6155 O O . ALA A 1 795 ? 44.752 -9.278 -10.226 1.00 86.38 795 ALA A O 1
ATOM 6156 N N . ASP A 1 796 ? 46.351 -10.719 -9.503 1.00 90.19 796 ASP A N 1
ATOM 6157 C CA . ASP A 1 796 ? 46.156 -10.660 -8.057 1.00 90.19 796 ASP A CA 1
ATOM 6158 C C . ASP A 1 796 ? 46.996 -9.479 -7.532 1.00 90.19 796 ASP A C 1
ATOM 6160 O O . ASP A 1 796 ? 48.217 -9.448 -7.737 1.00 90.19 796 ASP A O 1
ATOM 6164 N N . MET A 1 797 ? 46.336 -8.426 -7.043 1.00 91.12 797 MET A N 1
ATOM 6165 C CA . MET A 1 797 ? 46.907 -7.086 -6.885 1.00 91.12 797 MET A CA 1
ATOM 6166 C C . MET A 1 797 ? 46.935 -6.635 -5.427 1.00 91.12 797 MET A C 1
ATOM 6168 O O . MET A 1 797 ? 45.898 -6.456 -4.803 1.00 91.12 797 MET A O 1
ATOM 6172 N N . TYR A 1 798 ? 48.109 -6.216 -4.961 1.00 93.00 798 TYR A N 1
ATOM 6173 C CA . TYR A 1 798 ? 48.273 -5.583 -3.653 1.00 93.00 798 TYR A CA 1
ATOM 6174 C C . TYR A 1 798 ? 48.630 -4.116 -3.810 1.00 93.00 798 TYR A C 1
ATOM 6176 O O . TYR A 1 798 ? 49.624 -3.772 -4.461 1.00 93.00 798 TYR A O 1
ATOM 6184 N N . VAL A 1 799 ? 47.829 -3.238 -3.206 1.00 93.50 799 VAL A N 1
ATOM 6185 C CA . VAL A 1 799 ? 47.957 -1.785 -3.359 1.00 93.50 799 VAL A CA 1
ATOM 6186 C C . VAL A 1 799 ? 48.119 -1.106 -2.005 1.00 93.50 799 VAL A C 1
ATOM 6188 O O . VAL A 1 799 ? 47.227 -1.148 -1.168 1.00 93.50 799 VAL A O 1
ATOM 6191 N N . GLY A 1 800 ? 49.264 -0.454 -1.796 1.00 90.75 800 GLY A N 1
ATOM 6192 C CA . GLY A 1 800 ? 49.597 0.287 -0.580 1.00 90.75 800 GLY A CA 1
ATOM 6193 C C . GLY A 1 800 ? 49.454 1.795 -0.773 1.00 90.75 800 GLY A C 1
ATOM 6194 O O . GLY A 1 800 ? 50.062 2.364 -1.683 1.00 90.75 800 GLY A O 1
ATOM 6195 N N . ARG A 1 801 ? 48.686 2.468 0.086 1.00 91.00 801 ARG A N 1
ATOM 6196 C CA . ARG A 1 801 ? 48.498 3.933 0.073 1.00 91.00 801 ARG A CA 1
ATOM 6197 C C . ARG A 1 801 ? 48.351 4.491 1.484 1.00 91.00 801 ARG A C 1
ATOM 6199 O O . ARG A 1 801 ? 48.130 3.738 2.424 1.00 91.00 801 ARG A O 1
ATOM 6206 N N . PHE A 1 802 ? 48.463 5.808 1.644 1.00 82.12 802 PHE A N 1
ATOM 6207 C CA . PHE A 1 802 ? 48.166 6.455 2.925 1.00 82.12 802 PHE A CA 1
ATOM 6208 C C . PHE A 1 802 ? 46.825 7.190 2.841 1.00 82.12 802 PHE A C 1
ATOM 6210 O O . PHE A 1 802 ? 46.678 8.150 2.089 1.00 82.12 802 PHE A O 1
ATOM 6217 N N . GLU A 1 803 ? 45.845 6.769 3.635 1.00 73.06 803 GLU A N 1
ATOM 6218 C CA . GLU A 1 803 ? 44.538 7.416 3.733 1.00 73.06 803 GLU A CA 1
ATOM 6219 C C . GLU A 1 803 ? 44.462 8.235 5.018 1.00 73.06 803 GLU A C 1
ATOM 6221 O O . GLU A 1 803 ? 44.663 7.722 6.114 1.00 73.06 803 GLU A O 1
ATOM 6226 N N . GLY A 1 804 ? 44.275 9.551 4.898 1.00 64.94 804 GLY A N 1
ATOM 6227 C CA . GLY A 1 804 ? 44.278 10.437 6.069 1.00 64.94 804 GLY A CA 1
ATOM 6228 C C . GLY A 1 804 ? 45.594 10.436 6.869 1.00 64.94 804 GLY A C 1
ATOM 6229 O O . GLY A 1 804 ? 45.618 10.931 7.991 1.00 64.94 804 GLY A O 1
ATOM 6230 N N . GLY A 1 805 ? 46.687 9.910 6.300 1.00 68.19 805 GLY A N 1
ATOM 6231 C CA . GLY A 1 805 ? 47.975 9.731 6.979 1.00 68.19 805 GLY A CA 1
ATOM 6232 C C . GLY A 1 805 ? 48.186 8.350 7.612 1.00 68.19 805 GLY A C 1
ATOM 6233 O O . GLY A 1 805 ? 49.261 8.118 8.160 1.00 68.19 805 GLY A O 1
ATOM 6234 N N . VAL A 1 806 ? 47.216 7.437 7.499 1.00 66.62 806 VAL A N 1
ATOM 6235 C CA . VAL A 1 806 ? 47.298 6.047 7.975 1.00 66.62 806 VAL A CA 1
ATOM 6236 C C . VAL A 1 806 ? 47.651 5.124 6.800 1.00 66.62 806 VAL A C 1
ATOM 6238 O O . VAL A 1 806 ? 47.025 5.247 5.745 1.00 66.62 806 VAL A O 1
ATOM 6241 N N . PRO A 1 807 ? 48.652 4.233 6.920 1.00 73.94 807 PRO A N 1
ATOM 6242 C CA . PRO A 1 807 ? 48.985 3.292 5.856 1.00 73.94 807 PRO A CA 1
ATOM 6243 C C . PRO A 1 807 ? 47.921 2.197 5.736 1.00 73.94 807 PRO A C 1
ATOM 6245 O O . PRO A 1 807 ? 47.567 1.562 6.724 1.00 73.94 807 PRO A O 1
ATOM 6248 N N . VAL A 1 808 ? 47.462 1.943 4.514 1.00 80.81 808 VAL A N 1
ATOM 6249 C CA . VAL A 1 808 ? 46.496 0.891 4.177 1.00 80.81 808 VAL A CA 1
ATOM 6250 C C . VAL A 1 808 ? 47.085 0.044 3.049 1.00 80.81 808 VAL A C 1
ATOM 6252 O O . VAL A 1 808 ? 47.588 0.603 2.070 1.00 80.81 808 VAL A O 1
ATOM 6255 N N . ILE A 1 809 ? 47.043 -1.284 3.193 1.00 86.06 809 ILE A N 1
ATOM 6256 C CA . ILE A 1 809 ? 47.276 -2.245 2.106 1.00 86.06 809 ILE A CA 1
ATOM 6257 C C . ILE A 1 809 ? 45.923 -2.854 1.737 1.00 86.06 809 ILE A C 1
ATOM 6259 O O . ILE A 1 809 ? 45.168 -3.246 2.619 1.00 86.06 809 ILE A O 1
ATOM 6263 N N . GLU A 1 810 ? 45.604 -2.878 0.452 1.00 88.50 810 GLU A N 1
ATOM 6264 C CA . GLU A 1 810 ? 44.357 -3.437 -0.067 1.00 88.50 810 GLU A CA 1
ATOM 6265 C C . GLU A 1 810 ? 44.686 -4.594 -1.001 1.00 88.50 810 GLU A C 1
ATOM 6267 O O . GLU A 1 810 ? 45.541 -4.447 -1.882 1.00 88.50 810 GLU A O 1
ATOM 6272 N N . ASP A 1 811 ? 43.982 -5.704 -0.806 1.00 88.12 811 ASP A N 1
ATOM 6273 C CA . ASP A 1 811 ? 43.943 -6.833 -1.726 1.00 88.12 811 ASP A CA 1
ATOM 6274 C C . ASP A 1 811 ? 42.846 -6.611 -2.772 1.00 88.12 811 ASP A C 1
ATOM 6276 O O . ASP A 1 811 ? 41.717 -6.206 -2.452 1.00 88.12 811 ASP A O 1
ATOM 6280 N N . ARG A 1 812 ? 43.199 -6.759 -4.044 1.00 91.62 812 ARG A N 1
ATOM 6281 C CA . ARG A 1 812 ? 42.381 -6.347 -5.184 1.00 91.62 812 ARG A CA 1
ATOM 6282 C C . ARG A 1 812 ? 42.547 -7.319 -6.341 1.00 91.62 812 ARG A C 1
ATOM 6284 O O . ARG A 1 812 ? 43.635 -7.818 -6.602 1.00 91.62 812 ARG A O 1
ATOM 6291 N N . TYR A 1 813 ? 41.510 -7.433 -7.167 1.00 90.25 813 TYR A N 1
ATOM 6292 C CA . TYR A 1 813 ? 41.564 -8.242 -8.384 1.00 90.25 813 TYR A CA 1
ATOM 6293 C C . TYR A 1 813 ? 41.336 -7.415 -9.648 1.00 90.25 813 TYR A C 1
ATOM 6295 O O . TYR A 1 813 ? 40.393 -6.622 -9.768 1.00 90.25 813 TYR A O 1
ATOM 6303 N N . ALA A 1 814 ? 42.220 -7.580 -10.631 1.00 86.38 814 ALA A N 1
ATOM 6304 C CA . ALA A 1 814 ? 42.183 -6.804 -11.863 1.00 86.38 814 ALA A CA 1
ATOM 6305 C C . ALA A 1 814 ? 41.483 -7.560 -13.003 1.00 86.38 814 ALA A C 1
ATOM 6307 O O . ALA A 1 814 ? 42.092 -8.357 -13.706 1.00 86.38 814 ALA A O 1
ATOM 6308 N N . LEU A 1 815 ? 40.219 -7.233 -13.287 1.00 81.12 815 LEU A N 1
ATOM 6309 C CA . LEU A 1 815 ? 39.445 -7.826 -14.398 1.00 81.12 815 LEU A CA 1
ATOM 6310 C C . LEU A 1 815 ? 39.802 -7.271 -15.796 1.00 81.12 815 LEU A C 1
ATOM 6312 O O . LEU A 1 815 ? 39.242 -7.692 -16.811 1.00 81.12 815 LEU A O 1
ATOM 6316 N N . GLY A 1 816 ? 40.712 -6.298 -15.874 1.00 80.75 816 GLY A N 1
ATOM 6317 C CA . GLY A 1 816 ? 41.113 -5.634 -17.113 1.00 80.75 816 GLY A CA 1
ATOM 6318 C C . GLY A 1 816 ? 42.068 -4.467 -16.864 1.00 80.75 816 GLY A C 1
ATOM 6319 O O . GLY A 1 816 ? 42.663 -4.350 -15.801 1.00 80.75 816 GLY A O 1
ATOM 6320 N N . THR A 1 817 ? 42.205 -3.556 -17.832 1.00 78.69 817 THR A N 1
ATOM 6321 C CA . THR A 1 817 ? 43.127 -2.401 -17.746 1.00 78.69 817 THR A CA 1
ATOM 6322 C C . THR A 1 817 ? 42.514 -1.159 -17.081 1.00 78.69 817 THR A C 1
ATOM 6324 O O . THR A 1 817 ? 42.894 -0.030 -17.402 1.00 78.69 817 THR A O 1
ATOM 6327 N N . PHE A 1 818 ? 41.500 -1.347 -16.242 1.00 80.56 818 PHE A N 1
ATOM 6328 C CA . PHE A 1 818 ? 40.819 -0.303 -15.471 1.00 80.56 818 PHE A CA 1
ATOM 6329 C C . PHE A 1 818 ? 41.080 -0.522 -13.973 1.00 80.56 818 PHE A C 1
ATOM 6331 O O . PHE A 1 818 ? 41.759 -1.476 -13.606 1.00 80.56 818 PHE A O 1
ATOM 6338 N N . THR A 1 819 ? 40.613 0.387 -13.114 1.00 85.25 819 THR A N 1
ATOM 6339 C CA . THR A 1 819 ? 40.875 0.330 -11.667 1.00 85.25 819 THR A CA 1
ATOM 6340 C C . THR A 1 819 ? 40.460 -1.032 -11.081 1.00 85.25 819 THR A C 1
ATOM 6342 O O . THR A 1 819 ? 39.293 -1.387 -11.243 1.00 85.25 819 THR A O 1
ATOM 6345 N N . PRO A 1 820 ? 41.374 -1.782 -10.428 1.00 84.12 820 PRO A N 1
ATOM 6346 C CA . PRO A 1 820 ? 41.070 -3.083 -9.828 1.00 84.12 820 PRO A CA 1
ATOM 6347 C C . PRO A 1 820 ? 39.981 -2.991 -8.761 1.00 84.12 820 PRO A C 1
ATOM 6349 O O . PRO A 1 820 ? 39.983 -2.059 -7.949 1.00 84.12 820 PRO A O 1
ATOM 6352 N N . GLU A 1 821 ? 39.070 -3.958 -8.751 1.00 85.19 821 GLU A N 1
ATOM 6353 C CA . GLU A 1 821 ? 38.014 -4.046 -7.742 1.00 85.19 821 GLU A CA 1
ATOM 6354 C C . GLU A 1 821 ? 38.608 -4.550 -6.421 1.00 85.19 821 GLU A C 1
ATOM 6356 O O . GLU A 1 821 ? 39.616 -5.256 -6.425 1.00 85.19 821 GLU A O 1
ATOM 6361 N N . LEU A 1 822 ? 38.040 -4.114 -5.292 1.00 83.75 822 LEU A N 1
ATOM 6362 C CA . LEU A 1 822 ? 38.434 -4.644 -3.985 1.00 83.75 822 LEU A CA 1
ATOM 6363 C C . LEU A 1 822 ? 37.991 -6.104 -3.907 1.00 83.75 822 LEU A C 1
ATOM 6365 O O . LEU A 1 822 ? 36.886 -6.408 -4.365 1.00 83.75 822 LEU A O 1
ATOM 6369 N N . ASP A 1 823 ? 38.841 -6.969 -3.358 1.00 71.06 823 ASP A N 1
ATOM 6370 C CA . ASP A 1 823 ? 38.468 -8.363 -3.153 1.00 71.06 823 ASP A CA 1
ATOM 6371 C C . ASP A 1 823 ? 37.189 -8.453 -2.299 1.00 71.06 823 ASP A C 1
ATOM 6373 O O . ASP A 1 823 ? 37.051 -7.766 -1.281 1.00 71.06 823 ASP A O 1
ATOM 6377 N N . SER A 1 824 ? 36.210 -9.216 -2.789 1.00 51.50 824 SER A N 1
ATOM 6378 C CA . SER A 1 824 ? 34.848 -9.251 -2.251 1.00 51.50 824 SER A CA 1
ATOM 6379 C C . SER A 1 824 ? 34.601 -10.419 -1.299 1.00 51.50 824 SER A C 1
ATOM 6381 O O . SER A 1 824 ? 33.555 -10.453 -0.640 1.00 51.50 824 SER A O 1
ATOM 6383 N N . THR A 1 825 ? 35.545 -11.358 -1.230 1.00 54.06 825 THR A N 1
ATOM 6384 C CA . THR A 1 825 ? 35.479 -12.591 -0.448 1.00 54.06 825 THR A CA 1
ATOM 6385 C C . THR A 1 825 ? 36.354 -12.490 0.795 1.00 54.06 825 THR A C 1
ATOM 6387 O O . THR A 1 825 ? 35.816 -12.636 1.899 1.00 54.06 825 THR A O 1
ATOM 6390 N N . THR A 1 826 ? 37.643 -12.164 0.655 1.00 59.78 826 THR A N 1
ATOM 6391 C CA . THR A 1 826 ? 38.594 -12.014 1.774 1.00 59.78 826 THR A CA 1
ATOM 6392 C C . THR A 1 826 ? 39.708 -11.004 1.458 1.00 59.78 826 THR A C 1
ATOM 6394 O O . THR A 1 826 ? 39.982 -10.689 0.313 1.00 59.78 826 THR A O 1
ATOM 6397 N N . GLN A 1 827 ? 40.319 -10.401 2.485 1.00 74.69 827 GLN A N 1
ATOM 6398 C CA . GLN A 1 827 ? 41.525 -9.574 2.323 1.00 74.69 827 GLN A CA 1
ATOM 6399 C C . GLN A 1 827 ? 42.713 -10.379 2.853 1.00 74.69 827 GLN A C 1
ATOM 6401 O O . GLN A 1 827 ? 42.846 -10.528 4.070 1.00 74.69 827 GLN A O 1
ATOM 6406 N N . ASP A 1 828 ? 43.572 -10.887 1.967 1.00 71.06 828 ASP A N 1
ATOM 6407 C CA . ASP A 1 828 ? 44.547 -11.931 2.314 1.00 71.06 828 ASP A CA 1
ATOM 6408 C C . ASP A 1 828 ? 45.999 -11.422 2.430 1.00 71.06 828 ASP A C 1
ATOM 6410 O O . ASP A 1 828 ? 46.960 -12.197 2.531 1.00 71.06 828 ASP A O 1
ATOM 6414 N N . ALA A 1 829 ? 46.162 -10.096 2.531 1.00 74.38 829 ALA A N 1
ATOM 6415 C CA . ALA A 1 829 ? 47.409 -9.422 2.889 1.00 74.38 829 ALA A CA 1
ATOM 6416 C C . ALA A 1 829 ? 47.390 -8.840 4.309 1.00 74.38 829 ALA A C 1
ATOM 6418 O O . ALA A 1 829 ? 46.603 -7.962 4.651 1.00 74.38 829 ALA A O 1
ATOM 6419 N N . THR A 1 830 ? 48.360 -9.251 5.123 1.00 79.31 830 THR A N 1
ATOM 6420 C CA . THR A 1 830 ? 48.617 -8.676 6.450 1.00 79.31 830 THR A CA 1
ATOM 6421 C C . THR A 1 830 ? 49.739 -7.642 6.369 1.00 79.31 830 THR A C 1
ATOM 6423 O O . THR A 1 830 ? 50.883 -7.991 6.069 1.00 79.31 830 THR A O 1
ATOM 6426 N N . LEU A 1 831 ? 49.448 -6.369 6.654 1.00 78.62 831 LEU A N 1
ATOM 6427 C CA . LEU A 1 831 ? 50.459 -5.306 6.705 1.00 78.62 831 LEU A CA 1
ATOM 6428 C C . LEU A 1 831 ? 51.439 -5.531 7.871 1.00 78.62 831 LEU A C 1
ATOM 6430 O O . LEU A 1 831 ? 51.028 -5.659 9.017 1.00 78.62 831 LEU A O 1
ATOM 6434 N N . VAL A 1 832 ? 52.741 -5.526 7.585 1.00 79.44 832 VAL A N 1
ATOM 6435 C CA . VAL A 1 832 ? 53.821 -5.666 8.581 1.00 79.44 832 VAL A CA 1
ATOM 6436 C C . VAL A 1 832 ? 54.446 -4.313 8.907 1.00 79.44 832 VAL A C 1
ATOM 6438 O O . VAL A 1 832 ? 54.670 -3.986 10.069 1.00 79.44 832 VAL A O 1
ATOM 6441 N N . GLN A 1 833 ? 54.757 -3.517 7.882 1.00 80.88 833 GLN A N 1
ATOM 6442 C CA . GLN A 1 833 ? 55.392 -2.212 8.049 1.00 80.88 833 GLN A CA 1
ATOM 6443 C C . GLN A 1 833 ? 55.042 -1.294 6.878 1.00 80.88 833 GLN A C 1
ATOM 6445 O O . GLN A 1 833 ? 54.985 -1.736 5.737 1.00 80.88 833 GLN A O 1
ATOM 6450 N N . ALA A 1 834 ? 54.870 0.001 7.136 1.00 85.81 834 ALA A N 1
ATOM 6451 C CA . ALA A 1 834 ? 54.777 1.006 6.084 1.00 85.81 834 ALA A CA 1
ATOM 6452 C C . ALA A 1 834 ? 55.543 2.272 6.468 1.00 85.81 834 ALA A C 1
ATOM 6454 O O . ALA A 1 834 ? 55.593 2.652 7.638 1.00 85.81 834 ALA A O 1
ATOM 6455 N N . SER A 1 835 ? 56.143 2.942 5.486 1.00 86.44 835 SER A N 1
ATOM 6456 C CA . SER A 1 835 ? 56.763 4.250 5.702 1.00 86.44 835 SER A CA 1
ATOM 6457 C C . SER A 1 835 ? 56.693 5.128 4.458 1.00 86.44 835 SER A C 1
ATOM 6459 O O . SER A 1 835 ? 56.774 4.636 3.331 1.00 86.44 835 SER A O 1
ATOM 6461 N N . ARG A 1 836 ? 56.556 6.440 4.668 1.00 86.62 836 ARG A N 1
ATOM 6462 C CA . ARG A 1 836 ? 56.641 7.463 3.622 1.00 86.62 836 ARG A CA 1
ATOM 6463 C C . ARG A 1 836 ? 57.640 8.527 4.054 1.00 86.62 836 ARG A C 1
ATOM 6465 O O . ARG A 1 836 ? 57.289 9.493 4.727 1.00 86.62 836 ARG A O 1
ATOM 6472 N N . GLU A 1 837 ? 58.901 8.333 3.687 1.00 82.50 837 GLU A N 1
ATOM 6473 C CA . GLU A 1 837 ? 60.000 9.213 4.081 1.00 82.50 837 GLU A CA 1
ATOM 6474 C C . GLU A 1 837 ? 60.923 9.506 2.897 1.00 82.50 837 GLU A C 1
ATOM 6476 O O . GLU A 1 837 ? 61.224 8.643 2.078 1.00 82.50 837 GLU A O 1
ATOM 6481 N N . GLY A 1 838 ? 61.383 10.756 2.786 1.00 77.81 838 GLY A N 1
ATOM 6482 C CA . GLY A 1 838 ? 62.372 11.138 1.773 1.00 77.81 838 GLY A CA 1
ATOM 6483 C C . GLY A 1 838 ? 61.905 11.019 0.315 1.00 77.81 838 GLY A C 1
ATOM 6484 O O . GLY A 1 838 ? 62.755 10.922 -0.565 1.00 77.81 838 GLY A O 1
ATOM 6485 N N . GLY A 1 839 ? 60.591 11.038 0.056 1.00 81.75 839 GLY A N 1
ATOM 6486 C CA . GLY A 1 839 ? 60.015 10.846 -1.283 1.00 81.75 839 GLY A CA 1
ATOM 6487 C C . GLY A 1 839 ? 59.902 9.378 -1.710 1.00 81.75 839 GLY A C 1
ATOM 6488 O O . GLY A 1 839 ? 59.668 9.114 -2.884 1.00 81.75 839 GLY A O 1
ATOM 6489 N N . ILE A 1 840 ? 60.083 8.438 -0.774 1.00 85.06 840 ILE A N 1
ATOM 6490 C CA . ILE A 1 840 ? 59.893 7.001 -0.977 1.00 85.06 840 ILE A CA 1
ATOM 6491 C C . ILE A 1 840 ? 58.679 6.560 -0.164 1.00 85.06 840 ILE A C 1
ATOM 6493 O O . ILE A 1 840 ? 58.610 6.825 1.036 1.00 85.06 840 ILE A O 1
ATOM 6497 N N . THR A 1 841 ? 57.748 5.865 -0.811 1.00 90.88 841 THR A N 1
ATOM 6498 C CA . THR A 1 841 ? 56.632 5.177 -0.158 1.00 90.88 841 THR A CA 1
ATOM 6499 C C . THR A 1 841 ? 56.939 3.684 -0.143 1.00 90.88 841 THR A C 1
ATOM 6501 O O . THR A 1 841 ? 57.268 3.107 -1.181 1.00 90.88 841 THR A O 1
ATOM 6504 N N . SER A 1 842 ? 56.867 3.068 1.037 1.00 88.56 842 SER A N 1
ATOM 6505 C CA . SER A 1 842 ? 57.195 1.660 1.245 1.00 88.56 842 SER A CA 1
ATOM 6506 C C . SER A 1 842 ? 56.144 0.920 2.064 1.00 88.56 842 SER A C 1
ATOM 6508 O O . SER A 1 842 ? 55.625 1.474 3.032 1.00 88.56 842 SER A O 1
ATOM 6510 N N . PHE A 1 843 ? 55.858 -0.319 1.668 1.00 91.06 843 PHE A N 1
ATOM 6511 C CA . PHE A 1 843 ? 54.916 -1.237 2.306 1.00 91.06 843 PHE A CA 1
ATOM 6512 C C . PHE A 1 843 ? 55.516 -2.643 2.341 1.00 91.06 843 PHE A C 1
ATOM 6514 O O . PHE A 1 843 ? 55.918 -3.165 1.304 1.00 91.06 843 PHE A O 1
ATOM 6521 N N . THR A 1 844 ? 55.545 -3.252 3.520 1.00 87.38 844 THR A N 1
ATOM 6522 C CA . THR A 1 844 ? 55.904 -4.650 3.758 1.00 87.38 844 THR A CA 1
ATOM 6523 C C . THR A 1 844 ? 54.668 -5.380 4.249 1.00 87.38 844 THR A C 1
ATOM 6525 O O . THR A 1 844 ? 54.078 -4.952 5.238 1.00 87.38 844 THR A O 1
ATOM 6528 N N . PHE A 1 845 ? 54.276 -6.465 3.590 1.00 88.19 845 PHE A N 1
ATOM 6529 C CA . PHE A 1 845 ? 53.099 -7.259 3.944 1.00 88.19 845 PHE A CA 1
ATOM 6530 C C . PHE A 1 845 ? 53.370 -8.763 3.792 1.00 88.19 845 PHE A C 1
ATOM 6532 O O . PHE A 1 845 ? 54.344 -9.166 3.151 1.00 88.19 845 PHE A O 1
ATOM 6539 N N . VAL A 1 846 ? 52.531 -9.591 4.415 1.00 82.00 846 VAL A N 1
ATOM 6540 C CA . VAL A 1 846 ? 52.583 -11.060 4.360 1.00 82.00 846 VAL A CA 1
ATOM 6541 C C . VAL A 1 846 ? 51.293 -11.591 3.747 1.00 82.00 846 VAL A C 1
ATOM 6543 O O . VAL A 1 846 ? 50.220 -11.131 4.125 1.00 82.00 846 VAL A O 1
ATOM 6546 N N . ARG A 1 847 ? 51.397 -12.588 2.863 1.00 86.56 847 ARG A N 1
ATOM 6547 C CA . ARG A 1 847 ? 50.258 -13.385 2.371 1.00 86.56 847 ARG A CA 1
ATOM 6548 C C . ARG A 1 847 ? 50.592 -14.875 2.334 1.00 86.56 847 ARG A C 1
ATOM 6550 O O . ARG A 1 847 ? 51.770 -15.244 2.311 1.00 86.56 847 ARG A O 1
ATOM 6557 N N . LEU A 1 848 ? 49.582 -15.739 2.293 1.00 79.44 848 LEU A N 1
ATOM 6558 C CA . LEU A 1 848 ? 49.777 -17.175 2.056 1.00 79.44 848 LEU A CA 1
ATOM 6559 C C . LEU A 1 848 ? 50.212 -17.446 0.608 1.00 79.44 848 LEU A C 1
ATOM 6561 O O . LEU A 1 848 ? 49.866 -16.698 -0.306 1.00 79.44 848 LEU A O 1
ATOM 6565 N N . LEU A 1 849 ? 50.970 -18.528 0.403 1.00 80.12 849 LEU A N 1
ATOM 6566 C CA . LEU A 1 849 ? 51.295 -19.025 -0.938 1.00 80.12 849 LEU A CA 1
ATOM 6567 C C . LEU A 1 849 ? 50.041 -19.548 -1.659 1.00 80.12 849 LEU A C 1
ATOM 6569 O O . LEU A 1 849 ? 49.922 -19.387 -2.867 1.00 80.12 849 LEU A O 1
ATOM 6573 N N . ASP A 1 850 ? 49.107 -20.138 -0.912 1.00 84.00 850 ASP A N 1
ATOM 6574 C CA . ASP A 1 850 ? 47.760 -20.506 -1.353 1.00 84.00 850 ASP A CA 1
ATOM 6575 C C . ASP A 1 850 ? 46.769 -19.901 -0.353 1.00 84.00 850 ASP A C 1
ATOM 6577 O O . ASP A 1 850 ? 46.729 -20.310 0.810 1.00 84.00 850 ASP A O 1
ATOM 6581 N N . THR A 1 851 ? 46.033 -18.879 -0.782 1.00 76.75 851 THR A N 1
ATOM 6582 C CA . THR A 1 851 ? 45.061 -18.143 0.043 1.00 76.75 851 THR A CA 1
ATOM 6583 C C . THR A 1 851 ? 43.724 -18.875 0.153 1.00 76.75 851 THR A C 1
ATOM 6585 O O . THR A 1 851 ? 42.876 -18.485 0.945 1.00 76.75 851 THR A O 1
ATOM 6588 N N . LEU A 1 852 ? 43.561 -20.006 -0.554 1.00 69.12 852 LEU A N 1
ATOM 6589 C CA . LEU A 1 852 ? 42.318 -20.777 -0.649 1.00 69.12 852 LEU A CA 1
ATOM 6590 C C . LEU A 1 852 ? 41.154 -20.005 -1.302 1.00 69.12 852 LEU A C 1
ATOM 6592 O O . LEU A 1 852 ? 40.014 -20.474 -1.227 1.00 69.12 852 LEU A O 1
ATOM 6596 N N . ASP A 1 853 ? 41.459 -18.911 -2.009 1.00 70.38 853 ASP A N 1
ATOM 6597 C CA . ASP A 1 853 ? 40.544 -18.154 -2.867 1.00 70.38 853 ASP A CA 1
ATOM 6598 C C . ASP A 1 853 ? 40.941 -18.284 -4.355 1.00 70.38 853 ASP A C 1
ATOM 6600 O O . ASP A 1 853 ? 41.649 -17.449 -4.908 1.00 70.38 853 ASP A O 1
ATOM 6604 N N . PRO A 1 854 ? 40.517 -19.350 -5.056 1.00 68.75 854 PRO A N 1
ATOM 6605 C CA . PRO A 1 854 ? 40.905 -19.564 -6.449 1.00 68.75 854 PRO A CA 1
ATOM 6606 C C . PRO A 1 854 ? 40.151 -18.673 -7.450 1.00 68.75 854 PRO A C 1
ATOM 6608 O O . PRO A 1 854 ? 40.443 -18.748 -8.648 1.00 68.75 854 PRO A O 1
ATOM 6611 N N . ASP A 1 855 ? 39.134 -17.929 -7.003 1.00 69.94 855 ASP A N 1
ATOM 6612 C CA . ASP A 1 855 ? 38.298 -17.107 -7.878 1.00 69.94 855 ASP A CA 1
ATOM 6613 C C . ASP A 1 855 ? 38.894 -15.702 -8.051 1.00 69.94 855 ASP A C 1
ATOM 6615 O O . ASP A 1 855 ? 38.724 -15.108 -9.125 1.00 69.94 855 ASP A O 1
ATOM 6619 N N . GLN A 1 856 ? 39.614 -15.200 -7.039 1.00 76.62 856 GLN A N 1
ATOM 6620 C CA . GLN A 1 856 ? 40.218 -13.865 -7.043 1.00 76.62 856 GLN A CA 1
ATOM 6621 C C . GLN A 1 856 ? 41.742 -13.857 -6.784 1.00 76.62 856 GLN A C 1
ATOM 6623 O O . GLN A 1 856 ? 42.407 -12.943 -7.268 1.00 76.62 856 GLN A O 1
ATOM 6628 N N . ASP A 1 857 ? 42.337 -14.911 -6.209 1.00 82.62 857 ASP A N 1
ATOM 6629 C CA . ASP A 1 857 ? 43.783 -14.967 -5.952 1.00 82.62 857 ASP A CA 1
ATOM 6630 C C . ASP A 1 857 ? 44.536 -15.997 -6.795 1.00 82.62 857 ASP A C 1
ATOM 6632 O O . ASP A 1 857 ? 44.115 -17.134 -7.037 1.00 82.62 857 ASP A O 1
ATOM 6636 N N . ASN A 1 858 ? 45.748 -15.617 -7.196 1.00 83.12 858 ASN A N 1
ATOM 6637 C CA . ASN A 1 858 ? 46.667 -16.504 -7.888 1.00 83.12 858 ASN A CA 1
ATOM 6638 C C . ASN A 1 858 ? 47.576 -17.208 -6.871 1.00 83.12 858 ASN A C 1
ATOM 6640 O O . ASN A 1 858 ? 48.347 -16.572 -6.153 1.00 83.12 858 ASN A O 1
ATOM 6644 N N . VAL A 1 859 ? 47.559 -18.544 -6.870 1.00 85.06 859 VAL A N 1
ATOM 6645 C CA . VAL A 1 859 ? 48.474 -19.357 -6.052 1.00 85.06 859 VAL A CA 1
ATOM 6646 C C . VAL A 1 859 ? 49.927 -19.076 -6.447 1.00 85.06 859 VAL A C 1
ATOM 6648 O O . VAL A 1 859 ? 50.305 -19.198 -7.617 1.00 85.06 859 VAL A O 1
ATOM 6651 N N . ILE A 1 860 ? 50.768 -18.753 -5.463 1.00 87.44 860 ILE A N 1
ATOM 6652 C CA . ILE A 1 860 ? 52.209 -18.587 -5.649 1.00 87.44 860 ILE A CA 1
ATOM 6653 C C . ILE A 1 860 ? 52.854 -19.970 -5.704 1.00 87.44 860 ILE A C 1
ATOM 6655 O O . ILE A 1 860 ? 53.095 -20.635 -4.697 1.00 87.44 860 ILE A O 1
ATOM 6659 N N . GLU A 1 861 ? 53.131 -20.409 -6.924 1.00 81.31 861 GLU A N 1
ATOM 6660 C CA . GLU A 1 861 ? 53.731 -21.705 -7.219 1.00 81.31 861 GLU A CA 1
ATOM 6661 C C . GLU A 1 861 ? 55.267 -21.618 -7.291 1.00 81.31 861 GLU A C 1
ATOM 6663 O O . GLU A 1 861 ? 55.841 -20.563 -7.565 1.00 81.31 861 GLU A O 1
ATOM 6668 N N . ASP A 1 862 ? 55.958 -22.753 -7.127 1.00 85.50 862 ASP A N 1
ATOM 6669 C CA . ASP A 1 862 ? 57.408 -22.851 -7.360 1.00 85.50 862 ASP A CA 1
ATOM 6670 C C . ASP A 1 862 ? 57.721 -22.870 -8.867 1.00 85.50 862 ASP A C 1
ATOM 6672 O O . ASP A 1 862 ? 58.103 -23.886 -9.457 1.00 85.50 862 ASP A O 1
ATOM 6676 N N . ARG A 1 863 ? 57.481 -21.727 -9.512 1.00 84.56 863 ARG A N 1
ATOM 6677 C CA . ARG A 1 863 ? 57.805 -21.439 -10.909 1.00 84.56 863 ARG A CA 1
ATOM 6678 C C . ARG A 1 863 ? 58.077 -19.954 -11.099 1.00 84.56 863 ARG A C 1
ATOM 6680 O O . ARG A 1 863 ? 57.774 -19.117 -10.259 1.00 84.56 863 ARG A O 1
ATOM 6687 N N . THR A 1 864 ? 58.604 -19.612 -12.265 1.00 81.94 864 THR A N 1
ATOM 6688 C CA . THR A 1 864 ? 58.642 -18.221 -12.712 1.00 81.94 864 THR A CA 1
ATOM 6689 C C . THR A 1 864 ? 57.218 -17.713 -12.964 1.00 81.94 864 THR A C 1
ATOM 6691 O O . THR A 1 864 ? 56.494 -18.274 -13.790 1.00 81.94 864 THR A O 1
ATOM 6694 N N . MET A 1 865 ? 56.836 -16.648 -12.265 1.00 85.81 865 MET A N 1
ATOM 6695 C CA . MET A 1 865 ? 55.565 -15.938 -12.401 1.00 85.81 865 MET A CA 1
ATOM 6696 C C . MET A 1 865 ? 55.822 -14.524 -12.926 1.00 85.81 865 MET A C 1
ATOM 6698 O O . MET A 1 865 ? 56.864 -13.922 -12.638 1.00 85.81 865 MET A O 1
ATOM 6702 N N . ALA A 1 866 ? 54.891 -14.002 -13.724 1.00 85.62 866 ALA A N 1
ATOM 6703 C CA . ALA A 1 866 ? 54.962 -12.617 -14.176 1.00 85.62 866 ALA A CA 1
ATOM 6704 C C . ALA A 1 866 ? 54.548 -11.685 -13.032 1.00 85.62 866 ALA A C 1
ATOM 6706 O O . ALA A 1 866 ? 53.579 -11.951 -12.334 1.00 85.62 866 ALA A O 1
ATOM 6707 N N . VAL A 1 867 ? 55.269 -10.585 -12.850 1.00 87.69 867 VAL A N 1
ATOM 6708 C CA . VAL A 1 867 ? 54.977 -9.579 -11.829 1.00 87.69 867 VAL A CA 1
ATOM 6709 C C . VAL A 1 867 ? 54.878 -8.218 -12.500 1.00 87.69 867 VAL A C 1
ATOM 6711 O O . VAL A 1 867 ? 55.772 -7.817 -13.250 1.00 87.69 867 VAL A O 1
ATOM 6714 N N . VAL A 1 868 ? 53.796 -7.496 -12.230 1.00 89.00 868 VAL A N 1
ATOM 6715 C CA . VAL A 1 868 ? 53.602 -6.107 -12.658 1.00 89.00 868 VAL A CA 1
ATOM 6716 C C . VAL A 1 868 ? 53.649 -5.171 -11.471 1.00 89.00 868 VAL A C 1
ATOM 6718 O O . VAL A 1 868 ? 53.321 -5.556 -10.358 1.00 89.00 868 VAL A O 1
ATOM 6721 N N . TRP A 1 869 ? 54.068 -3.934 -11.699 1.00 90.50 869 TRP A N 1
ATOM 6722 C CA . TRP A 1 869 ? 54.101 -2.912 -10.660 1.00 90.50 869 TRP A CA 1
ATOM 6723 C C . TRP A 1 869 ? 53.598 -1.577 -11.194 1.00 90.50 869 TRP A C 1
ATOM 6725 O O . TRP A 1 869 ? 53.716 -1.287 -12.390 1.00 90.50 869 TRP A O 1
ATOM 6735 N N . ALA A 1 870 ? 53.069 -0.751 -10.295 1.00 89.94 870 ALA A N 1
ATOM 6736 C CA . ALA A 1 870 ? 52.615 0.601 -10.588 1.00 89.94 870 ALA A CA 1
ATOM 6737 C C . ALA A 1 870 ? 52.846 1.543 -9.400 1.00 89.94 870 ALA A C 1
ATOM 6739 O O . ALA A 1 870 ? 52.894 1.117 -8.247 1.00 89.94 870 ALA A O 1
ATOM 6740 N N . MET A 1 871 ? 52.968 2.840 -9.686 1.00 89.19 871 MET A N 1
ATOM 6741 C CA . MET A 1 871 ? 52.952 3.885 -8.664 1.00 89.19 871 MET A CA 1
ATOM 6742 C C . MET A 1 871 ? 52.165 5.112 -9.127 1.00 89.19 871 MET A C 1
ATOM 6744 O O . MET A 1 871 ? 52.280 5.549 -10.278 1.00 89.19 871 MET A O 1
ATOM 6748 N N . GLY A 1 872 ? 51.379 5.681 -8.217 1.00 86.94 872 GLY A N 1
ATOM 6749 C CA . GLY A 1 872 ? 50.651 6.930 -8.424 1.00 86.94 872 GLY A CA 1
ATOM 6750 C C . GLY A 1 872 ? 51.421 8.128 -7.882 1.00 86.94 872 GLY A C 1
ATOM 6751 O O . GLY A 1 872 ? 52.183 7.996 -6.933 1.00 86.94 872 GLY A O 1
ATOM 6752 N N . SER A 1 873 ? 51.203 9.319 -8.449 1.00 84.75 873 SER A N 1
ATOM 6753 C CA . SER A 1 873 ? 51.722 10.583 -7.893 1.00 84.75 873 SER A CA 1
ATOM 6754 C C . SER A 1 873 ? 50.884 11.132 -6.727 1.00 84.75 873 SER A C 1
ATOM 6756 O O . SER A 1 873 ? 51.216 12.178 -6.179 1.00 84.75 873 SER A O 1
ATOM 6758 N N . ALA A 1 874 ? 49.773 10.470 -6.404 1.00 85.62 874 ALA A N 1
ATOM 6759 C CA . ALA A 1 874 ? 48.865 10.769 -5.302 1.00 85.62 874 ALA A CA 1
ATOM 6760 C C . ALA A 1 874 ? 48.305 9.451 -4.739 1.00 85.62 874 ALA A C 1
ATOM 6762 O O . ALA A 1 874 ? 48.469 8.397 -5.357 1.00 85.62 874 ALA A O 1
ATOM 6763 N N . ASP A 1 875 ? 47.649 9.510 -3.580 1.00 84.50 875 ASP A N 1
ATOM 6764 C CA . ASP A 1 875 ? 46.988 8.355 -2.951 1.00 84.50 875 ASP A CA 1
ATOM 6765 C C . ASP A 1 875 ? 45.659 7.963 -3.633 1.00 84.50 875 ASP A C 1
ATOM 6767 O O . ASP A 1 875 ? 45.074 6.937 -3.299 1.00 84.50 875 ASP A O 1
ATOM 6771 N N . SER A 1 876 ? 45.185 8.752 -4.607 1.00 81.44 876 SER A N 1
ATOM 6772 C CA . SER A 1 876 ? 44.018 8.447 -5.444 1.00 81.44 876 SER A CA 1
ATOM 6773 C C . SER A 1 876 ? 44.374 7.543 -6.631 1.00 81.44 876 SER A C 1
ATOM 6775 O O . SER A 1 876 ? 45.429 7.690 -7.253 1.00 81.44 876 SER A O 1
ATOM 6777 N N . PHE A 1 877 ? 43.458 6.643 -7.009 1.00 80.75 877 PHE A N 1
ATOM 6778 C CA . PHE A 1 877 ? 43.618 5.706 -8.135 1.00 80.75 877 PHE A CA 1
ATOM 6779 C C . PHE A 1 877 ? 43.386 6.342 -9.514 1.00 80.75 877 PHE A C 1
ATOM 6781 O O . PHE A 1 877 ? 42.689 5.795 -10.370 1.00 80.75 877 PHE A O 1
ATOM 6788 N N . ASP A 1 878 ? 43.986 7.507 -9.740 1.00 76.56 878 ASP A N 1
ATOM 6789 C CA . ASP A 1 878 ? 43.996 8.155 -11.045 1.00 76.56 878 ASP A CA 1
ATOM 6790 C C . ASP A 1 878 ? 44.907 7.408 -12.035 1.00 76.56 878 ASP A C 1
ATOM 6792 O O . ASP A 1 878 ? 45.772 6.603 -11.668 1.00 76.56 878 ASP A O 1
ATOM 6796 N N . TYR A 1 879 ? 44.730 7.696 -13.328 1.00 79.06 879 TYR A N 1
ATOM 6797 C CA . TYR A 1 879 ? 45.564 7.118 -14.379 1.00 79.06 879 TYR A CA 1
ATOM 6798 C C . TYR A 1 879 ? 47.057 7.392 -14.123 1.00 79.06 879 TYR A C 1
ATOM 6800 O O . TYR A 1 879 ? 47.481 8.545 -14.013 1.00 79.06 879 TYR A O 1
ATOM 6808 N N . HIS A 1 880 ? 47.866 6.331 -14.093 1.00 76.81 880 HIS A N 1
ATOM 6809 C CA . HIS A 1 880 ? 49.285 6.381 -13.749 1.00 76.81 880 HIS A CA 1
ATOM 6810 C C . HIS A 1 880 ? 50.183 6.066 -14.958 1.00 76.81 880 HIS A C 1
ATOM 6812 O O . HIS A 1 880 ? 49.962 5.124 -15.725 1.00 76.81 880 HIS A O 1
ATOM 6818 N N . ALA A 1 881 ? 51.237 6.866 -15.141 1.00 75.06 881 ALA A N 1
ATOM 6819 C CA . ALA A 1 881 ? 52.224 6.667 -16.207 1.00 75.06 881 ALA A CA 1
ATOM 6820 C C . ALA A 1 881 ? 53.410 5.781 -15.777 1.00 75.06 881 ALA A C 1
ATOM 6822 O O . ALA A 1 881 ? 54.063 5.192 -16.636 1.00 75.06 881 ALA A O 1
ATOM 6823 N N . SER A 1 882 ? 53.663 5.671 -14.469 1.00 81.88 882 SER A N 1
ATOM 6824 C CA . SER A 1 882 ? 54.788 4.933 -13.887 1.00 81.88 882 SER A CA 1
ATOM 6825 C C . SER A 1 882 ? 54.375 3.505 -13.541 1.00 81.88 882 SER A C 1
ATOM 6827 O O . SER A 1 882 ? 53.698 3.272 -12.541 1.00 81.88 882 SER A O 1
ATOM 6829 N N . ARG A 1 883 ? 54.756 2.561 -14.404 1.00 87.31 883 ARG A N 1
ATOM 6830 C CA . ARG A 1 883 ? 54.448 1.130 -14.294 1.00 87.31 883 ARG A CA 1
ATOM 6831 C C . ARG A 1 883 ? 55.475 0.292 -15.049 1.00 87.31 883 ARG A C 1
ATOM 6833 O O . ARG A 1 883 ? 56.110 0.794 -15.979 1.00 87.31 883 ARG A O 1
ATOM 6840 N N . GLY A 1 884 ? 55.585 -0.987 -14.717 1.00 82.69 884 GLY A N 1
ATOM 6841 C CA . GLY A 1 884 ? 56.489 -1.913 -15.395 1.00 82.69 884 GLY A CA 1
ATOM 6842 C C . GLY A 1 884 ? 56.183 -3.372 -15.084 1.00 82.69 884 GLY A C 1
ATOM 6843 O O . GLY A 1 884 ? 55.194 -3.681 -14.424 1.00 82.69 884 GLY A O 1
ATOM 6844 N N . LYS A 1 885 ? 57.026 -4.273 -15.599 1.00 84.44 885 LYS A N 1
ATOM 6845 C CA . LYS A 1 885 ? 56.895 -5.717 -15.387 1.00 84.44 885 LYS A CA 1
ATOM 6846 C C . LYS A 1 885 ? 58.242 -6.419 -15.328 1.00 84.44 885 LYS A C 1
ATOM 6848 O O . LYS A 1 885 ? 59.194 -5.974 -15.969 1.00 84.44 885 LYS A O 1
ATOM 6853 N N . PHE A 1 886 ? 58.296 -7.521 -14.600 1.00 83.88 886 PHE A N 1
ATOM 6854 C CA . PHE A 1 886 ? 59.430 -8.435 -14.529 1.00 83.88 886 PHE A CA 1
ATOM 6855 C C . PHE A 1 886 ? 58.940 -9.852 -14.211 1.00 83.88 886 PHE A C 1
ATOM 6857 O O . PHE A 1 886 ? 57.743 -10.081 -14.077 1.00 83.88 886 PHE A O 1
ATOM 6864 N N . ASN A 1 887 ? 59.856 -10.813 -14.136 1.00 82.94 887 ASN A N 1
ATOM 6865 C CA . ASN A 1 887 ? 59.545 -12.206 -13.829 1.00 82.94 887 ASN A CA 1
ATOM 6866 C C . ASN A 1 887 ? 60.276 -12.625 -12.556 1.00 82.94 887 ASN A C 1
ATOM 6868 O O . ASN A 1 887 ? 61.457 -12.306 -12.402 1.00 82.94 887 ASN A O 1
ATOM 6872 N N . LEU A 1 888 ? 59.596 -13.359 -11.678 1.00 82.81 888 LEU A N 1
ATOM 6873 C CA . LEU A 1 888 ? 60.141 -13.777 -10.390 1.00 82.81 888 LEU A CA 1
ATOM 6874 C C . LEU A 1 888 ? 59.679 -15.191 -10.024 1.00 82.81 888 LEU A C 1
ATOM 6876 O O . LEU A 1 888 ? 58.542 -15.554 -10.301 1.00 82.81 888 LEU A O 1
ATOM 6880 N N . ASN A 1 889 ? 60.554 -15.994 -9.410 1.00 85.69 889 ASN A N 1
ATOM 6881 C CA . ASN A 1 889 ? 60.143 -17.198 -8.683 1.00 85.69 889 ASN A CA 1
ATOM 6882 C C . ASN A 1 889 ? 60.262 -16.904 -7.181 1.00 85.69 889 ASN A C 1
ATOM 6884 O O . ASN A 1 889 ? 61.372 -16.741 -6.660 1.00 85.69 889 ASN A O 1
ATOM 6888 N N . PHE A 1 890 ? 59.114 -16.806 -6.510 1.00 82.81 890 PHE A N 1
ATOM 6889 C CA . PHE A 1 890 ? 59.037 -16.483 -5.087 1.00 82.81 890 PHE A CA 1
ATOM 6890 C C . PHE A 1 890 ? 59.508 -17.639 -4.187 1.00 82.81 890 PHE A C 1
ATOM 6892 O O . PHE A 1 890 ? 59.950 -17.377 -3.071 1.00 82.81 890 PHE A O 1
ATOM 6899 N N . ILE A 1 891 ? 59.475 -18.893 -4.670 1.00 83.62 891 ILE A N 1
ATOM 6900 C CA . ILE A 1 891 ? 59.807 -20.089 -3.877 1.00 83.62 891 ILE A CA 1
ATOM 6901 C C . ILE A 1 891 ? 61.213 -20.622 -4.186 1.00 83.62 891 ILE A C 1
ATOM 6903 O O . ILE A 1 891 ? 62.046 -20.748 -3.288 1.00 83.62 891 ILE A O 1
ATOM 6907 N N . GLY A 1 892 ? 61.503 -20.925 -5.453 1.00 70.62 892 GLY A N 1
ATOM 6908 C CA . GLY A 1 892 ? 62.760 -21.558 -5.877 1.00 70.62 892 GLY A CA 1
ATOM 6909 C C . GLY A 1 892 ? 63.980 -20.629 -5.897 1.00 70.62 892 GLY A C 1
ATOM 6910 O O . GLY A 1 892 ? 65.099 -21.087 -6.132 1.00 70.62 892 GLY A O 1
ATOM 6911 N N . GLY A 1 893 ? 63.779 -19.332 -5.642 1.00 63.72 893 GLY A N 1
ATOM 6912 C CA . GLY A 1 893 ? 64.793 -18.297 -5.823 1.00 63.72 893 GLY A CA 1
ATOM 6913 C C . GLY A 1 893 ? 65.074 -18.004 -7.300 1.00 63.72 893 GLY A C 1
ATOM 6914 O O . GLY A 1 893 ? 64.613 -18.696 -8.211 1.00 63.72 893 GLY A O 1
ATOM 6915 N N . THR A 1 894 ? 65.825 -16.937 -7.560 1.00 55.28 894 THR A N 1
ATOM 6916 C CA . THR A 1 894 ? 66.231 -16.559 -8.916 1.00 55.28 894 THR A CA 1
ATOM 6917 C C . THR A 1 894 ? 67.344 -17.490 -9.411 1.00 55.28 894 THR A C 1
ATOM 6919 O O . THR A 1 894 ? 68.529 -17.224 -9.220 1.00 55.28 894 THR A O 1
ATOM 6922 N N . GLU A 1 895 ? 67.003 -18.602 -10.073 1.00 44.38 895 GLU A N 1
ATOM 6923 C CA . GLU A 1 895 ? 67.956 -19.175 -11.032 1.00 44.38 895 GLU A CA 1
ATOM 6924 C C . GLU A 1 895 ? 68.200 -18.124 -12.126 1.00 44.38 895 GLU A C 1
ATOM 6926 O O . GLU A 1 895 ? 67.252 -17.520 -12.630 1.00 44.38 895 GLU A O 1
ATOM 6931 N N . GLU A 1 896 ? 69.475 -17.871 -12.446 1.00 50.44 896 GLU A N 1
ATOM 6932 C CA . GLU A 1 896 ? 69.901 -17.051 -13.586 1.00 50.44 896 GLU A CA 1
ATOM 6933 C C . GLU A 1 896 ? 69.150 -17.509 -14.846 1.00 50.44 896 GLU A C 1
ATOM 6935 O O . GLU A 1 896 ? 69.524 -18.488 -15.491 1.00 50.44 896 GLU A O 1
ATOM 6940 N N . LEU A 1 897 ? 68.077 -16.801 -15.197 1.00 37.53 897 LEU A N 1
ATOM 6941 C CA . LEU A 1 897 ? 67.401 -16.967 -16.471 1.00 37.53 897 LEU A CA 1
ATOM 6942 C C . LEU A 1 897 ? 68.040 -16.011 -17.477 1.00 37.53 897 LEU A C 1
ATOM 6944 O O . LEU A 1 897 ? 67.899 -14.794 -17.378 1.00 37.53 897 LEU A O 1
ATOM 6948 N N . ASP A 1 898 ? 68.781 -16.639 -18.389 1.00 33.41 898 ASP A N 1
ATOM 6949 C CA . ASP A 1 898 ? 69.247 -16.225 -19.714 1.00 33.41 898 ASP A CA 1
ATOM 6950 C C . ASP A 1 898 ? 69.004 -14.760 -20.138 1.00 33.41 898 ASP A C 1
ATOM 6952 O O . ASP A 1 898 ? 67.874 -14.279 -20.237 1.00 33.41 898 ASP A O 1
ATOM 6956 N N . GLU A 1 899 ? 70.094 -14.109 -20.568 1.00 38.56 899 GLU A N 1
ATOM 6957 C CA . GLU A 1 899 ? 70.182 -12.767 -21.180 1.00 38.56 899 GLU A CA 1
ATOM 6958 C C . GLU A 1 899 ? 69.254 -12.521 -22.403 1.00 38.56 899 GLU A C 1
ATOM 6960 O O . GLU A 1 899 ? 69.218 -11.409 -22.936 1.00 38.56 899 GLU A O 1
ATOM 6965 N N . ASP A 1 900 ? 68.449 -13.497 -22.828 1.00 37.84 900 ASP A N 1
ATOM 6966 C CA . ASP A 1 900 ? 67.611 -13.441 -24.033 1.00 37.84 900 ASP A CA 1
ATOM 6967 C C . ASP A 1 900 ? 66.122 -13.111 -23.780 1.00 37.84 900 ASP A C 1
ATOM 6969 O O . ASP A 1 900 ? 65.343 -13.025 -24.732 1.00 37.84 900 ASP A O 1
ATOM 6973 N N . ALA A 1 901 ? 65.704 -12.838 -22.537 1.00 36.06 901 ALA A N 1
ATOM 6974 C CA . ALA A 1 901 ? 64.344 -12.352 -22.235 1.00 36.06 901 ALA A CA 1
ATOM 6975 C C . ALA A 1 901 ? 64.219 -10.811 -22.160 1.00 36.06 901 ALA A C 1
ATOM 6977 O O . ALA A 1 901 ? 63.178 -10.292 -21.764 1.00 36.06 901 ALA A O 1
ATOM 6978 N N . SER A 1 902 ? 65.248 -10.062 -22.581 1.00 36.38 902 SER A N 1
ATOM 6979 C CA . SER A 1 902 ? 65.232 -8.587 -22.673 1.00 36.38 902 SER A CA 1
ATOM 6980 C C . SER A 1 902 ? 64.677 -8.046 -24.005 1.00 36.38 902 SER A C 1
ATOM 6982 O O . SER A 1 902 ? 65.018 -6.944 -24.443 1.00 36.38 902 SER A O 1
ATOM 6984 N N . ALA A 1 903 ? 63.812 -8.806 -24.679 1.00 33.06 903 ALA A N 1
ATOM 6985 C CA . ALA A 1 903 ? 63.199 -8.369 -25.925 1.00 33.06 903 ALA A CA 1
ATOM 6986 C C . ALA A 1 903 ? 61.933 -7.539 -25.664 1.00 33.06 903 ALA A C 1
ATOM 6988 O O . ALA A 1 903 ? 60.844 -8.077 -25.490 1.00 33.06 903 ALA A O 1
ATOM 6989 N N . ASP A 1 904 ? 62.141 -6.225 -25.750 1.00 36.22 904 ASP A N 1
ATOM 6990 C CA . ASP A 1 904 ? 61.170 -5.207 -26.153 1.00 36.22 904 ASP A CA 1
ATOM 6991 C C . ASP A 1 904 ? 60.048 -4.926 -25.148 1.00 36.22 904 ASP A C 1
ATOM 6993 O O . ASP A 1 904 ? 59.058 -5.636 -25.096 1.00 36.22 904 ASP A O 1
ATOM 6997 N N . TYR A 1 905 ? 60.214 -3.878 -24.337 1.00 34.97 905 TYR A N 1
ATOM 6998 C CA . TYR A 1 905 ? 59.192 -2.845 -24.108 1.00 34.97 905 TYR A CA 1
ATOM 6999 C C . TYR A 1 905 ? 59.770 -1.792 -23.155 1.00 34.97 905 TYR A C 1
ATOM 7001 O O . TYR A 1 905 ? 59.536 -1.793 -21.949 1.00 34.97 905 TYR A O 1
ATOM 7009 N N . GLY A 1 906 ? 60.575 -0.887 -23.710 1.00 31.12 906 GLY A N 1
ATOM 7010 C CA . GLY A 1 906 ? 61.159 0.218 -22.962 1.00 31.12 906 GLY A CA 1
ATOM 7011 C C . GLY A 1 906 ? 61.901 1.203 -23.854 1.00 31.12 906 GLY A C 1
ATOM 7012 O O . GLY A 1 906 ? 63.125 1.213 -23.864 1.00 31.12 906 GLY A O 1
ATOM 7013 N N . SER A 1 907 ? 61.171 2.060 -24.564 1.00 28.05 907 SER A N 1
ATOM 7014 C CA . SER A 1 907 ? 61.627 3.417 -24.884 1.00 28.05 907 SER A CA 1
ATOM 7015 C C . SER A 1 907 ? 60.452 4.233 -25.407 1.00 28.05 907 SER A C 1
ATOM 7017 O O . SER A 1 907 ? 59.897 3.899 -26.447 1.00 28.05 907 SER A O 1
ATOM 7019 N N . ASP A 1 908 ? 60.046 5.267 -24.672 1.00 29.73 908 ASP A N 1
ATOM 7020 C CA . ASP A 1 908 ? 60.040 6.635 -25.210 1.00 29.73 908 ASP A CA 1
ATOM 7021 C C . ASP A 1 908 ? 59.492 7.614 -24.165 1.00 29.73 908 ASP A C 1
ATOM 7023 O O . ASP A 1 908 ? 58.337 8.039 -24.179 1.00 29.73 908 ASP A O 1
ATOM 7027 N N . VAL A 1 909 ? 60.388 8.028 -23.266 1.00 30.94 909 VAL A N 1
ATOM 7028 C CA . VAL A 1 909 ? 60.346 9.384 -22.722 1.00 30.94 909 VAL A CA 1
ATOM 7029 C C . VAL A 1 909 ? 61.178 10.266 -23.654 1.00 30.94 909 VAL A C 1
ATOM 7031 O O . VAL A 1 909 ? 62.372 10.042 -23.834 1.00 30.94 909 VAL A O 1
ATOM 7034 N N . ALA A 1 910 ? 60.517 11.301 -24.173 1.00 30.86 910 ALA A N 1
ATOM 7035 C CA . ALA A 1 910 ? 61.057 12.512 -24.793 1.00 30.86 910 ALA A CA 1
ATOM 7036 C C . ALA A 1 910 ? 61.632 12.430 -26.226 1.00 30.86 910 ALA A C 1
ATOM 7038 O O . ALA A 1 910 ? 62.819 12.216 -26.444 1.00 30.86 910 ALA A O 1
ATOM 7039 N N . SER A 1 911 ? 60.833 12.899 -27.192 1.00 28.86 911 SER A N 1
ATOM 7040 C CA . SER A 1 911 ? 61.272 14.028 -28.027 1.00 28.86 911 SER A CA 1
ATOM 7041 C C . SER A 1 911 ? 60.081 14.878 -28.486 1.00 28.86 911 SER A C 1
ATOM 7043 O O . SER A 1 911 ? 59.242 14.471 -29.285 1.00 28.86 911 SER A O 1
ATOM 7045 N N . ALA A 1 912 ? 60.015 16.098 -27.950 1.00 37.22 912 ALA A N 1
ATOM 7046 C CA . ALA A 1 912 ? 59.489 17.221 -28.707 1.00 37.22 912 ALA A CA 1
ATOM 7047 C C . ALA A 1 912 ? 60.412 17.446 -29.919 1.00 37.22 912 ALA A C 1
ATOM 7049 O O . ALA A 1 912 ? 61.614 17.206 -29.830 1.00 37.22 912 AL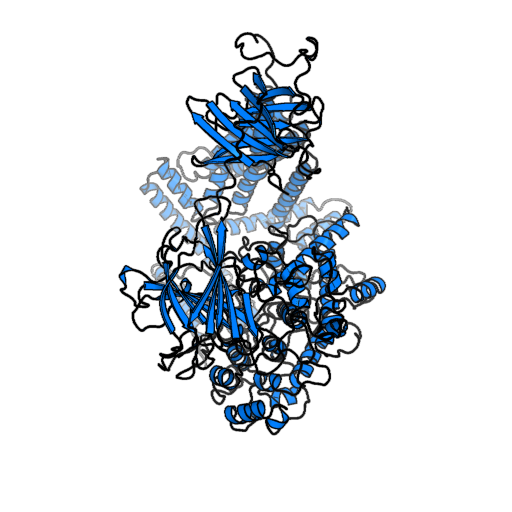A A O 1
ATOM 7050 N N . ASP A 1 913 ? 59.831 17.931 -31.015 1.00 34.12 913 ASP A N 1
ATOM 7051 C CA . ASP A 1 913 ? 60.476 18.253 -32.292 1.00 34.12 913 ASP A CA 1
ATOM 7052 C C . ASP A 1 913 ? 60.811 17.054 -33.196 1.00 34.12 913 ASP A C 1
ATOM 7054 O O . ASP A 1 913 ? 61.948 16.605 -33.269 1.00 34.12 913 ASP A O 1
ATOM 7058 N N . ASN A 1 914 ? 59.826 16.595 -33.982 1.00 32.03 914 ASN A N 1
ATOM 7059 C CA . ASN A 1 914 ? 59.833 16.730 -35.451 1.00 32.03 914 ASN A CA 1
ATOM 7060 C C . ASN A 1 914 ? 58.639 15.983 -36.090 1.00 32.03 914 ASN A C 1
ATOM 7062 O O . ASN A 1 914 ? 58.786 14.914 -36.675 1.00 32.03 914 ASN A O 1
ATOM 7066 N N . CYS A 1 915 ? 57.448 16.584 -36.040 1.00 26.94 915 CYS A N 1
ATOM 7067 C CA . CYS A 1 915 ? 56.396 16.332 -37.028 1.00 26.94 915 CYS A CA 1
ATOM 7068 C C . CYS A 1 915 ? 56.121 17.640 -37.767 1.00 26.94 915 CYS A C 1
ATOM 7070 O O . CYS A 1 915 ? 55.145 18.347 -37.527 1.00 26.94 915 CYS A O 1
ATOM 7072 N N . THR A 1 916 ? 57.038 17.989 -38.665 1.00 41.28 916 THR A N 1
ATOM 7073 C CA . THR A 1 916 ? 56.740 18.929 -39.738 1.00 41.28 916 THR A CA 1
ATOM 7074 C C . THR A 1 916 ? 56.133 18.139 -40.901 1.00 41.28 916 THR A C 1
ATOM 7076 O O . THR A 1 916 ? 56.771 17.262 -41.474 1.00 41.28 916 THR A O 1
ATOM 7079 N N . SER A 1 917 ? 54.886 18.490 -41.236 1.00 45.84 917 SER A N 1
ATOM 7080 C CA . SER A 1 917 ? 54.025 18.020 -42.340 1.00 45.84 917 SER A CA 1
ATOM 7081 C C . SER A 1 917 ? 53.121 16.784 -42.106 1.00 45.84 917 SER A C 1
ATOM 7083 O O . SER A 1 917 ? 53.540 15.639 -42.208 1.00 45.84 917 SER A O 1
ATOM 7085 N N . ASN A 1 918 ? 51.821 17.085 -41.942 1.00 39.78 918 ASN A N 1
ATOM 7086 C CA . ASN A 1 918 ? 50.645 16.295 -42.355 1.00 39.78 918 ASN A CA 1
ATOM 7087 C C . ASN A 1 918 ? 50.151 15.077 -41.543 1.00 39.78 918 ASN A C 1
ATOM 7089 O O . ASN A 1 918 ? 49.801 14.068 -42.145 1.00 39.78 918 ASN A O 1
ATOM 7093 N N . CYS A 1 919 ? 49.914 15.225 -40.234 1.00 35.12 919 CYS A N 1
ATOM 7094 C CA . CYS A 1 919 ? 48.966 14.356 -39.507 1.00 35.12 919 CYS A CA 1
ATOM 7095 C C . CYS A 1 919 ? 48.121 15.141 -38.479 1.00 35.12 919 CYS A C 1
ATOM 7097 O O . CYS A 1 919 ? 48.272 14.964 -37.277 1.00 35.12 919 CYS A O 1
ATOM 7099 N N . THR A 1 920 ? 47.214 16.004 -38.944 1.00 39.62 920 THR A N 1
ATOM 7100 C CA . THR A 1 920 ? 46.062 16.492 -38.160 1.00 39.62 920 THR A CA 1
ATOM 7101 C C . THR A 1 920 ? 44.825 16.522 -39.058 1.00 39.62 920 THR A C 1
ATOM 7103 O O . THR A 1 920 ? 44.684 17.400 -39.901 1.00 39.62 920 THR A O 1
ATOM 7106 N N . SER A 1 921 ? 43.945 15.532 -38.931 1.00 42.56 921 SER A N 1
ATOM 7107 C CA . SER A 1 921 ? 42.527 15.608 -39.337 1.00 42.56 921 SER A CA 1
ATOM 7108 C C . SER A 1 921 ? 41.824 14.343 -38.851 1.00 42.56 921 SER A C 1
ATOM 7110 O O . SER A 1 921 ? 42.114 13.241 -39.306 1.00 42.56 921 SER A O 1
ATOM 7112 N N . GLY A 1 922 ? 40.951 14.494 -37.859 1.00 37.94 922 GLY A N 1
ATOM 7113 C CA . GLY A 1 922 ? 40.165 13.387 -37.311 1.00 37.94 922 GLY A CA 1
ATOM 7114 C C . GLY A 1 922 ? 39.417 13.734 -36.024 1.00 37.94 922 GLY A C 1
ATOM 7115 O O . GLY A 1 922 ? 38.293 13.289 -35.854 1.00 37.94 922 GLY A O 1
ATOM 7116 N N . GLY A 1 923 ? 39.994 14.571 -35.151 1.00 40.88 923 GLY A N 1
ATOM 7117 C CA . GLY A 1 923 ? 39.345 14.999 -33.899 1.00 40.88 923 GLY A CA 1
ATOM 7118 C C . GLY A 1 923 ? 38.539 16.297 -34.026 1.00 40.88 923 GLY A C 1
ATOM 7119 O O . GLY A 1 923 ? 37.358 16.328 -33.709 1.00 40.88 923 GLY A O 1
ATOM 7120 N N . ALA A 1 924 ? 39.147 17.362 -34.559 1.00 43.91 924 ALA A N 1
ATOM 7121 C CA . ALA A 1 924 ? 38.502 18.680 -34.634 1.00 43.91 924 ALA A CA 1
ATOM 7122 C C . ALA A 1 924 ? 37.387 18.774 -35.698 1.00 43.91 924 ALA A C 1
ATOM 7124 O O . ALA A 1 924 ? 36.454 19.559 -35.551 1.00 43.91 924 ALA A O 1
ATOM 7125 N N . ASP A 1 925 ? 37.462 17.967 -36.761 1.00 49.91 925 ASP A N 1
ATOM 7126 C CA . ASP A 1 925 ? 36.503 18.020 -37.873 1.00 49.91 925 ASP A CA 1
ATOM 7127 C C . ASP A 1 925 ? 35.177 17.314 -37.553 1.00 49.91 925 ASP A C 1
ATOM 7129 O O . ASP A 1 925 ? 34.149 17.697 -38.099 1.00 49.91 925 ASP A O 1
ATOM 7133 N N . VAL A 1 926 ? 35.170 16.317 -36.658 1.00 51.38 926 VAL A N 1
ATOM 7134 C CA . VAL A 1 926 ? 33.946 15.596 -36.249 1.00 51.38 926 VAL A CA 1
ATOM 7135 C C . VAL A 1 926 ? 33.141 16.430 -35.249 1.00 51.38 926 VAL A C 1
ATOM 7137 O O . VAL A 1 926 ? 31.933 16.597 -35.398 1.00 51.38 926 VAL A O 1
ATOM 7140 N N . GLU A 1 927 ? 33.826 17.067 -34.299 1.00 60.19 927 GLU A N 1
ATOM 7141 C CA . GLU A 1 927 ? 33.199 17.891 -33.262 1.00 60.19 927 GLU A CA 1
ATOM 7142 C C . GLU A 1 927 ? 32.536 19.162 -33.838 1.00 60.19 927 GLU A C 1
ATOM 7144 O O . GLU A 1 927 ? 31.488 19.601 -33.360 1.00 60.19 927 GLU A O 1
ATOM 7149 N N . LEU A 1 928 ? 33.082 19.747 -34.916 1.00 64.94 928 LEU A N 1
ATOM 7150 C CA . LEU A 1 928 ? 32.453 20.887 -35.603 1.00 64.94 928 LEU A CA 1
ATOM 7151 C C . LEU A 1 928 ? 31.146 20.515 -36.327 1.00 64.94 928 LEU A C 1
ATOM 7153 O O . LEU A 1 928 ? 30.230 21.342 -36.381 1.00 64.94 928 LEU A O 1
ATOM 7157 N N . ILE A 1 929 ? 31.049 19.301 -36.881 1.00 65.88 929 ILE A N 1
ATOM 7158 C CA . ILE A 1 929 ? 29.855 18.822 -37.600 1.00 65.88 929 ILE A CA 1
ATOM 7159 C C . ILE A 1 929 ? 28.722 18.554 -36.614 1.00 65.88 929 ILE A C 1
ATOM 7161 O O . ILE A 1 929 ? 27.601 19.013 -36.842 1.00 65.88 929 ILE A O 1
ATOM 7165 N N . ASP A 1 930 ? 29.018 17.875 -35.506 1.00 68.25 930 ASP A N 1
ATOM 7166 C CA . ASP A 1 930 ? 28.020 17.532 -34.491 1.00 68.25 930 ASP A CA 1
ATOM 7167 C C . ASP A 1 930 ? 27.462 18.792 -33.815 1.00 68.25 930 ASP A C 1
ATOM 7169 O O . ASP A 1 930 ? 26.245 18.953 -33.684 1.00 68.25 930 ASP A O 1
ATOM 7173 N N . ASN A 1 931 ? 28.328 19.765 -33.513 1.00 74.88 931 ASN A N 1
ATOM 7174 C CA . ASN A 1 931 ? 27.910 21.064 -32.987 1.00 74.88 931 ASN A CA 1
ATOM 7175 C C . ASN A 1 931 ? 27.047 21.856 -33.988 1.00 74.88 931 ASN A C 1
ATOM 7177 O O . ASN A 1 931 ? 26.027 22.438 -33.605 1.00 74.88 931 ASN A O 1
ATOM 7181 N N . HIS A 1 932 ? 27.396 21.855 -35.281 1.00 82.69 932 HIS A N 1
ATOM 7182 C CA . HIS A 1 932 ? 26.569 22.476 -36.320 1.00 82.69 932 HIS A CA 1
ATOM 7183 C C . HIS A 1 932 ? 25.192 21.798 -36.433 1.00 82.69 932 HIS A C 1
ATOM 7185 O O . HIS A 1 932 ? 24.164 22.484 -36.472 1.00 82.69 932 HIS A O 1
ATOM 7191 N N . ALA A 1 933 ? 25.161 20.462 -36.433 1.00 76.56 933 ALA A N 1
ATOM 7192 C CA . ALA A 1 933 ? 23.943 19.667 -36.549 1.00 76.56 933 ALA A CA 1
ATOM 7193 C C . ALA A 1 933 ? 22.998 19.872 -35.354 1.00 76.56 933 ALA A C 1
ATOM 7195 O O . ALA A 1 933 ? 21.797 20.063 -35.555 1.00 76.56 933 ALA A O 1
ATOM 7196 N N . MET A 1 934 ? 23.520 19.914 -34.124 1.00 76.50 934 MET A N 1
ATOM 7197 C CA . MET A 1 934 ? 22.718 20.164 -32.921 1.00 76.50 934 MET A CA 1
ATOM 7198 C C . MET A 1 934 ? 22.115 21.572 -32.909 1.00 76.50 934 MET A C 1
ATOM 7200 O O . MET A 1 934 ? 20.913 21.734 -32.676 1.00 76.50 934 MET A O 1
ATOM 7204 N N . ILE A 1 935 ? 22.921 22.596 -33.211 1.00 81.88 935 ILE A N 1
ATOM 7205 C CA . ILE A 1 935 ? 22.459 23.990 -33.220 1.00 81.88 935 ILE A CA 1
ATOM 7206 C C . ILE A 1 935 ? 21.374 24.180 -34.288 1.00 81.88 935 ILE A C 1
ATOM 7208 O O . ILE A 1 935 ? 20.324 24.761 -34.002 1.00 81.88 935 ILE A O 1
ATOM 7212 N N . MET A 1 936 ? 21.573 23.662 -35.503 1.00 84.44 936 MET A N 1
ATOM 7213 C CA . MET A 1 936 ? 20.613 23.837 -36.602 1.00 84.44 936 MET A CA 1
ATOM 7214 C C . MET A 1 936 ? 19.380 22.941 -36.479 1.00 84.44 936 MET A C 1
ATOM 7216 O O . MET A 1 936 ? 18.272 23.376 -36.809 1.00 84.44 936 MET A O 1
ATOM 7220 N N . GLY A 1 937 ? 19.543 21.737 -35.926 1.00 76.56 937 GLY A N 1
ATOM 7221 C CA . GLY A 1 937 ? 18.454 20.813 -35.616 1.00 76.56 937 GLY A CA 1
ATOM 7222 C C . GLY A 1 937 ? 17.495 21.338 -34.546 1.00 76.56 937 GLY A C 1
ATOM 7223 O O . GLY A 1 937 ? 16.310 21.031 -34.600 1.00 76.56 937 GLY A O 1
ATOM 7224 N N . LEU A 1 938 ? 17.955 22.181 -33.617 1.00 80.81 938 LEU A N 1
ATOM 7225 C CA . LEU A 1 938 ? 17.084 22.850 -32.643 1.00 80.81 938 LEU A CA 1
ATOM 7226 C C . LEU A 1 938 ? 16.502 24.166 -33.188 1.00 80.81 938 LEU A C 1
ATOM 7228 O O . LEU A 1 938 ? 15.325 24.478 -32.996 1.00 80.81 938 LEU A O 1
ATOM 7232 N N . THR A 1 939 ? 17.320 24.959 -33.877 1.00 85.19 939 THR A N 1
ATOM 7233 C CA . THR A 1 939 ? 16.971 26.345 -34.225 1.00 85.19 939 THR A CA 1
ATOM 7234 C C . THR A 1 939 ? 15.898 26.434 -35.313 1.00 85.19 939 THR A C 1
ATOM 7236 O O . THR A 1 939 ? 14.963 27.234 -35.207 1.00 85.19 939 THR A O 1
ATOM 7239 N N . TRP A 1 940 ? 16.009 25.627 -36.368 1.00 85.31 940 TRP A N 1
ATOM 7240 C CA . TRP A 1 940 ? 15.182 25.769 -37.571 1.00 85.31 940 TRP A CA 1
ATOM 7241 C C . TRP A 1 940 ? 13.856 25.016 -37.533 1.00 85.31 940 TRP A C 1
ATOM 7243 O O . TRP A 1 940 ? 12.833 25.654 -37.792 1.00 85.31 940 TRP A O 1
ATOM 7253 N N . PRO A 1 941 ? 13.800 23.717 -37.193 1.00 76.44 941 PRO A N 1
ATOM 7254 C CA . PRO A 1 941 ? 12.519 23.043 -37.114 1.00 76.44 941 PRO A CA 1
ATOM 7255 C C . PRO A 1 941 ? 11.774 23.483 -35.851 1.00 76.44 941 PRO A C 1
ATOM 7257 O O . PRO A 1 941 ? 10.633 23.900 -35.958 1.00 76.44 941 PRO A O 1
ATOM 7260 N N . LEU A 1 942 ? 12.395 23.530 -34.669 1.00 79.12 942 LEU A N 1
ATOM 7261 C CA . LEU A 1 942 ? 11.647 23.780 -33.432 1.00 79.12 942 LEU A CA 1
ATOM 7262 C C . LEU A 1 942 ? 11.375 25.272 -33.173 1.00 79.12 942 LEU A C 1
ATOM 7264 O O . LEU A 1 942 ? 10.218 25.697 -33.118 1.00 79.12 942 LEU A O 1
ATOM 7268 N N . LEU A 1 943 ? 12.424 26.084 -33.004 1.00 85.31 943 LEU A N 1
ATOM 7269 C CA . LEU A 1 943 ? 12.276 27.460 -32.506 1.00 85.31 943 LEU A CA 1
ATOM 7270 C C . LEU A 1 943 ? 11.688 28.423 -33.550 1.00 85.31 943 LEU A C 1
ATOM 7272 O O . LEU A 1 943 ? 10.816 29.229 -33.216 1.00 85.31 943 LEU A O 1
ATOM 7276 N N . CYS A 1 944 ? 12.107 28.324 -34.817 1.00 81.94 944 CYS A N 1
ATOM 7277 C CA . CYS A 1 944 ? 11.574 29.169 -35.895 1.00 81.94 944 CYS A CA 1
ATOM 7278 C C . CYS A 1 944 ? 10.059 28.969 -36.072 1.00 81.94 944 CYS A C 1
ATOM 7280 O O . CYS A 1 944 ? 9.297 29.938 -36.149 1.00 81.94 944 CYS A O 1
ATOM 7282 N N . VAL A 1 945 ? 9.611 27.712 -36.056 1.00 80.25 945 VAL A N 1
ATOM 7283 C CA . VAL A 1 945 ? 8.193 27.349 -36.122 1.00 80.25 945 VAL A CA 1
ATOM 7284 C C . VAL A 1 945 ? 7.430 27.803 -34.887 1.00 80.25 945 VAL A C 1
ATOM 7286 O O . VAL A 1 945 ? 6.355 28.389 -35.023 1.00 80.25 945 VAL A O 1
ATOM 7289 N N . MET A 1 946 ? 7.971 27.558 -33.691 1.00 81.19 946 MET A N 1
ATOM 7290 C CA . MET A 1 946 ? 7.324 27.952 -32.440 1.00 81.19 946 MET A CA 1
ATOM 7291 C C . MET A 1 946 ? 7.064 29.460 -32.411 1.00 81.19 946 MET A C 1
ATOM 7293 O O . MET A 1 946 ? 5.979 29.903 -32.039 1.00 81.19 946 MET A O 1
ATOM 7297 N N . GLY A 1 947 ? 8.016 30.256 -32.907 1.00 80.44 947 GLY A N 1
ATOM 7298 C CA . GLY A 1 947 ? 7.831 31.690 -33.076 1.00 80.44 947 GLY A CA 1
ATOM 7299 C C . GLY A 1 947 ? 6.622 32.033 -33.958 1.00 80.44 947 GLY A C 1
ATOM 7300 O O . GLY A 1 947 ? 5.817 32.881 -33.575 1.00 80.44 947 GLY A O 1
ATOM 7301 N N . VAL A 1 948 ? 6.435 31.364 -35.098 1.00 78.00 948 VAL A N 1
ATOM 7302 C CA . VAL A 1 948 ? 5.269 31.587 -35.979 1.00 78.00 948 VAL A CA 1
ATOM 7303 C C . VAL A 1 948 ? 3.956 31.154 -35.315 1.00 78.00 948 VAL A C 1
ATOM 7305 O O . VAL A 1 948 ? 2.957 31.866 -35.433 1.00 78.00 948 VAL A O 1
ATOM 7308 N N . LEU A 1 949 ? 3.951 30.030 -34.592 1.00 77.25 949 LEU A N 1
ATOM 7309 C CA . LEU A 1 949 ? 2.772 29.542 -33.868 1.00 77.25 949 LEU A CA 1
ATOM 7310 C C . LEU A 1 949 ? 2.354 30.509 -32.754 1.00 77.25 949 LEU A C 1
ATOM 7312 O O . LEU A 1 949 ? 1.174 30.833 -32.647 1.00 77.25 949 LEU A O 1
ATOM 7316 N N . ILE A 1 950 ? 3.302 31.051 -31.988 1.00 77.19 950 ILE A N 1
ATOM 7317 C CA . ILE A 1 950 ? 3.023 32.042 -30.936 1.00 77.19 950 ILE A CA 1
ATOM 7318 C C . ILE A 1 950 ? 2.489 33.347 -31.536 1.00 77.19 950 ILE A C 1
ATOM 7320 O O . ILE A 1 950 ? 1.512 33.889 -31.028 1.00 77.19 950 ILE A O 1
ATOM 7324 N N . ALA A 1 951 ? 3.040 33.818 -32.661 1.00 73.19 951 ALA A N 1
ATOM 7325 C CA . ALA A 1 951 ? 2.517 35.014 -33.333 1.00 73.19 951 ALA A CA 1
ATOM 7326 C C . ALA A 1 951 ? 1.112 34.845 -33.927 1.00 73.19 951 ALA A C 1
ATOM 7328 O O . ALA A 1 951 ? 0.430 35.836 -34.214 1.00 73.19 951 ALA A O 1
ATOM 7329 N N . ARG A 1 952 ? 0.691 33.597 -34.148 1.00 71.19 952 ARG A N 1
ATOM 7330 C CA . ARG A 1 952 ? -0.605 33.260 -34.735 1.00 71.19 952 ARG A CA 1
ATOM 7331 C C . ARG A 1 952 ? -1.662 32.937 -33.682 1.00 71.19 952 ARG A C 1
ATOM 7333 O O . ARG A 1 952 ? -2.779 33.422 -33.800 1.00 71.19 952 ARG A O 1
ATOM 7340 N N . PHE A 1 953 ? -1.309 32.141 -32.678 1.00 68.88 953 PHE A N 1
ATOM 7341 C CA . PHE A 1 953 ? -2.244 31.570 -31.702 1.00 68.88 953 PHE A CA 1
ATOM 7342 C C . PHE A 1 953 ? -2.042 32.107 -30.287 1.00 68.88 953 PHE A C 1
ATOM 7344 O O . PHE A 1 953 ? -2.966 32.089 -29.484 1.00 68.88 953 PHE A O 1
ATOM 7351 N N . GLY A 1 954 ? -0.850 32.619 -29.984 1.00 66.06 954 GLY A N 1
ATOM 7352 C CA . GLY A 1 954 ? -0.525 33.177 -28.679 1.00 66.06 954 GLY A CA 1
ATOM 7353 C C . GLY A 1 954 ? -1.095 34.572 -28.451 1.00 66.06 954 GLY A C 1
ATOM 7354 O O . GLY A 1 954 ? -0.966 35.065 -27.346 1.00 66.06 954 GLY A O 1
ATOM 7355 N N . ARG A 1 955 ? -1.743 35.211 -29.436 1.00 62.47 955 ARG A N 1
ATOM 7356 C CA . ARG A 1 955 ? -2.200 36.614 -29.349 1.00 62.47 955 ARG A CA 1
ATOM 7357 C C . ARG A 1 955 ? -3.139 36.924 -28.181 1.00 62.47 955 ARG A C 1
ATOM 7359 O O . ARG A 1 955 ? -3.234 38.068 -27.762 1.00 62.47 955 ARG A O 1
ATOM 7366 N N . SER A 1 956 ? -3.822 35.915 -27.640 1.00 54.62 956 SER A N 1
ATOM 7367 C CA . SER A 1 956 ? -4.653 36.051 -26.438 1.00 54.62 956 SER A CA 1
ATOM 7368 C C . SER A 1 956 ? -3.854 36.022 -25.127 1.00 54.62 956 SER A C 1
ATOM 7370 O O . SER A 1 956 ? -4.432 36.207 -24.058 1.00 54.62 956 SER A O 1
ATOM 7372 N N . TRP A 1 957 ? -2.552 35.729 -25.168 1.00 66.88 957 TRP A N 1
ATOM 7373 C CA . TRP A 1 957 ? -1.670 35.709 -24.003 1.00 66.88 957 TRP A CA 1
ATOM 7374 C C . TRP A 1 957 ? -1.059 37.088 -23.780 1.00 66.88 957 TRP A C 1
ATOM 7376 O O . TRP A 1 957 ? -0.461 37.666 -24.681 1.00 66.88 957 TRP A O 1
ATOM 7386 N N . ARG A 1 958 ? -1.100 37.558 -22.532 1.00 63.88 958 ARG A N 1
ATOM 7387 C CA . ARG A 1 958 ? -0.615 38.882 -22.108 1.00 63.88 958 ARG A CA 1
ATOM 7388 C C . ARG A 1 958 ? 0.807 39.244 -22.572 1.00 63.88 958 ARG A C 1
ATOM 7390 O O . ARG A 1 958 ? 1.105 40.412 -22.760 1.00 63.88 958 ARG A O 1
ATOM 7397 N N . TYR A 1 959 ? 1.697 38.266 -22.753 1.00 70.81 959 TYR A N 1
ATOM 7398 C CA . TYR A 1 959 ? 3.113 38.497 -23.088 1.00 70.81 959 TYR A CA 1
ATOM 7399 C C . TYR A 1 959 ? 3.530 37.941 -24.455 1.00 70.81 959 TYR A C 1
ATOM 7401 O O . TYR A 1 959 ? 4.724 37.797 -24.727 1.00 70.81 959 TYR A O 1
ATOM 7409 N N . TRP A 1 960 ? 2.575 37.597 -25.320 1.00 77.75 960 TRP A N 1
ATOM 7410 C CA . TRP A 1 960 ? 2.853 36.851 -26.550 1.00 77.75 960 TRP A CA 1
ATOM 7411 C C . TRP A 1 960 ? 3.847 37.552 -27.476 1.00 77.75 960 TRP A C 1
ATOM 7413 O O . TRP A 1 960 ? 4.726 36.893 -28.031 1.00 77.75 960 TRP A O 1
ATOM 7423 N N . LEU A 1 961 ? 3.753 38.879 -27.609 1.00 76.38 961 LEU A N 1
ATOM 7424 C CA . LEU A 1 961 ? 4.614 39.658 -28.494 1.00 76.38 961 LEU A CA 1
ATOM 7425 C C . LEU A 1 961 ? 6.060 39.677 -27.983 1.00 76.38 961 LEU A C 1
ATOM 7427 O O . LEU A 1 961 ? 6.995 39.506 -28.768 1.00 76.38 961 LEU A O 1
ATOM 7431 N N . ARG A 1 962 ? 6.254 39.797 -26.662 1.00 76.69 962 ARG A N 1
ATOM 7432 C CA . ARG A 1 962 ? 7.578 39.718 -26.019 1.00 76.69 962 ARG A CA 1
ATOM 7433 C C . ARG A 1 962 ? 8.194 38.335 -26.188 1.00 76.69 962 ARG A C 1
ATOM 7435 O O . ARG A 1 962 ? 9.353 38.227 -26.578 1.00 76.69 962 ARG A O 1
ATOM 7442 N N . VAL A 1 963 ? 7.405 37.284 -25.965 1.00 75.81 963 VAL A N 1
ATOM 7443 C CA . VAL A 1 963 ? 7.844 35.891 -26.138 1.00 75.81 963 VAL A CA 1
ATOM 7444 C C . VAL A 1 963 ? 8.191 35.608 -27.604 1.00 75.81 963 VAL A C 1
ATOM 7446 O O . VAL A 1 963 ? 9.244 35.041 -27.888 1.00 75.81 963 VAL A O 1
ATOM 7449 N N . HIS A 1 964 ? 7.363 36.062 -28.548 1.00 84.69 964 HIS A N 1
ATOM 7450 C CA . HIS A 1 964 ? 7.627 35.933 -29.980 1.00 84.69 964 HIS A CA 1
ATOM 7451 C C . HIS A 1 964 ? 8.940 36.622 -30.375 1.00 84.69 964 HIS A C 1
ATOM 7453 O O . HIS A 1 964 ? 9.787 36.007 -31.020 1.00 84.69 964 HIS A O 1
ATOM 7459 N N . ARG A 1 965 ? 9.146 37.874 -29.950 1.00 80.44 965 ARG A N 1
ATOM 7460 C CA . ARG A 1 965 ? 10.370 38.638 -30.238 1.00 80.44 965 ARG A CA 1
ATOM 7461 C C . ARG A 1 965 ? 11.611 37.991 -29.623 1.00 80.44 965 ARG A C 1
ATOM 7463 O O . ARG A 1 965 ? 12.637 37.895 -30.297 1.00 80.44 965 ARG A O 1
ATOM 7470 N N . PHE A 1 966 ? 11.516 37.515 -28.382 1.00 85.00 966 PHE A N 1
ATOM 7471 C CA . PHE A 1 966 ? 12.602 36.804 -27.708 1.00 85.00 966 PHE A CA 1
ATOM 7472 C C . PHE A 1 966 ? 13.018 35.553 -28.490 1.00 85.00 966 PHE A C 1
ATOM 7474 O O . PHE A 1 966 ? 14.183 35.416 -28.860 1.00 85.00 966 PHE A O 1
ATOM 7481 N N . ILE A 1 967 ? 12.054 34.696 -28.836 1.00 84.88 967 ILE A N 1
ATOM 7482 C CA . ILE A 1 967 ? 12.311 33.476 -29.610 1.00 84.88 967 ILE A CA 1
ATOM 7483 C C . ILE A 1 967 ? 12.924 33.816 -30.972 1.00 84.88 967 ILE A C 1
ATOM 7485 O O . ILE A 1 967 ? 13.914 33.201 -31.356 1.00 84.88 967 ILE A O 1
ATOM 7489 N N . GLN A 1 968 ? 12.408 34.821 -31.688 1.00 83.62 968 GLN A N 1
ATOM 7490 C CA . GLN A 1 968 ? 12.977 35.220 -32.982 1.00 83.62 968 GLN A CA 1
ATOM 7491 C C . GLN A 1 968 ? 14.408 35.760 -32.854 1.00 83.62 968 GLN A C 1
ATOM 7493 O O . GLN A 1 968 ? 15.249 35.482 -33.704 1.00 83.62 968 GLN A O 1
ATOM 7498 N N . THR A 1 969 ? 14.722 36.470 -31.769 1.00 83.88 969 THR A N 1
ATOM 7499 C CA . THR A 1 969 ? 16.079 36.977 -31.503 1.00 83.88 969 THR A CA 1
ATOM 7500 C C . THR A 1 969 ? 17.060 35.829 -31.263 1.00 83.88 969 THR A C 1
ATOM 7502 O O . THR A 1 969 ? 18.162 35.820 -31.818 1.00 83.88 969 THR A O 1
ATOM 7505 N N . VAL A 1 970 ? 16.639 34.821 -30.496 1.00 85.81 970 VAL A N 1
ATOM 7506 C CA . VAL A 1 970 ? 17.409 33.588 -30.287 1.00 85.81 970 VAL A CA 1
ATOM 7507 C C . VAL A 1 970 ? 17.599 32.840 -31.610 1.00 85.81 970 VAL A C 1
ATOM 7509 O O . VAL A 1 970 ? 18.720 32.449 -31.928 1.00 85.81 970 VAL A O 1
ATOM 7512 N N . VAL A 1 971 ? 16.546 32.717 -32.428 1.00 86.38 971 VAL A N 1
ATOM 7513 C CA . VAL A 1 971 ? 16.604 32.047 -33.740 1.00 86.38 971 VAL A CA 1
ATOM 7514 C C . VAL A 1 971 ? 17.610 32.717 -34.675 1.00 86.38 971 VAL A C 1
ATOM 7516 O O . VAL A 1 971 ? 18.431 32.024 -35.275 1.00 86.38 971 VAL A O 1
ATOM 7519 N N . VAL A 1 972 ? 17.591 34.048 -34.785 1.00 85.56 972 VAL A N 1
ATOM 7520 C CA . VAL A 1 972 ? 18.547 34.803 -35.615 1.00 85.56 972 VAL A CA 1
ATOM 7521 C C . VAL A 1 972 ? 19.981 34.599 -35.112 1.00 85.56 972 VAL A C 1
ATOM 7523 O O . VAL A 1 972 ? 20.885 34.366 -35.915 1.00 85.56 972 VAL A O 1
ATOM 7526 N N . SER A 1 973 ? 20.183 34.638 -33.793 1.00 86.00 973 SER A N 1
ATOM 7527 C CA . SER A 1 973 ? 21.510 34.537 -33.174 1.00 86.00 973 SER A CA 1
ATOM 7528 C C . SER A 1 973 ? 22.128 33.151 -33.367 1.00 86.00 973 SER A C 1
ATOM 7530 O O . SER A 1 973 ? 23.253 33.036 -33.851 1.00 86.00 973 SER A O 1
ATOM 7532 N N . LEU A 1 974 ? 21.377 32.088 -33.065 1.00 87.38 974 LEU A N 1
ATOM 7533 C CA . LEU A 1 974 ? 21.841 30.709 -33.239 1.00 87.38 974 LEU A CA 1
ATOM 7534 C C . LEU A 1 974 ? 22.020 30.343 -34.717 1.00 87.38 974 LEU A C 1
ATOM 7536 O O . LEU A 1 974 ? 22.975 29.647 -35.063 1.00 87.38 974 LEU A O 1
ATOM 7540 N N . SER A 1 975 ? 21.167 30.877 -35.601 1.00 85.69 975 SER A N 1
ATOM 7541 C CA . SER A 1 975 ? 21.332 30.709 -37.051 1.00 85.69 975 SER A CA 1
ATOM 7542 C C . SER A 1 975 ? 22.641 31.328 -37.545 1.00 85.69 975 SER A C 1
ATOM 7544 O O . SER A 1 975 ? 23.303 30.755 -38.404 1.00 85.69 975 SER A O 1
ATOM 7546 N N . PHE A 1 976 ? 23.054 32.475 -36.997 1.00 84.81 976 PHE A N 1
ATOM 7547 C CA . PHE A 1 976 ? 24.341 33.079 -37.342 1.00 84.81 976 PHE A CA 1
ATOM 7548 C C . PHE A 1 976 ? 25.516 32.236 -36.831 1.00 84.81 976 PHE A C 1
ATOM 7550 O O . PHE A 1 976 ? 26.441 31.951 -37.590 1.00 84.81 976 PHE A O 1
ATOM 7557 N N . VAL A 1 977 ? 25.454 31.781 -35.575 1.00 85.31 977 VAL A N 1
ATOM 7558 C CA . VAL A 1 977 ? 26.501 30.950 -34.961 1.00 85.31 977 VAL A CA 1
ATOM 7559 C C . VAL A 1 977 ? 26.709 29.661 -35.747 1.00 85.31 977 VAL A C 1
ATOM 7561 O O . VAL A 1 977 ? 27.822 29.401 -36.201 1.00 85.31 977 VAL A O 1
ATOM 7564 N N . GLY A 1 978 ? 25.659 28.871 -35.986 1.00 83.75 978 GLY A N 1
ATOM 7565 C CA . GLY A 1 978 ? 25.848 27.617 -36.712 1.00 83.75 978 GLY A CA 1
ATOM 7566 C C . GLY A 1 978 ? 26.243 27.832 -38.180 1.00 83.75 978 GLY A C 1
ATOM 7567 O O . GLY A 1 978 ? 26.911 26.973 -38.748 1.00 83.75 978 GLY A O 1
ATOM 7568 N N . GLN A 1 979 ? 25.943 28.986 -38.787 1.00 79.81 979 GLN A N 1
ATOM 7569 C CA . GLN A 1 979 ? 26.457 29.313 -40.119 1.00 79.81 979 GLN A CA 1
ATOM 7570 C C . GLN A 1 979 ? 27.968 29.584 -40.116 1.00 79.81 979 GLN A C 1
ATOM 7572 O O . GLN A 1 979 ? 28.651 29.211 -41.069 1.00 79.81 979 GLN A O 1
ATOM 7577 N N . VAL A 1 980 ? 28.505 30.198 -39.057 1.00 82.06 980 VAL A N 1
ATOM 7578 C CA . VAL A 1 980 ? 29.958 30.358 -38.882 1.00 82.06 980 VAL A CA 1
ATOM 7579 C C . VAL A 1 980 ? 30.624 28.988 -38.772 1.00 82.06 980 VAL A C 1
ATOM 7581 O O . VAL A 1 980 ? 31.601 28.748 -39.477 1.00 82.06 980 VAL A O 1
ATOM 7584 N N . PHE A 1 981 ? 30.052 28.067 -37.988 1.00 79.06 981 PHE A N 1
ATOM 7585 C CA . PHE A 1 981 ? 30.530 26.680 -37.921 1.00 79.06 981 PHE A CA 1
ATOM 7586 C C . PHE A 1 981 ? 30.526 26.004 -39.299 1.00 79.06 981 PHE A C 1
ATOM 7588 O O . PHE A 1 981 ? 31.541 25.440 -39.698 1.00 79.06 981 PHE A O 1
ATOM 7595 N N . ALA A 1 982 ? 29.444 26.139 -40.075 1.00 76.88 982 ALA A N 1
ATOM 7596 C CA . ALA A 1 982 ? 29.378 25.591 -41.432 1.00 76.88 982 ALA A CA 1
ATOM 7597 C C . ALA A 1 982 ? 30.409 26.214 -42.383 1.00 76.88 982 ALA A C 1
ATOM 7599 O O . ALA A 1 982 ? 31.018 25.509 -43.185 1.00 76.88 982 ALA A O 1
ATOM 7600 N N . PHE A 1 983 ? 30.615 27.531 -42.316 1.00 78.88 983 PHE A N 1
ATOM 7601 C CA . PHE A 1 983 ? 31.564 28.235 -43.179 1.00 78.88 983 PHE A CA 1
ATOM 7602 C C . PHE A 1 983 ? 33.013 27.846 -42.867 1.00 78.88 983 PHE A C 1
ATOM 7604 O O . PHE A 1 983 ? 33.793 27.617 -43.789 1.00 78.88 983 PHE A O 1
ATOM 7611 N N . VAL A 1 984 ? 33.355 27.737 -41.579 1.00 77.62 984 VAL A N 1
ATOM 7612 C CA . VAL A 1 984 ? 34.673 27.280 -41.116 1.00 77.62 984 VAL A CA 1
ATOM 7613 C C . VAL A 1 984 ? 34.906 25.830 -41.532 1.00 77.62 984 VAL A C 1
ATOM 7615 O O . VAL A 1 984 ? 35.940 25.537 -42.123 1.00 77.62 984 VAL A O 1
ATOM 7618 N N . TYR A 1 985 ? 33.922 24.955 -41.307 1.00 73.25 985 TYR A N 1
ATOM 7619 C CA . TYR A 1 985 ? 34.015 23.534 -41.640 1.00 73.25 985 TYR A CA 1
ATOM 7620 C C . TYR A 1 985 ? 34.160 23.280 -43.150 1.00 73.25 985 TYR A C 1
ATOM 7622 O O . TYR A 1 985 ? 34.990 22.491 -43.586 1.00 73.25 985 TYR A O 1
ATOM 7630 N N . THR A 1 986 ? 33.390 23.987 -43.981 1.00 72.00 986 THR A N 1
ATOM 7631 C CA . THR A 1 986 ? 33.410 23.799 -45.446 1.00 72.00 986 THR A CA 1
ATOM 7632 C C . THR A 1 986 ? 34.502 24.600 -46.158 1.00 72.00 986 THR A C 1
ATOM 7634 O O . THR A 1 986 ? 34.603 24.537 -47.385 1.00 72.00 986 THR A O 1
ATOM 7637 N N . GLY A 1 987 ? 35.277 25.419 -45.435 1.00 72.75 987 GLY A N 1
ATOM 7638 C CA . GLY A 1 987 ? 36.198 26.390 -46.035 1.00 72.75 987 GLY A CA 1
ATOM 7639 C C . GLY A 1 987 ? 35.497 27.403 -46.953 1.00 72.75 987 GLY A C 1
ATOM 7640 O O . GLY A 1 987 ? 36.108 27.919 -47.889 1.00 72.75 987 GLY A O 1
ATOM 7641 N N . GLY A 1 988 ? 34.201 27.648 -46.731 1.00 69.31 988 GLY A N 1
ATOM 7642 C CA . GLY A 1 988 ? 33.347 28.473 -47.587 1.00 69.31 988 GLY A CA 1
ATOM 7643 C C . GLY A 1 988 ? 32.865 27.798 -48.879 1.00 69.31 988 GLY A C 1
ATOM 7644 O O . GLY A 1 988 ? 32.349 28.490 -49.759 1.00 69.31 988 GLY A O 1
ATOM 7645 N N . SER A 1 989 ? 33.020 26.477 -49.020 1.00 70.88 989 SER A N 1
ATOM 7646 C CA . SER A 1 989 ? 32.528 25.729 -50.182 1.00 70.88 989 SER A CA 1
ATOM 7647 C C . SER A 1 989 ? 30.995 25.626 -50.200 1.00 70.88 989 SER A C 1
ATOM 7649 O O . SER A 1 989 ? 30.358 25.300 -49.201 1.00 70.88 989 SER A O 1
ATOM 7651 N N . LEU A 1 990 ? 30.396 25.870 -51.371 1.00 73.56 990 LEU A N 1
ATOM 7652 C CA . LEU A 1 990 ? 28.947 25.786 -51.628 1.00 73.56 990 LEU A CA 1
ATOM 7653 C C . LEU A 1 990 ? 28.599 24.654 -52.606 1.00 73.56 990 LEU A C 1
ATOM 7655 O O . LEU A 1 990 ? 27.562 24.695 -53.265 1.00 73.56 990 LEU A O 1
ATOM 7659 N N . GLU A 1 991 ? 29.483 23.669 -52.758 1.00 71.00 991 GLU A N 1
ATOM 7660 C CA . GLU A 1 991 ? 29.343 22.619 -53.775 1.00 71.00 991 GLU A CA 1
ATOM 7661 C C . GLU A 1 991 ? 28.172 21.664 -53.508 1.00 71.00 991 GLU A C 1
ATOM 7663 O O . GLU A 1 991 ? 27.674 21.015 -54.429 1.00 71.00 991 GLU A O 1
ATOM 7668 N N . THR A 1 992 ? 27.692 21.598 -52.265 1.00 73.00 992 THR A N 1
ATOM 7669 C CA . THR A 1 992 ? 26.571 20.742 -51.885 1.00 73.00 992 THR A CA 1
ATOM 7670 C C . THR A 1 992 ? 25.239 21.491 -51.945 1.00 73.00 992 THR A C 1
ATOM 7672 O O . THR A 1 992 ? 25.158 22.688 -51.667 1.00 73.00 992 THR A O 1
ATOM 7675 N N . THR A 1 993 ? 24.148 20.789 -52.273 1.00 70.06 993 THR A N 1
ATOM 7676 C CA . THR A 1 993 ? 22.799 21.386 -52.328 1.00 70.06 993 THR A CA 1
ATOM 7677 C C . THR A 1 993 ? 22.390 22.016 -50.990 1.00 70.06 993 THR A C 1
ATOM 7679 O O . THR A 1 993 ? 21.763 23.075 -50.988 1.00 70.06 993 THR A O 1
ATOM 7682 N N . HIS A 1 994 ? 22.806 21.416 -49.869 1.00 80.94 994 HIS A N 1
ATOM 7683 C CA . HIS A 1 994 ? 22.609 21.934 -48.511 1.00 80.94 994 HIS A CA 1
ATOM 7684 C C . HIS A 1 994 ? 23.367 23.255 -48.286 1.00 80.94 994 HIS A C 1
ATOM 7686 O O . HIS A 1 994 ? 22.769 24.249 -47.869 1.00 80.94 994 HIS A O 1
ATOM 7692 N N . GLY A 1 995 ? 24.650 23.314 -48.671 1.00 73.38 995 GLY A N 1
ATOM 7693 C CA . GLY A 1 995 ? 25.468 24.528 -48.584 1.00 73.38 995 GLY A CA 1
ATOM 7694 C C . GLY A 1 995 ? 24.963 25.658 -49.489 1.00 73.38 995 GLY A C 1
ATOM 7695 O O . GLY A 1 995 ? 24.812 26.795 -49.044 1.00 73.38 995 GLY A O 1
ATOM 7696 N N . ALA A 1 996 ? 24.604 25.349 -50.739 1.00 71.75 996 ALA A N 1
ATOM 7697 C CA . ALA A 1 996 ? 24.106 26.329 -51.705 1.00 71.75 996 ALA A CA 1
ATOM 7698 C C . ALA A 1 996 ? 22.757 26.951 -51.301 1.00 71.75 996 ALA A C 1
ATOM 7700 O O . ALA A 1 996 ? 22.515 28.134 -51.551 1.00 71.75 996 ALA A O 1
ATOM 7701 N N . THR A 1 997 ? 21.871 26.178 -50.665 1.00 72.88 997 THR A N 1
ATOM 7702 C CA . THR A 1 997 ? 20.550 26.670 -50.246 1.00 72.88 997 THR A CA 1
ATOM 7703 C C . THR A 1 997 ? 20.576 27.418 -48.903 1.00 72.88 997 THR A C 1
ATOM 7705 O O . THR A 1 997 ? 19.638 28.157 -48.600 1.00 72.88 997 THR A O 1
ATOM 7708 N N . ALA A 1 998 ? 21.657 27.315 -48.115 1.00 71.50 998 ALA A N 1
ATOM 7709 C CA . ALA A 1 998 ? 21.777 27.952 -46.794 1.00 71.50 998 ALA A CA 1
ATOM 7710 C C . ALA A 1 998 ? 21.906 29.482 -46.886 1.00 71.50 998 ALA A C 1
ATOM 7712 O O . ALA A 1 998 ? 21.418 30.213 -46.024 1.00 71.50 998 ALA A O 1
ATOM 7713 N N . ILE A 1 999 ? 22.466 29.984 -47.991 1.00 71.62 999 ILE A N 1
ATOM 7714 C CA . ILE A 1 999 ? 22.578 31.423 -48.273 1.00 71.62 999 ILE A CA 1
ATOM 7715 C C . ILE A 1 999 ? 21.199 32.090 -48.358 1.00 71.62 999 ILE A C 1
ATOM 7717 O O . ILE A 1 999 ? 21.035 33.223 -47.906 1.00 71.62 999 ILE A O 1
ATOM 7721 N N . PHE A 1 1000 ? 20.183 31.387 -48.871 1.00 72.31 1000 PHE A N 1
ATOM 7722 C CA . PHE A 1 1000 ? 18.831 31.940 -48.961 1.00 72.31 1000 PHE A CA 1
ATOM 7723 C C . PHE A 1 1000 ? 18.218 32.174 -47.580 1.00 72.31 1000 PHE A C 1
ATOM 7725 O O . PHE A 1 1000 ? 17.594 33.211 -47.378 1.00 72.31 1000 PHE A O 1
ATOM 7732 N N . ILE A 1 1001 ? 18.449 31.282 -46.610 1.00 75.94 1001 ILE A N 1
ATOM 7733 C CA . ILE A 1 1001 ? 17.952 31.463 -45.238 1.00 75.94 1001 ILE A CA 1
ATOM 7734 C C . ILE A 1 1001 ? 18.533 32.744 -44.633 1.00 75.94 1001 ILE A C 1
ATOM 7736 O O . ILE A 1 1001 ? 17.783 33.556 -44.108 1.00 75.94 1001 ILE A O 1
ATOM 7740 N N . ILE A 1 1002 ? 19.829 33.012 -44.798 1.00 70.12 1002 ILE A N 1
ATOM 7741 C CA . ILE A 1 1002 ? 20.465 34.248 -44.302 1.00 70.12 1002 ILE A CA 1
ATOM 7742 C C . ILE A 1 1002 ? 19.849 35.492 -44.958 1.00 70.12 1002 ILE A C 1
ATOM 7744 O O . ILE A 1 1002 ? 19.534 36.472 -44.280 1.00 70.12 1002 ILE A O 1
ATOM 7748 N N . CYS A 1 1003 ? 19.621 35.436 -46.273 1.00 73.19 1003 CYS A N 1
ATOM 7749 C CA . CYS A 1 1003 ? 19.015 36.529 -47.029 1.00 73.19 1003 CYS A CA 1
ATOM 7750 C C . CYS A 1 1003 ? 17.554 36.813 -46.649 1.00 73.19 1003 CYS A C 1
ATOM 7752 O O . CYS A 1 1003 ? 17.069 37.895 -46.969 1.00 73.19 1003 CYS A O 1
ATOM 7754 N N . PHE A 1 1004 ? 16.858 35.895 -45.969 1.00 77.00 1004 PHE A N 1
ATOM 7755 C CA . PHE A 1 1004 ? 15.482 36.098 -45.508 1.00 77.00 1004 PHE A CA 1
ATOM 7756 C C . PHE A 1 1004 ? 15.374 36.302 -43.991 1.00 77.00 1004 PHE A C 1
ATOM 7758 O O . PHE A 1 1004 ? 14.555 37.111 -43.568 1.00 77.00 1004 PHE A O 1
ATOM 7765 N N . THR A 1 1005 ? 16.223 35.678 -43.173 1.00 76.88 1005 THR A N 1
ATOM 7766 C CA . THR A 1 1005 ? 16.185 35.764 -41.702 1.00 76.88 1005 THR A CA 1
ATOM 7767 C C . THR A 1 1005 ? 16.460 37.179 -41.187 1.00 76.88 1005 THR A C 1
ATOM 7769 O O . THR A 1 1005 ? 15.716 37.682 -40.344 1.00 76.88 1005 THR A O 1
ATOM 7772 N N . THR A 1 1006 ? 17.471 37.875 -41.723 1.00 74.19 1006 THR A N 1
ATOM 7773 C CA . THR A 1 1006 ? 17.779 39.253 -41.295 1.00 74.19 1006 THR A CA 1
ATOM 7774 C C . THR A 1 1006 ? 16.706 40.252 -41.748 1.00 74.19 1006 THR A C 1
ATOM 7776 O O . THR A 1 1006 ? 16.203 40.994 -40.900 1.00 74.19 1006 THR A O 1
ATOM 7779 N N . PRO A 1 1007 ? 16.258 40.265 -43.023 1.00 78.06 1007 PRO A N 1
ATOM 7780 C CA . PRO A 1 1007 ? 15.145 41.122 -43.426 1.00 78.06 1007 PRO A CA 1
ATOM 7781 C C . PRO A 1 1007 ? 13.835 40.789 -42.715 1.00 78.06 1007 PRO A C 1
ATOM 7783 O O . PRO A 1 1007 ? 13.064 41.699 -42.442 1.00 78.06 1007 PRO A O 1
ATOM 7786 N N . GLN A 1 1008 ? 13.581 39.525 -42.365 1.00 83.50 1008 GLN A N 1
ATOM 7787 C CA . GLN A 1 1008 ? 12.380 39.124 -41.635 1.00 83.50 1008 GLN A CA 1
ATOM 7788 C C . GLN A 1 1008 ? 12.329 39.724 -40.226 1.00 83.50 1008 GLN A C 1
ATOM 7790 O O . GLN A 1 1008 ? 11.277 40.220 -39.817 1.00 83.50 1008 GLN A O 1
ATOM 7795 N N . ALA A 1 1009 ? 13.459 39.742 -39.511 1.00 77.00 1009 ALA A N 1
ATOM 7796 C CA . ALA A 1 1009 ? 13.574 40.405 -38.213 1.00 77.00 1009 ALA A CA 1
ATOM 7797 C C . ALA A 1 1009 ? 13.378 41.927 -38.337 1.00 77.00 1009 ALA A C 1
ATOM 7799 O O . ALA A 1 1009 ? 12.612 42.520 -37.577 1.00 77.00 1009 ALA A O 1
ATOM 7800 N N . VAL A 1 1010 ? 13.990 42.549 -39.354 1.00 76.56 1010 VAL A N 1
ATOM 7801 C CA . VAL A 1 1010 ? 13.825 43.984 -39.646 1.00 76.56 1010 VAL A CA 1
ATOM 7802 C C . VAL A 1 1010 ? 12.369 44.316 -39.984 1.00 76.56 1010 VAL A C 1
ATOM 7804 O O . VAL A 1 1010 ? 11.813 45.257 -39.430 1.00 76.56 1010 VAL A O 1
ATOM 7807 N N . LEU A 1 1011 ? 11.710 43.520 -40.830 1.00 78.19 1011 LEU A N 1
ATOM 7808 C CA . LEU A 1 1011 ? 10.292 43.678 -41.157 1.00 78.19 1011 LEU A CA 1
ATOM 7809 C C . LEU A 1 1011 ? 9.399 43.521 -39.919 1.00 78.19 1011 LEU A C 1
ATOM 7811 O O . LEU A 1 1011 ? 8.398 44.223 -39.821 1.00 78.19 1011 LEU A O 1
ATOM 7815 N N . GLY A 1 1012 ? 9.764 42.657 -38.966 1.00 75.50 1012 GLY A N 1
ATOM 7816 C CA . GLY A 1 1012 ? 9.049 42.501 -37.696 1.00 75.50 1012 GLY A CA 1
ATOM 7817 C C . GLY A 1 1012 ? 9.100 43.772 -36.847 1.00 75.50 1012 GLY A C 1
ATOM 7818 O O . GLY A 1 1012 ? 8.059 44.249 -36.393 1.00 75.50 1012 GLY A O 1
ATOM 7819 N N . VAL A 1 1013 ? 10.284 44.379 -36.725 1.00 72.38 1013 VAL A N 1
ATOM 7820 C CA . VAL A 1 1013 ? 10.478 45.665 -36.031 1.00 72.38 1013 VAL A CA 1
ATOM 7821 C C . VAL A 1 1013 ? 9.732 46.797 -36.747 1.00 72.38 1013 VAL A C 1
ATOM 7823 O O . VAL A 1 1013 ? 8.972 47.533 -36.121 1.00 72.38 1013 VAL A O 1
ATOM 7826 N N . LEU A 1 1014 ? 9.871 46.901 -38.072 1.00 70.44 1014 LEU A N 1
ATOM 7827 C CA . LEU A 1 1014 ? 9.206 47.938 -38.872 1.00 70.44 1014 LEU A CA 1
ATOM 7828 C C . LEU A 1 1014 ? 7.676 47.779 -38.899 1.00 70.44 1014 LEU A C 1
ATOM 7830 O O . LEU A 1 1014 ? 6.952 48.765 -39.008 1.00 70.44 1014 LEU A O 1
ATOM 7834 N N . SER A 1 1015 ? 7.154 46.557 -38.748 1.00 65.75 1015 SER A N 1
ATOM 7835 C CA . SER A 1 1015 ? 5.707 46.293 -38.720 1.00 65.75 1015 SER A CA 1
ATOM 7836 C C . SER A 1 1015 ? 4.985 46.890 -37.501 1.00 65.75 1015 SER A C 1
ATOM 7838 O O . SER A 1 1015 ? 3.755 46.997 -37.508 1.00 65.75 1015 SER A O 1
ATOM 7840 N N . CYS A 1 1016 ? 5.741 47.312 -36.483 1.00 60.41 1016 CYS A N 1
ATOM 7841 C CA . CYS A 1 1016 ? 5.241 47.941 -35.261 1.00 60.41 1016 CYS A CA 1
ATOM 7842 C C . CYS A 1 1016 ? 5.143 49.479 -35.357 1.00 60.41 1016 CYS A C 1
ATOM 7844 O O . CYS A 1 1016 ? 4.557 50.103 -34.482 1.00 60.41 1016 CYS A O 1
ATOM 7846 N N . GLN A 1 1017 ? 5.657 50.106 -36.424 1.00 58.72 1017 GLN A N 1
ATOM 7847 C CA . GLN A 1 1017 ? 5.798 51.568 -36.553 1.00 58.72 1017 GLN A CA 1
ATOM 7848 C C . GLN A 1 1017 ? 4.553 52.299 -37.096 1.00 58.72 1017 GLN A C 1
ATOM 7850 O O . GLN A 1 1017 ? 4.679 53.267 -37.851 1.00 58.72 1017 GLN A O 1
ATOM 7855 N N . LYS A 1 1018 ? 3.329 51.854 -36.776 1.00 49.19 1018 LYS A N 1
ATOM 7856 C CA . LYS A 1 1018 ? 2.136 52.632 -37.164 1.00 49.19 1018 LYS A CA 1
ATOM 7857 C C . LYS A 1 1018 ? 2.214 53.988 -36.445 1.00 49.19 1018 LYS A C 1
ATOM 7859 O O . LYS A 1 1018 ? 2.054 54.012 -35.237 1.00 49.19 1018 LYS A O 1
ATOM 7864 N N . GLU A 1 1019 ? 2.403 55.066 -37.218 1.00 52.84 1019 GLU A N 1
ATOM 7865 C CA . GLU A 1 1019 ? 2.244 56.491 -36.841 1.00 52.84 1019 GLU A CA 1
ATOM 7866 C C . GLU A 1 1019 ? 3.520 57.337 -36.652 1.00 52.84 1019 GLU A C 1
ATOM 7868 O O . GLU A 1 1019 ? 3.559 58.226 -35.810 1.00 52.84 1019 GLU A O 1
ATOM 7873 N N . LEU A 1 1020 ? 4.526 57.177 -37.524 1.00 50.38 1020 LEU A N 1
ATOM 7874 C CA . LEU A 1 1020 ? 5.476 58.271 -37.788 1.00 50.38 1020 LEU A CA 1
ATOM 7875 C C . LEU A 1 1020 ? 5.042 59.075 -39.025 1.00 50.38 1020 LEU A C 1
ATOM 7877 O O . LEU A 1 1020 ? 4.851 58.475 -40.087 1.00 50.38 1020 LEU A O 1
ATOM 7881 N N . PRO A 1 1021 ? 4.890 60.410 -38.923 1.00 48.28 1021 PRO A N 1
ATOM 7882 C CA . PRO A 1 1021 ? 4.254 61.234 -39.956 1.00 48.28 1021 PRO A CA 1
ATOM 7883 C C . PRO A 1 1021 ? 5.002 61.305 -41.302 1.00 48.28 1021 PRO A C 1
ATOM 7885 O O . PRO A 1 1021 ? 4.395 61.709 -42.289 1.00 48.28 1021 PRO A O 1
ATOM 7888 N N . ASP A 1 1022 ? 6.258 60.845 -41.377 1.00 54.47 1022 ASP A N 1
ATOM 7889 C CA . ASP A 1 1022 ? 7.109 60.950 -42.576 1.00 54.47 1022 ASP A CA 1
ATOM 7890 C C . ASP A 1 1022 ? 7.572 59.598 -43.165 1.00 54.47 1022 ASP A C 1
ATOM 7892 O O . ASP A 1 1022 ? 8.484 59.549 -43.997 1.00 54.47 1022 ASP A O 1
ATOM 7896 N N . PHE A 1 1023 ? 6.971 58.470 -42.766 1.00 54.28 1023 PHE A N 1
ATOM 7897 C CA . PHE A 1 1023 ? 7.401 57.155 -43.258 1.00 54.28 1023 PHE A CA 1
ATOM 7898 C C . PHE A 1 1023 ? 6.773 56.791 -44.619 1.00 54.28 1023 PHE A C 1
ATOM 7900 O O . PHE A 1 1023 ? 5.563 56.854 -44.816 1.00 54.28 1023 PHE A O 1
ATOM 7907 N N . VAL A 1 1024 ? 7.611 56.391 -45.580 1.00 56.12 1024 VAL A N 1
ATOM 7908 C CA . VAL A 1 1024 ? 7.278 56.308 -47.022 1.00 56.12 1024 VAL A CA 1
ATOM 7909 C C . VAL A 1 1024 ? 6.423 55.083 -47.407 1.00 56.12 1024 VAL A C 1
ATOM 7911 O O . VAL A 1 1024 ? 5.897 55.022 -48.518 1.00 56.12 1024 VAL A O 1
ATOM 7914 N N . PHE A 1 1025 ? 6.250 54.104 -46.513 1.00 58.06 1025 PHE A N 1
ATOM 7915 C CA . PHE A 1 1025 ? 5.582 52.831 -46.813 1.00 58.06 1025 PHE A CA 1
ATOM 7916 C C . PHE A 1 1025 ? 4.345 52.596 -45.942 1.00 58.06 1025 PHE A C 1
ATOM 7918 O O . PHE A 1 1025 ? 4.375 52.822 -44.736 1.00 58.06 1025 PHE A O 1
ATOM 7925 N N . ASP A 1 1026 ? 3.277 52.082 -46.559 1.00 64.38 1026 ASP A N 1
ATOM 7926 C CA . ASP A 1 1026 ? 2.041 51.694 -45.875 1.00 64.38 1026 ASP A CA 1
ATOM 7927 C C . ASP A 1 1026 ? 2.309 50.591 -44.818 1.00 64.38 1026 ASP A C 1
ATOM 7929 O O . ASP A 1 1026 ? 2.744 49.490 -45.181 1.00 64.38 1026 ASP A O 1
ATOM 7933 N N . PRO A 1 1027 ? 2.045 50.837 -43.519 1.00 63.19 1027 PRO A N 1
ATOM 7934 C CA . PRO A 1 1027 ? 2.336 49.886 -42.442 1.00 63.19 1027 PRO A CA 1
ATOM 7935 C C . PRO A 1 1027 ? 1.617 48.539 -42.584 1.00 63.19 1027 PRO A C 1
ATOM 7937 O O . PRO A 1 1027 ? 2.132 47.503 -42.159 1.00 63.19 1027 PRO A O 1
ATOM 7940 N N . GLU A 1 1028 ? 0.435 48.525 -43.202 1.00 64.75 1028 GLU A N 1
ATOM 7941 C CA . GLU A 1 1028 ? -0.327 47.293 -43.422 1.00 64.75 1028 GLU A CA 1
ATOM 7942 C C . GLU A 1 1028 ? 0.334 46.410 -44.492 1.00 64.75 1028 GLU A C 1
ATOM 7944 O O . GLU A 1 1028 ? 0.398 45.182 -44.369 1.00 64.75 1028 GLU A O 1
ATOM 7949 N N . SER A 1 1029 ? 0.930 47.041 -45.504 1.00 70.88 1029 SER A N 1
ATOM 7950 C CA . SER A 1 1029 ? 1.752 46.374 -46.512 1.00 70.88 1029 SER A CA 1
ATOM 7951 C C . SER A 1 1029 ? 3.022 45.755 -45.910 1.00 70.88 1029 SER A C 1
ATOM 7953 O O . SER A 1 1029 ? 3.380 44.636 -46.279 1.00 70.88 1029 SER A O 1
ATOM 7955 N N . ILE A 1 1030 ? 3.660 46.409 -44.930 1.00 74.75 1030 ILE A N 1
ATOM 7956 C CA . ILE A 1 1030 ? 4.825 45.859 -44.208 1.00 74.75 1030 ILE A CA 1
ATOM 7957 C C . ILE A 1 1030 ? 4.426 44.649 -43.351 1.00 74.75 1030 ILE A C 1
ATOM 7959 O O . ILE A 1 1030 ? 5.108 43.626 -43.390 1.00 74.75 1030 ILE A O 1
ATOM 7963 N N . LYS A 1 1031 ? 3.294 44.709 -42.635 1.00 71.81 1031 LYS A N 1
ATOM 7964 C CA . LYS A 1 1031 ? 2.760 43.571 -41.857 1.00 71.81 1031 LYS A CA 1
ATOM 7965 C C . LYS A 1 1031 ? 2.460 42.358 -42.735 1.00 71.81 1031 LYS A C 1
ATOM 7967 O O . LYS A 1 1031 ? 2.790 41.224 -42.377 1.00 71.81 1031 LYS A O 1
ATOM 7972 N N . ARG A 1 1032 ? 1.852 42.583 -43.903 1.00 75.38 1032 ARG A N 1
ATOM 7973 C CA . ARG A 1 1032 ? 1.599 41.523 -44.891 1.00 75.38 1032 ARG A CA 1
ATOM 7974 C C . ARG A 1 1032 ? 2.902 40.946 -45.429 1.00 75.38 1032 ARG A C 1
ATOM 7976 O O . ARG A 1 1032 ? 3.024 39.726 -45.516 1.00 75.38 1032 ARG A O 1
ATOM 7983 N N . LEU A 1 1033 ? 3.881 41.797 -45.727 1.00 78.62 1033 LEU A N 1
ATOM 7984 C CA . LEU A 1 1033 ? 5.186 41.365 -46.214 1.00 78.62 1033 LEU A CA 1
ATOM 7985 C C . LEU A 1 1033 ? 5.941 40.536 -45.163 1.00 78.62 1033 LEU A C 1
ATOM 7987 O O . LEU A 1 1033 ? 6.408 39.451 -45.492 1.00 78.62 1033 LEU A O 1
ATOM 7991 N N . HIS A 1 1034 ? 5.968 40.972 -43.899 1.00 83.62 1034 HIS A N 1
ATOM 7992 C CA . HIS A 1 1034 ? 6.537 40.213 -42.778 1.00 83.62 1034 HIS A CA 1
ATOM 7993 C C . HIS A 1 1034 ? 5.885 38.829 -42.641 1.00 83.62 1034 HIS A C 1
ATOM 7995 O O . HIS A 1 1034 ? 6.561 37.820 -42.468 1.00 83.62 1034 HIS A O 1
ATOM 8001 N N . ARG A 1 1035 ? 4.558 38.739 -42.780 1.00 77.56 1035 ARG A N 1
ATOM 8002 C CA . ARG A 1 1035 ? 3.846 37.456 -42.699 1.00 77.56 1035 ARG A CA 1
ATOM 8003 C C . ARG A 1 1035 ? 4.223 36.509 -43.843 1.00 77.56 1035 ARG A C 1
ATOM 8005 O O . ARG A 1 1035 ? 4.487 35.334 -43.606 1.00 77.56 1035 ARG A O 1
ATOM 8012 N N . VAL A 1 1036 ? 4.249 37.018 -45.074 1.00 78.44 1036 VAL A N 1
ATOM 8013 C CA . VAL A 1 1036 ? 4.562 36.219 -46.270 1.00 78.44 1036 VAL A CA 1
ATOM 8014 C C . VAL A 1 1036 ? 6.010 35.737 -46.243 1.00 78.44 1036 VAL A C 1
ATOM 8016 O O . VAL A 1 1036 ? 6.262 34.554 -46.465 1.00 78.44 1036 VAL A O 1
ATOM 8019 N N . VAL A 1 1037 ? 6.952 36.627 -45.930 1.00 79.69 1037 VAL A N 1
ATOM 8020 C CA . VAL A 1 1037 ? 8.375 36.281 -45.827 1.00 79.69 1037 VAL A CA 1
ATOM 8021 C C . VAL A 1 1037 ? 8.609 35.281 -44.690 1.00 79.69 1037 VAL A C 1
ATOM 8023 O O . VAL A 1 1037 ? 9.368 34.333 -44.874 1.00 79.69 1037 VAL A O 1
ATOM 8026 N N . GLY A 1 1038 ? 7.885 35.404 -43.574 1.00 77.19 1038 GLY A N 1
ATOM 8027 C CA . GLY A 1 1038 ? 7.935 34.447 -42.465 1.00 77.19 1038 GLY A CA 1
ATOM 8028 C C . GLY A 1 1038 ? 7.526 33.028 -42.856 1.00 77.19 1038 GLY A C 1
ATOM 8029 O O . GLY A 1 1038 ? 8.239 32.084 -42.533 1.00 77.19 1038 GLY A O 1
ATOM 8030 N N . TYR A 1 1039 ? 6.431 32.859 -43.605 1.00 75.50 1039 TYR A N 1
ATOM 8031 C CA . TYR A 1 1039 ? 6.006 31.528 -44.060 1.00 75.50 1039 TYR A CA 1
ATOM 8032 C C . TYR A 1 1039 ? 6.979 30.894 -45.050 1.00 75.50 1039 TYR A C 1
ATOM 8034 O O . TYR A 1 1039 ? 7.243 29.693 -44.968 1.00 75.50 1039 TYR A O 1
ATOM 8042 N N . LEU A 1 1040 ? 7.531 31.694 -45.965 1.00 77.88 1040 LEU A N 1
ATOM 8043 C CA . LEU A 1 1040 ? 8.553 31.218 -46.893 1.00 77.88 1040 LEU A CA 1
ATOM 8044 C C . LEU A 1 1040 ? 9.806 30.776 -46.134 1.00 77.88 1040 LEU A C 1
ATOM 8046 O O . LEU A 1 1040 ? 10.314 29.686 -46.389 1.00 77.88 1040 LEU A O 1
ATOM 8050 N N . LEU A 1 1041 ? 10.255 31.577 -45.164 1.00 81.19 1041 LEU A N 1
ATOM 8051 C CA . LEU A 1 1041 ? 11.411 31.261 -44.331 1.00 81.19 1041 LEU A CA 1
ATOM 8052 C C . LEU A 1 1041 ? 11.214 29.950 -43.561 1.00 81.19 1041 LEU A C 1
ATOM 8054 O O . LEU A 1 1041 ? 12.091 29.094 -43.601 1.00 81.19 1041 LEU A O 1
ATOM 8058 N N . THR A 1 1042 ? 10.049 29.739 -42.941 1.00 79.12 1042 THR A N 1
ATOM 8059 C CA . THR A 1 1042 ? 9.731 28.471 -42.267 1.00 79.12 1042 THR A CA 1
ATOM 8060 C C . THR A 1 1042 ? 9.791 27.281 -43.225 1.00 79.12 1042 THR A C 1
ATOM 8062 O O . THR A 1 1042 ? 10.386 26.261 -42.888 1.00 79.12 1042 THR A O 1
ATOM 8065 N N . GLY A 1 1043 ? 9.237 27.405 -44.434 1.00 77.62 1043 GLY A N 1
ATOM 8066 C CA . GLY A 1 1043 ? 9.316 26.347 -45.445 1.00 77.62 1043 GLY A CA 1
ATOM 8067 C C . GLY A 1 1043 ? 10.758 26.003 -45.839 1.00 77.62 1043 GLY A C 1
ATOM 8068 O O . GLY A 1 1043 ? 11.106 24.827 -45.931 1.00 77.62 1043 GLY A O 1
ATOM 8069 N N . PHE A 1 1044 ? 11.613 27.016 -46.009 1.00 80.75 1044 PHE A N 1
ATOM 8070 C CA . PHE A 1 1044 ? 13.034 26.813 -46.304 1.00 80.75 1044 PHE A CA 1
ATOM 8071 C C . PHE A 1 1044 ? 13.802 26.191 -45.133 1.00 80.75 1044 PHE A C 1
ATOM 8073 O O . PHE A 1 1044 ? 14.618 25.303 -45.364 1.00 80.75 1044 PHE A O 1
ATOM 8080 N N . CYS A 1 1045 ? 13.516 26.597 -43.893 1.00 81.75 1045 CYS A N 1
ATOM 8081 C CA . CYS A 1 1045 ? 14.096 26.005 -42.685 1.00 81.75 1045 CYS A CA 1
ATOM 8082 C C . CYS A 1 1045 ? 13.799 24.499 -42.595 1.00 81.75 1045 CYS A C 1
ATOM 8084 O O . CYS A 1 1045 ? 14.714 23.703 -42.404 1.00 81.75 1045 CYS A O 1
ATOM 8086 N N . LEU A 1 1046 ? 12.541 24.102 -42.815 1.00 80.94 1046 LEU A N 1
ATOM 8087 C CA . LEU A 1 1046 ? 12.116 22.697 -42.802 1.00 80.94 1046 LEU A CA 1
ATOM 8088 C C . LEU A 1 1046 ? 12.783 21.866 -43.900 1.00 80.94 1046 LEU A C 1
ATOM 8090 O O . LEU A 1 1046 ? 13.260 20.760 -43.643 1.00 80.94 1046 LEU A O 1
ATOM 8094 N N . TRP A 1 1047 ? 12.839 22.408 -45.119 1.00 80.25 1047 TRP A N 1
ATOM 8095 C CA . TRP A 1 1047 ? 13.547 21.775 -46.231 1.00 80.25 1047 TRP A CA 1
ATOM 8096 C C . TRP A 1 1047 ? 15.019 21.563 -45.876 1.00 80.25 1047 TRP A C 1
ATOM 8098 O O . TRP A 1 1047 ? 15.571 20.486 -46.099 1.00 80.25 1047 TRP A O 1
ATOM 8108 N N . GLN A 1 1048 ? 15.668 22.582 -45.318 1.00 83.06 1048 GLN A N 1
ATOM 8109 C CA . GLN A 1 1048 ? 17.096 22.529 -45.051 1.00 83.06 1048 GLN A CA 1
ATOM 8110 C C . GLN A 1 1048 ? 17.465 21.521 -43.970 1.00 83.06 1048 GLN A C 1
ATOM 8112 O O . GLN A 1 1048 ? 18.426 20.771 -44.153 1.00 83.06 1048 GLN A O 1
ATOM 8117 N N . THR A 1 1049 ? 16.656 21.415 -42.912 1.00 82.12 1049 THR A N 1
ATOM 8118 C CA . THR A 1 1049 ? 16.789 20.352 -41.908 1.00 82.12 1049 THR A CA 1
ATOM 8119 C C . THR A 1 1049 ? 16.692 18.967 -42.551 1.00 82.12 1049 THR A C 1
ATOM 8121 O O . THR A 1 1049 ? 17.518 18.104 -42.265 1.00 82.12 1049 THR A O 1
ATOM 8124 N N . TYR A 1 1050 ? 15.747 18.762 -43.475 1.00 78.44 1050 TYR A N 1
ATOM 8125 C CA . TYR A 1 1050 ? 15.618 17.499 -44.204 1.00 78.44 1050 TYR A CA 1
ATOM 8126 C C . TYR A 1 1050 ? 16.864 17.169 -45.039 1.00 78.44 1050 TYR A C 1
ATOM 8128 O O . TYR A 1 1050 ? 17.438 16.092 -44.891 1.00 78.44 1050 TYR A O 1
ATOM 8136 N N . THR A 1 1051 ? 17.335 18.108 -45.865 1.00 78.12 1051 THR A N 1
ATOM 8137 C CA . THR A 1 1051 ? 18.521 17.873 -46.710 1.00 78.12 1051 THR A CA 1
ATOM 8138 C C . THR A 1 1051 ? 19.811 17.694 -45.909 1.00 78.12 1051 THR A C 1
ATOM 8140 O O . THR A 1 1051 ? 20.693 16.962 -46.351 1.00 78.12 1051 THR A O 1
ATOM 8143 N N . GLY A 1 1052 ? 19.922 18.318 -44.730 1.00 76.81 1052 GLY A N 1
ATOM 8144 C CA . GLY A 1 1052 ? 21.040 18.097 -43.812 1.00 76.81 1052 GLY A CA 1
ATOM 8145 C C . GLY A 1 1052 ? 21.028 16.679 -43.241 1.00 76.81 1052 GLY A C 1
ATOM 8146 O O . GLY A 1 1052 ? 22.046 15.995 -43.272 1.00 76.81 1052 GLY A O 1
ATOM 8147 N N . MET A 1 1053 ? 19.862 16.191 -42.805 1.00 77.19 1053 MET A N 1
ATOM 8148 C CA . MET A 1 1053 ? 19.728 14.815 -42.310 1.00 77.19 1053 MET A CA 1
ATOM 8149 C C . MET A 1 1053 ? 20.023 13.762 -43.390 1.00 77.19 1053 MET A C 1
ATOM 8151 O O . M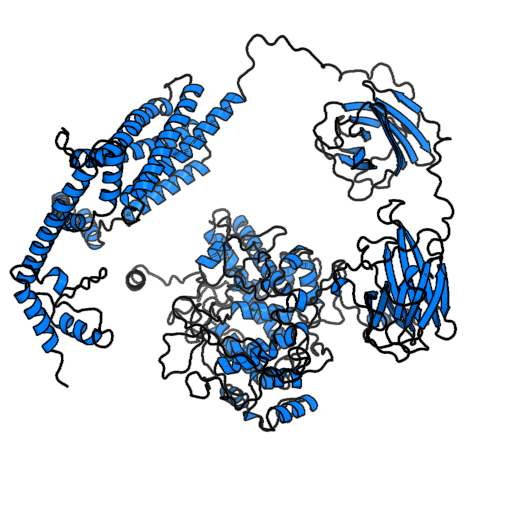ET A 1 1053 ? 20.649 12.749 -43.083 1.00 77.19 1053 MET A O 1
ATOM 8155 N N . GLU A 1 1054 ? 19.622 14.002 -44.645 1.00 70.75 1054 GLU A N 1
ATOM 8156 C CA . GLU A 1 1054 ? 19.976 13.120 -45.768 1.00 70.75 1054 GLU A CA 1
ATOM 8157 C C . GLU A 1 1054 ? 21.479 13.137 -46.078 1.00 70.75 1054 GLU A C 1
ATOM 8159 O O . GLU A 1 1054 ? 22.074 12.080 -46.280 1.00 70.75 1054 GLU A O 1
ATOM 8164 N N . MET A 1 1055 ? 22.108 14.317 -46.100 1.00 69.75 1055 MET A N 1
ATOM 8165 C CA . MET A 1 1055 ? 23.528 14.471 -46.444 1.00 69.75 1055 MET A CA 1
ATOM 8166 C C . MET A 1 1055 ? 24.462 13.719 -45.495 1.00 69.75 1055 MET A C 1
ATOM 8168 O O . MET A 1 1055 ? 25.451 13.145 -45.943 1.00 69.75 1055 MET A O 1
ATOM 8172 N N . TYR A 1 1056 ? 24.136 13.711 -44.202 1.00 69.06 1056 TYR A N 1
ATOM 8173 C CA . TYR A 1 1056 ? 24.951 13.079 -43.161 1.00 69.06 1056 TYR A CA 1
ATOM 8174 C C . TYR A 1 1056 ? 24.456 11.683 -42.763 1.00 69.06 1056 TYR A C 1
ATOM 8176 O O . TYR A 1 1056 ? 24.907 11.133 -41.763 1.00 69.06 1056 TYR A O 1
ATOM 8184 N N . ASN A 1 1057 ? 23.550 11.092 -43.555 1.00 62.25 1057 ASN A N 1
ATOM 8185 C CA . ASN A 1 1057 ? 23.031 9.736 -43.363 1.00 62.25 1057 ASN A CA 1
ATOM 8186 C C . ASN A 1 1057 ? 22.529 9.481 -41.926 1.00 62.25 1057 ASN A C 1
ATOM 8188 O O . ASN A 1 1057 ? 22.807 8.445 -41.315 1.00 62.25 1057 ASN A O 1
ATOM 8192 N N . VAL A 1 1058 ? 21.817 10.468 -41.373 1.00 63.38 1058 VAL A N 1
ATOM 8193 C CA . VAL A 1 1058 ? 21.302 10.423 -40.002 1.00 63.38 1058 VAL A CA 1
ATOM 8194 C C . VAL A 1 1058 ? 20.334 9.245 -39.868 1.00 63.38 1058 VAL A C 1
ATOM 8196 O O . VAL A 1 1058 ? 19.495 9.013 -40.738 1.00 63.38 1058 VAL A O 1
ATOM 8199 N N . SER A 1 1059 ? 20.442 8.495 -38.765 1.00 65.31 1059 SER A N 1
ATOM 8200 C CA . SER A 1 1059 ? 19.641 7.287 -38.526 1.00 65.31 1059 SER A CA 1
ATOM 8201 C C . SER A 1 1059 ? 18.148 7.503 -38.807 1.00 65.31 1059 SER A C 1
ATOM 8203 O O . SER A 1 1059 ? 17.551 8.498 -38.381 1.00 65.31 1059 SER A O 1
ATOM 8205 N N . HIS A 1 1060 ? 17.525 6.518 -39.467 1.00 57.69 1060 HIS A N 1
ATOM 8206 C CA . HIS A 1 1060 ? 16.108 6.517 -39.851 1.00 57.69 1060 HIS A CA 1
ATOM 8207 C C . HIS A 1 1060 ? 15.150 6.883 -38.700 1.00 57.69 1060 HIS A C 1
ATOM 8209 O O . HIS A 1 1060 ? 14.093 7.461 -38.952 1.00 57.69 1060 HIS A O 1
ATOM 8215 N N . LYS A 1 1061 ? 15.532 6.607 -37.445 1.00 56.72 1061 LYS A N 1
ATOM 8216 C CA . LYS A 1 1061 ? 14.779 6.973 -36.235 1.00 56.72 1061 LYS A CA 1
ATOM 8217 C C . LYS A 1 1061 ? 14.583 8.489 -36.090 1.00 56.72 1061 LYS A C 1
ATOM 8219 O O . LYS A 1 1061 ? 13.486 8.936 -35.764 1.00 56.72 1061 LYS A O 1
ATOM 8224 N N . TYR A 1 1062 ? 15.612 9.292 -36.355 1.00 62.38 1062 TYR A N 1
ATOM 8225 C CA . TYR A 1 1062 ? 15.535 10.753 -36.219 1.00 62.38 1062 TYR A CA 1
ATOM 8226 C C . TYR A 1 1062 ? 14.780 11.399 -37.385 1.00 62.38 1062 TYR A C 1
ATOM 8228 O O . TYR A 1 1062 ? 14.020 12.343 -37.183 1.00 62.38 1062 TYR A O 1
ATOM 8236 N N . ILE A 1 1063 ? 14.893 10.825 -38.586 1.00 62.19 1063 ILE A N 1
ATOM 8237 C CA . ILE A 1 1063 ? 14.091 11.225 -39.750 1.00 62.19 1063 ILE A CA 1
ATOM 8238 C C . ILE A 1 1063 ? 12.593 10.968 -39.488 1.00 62.19 1063 ILE A C 1
ATOM 8240 O O . ILE A 1 1063 ? 11.752 11.813 -39.795 1.00 62.19 1063 ILE A O 1
ATOM 8244 N N . GLN A 1 1064 ? 12.242 9.838 -38.863 1.00 64.62 1064 GLN A N 1
ATOM 8245 C CA . GLN A 1 1064 ? 10.861 9.541 -38.456 1.00 64.62 1064 GLN A CA 1
ATOM 8246 C C . GLN A 1 1064 ? 10.341 10.502 -37.379 1.00 64.62 1064 GLN A C 1
ATOM 8248 O O . GLN A 1 1064 ? 9.194 10.937 -37.469 1.00 64.62 1064 GLN A O 1
ATOM 8253 N N . LEU A 1 1065 ? 11.179 10.884 -36.407 1.00 66.94 1065 LEU A N 1
ATOM 8254 C CA . LEU A 1 1065 ? 10.834 11.887 -35.392 1.00 66.94 1065 LEU A CA 1
ATOM 8255 C C . LEU A 1 1065 ? 10.521 13.250 -36.034 1.00 66.94 1065 LEU A C 1
ATOM 8257 O O . LEU A 1 1065 ? 9.518 13.881 -35.700 1.00 66.94 1065 LEU A O 1
ATOM 8261 N N . PHE A 1 1066 ? 11.334 13.674 -37.005 1.00 71.12 1066 PHE A N 1
ATOM 8262 C CA . PHE A 1 1066 ? 11.102 14.901 -37.768 1.00 71.12 1066 PHE A CA 1
ATOM 8263 C C . PHE A 1 1066 ? 9.786 14.850 -38.562 1.00 71.12 1066 PHE A C 1
ATOM 8265 O O . PHE A 1 1066 ? 9.013 15.809 -38.534 1.00 71.12 1066 PHE A O 1
ATOM 8272 N N . TYR A 1 1067 ? 9.469 13.722 -39.209 1.00 68.19 1067 TYR A N 1
ATOM 8273 C CA . TYR A 1 1067 ? 8.191 13.554 -39.909 1.00 68.19 1067 TYR A CA 1
ATOM 8274 C C . TYR A 1 1067 ? 6.981 13.518 -38.969 1.00 68.19 1067 TYR A C 1
ATOM 8276 O O . TYR A 1 1067 ? 5.953 14.115 -39.285 1.00 68.19 1067 TYR A O 1
ATOM 8284 N N . ALA A 1 1068 ? 7.093 12.874 -37.806 1.00 66.69 1068 ALA A N 1
ATOM 8285 C CA . ALA A 1 1068 ? 6.037 12.877 -36.794 1.00 66.69 1068 ALA A CA 1
ATOM 8286 C C . ALA A 1 1068 ? 5.755 14.300 -36.290 1.00 66.69 1068 ALA A C 1
ATOM 8288 O O . ALA A 1 1068 ? 4.598 14.709 -36.177 1.00 66.69 1068 ALA A O 1
ATOM 8289 N N . TRP A 1 1069 ? 6.809 15.088 -36.074 1.00 73.62 1069 TRP A N 1
ATOM 8290 C CA . TRP A 1 1069 ? 6.691 16.491 -35.701 1.00 73.62 1069 TRP A CA 1
ATOM 8291 C C . TRP A 1 1069 ? 6.067 17.355 -36.820 1.00 73.62 1069 TRP A C 1
ATOM 8293 O O . TRP A 1 1069 ? 5.198 18.181 -36.533 1.00 73.62 1069 TRP A O 1
ATOM 8303 N N . LEU A 1 1070 ? 6.389 17.113 -38.099 1.00 66.81 1070 LEU A N 1
ATOM 8304 C CA . LEU A 1 1070 ? 5.717 17.766 -39.237 1.00 66.81 1070 LEU A CA 1
ATOM 8305 C C . LEU A 1 1070 ? 4.218 17.429 -39.312 1.00 66.81 1070 LEU A C 1
ATOM 8307 O O . LEU A 1 1070 ? 3.398 18.310 -39.575 1.00 66.81 1070 LEU A O 1
ATOM 8311 N N . VAL A 1 1071 ? 3.838 16.174 -39.052 1.00 64.38 1071 VAL A N 1
ATOM 8312 C CA . VAL A 1 1071 ? 2.428 15.750 -39.019 1.00 64.38 1071 VAL A CA 1
ATOM 8313 C C . VAL A 1 1071 ? 1.689 16.417 -37.859 1.00 64.38 1071 VAL A C 1
ATOM 8315 O O . VAL A 1 1071 ? 0.599 16.953 -38.065 1.00 64.38 1071 VAL A O 1
ATOM 8318 N N . ALA A 1 1072 ? 2.291 16.455 -36.667 1.00 64.56 1072 ALA A N 1
ATOM 8319 C CA . ALA A 1 1072 ? 1.732 17.147 -35.507 1.00 64.56 1072 ALA A CA 1
ATOM 8320 C C . ALA A 1 1072 ? 1.515 18.642 -35.790 1.00 64.56 1072 ALA A C 1
ATOM 8322 O O . ALA A 1 1072 ? 0.471 19.197 -35.447 1.00 64.56 1072 ALA A O 1
ATOM 8323 N N . LEU A 1 1073 ? 2.452 19.275 -36.497 1.00 63.47 1073 LEU A N 1
ATOM 8324 C CA . LEU A 1 1073 ? 2.335 20.659 -36.937 1.00 63.47 1073 LEU A CA 1
ATOM 8325 C C . LEU A 1 1073 ? 1.188 20.866 -37.934 1.00 63.47 1073 LEU A C 1
ATOM 8327 O O . LEU A 1 1073 ? 0.391 21.791 -37.770 1.00 63.47 1073 LEU A O 1
ATOM 8331 N N . CYS A 1 1074 ? 1.049 20.001 -38.942 1.00 57.41 1074 CYS A N 1
ATOM 8332 C CA . CYS A 1 1074 ? -0.064 20.068 -39.891 1.00 57.41 1074 CYS A CA 1
ATOM 8333 C C . CYS A 1 1074 ? -1.418 19.910 -39.189 1.00 57.41 1074 CYS A C 1
ATOM 8335 O O . CYS A 1 1074 ? -2.331 20.694 -39.439 1.00 57.41 1074 CYS A O 1
ATOM 8337 N N . VAL A 1 1075 ? -1.528 18.956 -38.264 1.00 56.44 1075 VAL A N 1
ATOM 8338 C CA . VAL A 1 1075 ? -2.723 18.737 -37.437 1.00 56.44 1075 VAL A CA 1
ATOM 8339 C C . VAL A 1 1075 ? -3.020 19.986 -36.600 1.00 56.44 1075 VAL A C 1
ATOM 8341 O O . VAL A 1 1075 ? -4.111 20.546 -36.704 1.00 56.44 1075 VAL A O 1
ATOM 8344 N N . ALA A 1 1076 ? -2.039 20.513 -35.864 1.00 56.88 1076 ALA A N 1
ATOM 8345 C CA . ALA A 1 1076 ? -2.207 21.719 -35.054 1.00 56.88 1076 ALA A CA 1
ATOM 8346 C C . ALA A 1 1076 ? -2.657 22.935 -35.883 1.00 56.88 1076 ALA A C 1
ATOM 8348 O O . ALA A 1 1076 ? -3.478 23.724 -35.425 1.00 56.88 1076 ALA A O 1
ATOM 8349 N N . THR A 1 1077 ? -2.185 23.075 -37.125 1.00 55.03 1077 THR A N 1
ATOM 8350 C CA . THR A 1 1077 ? -2.558 24.196 -38.008 1.00 55.03 1077 THR A CA 1
ATOM 8351 C C . THR A 1 1077 ? -3.952 24.025 -38.636 1.00 55.03 1077 THR A C 1
ATOM 8353 O O . THR A 1 1077 ? -4.629 25.015 -38.911 1.00 55.03 1077 THR A O 1
ATOM 8356 N N . ILE A 1 1078 ? -4.399 22.783 -38.858 1.00 51.56 1078 ILE A N 1
ATOM 8357 C CA . ILE A 1 1078 ? -5.713 22.458 -39.441 1.00 51.56 1078 ILE A CA 1
ATOM 8358 C C . ILE A 1 1078 ? -6.840 22.606 -38.408 1.00 51.56 1078 ILE A C 1
ATOM 8360 O O . ILE A 1 1078 ? -7.906 23.124 -38.737 1.00 51.56 1078 ILE A O 1
ATOM 8364 N N . PHE A 1 1079 ? -6.612 22.191 -37.159 1.00 46.22 1079 PHE A N 1
ATOM 8365 C CA . PHE A 1 1079 ? -7.641 22.190 -36.109 1.00 46.22 1079 PHE A CA 1
ATOM 8366 C C . PHE A 1 1079 ? -7.788 23.520 -35.352 1.00 46.22 1079 PHE A C 1
ATOM 8368 O O . PHE A 1 1079 ? -8.764 23.706 -34.634 1.00 46.22 1079 PHE A O 1
ATOM 8375 N N . SER A 1 1080 ? -6.855 24.459 -35.513 1.00 49.69 1080 SER A N 1
ATOM 8376 C CA . SER A 1 1080 ? -6.784 25.700 -34.721 1.00 49.69 1080 SER A CA 1
ATOM 8377 C C . SER A 1 1080 ? -7.532 26.897 -35.307 1.00 49.69 1080 SER A C 1
ATOM 8379 O O . SER A 1 1080 ? -7.417 28.000 -34.781 1.00 49.69 1080 SER A O 1
ATOM 8381 N N . ASN A 1 1081 ? -8.269 26.720 -36.402 1.00 39.84 1081 ASN A N 1
ATOM 8382 C CA . ASN A 1 1081 ? -8.699 27.856 -37.206 1.00 39.84 1081 ASN A CA 1
ATOM 8383 C C . ASN A 1 1081 ? -10.209 27.940 -37.467 1.00 39.84 1081 ASN A C 1
ATOM 8385 O O . ASN A 1 1081 ? -10.591 28.868 -38.152 1.00 39.84 1081 ASN A O 1
ATOM 8389 N N . ASP A 1 1082 ? -11.073 27.024 -37.006 1.00 44.62 1082 ASP A N 1
ATOM 8390 C CA . ASP A 1 1082 ? -12.533 27.042 -37.296 1.00 44.62 1082 ASP A CA 1
ATOM 8391 C C . ASP A 1 1082 ? -12.900 27.351 -38.781 1.00 44.62 1082 ASP A C 1
ATOM 8393 O O . ASP A 1 1082 ? -14.011 27.765 -39.100 1.00 44.62 1082 ASP A O 1
ATOM 8397 N N . ILE A 1 1083 ? -11.962 27.131 -39.721 1.00 41.91 1083 ILE A N 1
ATOM 8398 C CA . ILE A 1 1083 ? -11.999 27.671 -41.097 1.00 41.91 1083 ILE A CA 1
ATOM 8399 C C . ILE A 1 1083 ? -12.981 26.901 -41.990 1.00 41.91 1083 ILE A C 1
ATOM 8401 O O . ILE A 1 1083 ? -13.335 27.374 -43.067 1.00 41.91 1083 ILE A O 1
ATOM 8405 N N . ILE A 1 1084 ? -13.436 25.711 -41.585 1.00 39.72 1084 ILE A N 1
ATOM 8406 C CA . ILE A 1 1084 ? -14.353 24.908 -42.397 1.00 39.72 1084 ILE A CA 1
ATOM 8407 C C . ILE A 1 1084 ? -15.370 24.215 -41.496 1.00 39.72 1084 ILE A C 1
ATOM 8409 O O . ILE A 1 1084 ? -15.033 23.301 -40.741 1.00 39.72 1084 ILE A O 1
ATOM 8413 N N . THR A 1 1085 ? -16.642 24.608 -41.600 1.00 44.53 1085 THR A N 1
ATOM 8414 C CA . THR A 1 1085 ? -17.708 23.867 -40.922 1.00 44.53 1085 THR A CA 1
ATOM 8415 C C . THR A 1 1085 ? -17.927 22.520 -41.617 1.00 44.53 1085 THR A C 1
ATOM 8417 O O . THR A 1 1085 ? -17.709 22.364 -42.820 1.00 44.53 1085 THR A O 1
ATOM 8420 N N . VAL A 1 1086 ? -18.440 21.521 -40.893 1.00 44.09 1086 VAL A N 1
ATOM 8421 C CA . VAL A 1 1086 ? -18.804 20.209 -41.471 1.00 44.09 1086 VAL A CA 1
ATOM 8422 C C . VAL A 1 1086 ? -19.791 20.357 -42.650 1.00 44.09 1086 VAL A C 1
ATOM 8424 O O . VAL A 1 1086 ? -19.790 19.548 -43.580 1.00 44.09 1086 VAL A O 1
ATOM 8427 N N . ALA A 1 1087 ? -20.594 21.428 -42.666 1.00 42.09 1087 ALA A N 1
ATOM 8428 C CA . ALA A 1 1087 ? -21.495 21.764 -43.766 1.00 42.09 1087 ALA A CA 1
ATOM 8429 C C . ALA A 1 1087 ? -20.755 22.249 -45.031 1.00 42.09 1087 ALA A C 1
ATOM 8431 O O . ALA A 1 1087 ? -21.194 21.945 -46.144 1.00 42.09 1087 ALA A O 1
ATOM 8432 N N . ASP A 1 1088 ? -19.620 22.932 -44.879 1.00 39.22 1088 ASP A N 1
ATOM 8433 C CA . ASP A 1 1088 ? -18.772 23.386 -45.987 1.00 39.22 1088 ASP A CA 1
ATOM 8434 C C . ASP A 1 1088 ? -17.965 22.225 -46.578 1.00 39.22 1088 ASP A C 1
ATOM 8436 O O . ASP A 1 1088 ? -17.915 22.069 -47.799 1.00 39.22 1088 ASP A O 1
ATOM 8440 N N . ILE A 1 1089 ? -17.474 21.309 -45.735 1.00 43.06 1089 ILE A N 1
ATOM 8441 C CA . ILE A 1 1089 ? -16.868 20.036 -46.171 1.00 43.06 1089 ILE A CA 1
ATOM 8442 C C . ILE A 1 1089 ? -17.895 19.190 -46.943 1.00 43.06 1089 ILE A C 1
ATOM 8444 O O . ILE A 1 1089 ? -17.583 18.631 -47.994 1.00 43.06 1089 ILE A O 1
ATOM 8448 N N . SER A 1 1090 ? -19.153 19.150 -46.483 1.00 44.44 1090 SER A N 1
ATOM 8449 C CA . SER A 1 1090 ? -20.246 18.449 -47.175 1.00 44.44 1090 SER A CA 1
ATOM 8450 C C . SER A 1 1090 ? -20.576 19.061 -48.542 1.00 44.44 1090 SER A C 1
ATOM 8452 O O . SER A 1 1090 ? -20.854 18.326 -49.491 1.00 44.44 1090 SER A O 1
ATOM 8454 N N . LYS A 1 1091 ? -20.520 20.392 -48.683 1.00 44.12 1091 LYS A N 1
ATOM 8455 C CA . LYS A 1 1091 ? -20.693 21.077 -49.977 1.00 44.12 1091 LYS A CA 1
ATOM 8456 C C . LYS A 1 1091 ? -19.523 20.821 -50.926 1.00 44.12 1091 LYS A C 1
ATOM 8458 O O . LYS A 1 1091 ? -19.765 20.557 -52.100 1.00 44.12 1091 LYS A O 1
ATOM 8463 N N . ILE A 1 1092 ? -18.287 20.827 -50.425 1.00 42.81 1092 ILE A N 1
ATOM 8464 C CA . ILE A 1 1092 ? -17.073 20.537 -51.205 1.00 42.81 1092 ILE A CA 1
ATOM 8465 C C . ILE A 1 1092 ? -17.070 19.079 -51.693 1.00 42.81 1092 ILE A C 1
ATOM 8467 O O . ILE A 1 1092 ? -16.793 18.822 -52.862 1.00 42.81 1092 ILE A O 1
ATOM 8471 N N . LEU A 1 1093 ? -17.466 18.128 -50.842 1.00 44.69 1093 LEU A N 1
ATOM 8472 C CA . LEU A 1 1093 ? -17.575 16.707 -51.196 1.00 44.69 1093 LEU A CA 1
ATOM 8473 C C . LEU A 1 1093 ? -18.744 16.410 -52.154 1.00 44.69 1093 LEU A C 1
ATOM 8475 O O . LEU A 1 1093 ? -18.650 15.527 -53.007 1.00 44.69 1093 LEU A O 1
ATOM 8479 N N . LYS A 1 1094 ? -19.851 17.159 -52.059 1.00 45.03 1094 LYS A N 1
ATOM 8480 C CA . LYS A 1 1094 ? -20.953 17.082 -53.037 1.00 45.03 1094 LYS A CA 1
ATOM 8481 C C . LYS A 1 1094 ? -20.584 17.712 -54.382 1.00 45.03 1094 LYS A C 1
ATOM 8483 O O . LYS A 1 1094 ? -21.006 17.209 -55.416 1.00 45.03 1094 LYS A O 1
ATOM 8488 N N . ALA A 1 1095 ? -19.774 18.770 -54.382 1.00 43.00 1095 ALA A N 1
ATOM 8489 C CA . ALA A 1 1095 ? -19.259 19.387 -55.602 1.00 43.00 1095 ALA A CA 1
ATOM 8490 C C . ALA A 1 1095 ? -18.166 18.536 -56.280 1.00 43.00 1095 ALA A C 1
ATOM 8492 O O . ALA A 1 1095 ? -18.064 18.547 -57.503 1.00 43.00 1095 ALA A O 1
ATOM 8493 N N . SER A 1 1096 ? -17.383 17.759 -55.517 1.00 41.00 1096 SER A N 1
ATOM 8494 C CA . SER A 1 1096 ? -16.331 16.881 -56.058 1.00 41.00 1096 SER A CA 1
ATOM 8495 C C . SER A 1 1096 ? -16.849 15.561 -56.646 1.00 41.00 1096 SER A C 1
ATOM 8497 O O . SER A 1 1096 ? -16.121 14.891 -57.376 1.00 41.00 1096 SER A O 1
ATOM 8499 N N . THR A 1 1097 ? -18.106 15.194 -56.366 1.00 42.03 1097 THR A N 1
ATOM 8500 C CA . THR A 1 1097 ? -18.744 13.949 -56.837 1.00 42.03 1097 THR A CA 1
ATOM 8501 C C . THR A 1 1097 ? -19.696 14.143 -58.024 1.00 42.03 1097 THR A C 1
ATOM 8503 O O . THR A 1 1097 ? -20.148 13.160 -58.611 1.00 42.03 1097 THR A O 1
ATOM 8506 N N . ALA A 1 1098 ? -19.966 15.384 -58.444 1.00 40.53 1098 ALA A N 1
ATOM 8507 C CA . ALA A 1 1098 ? -20.750 15.679 -59.641 1.00 40.53 1098 ALA A CA 1
ATOM 8508 C C . ALA A 1 1098 ? -19.839 15.771 -60.879 1.00 40.53 1098 ALA A C 1
ATOM 8510 O O . ALA A 1 1098 ? -19.017 16.676 -61.017 1.00 40.53 1098 ALA A O 1
ATOM 8511 N N . SER A 1 1099 ? -19.979 14.819 -61.804 1.00 44.50 1099 SER A N 1
ATOM 8512 C CA . SER A 1 1099 ? -19.253 14.839 -63.074 1.00 44.50 1099 SER A CA 1
ATOM 8513 C C . SER A 1 1099 ? -19.689 16.018 -63.953 1.00 44.50 1099 SER A C 1
ATOM 8515 O O . SER A 1 1099 ? -20.879 16.172 -64.222 1.00 44.50 1099 SER A O 1
ATOM 8517 N N . ALA A 1 1100 ? -18.691 16.718 -64.495 1.00 40.69 1100 ALA A N 1
ATOM 8518 C CA . ALA A 1 1100 ? -18.747 17.722 -65.561 1.00 40.69 1100 ALA A CA 1
ATOM 8519 C C . ALA A 1 1100 ? -19.194 19.146 -65.170 1.00 40.69 1100 ALA A C 1
ATOM 8521 O O . ALA A 1 1100 ? -20.366 19.496 -65.205 1.00 40.69 1100 ALA A O 1
ATOM 8522 N N . GLY A 1 1101 ? -18.180 19.997 -64.973 1.00 46.28 1101 GLY A N 1
ATOM 8523 C CA . GLY A 1 1101 ? -18.158 21.368 -65.488 1.00 46.28 1101 GLY A CA 1
ATOM 8524 C C . GLY A 1 1101 ? -18.933 22.424 -64.700 1.00 46.28 1101 GLY A C 1
ATOM 8525 O O . GLY A 1 1101 ? -20.107 22.650 -64.962 1.00 46.28 1101 GLY A O 1
ATOM 8526 N N . GLY A 1 1102 ? -18.217 23.188 -63.866 1.00 45.50 1102 GLY A N 1
ATOM 8527 C CA . GLY A 1 1102 ? -18.525 24.614 -63.685 1.00 45.50 1102 GLY A CA 1
ATOM 8528 C C . GLY A 1 1102 ? -18.673 25.175 -62.270 1.00 45.50 1102 GLY A C 1
ATOM 8529 O O . GLY A 1 1102 ? -18.715 26.393 -62.168 1.00 45.50 1102 GLY A O 1
ATOM 8530 N N . ASP A 1 1103 ? -18.714 24.376 -61.196 1.00 51.34 1103 ASP A N 1
ATOM 8531 C CA . ASP A 1 1103 ? -19.252 24.896 -59.914 1.00 51.34 1103 ASP A CA 1
ATOM 8532 C C . ASP A 1 1103 ? -18.260 25.038 -58.738 1.00 51.34 1103 ASP A C 1
ATOM 8534 O O . ASP A 1 1103 ? -18.561 25.685 -57.736 1.00 51.34 1103 ASP A O 1
ATOM 8538 N N . LEU A 1 1104 ? -17.031 24.515 -58.844 1.00 41.75 1104 LEU A N 1
ATOM 8539 C CA . LEU A 1 1104 ? -16.049 24.602 -57.745 1.00 41.75 1104 LEU A CA 1
ATOM 8540 C C . LEU A 1 1104 ? -15.542 26.041 -57.525 1.00 41.75 1104 LEU A C 1
ATOM 8542 O O . LEU A 1 1104 ? -15.333 26.474 -56.395 1.00 41.75 1104 LEU A O 1
ATOM 8546 N N . GLN A 1 1105 ? -15.388 26.805 -58.609 1.00 39.16 1105 GLN A N 1
ATOM 8547 C CA . GLN A 1 1105 ? -14.860 28.170 -58.566 1.00 39.16 1105 GLN A CA 1
ATOM 8548 C C . GLN A 1 1105 ? -15.898 29.183 -58.041 1.00 39.16 1105 GLN A C 1
ATOM 8550 O O . GLN A 1 1105 ? -15.518 30.152 -57.392 1.00 39.16 1105 GLN A O 1
ATOM 8555 N N . SER A 1 1106 ? -17.201 28.942 -58.256 1.00 41.16 1106 SER A N 1
ATOM 8556 C CA . SER A 1 1106 ? -18.285 29.783 -57.717 1.00 41.16 1106 SER A CA 1
ATOM 8557 C C . SER A 1 1106 ? -18.491 29.547 -56.219 1.00 41.16 1106 SER A C 1
ATOM 8559 O O . SER A 1 1106 ? -18.593 30.506 -55.459 1.00 41.16 1106 SER A O 1
ATOM 8561 N N . ALA A 1 1107 ? -18.456 28.285 -55.772 1.00 44.84 1107 ALA A N 1
ATOM 8562 C CA . ALA A 1 1107 ? -18.562 27.935 -54.355 1.00 44.84 1107 ALA A CA 1
ATOM 8563 C C . ALA A 1 1107 ? -17.376 28.467 -53.526 1.00 44.84 1107 ALA A C 1
ATOM 8565 O O . ALA A 1 1107 ? -17.579 28.988 -52.432 1.00 44.84 1107 ALA A O 1
ATOM 8566 N N . MET A 1 1108 ? -16.149 28.412 -54.064 1.00 36.94 1108 MET A N 1
ATOM 8567 C CA . MET A 1 1108 ? -14.968 29.009 -53.420 1.00 36.94 1108 MET A CA 1
ATOM 8568 C C . MET A 1 1108 ? -15.059 30.538 -53.328 1.00 36.94 1108 MET A C 1
ATOM 8570 O O . MET A 1 1108 ? -14.669 31.110 -52.313 1.00 36.94 1108 MET A O 1
ATOM 8574 N N . MET A 1 1109 ? -15.595 31.206 -54.356 1.00 38.94 1109 MET A N 1
ATOM 8575 C CA . MET A 1 1109 ? -15.721 32.668 -54.371 1.00 38.94 1109 MET A CA 1
ATOM 8576 C C . MET A 1 1109 ? -16.856 33.189 -53.479 1.00 38.94 1109 MET A C 1
ATOM 8578 O O . MET A 1 1109 ? -16.709 34.273 -52.923 1.00 38.94 1109 MET A O 1
ATOM 8582 N N . ASP A 1 1110 ? -17.942 32.436 -53.284 1.00 39.94 1110 ASP A N 1
ATOM 8583 C CA . ASP A 1 1110 ? -19.004 32.791 -52.327 1.00 39.94 1110 ASP A CA 1
ATOM 8584 C C . ASP A 1 1110 ? -18.573 32.572 -50.866 1.00 39.94 1110 ASP A C 1
ATOM 8586 O O . ASP A 1 1110 ? -18.938 33.361 -49.994 1.00 39.94 1110 ASP A O 1
ATOM 8590 N N . ILE A 1 1111 ? -17.735 31.562 -50.593 1.00 39.84 1111 ILE A N 1
ATOM 8591 C CA . ILE A 1 1111 ? -17.102 31.368 -49.275 1.00 39.84 1111 ILE A CA 1
ATOM 8592 C C . ILE A 1 1111 ? -16.117 32.511 -48.988 1.00 39.84 1111 ILE A C 1
ATOM 8594 O O . ILE A 1 1111 ? -16.191 33.130 -47.929 1.00 39.84 1111 ILE A O 1
ATOM 8598 N N . LEU A 1 1112 ? -15.273 32.874 -49.962 1.00 33.00 1112 LEU A N 1
ATOM 8599 C CA . LEU A 1 1112 ? -14.361 34.022 -49.858 1.00 33.00 1112 LEU A CA 1
ATOM 8600 C C . LEU A 1 1112 ? -15.101 35.359 -49.681 1.00 33.00 1112 LEU A C 1
ATOM 8602 O O . LEU A 1 1112 ? -14.606 36.245 -48.989 1.00 33.00 1112 LEU A O 1
ATOM 8606 N N . ARG A 1 1113 ? -16.289 35.521 -50.280 1.00 35.78 1113 ARG A N 1
ATOM 8607 C CA . ARG A 1 1113 ? -17.079 36.759 -50.191 1.00 35.78 1113 ARG A CA 1
ATOM 8608 C C . ARG A 1 1113 ? -17.825 36.893 -48.857 1.00 35.78 1113 ARG A C 1
ATOM 8610 O O . ARG A 1 1113 ? -17.940 38.010 -48.371 1.00 35.78 1113 ARG A O 1
ATOM 8617 N N . ASN A 1 1114 ? -18.263 35.788 -48.248 1.00 35.66 1114 ASN A N 1
ATOM 8618 C CA . ASN A 1 1114 ? -18.867 35.795 -46.908 1.00 35.66 1114 ASN A CA 1
ATOM 8619 C C . ASN A 1 1114 ? -17.827 35.984 -45.787 1.00 35.66 1114 ASN A C 1
ATOM 8621 O O . ASN A 1 1114 ? -18.157 36.542 -44.746 1.00 35.66 1114 ASN A O 1
ATOM 8625 N N . HIS A 1 1115 ? -16.573 35.569 -45.998 1.00 39.72 1115 HIS A N 1
ATOM 8626 C CA . HIS A 1 1115 ? -15.502 35.733 -45.005 1.00 39.72 1115 HIS A CA 1
ATOM 8627 C C . HIS A 1 1115 ? -14.930 37.158 -44.931 1.00 39.72 1115 HIS A C 1
ATOM 8629 O O . HIS A 1 1115 ? -14.485 37.581 -43.867 1.00 39.72 1115 HIS A O 1
ATOM 8635 N N . LEU A 1 1116 ? -15.014 37.933 -46.019 1.00 31.84 1116 LEU A N 1
ATOM 8636 C CA . LEU A 1 1116 ? -14.632 39.352 -46.014 1.00 31.84 1116 LEU A CA 1
ATOM 8637 C C . LEU A 1 1116 ? -15.550 40.226 -45.130 1.00 31.84 1116 LEU A C 1
ATOM 8639 O O . LEU A 1 1116 ? -15.136 41.311 -44.731 1.00 31.84 1116 LEU A O 1
ATOM 8643 N N . ASP A 1 1117 ? -16.759 39.760 -44.787 1.00 32.19 1117 ASP A N 1
ATOM 8644 C CA . ASP A 1 1117 ? -17.685 40.470 -43.888 1.00 32.19 1117 ASP A CA 1
ATOM 8645 C C . ASP A 1 1117 ? -17.504 40.091 -42.397 1.00 32.19 1117 ASP A C 1
ATOM 8647 O O . ASP A 1 1117 ? -17.883 40.873 -41.522 1.00 32.19 1117 ASP A O 1
ATOM 8651 N N . GLU A 1 1118 ? -16.894 38.939 -42.076 1.00 35.91 1118 GLU A N 1
ATOM 8652 C CA . GLU A 1 1118 ? -16.598 38.516 -40.689 1.00 35.91 1118 GLU A CA 1
ATOM 8653 C C . GLU A 1 1118 ? -15.211 38.968 -40.196 1.00 35.91 1118 GLU A C 1
ATOM 8655 O O . GLU A 1 1118 ? -15.059 39.256 -39.006 1.00 35.91 1118 GLU A O 1
ATOM 8660 N N . GLU A 1 1119 ? -14.231 39.159 -41.091 1.00 34.75 1119 GLU A N 1
ATOM 8661 C CA . GLU A 1 1119 ? -12.944 39.806 -40.758 1.00 34.75 1119 GLU A CA 1
ATOM 8662 C C . GLU A 1 1119 ? -13.153 41.225 -40.188 1.00 34.75 1119 GLU A C 1
ATOM 8664 O O . GLU A 1 1119 ? -12.463 41.637 -39.255 1.00 34.75 1119 GLU A O 1
ATOM 8669 N N . ALA A 1 1120 ? -14.199 41.930 -40.639 1.00 31.80 1120 ALA A N 1
ATOM 8670 C CA . ALA A 1 1120 ? -14.591 43.239 -40.111 1.00 31.80 1120 ALA A CA 1
ATOM 8671 C C . ALA A 1 1120 ? -15.105 43.199 -38.654 1.00 31.80 1120 ALA A C 1
ATOM 8673 O O . ALA A 1 1120 ? -15.162 44.238 -37.991 1.00 31.80 1120 ALA A O 1
ATOM 8674 N N . HIS A 1 1121 ? -15.494 42.022 -38.150 1.00 34.81 1121 HIS A N 1
ATOM 8675 C CA . HIS A 1 1121 ? -15.975 41.823 -36.780 1.00 34.81 1121 HIS A CA 1
ATOM 8676 C C . HIS A 1 1121 ? -14.856 41.393 -35.816 1.00 34.81 1121 HIS A C 1
ATOM 8678 O O . HIS A 1 1121 ? -14.923 41.742 -34.636 1.00 34.81 1121 HIS A O 1
ATOM 8684 N N . ALA A 1 1122 ? -13.822 40.698 -36.309 1.00 38.41 1122 ALA A N 1
ATOM 8685 C CA . ALA A 1 1122 ? -12.640 40.310 -35.533 1.00 38.41 1122 ALA A CA 1
ATOM 8686 C C . ALA A 1 1122 ? -11.654 41.480 -35.325 1.00 38.41 1122 ALA A C 1
ATOM 8688 O O . ALA A 1 1122 ? -11.089 41.615 -34.241 1.00 38.41 1122 ALA A O 1
ATOM 8689 N N . GLU A 1 1123 ? -11.539 42.400 -36.293 1.00 38.22 1123 GLU A N 1
ATOM 8690 C CA . GLU A 1 1123 ? -10.711 43.619 -36.178 1.00 38.22 1123 GLU A CA 1
ATOM 8691 C C . GLU A 1 1123 ? -11.162 44.600 -35.069 1.00 38.22 1123 GLU A C 1
ATOM 8693 O O . GLU A 1 1123 ? -10.462 45.566 -34.770 1.00 38.22 1123 GLU A O 1
ATOM 8698 N N . LEU A 1 1124 ? -12.333 44.399 -34.448 1.00 39.72 1124 LEU A N 1
ATOM 8699 C CA . LEU A 1 1124 ? -12.886 45.297 -33.421 1.00 39.72 1124 LEU A CA 1
ATOM 8700 C C . LEU A 1 1124 ? -12.536 44.910 -31.975 1.00 39.72 1124 LEU A C 1
ATOM 8702 O O . LEU A 1 1124 ? -12.780 45.721 -31.080 1.00 39.72 1124 LEU A O 1
ATOM 8706 N N . MET A 1 1125 ? -11.977 43.717 -31.744 1.00 41.81 1125 MET A N 1
ATOM 8707 C CA . MET A 1 1125 ? -11.616 43.222 -30.403 1.00 41.81 1125 MET A CA 1
ATOM 8708 C C . MET A 1 1125 ? -10.096 43.104 -30.182 1.00 41.81 1125 MET A C 1
ATOM 8710 O O . MET A 1 1125 ? -9.675 42.801 -29.070 1.00 41.81 1125 MET A O 1
ATOM 8714 N N . GLU A 1 1126 ? -9.269 43.373 -31.200 1.00 51.12 1126 GLU A N 1
ATOM 8715 C CA . GLU A 1 1126 ? -7.808 43.461 -31.064 1.00 51.12 1126 GLU A CA 1
ATOM 8716 C C . GLU A 1 1126 ? -7.377 44.913 -30.765 1.00 51.12 1126 GLU A C 1
ATOM 8718 O O . GLU A 1 1126 ? -7.771 45.857 -31.453 1.00 51.12 1126 GLU A O 1
ATOM 8723 N N . GLY A 1 1127 ? -6.531 45.096 -29.748 1.00 48.81 1127 GLY A N 1
ATOM 8724 C CA . GLY A 1 1127 ? -5.756 46.324 -29.544 1.00 48.81 1127 GLY A CA 1
ATOM 8725 C C . GLY A 1 1127 ? -6.043 47.042 -28.228 1.00 48.81 1127 GLY A C 1
ATOM 8726 O O . GLY A 1 1127 ? -6.872 47.951 -28.175 1.00 48.81 1127 GLY A O 1
ATOM 8727 N N . SER A 1 1128 ? -5.308 46.689 -27.178 1.00 47.88 1128 SER A N 1
ATOM 8728 C CA . SER A 1 1128 ? -4.968 47.657 -26.126 1.00 47.88 1128 SER A CA 1
ATOM 8729 C C . SER A 1 1128 ? -3.544 47.460 -25.613 1.00 47.88 1128 SER A C 1
ATOM 8731 O O . SER A 1 1128 ? -2.836 48.445 -25.490 1.00 47.88 1128 SER A O 1
ATOM 8733 N N . GLU A 1 1129 ? -3.081 46.222 -25.407 1.00 49.66 1129 GLU A N 1
ATOM 8734 C CA . GLU A 1 1129 ? -1.747 45.981 -24.817 1.00 49.66 1129 GLU A CA 1
ATOM 8735 C C . GLU A 1 1129 ? -0.613 45.855 -25.866 1.00 49.66 1129 GLU A C 1
ATOM 8737 O O . GLU A 1 1129 ? 0.482 46.360 -25.637 1.00 49.66 1129 GLU A O 1
ATOM 8742 N N . ASP A 1 1130 ? -0.870 45.307 -27.068 1.00 49.69 1130 ASP A N 1
ATOM 8743 C CA . ASP A 1 1130 ? 0.134 45.244 -28.161 1.00 49.69 1130 ASP A CA 1
ATOM 8744 C C . ASP A 1 1130 ? 0.586 46.638 -28.654 1.00 49.69 1130 ASP A C 1
ATOM 8746 O O . ASP A 1 1130 ? 1.673 46.792 -29.219 1.00 49.69 1130 ASP A O 1
ATOM 8750 N N . GLU A 1 1131 ? -0.262 47.655 -28.467 1.00 52.28 1131 GLU A N 1
ATOM 8751 C CA . GLU A 1 1131 ? 0.006 49.045 -28.856 1.00 52.28 1131 GLU A CA 1
ATOM 8752 C C . GLU A 1 1131 ? 0.800 49.804 -27.772 1.00 52.28 1131 GLU A C 1
ATOM 8754 O O . GLU A 1 1131 ? 1.608 50.668 -28.114 1.00 52.28 1131 GLU A O 1
ATOM 8759 N N . GLU A 1 1132 ? 0.641 49.442 -26.492 1.00 53.75 1132 GLU A N 1
ATOM 8760 C CA . GLU A 1 1132 ? 1.405 49.990 -25.356 1.00 53.75 1132 GLU A CA 1
ATOM 8761 C C . GLU A 1 1132 ? 2.884 49.571 -25.427 1.00 53.75 1132 GLU A C 1
ATOM 8763 O O . GLU A 1 1132 ? 3.766 50.432 -25.395 1.00 53.75 1132 GLU A O 1
ATOM 8768 N N . ASP A 1 1133 ? 3.156 48.278 -25.659 1.00 55.22 1133 ASP A N 1
ATOM 8769 C CA . ASP A 1 1133 ? 4.524 47.742 -25.802 1.00 55.22 1133 ASP A CA 1
ATOM 8770 C C . ASP A 1 1133 ? 5.266 48.365 -27.009 1.00 55.22 1133 ASP A C 1
ATOM 8772 O O . ASP A 1 1133 ? 6.473 48.591 -26.958 1.00 55.22 1133 ASP A O 1
ATOM 8776 N N . CYS A 1 1134 ? 4.561 48.690 -28.103 1.00 55.28 1134 CYS A N 1
ATOM 8777 C CA . CYS A 1 1134 ? 5.173 49.350 -29.267 1.00 55.28 1134 CYS A CA 1
ATOM 8778 C C . CYS A 1 1134 ? 5.464 50.842 -29.038 1.00 55.28 1134 CYS A C 1
ATOM 8780 O O . CYS A 1 1134 ? 6.404 51.378 -29.627 1.00 55.28 1134 CYS A O 1
ATOM 8782 N N . THR A 1 1135 ? 4.668 51.515 -28.206 1.00 56.66 1135 THR A N 1
ATOM 8783 C CA . THR A 1 1135 ? 4.817 52.951 -27.928 1.00 56.66 1135 THR A CA 1
ATOM 8784 C C . THR A 1 1135 ? 5.987 53.200 -26.969 1.00 56.66 1135 THR A C 1
ATOM 8786 O O . THR A 1 1135 ? 6.794 54.096 -27.219 1.00 56.66 1135 THR A O 1
ATOM 8789 N N . GLU A 1 1136 ? 6.166 52.349 -25.948 1.00 59.31 1136 GLU A N 1
ATOM 8790 C CA . GLU A 1 1136 ? 7.348 52.380 -25.066 1.00 59.31 1136 GLU A CA 1
ATOM 8791 C C . GLU A 1 1136 ? 8.668 52.188 -25.831 1.00 59.31 1136 GLU A C 1
ATOM 8793 O O . GLU A 1 1136 ? 9.664 52.858 -25.542 1.00 59.31 1136 GLU A O 1
ATOM 8798 N N . ASP A 1 1137 ? 8.691 51.302 -26.830 1.00 56.03 1137 ASP A N 1
ATOM 8799 C CA . ASP A 1 1137 ? 9.885 51.041 -27.639 1.00 56.03 1137 ASP A CA 1
ATOM 8800 C C . ASP A 1 1137 ? 10.269 52.243 -28.521 1.00 56.03 1137 ASP A C 1
ATOM 8802 O O . ASP A 1 1137 ? 11.456 52.529 -28.697 1.00 56.03 1137 ASP A O 1
ATOM 8806 N N . LEU A 1 1138 ? 9.288 52.985 -29.047 1.00 55.66 1138 LEU A N 1
ATOM 8807 C CA . LEU A 1 1138 ? 9.531 54.210 -29.821 1.00 55.66 1138 LEU A CA 1
ATOM 8808 C C . LEU A 1 1138 ? 10.047 55.356 -28.938 1.00 55.66 1138 LEU A C 1
ATOM 8810 O O . LEU A 1 1138 ? 10.908 56.120 -29.384 1.00 55.66 1138 LEU A O 1
ATOM 8814 N N . ILE A 1 1139 ? 9.589 55.428 -27.683 1.00 57.59 1139 ILE A N 1
ATOM 8815 C CA . ILE A 1 1139 ? 10.113 56.355 -26.667 1.00 57.59 1139 ILE A CA 1
ATOM 8816 C C . ILE A 1 1139 ? 11.561 55.978 -26.306 1.00 57.59 1139 ILE A C 1
ATOM 8818 O O . ILE A 1 1139 ? 12.447 56.834 -26.334 1.00 57.59 1139 ILE A O 1
ATOM 8822 N N . ARG A 1 1140 ? 11.856 54.690 -26.061 1.00 57.09 1140 ARG A N 1
ATOM 8823 C CA . ARG A 1 1140 ? 13.224 54.203 -25.767 1.00 57.09 1140 ARG A CA 1
ATOM 8824 C C . ARG A 1 1140 ? 14.198 54.375 -26.931 1.00 57.09 1140 ARG A C 1
ATOM 8826 O O . ARG A 1 1140 ? 15.375 54.642 -26.701 1.00 57.09 1140 ARG A O 1
ATOM 8833 N N . ALA A 1 1141 ? 13.725 54.232 -28.168 1.00 52.25 1141 ALA A N 1
ATOM 8834 C CA . ALA A 1 1141 ? 14.517 54.475 -29.372 1.00 52.25 1141 ALA A CA 1
ATOM 8835 C C . ALA A 1 1141 ? 14.708 55.976 -29.682 1.00 52.25 1141 ALA A C 1
ATOM 8837 O O . ALA A 1 1141 ? 15.435 56.310 -30.620 1.00 52.25 1141 ALA A O 1
ATOM 8838 N N . GLY A 1 1142 ? 14.080 56.877 -28.911 1.00 50.72 1142 GLY A N 1
ATOM 8839 C CA . GLY A 1 1142 ? 14.180 58.331 -29.069 1.00 50.72 1142 GLY A CA 1
ATOM 8840 C C . GLY A 1 1142 ? 13.463 58.872 -30.307 1.00 50.72 1142 GLY A C 1
ATOM 8841 O O . GLY A 1 1142 ? 13.857 59.908 -30.839 1.00 50.72 1142 GLY A O 1
ATOM 8842 N N . VAL A 1 1143 ? 12.462 58.143 -30.806 1.00 54.88 1143 VAL A N 1
ATOM 8843 C CA . VAL A 1 1143 ? 11.801 58.412 -32.090 1.00 54.88 1143 VAL A CA 1
ATOM 8844 C C . VAL A 1 1143 ? 10.561 59.302 -31.929 1.00 54.88 1143 VAL A C 1
ATOM 8846 O O . VAL A 1 1143 ? 10.253 60.064 -32.841 1.00 54.88 1143 VAL A O 1
ATOM 8849 N N . ILE A 1 1144 ? 9.890 59.244 -30.775 1.00 56.66 1144 ILE A N 1
ATOM 8850 C CA . ILE A 1 1144 ? 8.800 60.146 -30.359 1.00 56.66 1144 ILE A CA 1
ATOM 8851 C C . ILE A 1 1144 ? 8.980 60.520 -28.882 1.00 56.66 1144 ILE A C 1
ATOM 8853 O O . ILE A 1 1144 ? 9.618 59.783 -28.127 1.00 56.66 1144 ILE A O 1
ATOM 8857 N N . THR A 1 1145 ? 8.428 61.655 -28.463 1.00 66.81 1145 THR A N 1
ATOM 8858 C CA . THR A 1 1145 ? 8.427 62.096 -27.057 1.00 66.81 1145 THR A CA 1
ATOM 8859 C C . THR A 1 1145 ? 7.247 61.510 -26.271 1.00 66.81 1145 THR A C 1
ATOM 8861 O O . THR A 1 1145 ? 6.231 61.129 -26.851 1.00 66.81 1145 THR A O 1
ATOM 8864 N N . GLU A 1 1146 ? 7.357 61.452 -24.938 1.00 64.56 1146 GLU A N 1
ATOM 8865 C CA . GLU A 1 1146 ? 6.254 61.009 -24.062 1.00 64.56 1146 GLU A CA 1
ATOM 8866 C C . GLU A 1 1146 ? 4.981 61.859 -24.250 1.00 64.56 1146 GLU A C 1
ATOM 8868 O O . GLU A 1 1146 ? 3.872 61.336 -24.201 1.00 64.56 1146 GLU A O 1
ATOM 8873 N N . GLU A 1 1147 ? 5.134 63.152 -24.550 1.00 65.75 1147 GLU A N 1
ATOM 8874 C CA . GLU A 1 1147 ? 4.019 64.085 -24.761 1.00 65.75 1147 GLU A CA 1
ATOM 8875 C C . GLU A 1 1147 ? 3.269 63.798 -26.081 1.00 65.75 1147 GLU A C 1
ATOM 8877 O O . GLU A 1 1147 ? 2.039 63.818 -26.128 1.00 65.75 1147 GLU A O 1
ATOM 8882 N N . GLU A 1 1148 ? 3.993 63.428 -27.145 1.00 60.84 1148 GLU A N 1
ATOM 8883 C CA . GLU A 1 1148 ? 3.404 63.006 -28.428 1.00 60.84 1148 GLU A CA 1
ATOM 8884 C C . GLU A 1 1148 ? 2.672 61.656 -28.314 1.00 60.84 1148 GLU A C 1
ATOM 8886 O O . GLU A 1 1148 ? 1.667 61.426 -28.995 1.00 60.84 1148 GLU A O 1
ATOM 8891 N N . ALA A 1 1149 ? 3.138 60.769 -27.428 1.00 59.44 1149 ALA A N 1
ATOM 8892 C CA . ALA A 1 1149 ? 2.490 59.489 -27.150 1.00 59.44 1149 ALA A CA 1
ATOM 8893 C C . ALA A 1 1149 ? 1.132 59.660 -26.437 1.00 59.44 1149 ALA A C 1
ATOM 8895 O O . ALA A 1 1149 ? 0.154 58.996 -26.802 1.00 59.44 1149 ALA A O 1
ATOM 8896 N N . GLU A 1 1150 ? 1.030 60.587 -25.476 1.00 62.53 1150 GLU A N 1
ATOM 8897 C CA . GLU A 1 1150 ? -0.234 60.886 -24.786 1.00 62.53 1150 GLU A CA 1
ATOM 8898 C C . GLU A 1 1150 ? -1.289 61.494 -25.727 1.00 62.53 1150 GLU A C 1
ATOM 8900 O O . GLU A 1 1150 ? -2.470 61.126 -25.671 1.00 62.53 1150 GLU A O 1
ATOM 8905 N N . GLU A 1 1151 ? -0.884 62.374 -26.647 1.00 62.31 1151 GLU A N 1
ATOM 8906 C CA . GLU A 1 1151 ? -1.807 63.012 -27.595 1.00 62.31 1151 GLU A CA 1
ATOM 8907 C C . GLU A 1 1151 ? -2.424 61.996 -28.581 1.00 62.31 1151 GLU A C 1
ATOM 8909 O O . GLU A 1 1151 ? -3.628 62.040 -28.878 1.00 62.31 1151 GLU A O 1
ATOM 8914 N N . MET A 1 1152 ? -1.629 61.019 -29.036 1.00 60.53 1152 MET A N 1
ATOM 8915 C CA . MET A 1 1152 ? -2.100 59.915 -29.884 1.00 60.53 1152 MET A CA 1
ATOM 8916 C C . MET A 1 1152 ? -3.087 58.993 -29.148 1.00 60.53 1152 MET A C 1
ATOM 8918 O O . MET A 1 1152 ? -4.109 58.591 -29.724 1.00 60.53 1152 MET A O 1
ATOM 8922 N N . ALA A 1 1153 ? -2.848 58.714 -27.862 1.00 54.53 1153 ALA A N 1
ATOM 8923 C CA . ALA A 1 1153 ? -3.727 57.882 -27.039 1.00 54.53 1153 ALA A CA 1
ATOM 8924 C C . ALA A 1 1153 ? -5.118 58.518 -26.835 1.00 54.53 1153 ALA A C 1
ATOM 8926 O O . ALA A 1 1153 ? -6.152 57.846 -26.960 1.00 54.53 1153 ALA A O 1
ATOM 8927 N N . ILE A 1 1154 ? -5.171 59.834 -26.595 1.00 58.16 1154 ILE A N 1
ATOM 8928 C CA . ILE A 1 1154 ? -6.426 60.581 -26.398 1.00 58.16 1154 ILE A CA 1
ATOM 8929 C C . ILE A 1 1154 ? -7.276 60.585 -27.677 1.00 58.16 1154 ILE A C 1
ATOM 8931 O O . ILE A 1 1154 ? -8.490 60.345 -27.631 1.00 58.16 1154 ILE A O 1
ATOM 8935 N N . LYS A 1 1155 ? -6.651 60.794 -28.842 1.00 55.75 1155 LYS A N 1
ATOM 8936 C CA . LYS A 1 1155 ? -7.350 60.836 -30.134 1.00 55.75 1155 LYS A CA 1
ATOM 8937 C C . LYS A 1 1155 ? -7.994 59.487 -30.483 1.00 55.75 1155 LYS A C 1
ATOM 8939 O O . LYS A 1 1155 ? -9.172 59.452 -30.853 1.00 55.75 1155 LYS A O 1
ATOM 8944 N N . LYS A 1 1156 ? -7.286 58.373 -30.262 1.00 53.91 1156 LYS A N 1
ATOM 8945 C CA . LYS A 1 1156 ? -7.790 57.006 -30.507 1.00 53.91 1156 LYS A CA 1
ATOM 8946 C C . LYS A 1 1156 ? -8.922 56.589 -29.567 1.00 53.91 1156 LYS A C 1
ATOM 8948 O O . LYS A 1 1156 ? -9.861 55.915 -30.005 1.00 53.91 1156 LYS A O 1
ATOM 8953 N N . LYS A 1 1157 ? -8.893 57.022 -28.298 1.00 48.28 1157 LYS A N 1
ATOM 8954 C CA . LYS A 1 1157 ? -9.983 56.765 -27.336 1.00 48.28 1157 LYS A CA 1
ATOM 8955 C C . LYS A 1 1157 ? -11.309 57.366 -27.822 1.00 48.28 1157 LYS A C 1
ATOM 8957 O O . LYS A 1 1157 ? -12.350 56.710 -27.738 1.00 48.28 1157 LYS A O 1
ATOM 8962 N N . SER A 1 1158 ? -11.254 58.557 -28.424 1.00 50.16 1158 SER A N 1
ATOM 8963 C CA . SER A 1 1158 ? -12.427 59.219 -29.012 1.00 50.16 1158 SER A CA 1
ATOM 8964 C C . SER A 1 1158 ? -12.981 58.485 -30.249 1.00 50.16 1158 SER A C 1
ATOM 8966 O O . SER A 1 1158 ? -14.197 58.360 -30.411 1.00 50.16 1158 SER A O 1
ATOM 8968 N N . GLU A 1 1159 ? -12.114 57.909 -31.090 1.00 51.31 1159 GLU A N 1
ATOM 8969 C CA . GLU A 1 1159 ? -12.523 57.182 -32.301 1.00 51.31 1159 GLU A CA 1
ATOM 8970 C C . GLU A 1 1159 ? -13.153 55.816 -31.987 1.00 51.31 1159 GLU A C 1
ATOM 8972 O O . GLU A 1 1159 ? -14.153 55.434 -32.611 1.00 51.31 1159 GLU A O 1
ATOM 8977 N N . LYS A 1 1160 ? -12.637 55.100 -30.975 1.00 48.28 1160 LYS A N 1
ATOM 8978 C CA . LYS A 1 1160 ? -13.250 53.855 -30.475 1.00 48.28 1160 LYS A CA 1
ATOM 8979 C C . LYS A 1 1160 ? -14.636 54.111 -29.872 1.00 48.28 1160 LYS A C 1
ATOM 8981 O O . LYS A 1 1160 ? -15.578 53.383 -30.197 1.00 48.28 1160 LYS A O 1
ATOM 8986 N N . GLN A 1 1161 ? -14.802 55.182 -29.089 1.00 47.50 1161 GLN A N 1
ATOM 8987 C CA . GLN A 1 1161 ? -16.111 55.590 -28.557 1.00 47.50 1161 GLN A CA 1
ATOM 8988 C C . GLN A 1 1161 ? -17.110 55.951 -29.673 1.00 47.50 1161 GLN A C 1
ATOM 8990 O O . GLN A 1 1161 ? -18.273 55.539 -29.622 1.00 47.50 1161 GLN A O 1
ATOM 8995 N N . ALA A 1 1162 ? -16.666 56.632 -30.734 1.00 49.78 1162 ALA A N 1
ATOM 8996 C CA . ALA A 1 1162 ? -17.517 56.969 -31.877 1.00 49.78 1162 ALA A CA 1
ATOM 8997 C C . ALA A 1 1162 ? -17.967 55.732 -32.686 1.00 49.78 1162 ALA A C 1
ATOM 8999 O O . ALA A 1 1162 ? -19.127 55.655 -33.112 1.00 49.78 1162 ALA A O 1
ATOM 9000 N N . LYS A 1 1163 ? -17.087 54.734 -32.876 1.00 47.31 1163 LYS A N 1
ATOM 9001 C CA . LYS A 1 1163 ? -17.429 53.456 -33.536 1.00 47.31 1163 LYS A CA 1
ATOM 9002 C C . LYS A 1 1163 ? -18.436 52.639 -32.719 1.00 47.31 1163 LYS A C 1
ATOM 9004 O O . LYS A 1 1163 ? -19.409 52.139 -33.292 1.00 47.31 1163 LYS A O 1
ATOM 9009 N N . LEU A 1 1164 ? -18.261 52.573 -31.398 1.00 44.56 1164 LEU A N 1
ATOM 9010 C CA . LEU A 1 1164 ? -19.167 51.863 -30.489 1.00 44.56 1164 LEU A CA 1
ATOM 9011 C C . LEU A 1 1164 ? -20.572 52.493 -30.469 1.00 44.56 1164 LEU A C 1
ATOM 9013 O O . LEU A 1 1164 ? -21.576 51.789 -30.595 1.00 44.56 1164 LEU A O 1
ATOM 9017 N N . MET A 1 1165 ? -20.658 53.828 -30.438 1.00 46.81 1165 MET A N 1
ATOM 9018 C CA . MET A 1 1165 ? -21.931 54.564 -30.504 1.00 46.81 1165 MET A CA 1
ATOM 9019 C C . MET A 1 1165 ? -22.694 54.327 -31.818 1.00 46.81 1165 MET A C 1
ATOM 9021 O O . MET A 1 1165 ? -23.925 54.225 -31.829 1.00 46.81 1165 MET A O 1
ATOM 9025 N N . LYS A 1 1166 ? -21.980 54.179 -32.940 1.00 46.62 1166 LYS A N 1
ATOM 9026 C CA . LYS A 1 1166 ? -22.585 53.892 -34.252 1.00 46.62 1166 LYS A CA 1
ATOM 9027 C C . LYS A 1 1166 ? -23.155 52.468 -34.328 1.00 46.62 1166 LYS A C 1
ATOM 9029 O O . LYS A 1 1166 ? -24.216 52.266 -34.923 1.00 46.62 1166 LYS A O 1
ATOM 9034 N N . LEU A 1 1167 ? -22.495 51.499 -33.689 1.00 45.62 1167 LEU A N 1
ATOM 9035 C CA . LEU A 1 1167 ? -22.949 50.107 -33.585 1.00 45.62 1167 LEU A CA 1
ATOM 9036 C C . LEU A 1 1167 ? -24.168 49.962 -32.662 1.00 45.62 1167 LEU A C 1
ATOM 9038 O O . LEU A 1 1167 ? -25.157 49.343 -33.060 1.00 45.62 1167 LEU A O 1
ATOM 9042 N N . LEU A 1 1168 ? -24.155 50.610 -31.493 1.00 45.22 1168 LEU A N 1
ATOM 9043 C CA . LEU A 1 1168 ? -25.282 50.615 -30.549 1.00 45.22 1168 LEU A CA 1
ATOM 9044 C C . LEU A 1 1168 ? -26.529 51.305 -31.134 1.00 45.22 1168 LEU A C 1
ATOM 9046 O O . LEU A 1 1168 ? -27.650 50.817 -30.981 1.00 45.22 1168 LEU A O 1
ATOM 9050 N N . SER A 1 1169 ? -26.339 52.386 -31.897 1.00 42.81 1169 SER A N 1
ATOM 9051 C CA . SER A 1 1169 ? -27.403 53.063 -32.654 1.00 42.81 1169 SER A CA 1
ATOM 9052 C C . SER A 1 1169 ? -28.020 52.169 -33.744 1.00 42.81 1169 SER A C 1
ATOM 9054 O O . SER A 1 1169 ? -29.247 52.092 -33.881 1.00 42.81 1169 SER A O 1
ATOM 9056 N N . ASN A 1 1170 ? -27.190 51.426 -34.485 1.00 43.31 1170 ASN A N 1
ATOM 9057 C CA . ASN A 1 1170 ? -27.654 50.486 -35.510 1.00 43.31 1170 ASN A CA 1
ATOM 9058 C C . ASN A 1 1170 ? -28.368 49.260 -34.918 1.00 43.31 1170 ASN A C 1
ATOM 9060 O O . ASN A 1 1170 ? -29.334 48.777 -35.513 1.00 43.31 1170 ASN A O 1
ATOM 9064 N N . ALA A 1 1171 ? -27.941 48.782 -33.748 1.00 40.84 1171 ALA A N 1
ATOM 9065 C CA . ALA A 1 1171 ? -28.595 47.689 -33.032 1.00 40.84 1171 ALA A CA 1
ATOM 9066 C C . ALA A 1 1171 ? -29.953 48.118 -32.439 1.00 40.84 1171 ALA A C 1
ATOM 9068 O O . ALA A 1 1171 ? -30.942 47.397 -32.572 1.00 40.84 1171 ALA A O 1
ATOM 9069 N N . SER A 1 1172 ? -30.039 49.340 -31.898 1.00 40.12 1172 SER A N 1
ATOM 9070 C CA . SER A 1 1172 ? -31.282 49.949 -31.393 1.00 40.12 1172 SER A CA 1
ATOM 9071 C C . SER A 1 1172 ? -32.341 50.137 -32.492 1.00 40.12 1172 SER A C 1
ATOM 9073 O O . SER A 1 1172 ? -33.520 49.841 -32.288 1.00 40.12 1172 SER A O 1
ATOM 9075 N N . ARG A 1 1173 ? -31.932 50.523 -33.712 1.00 38.97 1173 ARG A N 1
ATOM 9076 C CA . ARG A 1 1173 ? -32.836 50.616 -34.879 1.00 38.97 1173 ARG A CA 1
ATOM 9077 C C . ARG A 1 1173 ? -33.397 49.272 -35.351 1.00 38.97 1173 ARG A C 1
ATOM 9079 O O . ARG A 1 1173 ? -34.436 49.267 -36.005 1.00 38.97 1173 ARG A O 1
ATOM 9086 N N . LYS A 1 1174 ? -32.742 48.149 -35.036 1.00 38.12 1174 LYS A N 1
ATOM 9087 C CA . LYS A 1 1174 ? -33.195 46.794 -35.402 1.00 38.12 1174 LYS A CA 1
ATOM 9088 C C . LYS A 1 1174 ? -34.127 46.153 -34.362 1.00 38.12 1174 LYS A C 1
ATOM 9090 O O . LYS A 1 1174 ? -34.519 45.005 -34.537 1.00 38.12 1174 LYS A O 1
ATOM 9095 N N . GLY A 1 1175 ? -34.525 46.898 -33.326 1.00 36.50 1175 GLY A N 1
ATOM 9096 C CA . GLY A 1 1175 ? -35.665 46.561 -32.467 1.00 36.50 1175 GLY A CA 1
ATOM 9097 C C . GLY A 1 1175 ? -35.469 45.412 -31.475 1.00 36.50 1175 GLY A C 1
ATOM 9098 O O . GLY A 1 1175 ? -36.448 45.004 -30.867 1.00 36.50 1175 GLY A O 1
ATOM 9099 N N . ASN A 1 1176 ? -34.248 44.912 -31.269 1.00 39.78 1176 ASN A N 1
ATOM 9100 C CA . ASN A 1 1176 ? -33.995 43.765 -30.393 1.00 39.78 1176 ASN A CA 1
ATOM 9101 C C . ASN A 1 1176 ? -32.838 44.047 -29.430 1.00 39.78 1176 ASN A C 1
ATOM 9103 O O . ASN A 1 1176 ? -31.689 43.795 -29.779 1.00 39.78 1176 ASN A O 1
ATOM 9107 N N . MET A 1 1177 ? -33.138 44.548 -28.228 1.00 38.03 1177 MET A N 1
ATOM 9108 C CA . MET A 1 1177 ? -32.307 44.319 -27.037 1.00 38.03 1177 MET A CA 1
ATOM 9109 C C . MET A 1 1177 ? -33.042 44.728 -25.753 1.00 38.03 1177 MET A C 1
ATOM 9111 O O . MET A 1 1177 ? -33.632 45.805 -25.688 1.00 38.03 1177 MET A O 1
ATOM 9115 N N . GLY A 1 1178 ? -32.948 43.881 -24.726 1.00 37.75 1178 GLY A N 1
ATOM 9116 C CA . GLY A 1 1178 ? -33.111 44.252 -23.320 1.00 37.75 1178 GLY A CA 1
ATOM 9117 C C . GLY A 1 1178 ? -31.788 43.992 -22.597 1.00 37.75 1178 GLY A C 1
ATOM 9118 O O . GLY A 1 1178 ? -31.144 42.979 -22.867 1.00 37.75 1178 GLY A O 1
ATOM 9119 N N . VAL A 1 1179 ? -31.368 44.911 -21.727 1.00 37.47 1179 VAL A N 1
ATOM 9120 C CA . VAL A 1 1179 ? -30.131 44.821 -20.930 1.00 37.47 1179 VAL A CA 1
ATOM 9121 C C . VAL A 1 1179 ? -30.510 44.392 -19.511 1.00 37.47 1179 VAL A C 1
ATOM 9123 O O . VAL A 1 1179 ? -31.456 44.945 -18.953 1.00 37.47 1179 VAL A O 1
ATOM 9126 N N . VAL A 1 1180 ? -29.806 43.419 -18.923 1.00 35.34 1180 VAL A N 1
ATOM 9127 C CA . VAL A 1 1180 ? -30.026 42.983 -17.531 1.00 35.34 1180 VAL A CA 1
ATOM 9128 C C . VAL A 1 1180 ? -28.712 43.093 -16.759 1.00 35.34 1180 VAL A C 1
ATOM 9130 O O . VAL A 1 1180 ? -27.697 42.557 -17.191 1.00 35.34 1180 VAL A O 1
ATOM 9133 N N . SER A 1 1181 ? -28.750 43.813 -15.638 1.00 36.62 1181 SER A N 1
ATOM 9134 C CA . SER A 1 1181 ? -27.640 44.007 -14.695 1.00 36.62 1181 SER A CA 1
ATOM 9135 C C . SER A 1 1181 ? -27.497 42.797 -13.759 1.00 36.62 1181 SER A C 1
ATOM 9137 O O . SER A 1 1181 ? -28.492 42.202 -13.348 1.00 36.62 1181 SER A O 1
ATOM 9139 N N . GLU A 1 1182 ? -26.262 42.431 -13.409 1.00 35.81 1182 GLU A N 1
ATOM 9140 C CA . GLU A 1 1182 ? -25.907 41.181 -12.717 1.00 35.81 1182 GLU A CA 1
ATOM 9141 C C . GLU A 1 1182 ? -26.252 41.132 -11.209 1.00 35.81 1182 GLU A C 1
ATOM 9143 O O . GLU A 1 1182 ? -25.951 40.146 -10.537 1.00 35.81 1182 GLU A O 1
ATOM 9148 N N . ARG A 1 1183 ? -26.904 42.162 -10.648 1.00 31.47 1183 ARG A N 1
ATOM 9149 C CA . ARG A 1 1183 ? -27.139 42.259 -9.192 1.00 31.47 1183 ARG A CA 1
ATOM 9150 C C . ARG A 1 1183 ? -28.279 41.401 -8.617 1.00 31.47 1183 ARG A C 1
ATOM 9152 O O . ARG A 1 1183 ? -28.335 41.279 -7.401 1.00 31.47 1183 ARG A O 1
ATOM 9159 N N . ASP A 1 1184 ? -29.114 40.745 -9.427 1.00 37.50 1184 ASP A N 1
ATOM 9160 C CA . ASP A 1 1184 ? -30.232 39.907 -8.944 1.00 37.50 1184 ASP A CA 1
ATOM 9161 C C . ASP A 1 1184 ? -30.159 38.461 -9.476 1.00 37.50 1184 ASP A C 1
ATOM 9163 O O . ASP A 1 1184 ? -30.782 38.090 -10.477 1.00 37.50 1184 ASP A O 1
ATOM 9167 N N . ARG A 1 1185 ? -29.390 37.595 -8.800 1.00 36.03 1185 ARG A N 1
ATOM 9168 C CA . ARG A 1 1185 ? -29.174 36.192 -9.224 1.00 36.03 1185 ARG A CA 1
ATOM 9169 C C . ARG A 1 1185 ? -30.317 35.212 -8.917 1.00 36.03 1185 ARG A C 1
ATOM 9171 O O . ARG A 1 1185 ? -30.215 34.047 -9.289 1.00 36.03 1185 ARG A O 1
ATOM 9178 N N . THR A 1 1186 ? -31.433 35.644 -8.331 1.00 33.22 1186 THR A N 1
ATOM 9179 C CA . THR A 1 1186 ? -32.541 34.735 -7.959 1.00 33.22 1186 THR A CA 1
ATOM 9180 C C . THR A 1 1186 ? -33.757 34.761 -8.897 1.00 33.22 1186 THR A C 1
ATOM 9182 O O . THR A 1 1186 ? -34.561 33.836 -8.840 1.00 33.22 1186 THR A O 1
ATOM 9185 N N . TYR A 1 1187 ? -33.882 35.727 -9.820 1.00 37.34 1187 TYR A N 1
ATOM 9186 C CA . TYR A 1 1187 ? -35.073 35.863 -10.693 1.00 37.34 1187 TYR A CA 1
ATOM 9187 C C . TYR A 1 1187 ? -34.821 35.718 -12.210 1.00 37.34 1187 TYR A C 1
ATOM 9189 O O . TYR A 1 1187 ? -35.759 35.730 -13.012 1.00 37.34 1187 TYR A O 1
ATOM 9197 N N . THR A 1 1188 ? -33.576 35.525 -12.650 1.00 45.91 1188 THR A N 1
ATOM 9198 C CA . THR A 1 1188 ? -33.190 35.693 -14.065 1.00 45.91 1188 THR A CA 1
ATOM 9199 C C . THR A 1 1188 ? -33.386 34.471 -14.968 1.00 45.91 1188 THR A C 1
ATOM 9201 O O . THR A 1 1188 ? -33.550 34.648 -16.177 1.00 45.91 1188 THR A O 1
ATOM 9204 N N . ARG A 1 1189 ? -33.489 33.237 -14.450 1.00 38.56 1189 ARG A N 1
ATOM 9205 C CA . ARG A 1 1189 ? -33.739 32.065 -15.324 1.00 38.56 1189 ARG A CA 1
ATOM 9206 C C . ARG A 1 1189 ? -35.127 32.086 -15.972 1.00 38.56 1189 ARG A C 1
ATOM 9208 O O . ARG A 1 1189 ? -35.253 31.738 -17.143 1.00 38.56 1189 ARG A O 1
ATOM 9215 N N . THR A 1 1190 ? -36.153 32.554 -15.263 1.00 42.22 1190 THR A N 1
ATOM 9216 C CA . THR A 1 1190 ? -37.535 32.574 -15.775 1.00 42.22 1190 THR A CA 1
ATOM 9217 C C . THR A 1 1190 ? -37.774 33.735 -16.748 1.00 42.22 1190 THR A C 1
ATOM 9219 O O . THR A 1 1190 ? -38.508 33.581 -17.724 1.00 42.22 1190 THR A O 1
ATOM 9222 N N . GLY A 1 1191 ? -37.125 34.885 -16.525 1.00 41.78 1191 GLY A N 1
ATOM 9223 C CA . GLY A 1 1191 ? -37.230 36.066 -17.392 1.00 41.78 1191 GLY A CA 1
ATOM 9224 C C . GLY A 1 1191 ? -36.503 35.902 -18.729 1.00 41.78 1191 GLY A C 1
ATOM 9225 O O . GLY A 1 1191 ? -37.086 36.158 -19.784 1.00 41.78 1191 GLY A O 1
ATOM 9226 N N . VAL A 1 1192 ? -35.266 35.390 -18.702 1.00 44.06 1192 VAL A N 1
ATOM 9227 C CA . VAL A 1 1192 ? -34.469 35.142 -19.917 1.00 44.06 1192 VAL A CA 1
ATOM 9228 C C . VAL A 1 1192 ? -35.102 34.040 -20.773 1.00 44.06 1192 VAL A C 1
ATOM 9230 O O . VAL A 1 1192 ? -35.176 34.181 -21.992 1.00 44.06 1192 VAL A O 1
ATOM 9233 N N . ALA A 1 1193 ? -35.664 32.995 -20.152 1.00 44.81 1193 ALA A N 1
ATOM 9234 C CA . ALA A 1 1193 ? -36.403 31.954 -20.867 1.00 44.81 1193 ALA A CA 1
ATOM 9235 C C . ALA A 1 1193 ? -37.702 32.477 -21.514 1.00 44.81 1193 ALA A C 1
ATOM 9237 O O . ALA A 1 1193 ? -38.017 32.094 -22.640 1.00 44.81 1193 ALA A O 1
ATOM 9238 N N . LYS A 1 1194 ? -38.438 33.389 -20.856 1.00 41.12 1194 LYS A N 1
ATOM 9239 C CA . LYS A 1 1194 ? -39.644 34.019 -21.431 1.00 41.12 1194 LYS A CA 1
ATOM 9240 C C . LYS A 1 1194 ? -39.330 34.925 -22.625 1.00 41.12 1194 LYS A C 1
ATOM 9242 O O . LYS A 1 1194 ? -40.076 34.905 -23.599 1.00 41.12 1194 LYS A O 1
ATOM 9247 N N . LEU A 1 1195 ? -38.240 35.692 -22.567 1.00 41.66 1195 LEU A N 1
ATOM 9248 C CA . LEU A 1 1195 ? -37.822 36.587 -23.654 1.00 41.66 1195 LEU A CA 1
ATOM 9249 C C . LEU A 1 1195 ? -37.240 35.812 -24.847 1.00 41.66 1195 LEU A C 1
ATOM 9251 O O . LEU A 1 1195 ? -37.571 36.112 -25.996 1.00 41.66 1195 LEU A O 1
ATOM 9255 N N . ALA A 1 1196 ? -36.470 34.752 -24.586 1.00 46.16 1196 ALA A N 1
ATOM 9256 C CA . ALA A 1 1196 ? -35.987 33.843 -25.624 1.00 46.16 1196 ALA A CA 1
ATOM 9257 C C . ALA A 1 1196 ? -37.140 33.081 -26.309 1.00 46.16 1196 ALA A C 1
ATOM 9259 O O . ALA A 1 1196 ? -37.132 32.926 -27.529 1.00 46.16 1196 ALA A O 1
ATOM 9260 N N . ALA A 1 1197 ? -38.178 32.682 -25.560 1.00 42.44 1197 ALA A N 1
ATOM 9261 C CA . ALA A 1 1197 ? -39.387 32.062 -26.117 1.00 42.44 1197 ALA A CA 1
ATOM 9262 C C . ALA A 1 1197 ? -40.222 33.016 -26.999 1.00 42.44 1197 ALA A C 1
ATOM 9264 O O . ALA A 1 1197 ? -40.991 32.554 -27.838 1.00 42.44 1197 ALA A O 1
ATOM 9265 N N . GLN A 1 1198 ? -40.053 34.335 -26.851 1.00 37.88 1198 GLN A N 1
ATOM 9266 C CA . GLN A 1 1198 ? -40.646 35.354 -27.729 1.00 37.88 1198 GLN A CA 1
ATOM 9267 C C . GLN A 1 1198 ? -39.740 35.731 -28.918 1.00 37.88 1198 GLN A C 1
ATOM 9269 O O . GLN A 1 1198 ? -40.066 36.643 -29.674 1.00 37.88 1198 GLN A O 1
ATOM 9274 N N . GLY A 1 1199 ? -38.617 35.028 -29.114 1.00 33.03 1199 GLY A N 1
ATOM 9275 C CA . GLY A 1 1199 ? -37.706 35.234 -30.244 1.00 33.03 1199 GLY A CA 1
ATOM 9276 C C . GLY A 1 1199 ? -36.721 36.394 -30.073 1.00 33.03 1199 GLY A C 1
ATOM 9277 O O . GLY A 1 1199 ? -36.055 36.774 -31.037 1.00 33.03 1199 GLY A O 1
ATOM 9278 N N . VAL A 1 1200 ? -36.597 36.955 -28.866 1.00 37.06 1200 VAL A N 1
ATOM 9279 C CA . VAL A 1 1200 ? -35.643 38.033 -28.576 1.00 37.06 1200 VAL A CA 1
ATOM 9280 C C . VAL A 1 1200 ? -34.269 37.422 -28.276 1.00 37.06 1200 VAL A C 1
ATOM 9282 O O . VAL A 1 1200 ? -34.115 36.659 -27.324 1.00 37.06 1200 VAL A O 1
ATOM 9285 N N . LYS A 1 1201 ? -33.252 37.751 -29.088 1.00 35.56 1201 LYS A N 1
ATOM 9286 C CA . LYS A 1 1201 ? -31.851 37.367 -28.832 1.00 35.56 1201 LYS A CA 1
ATOM 9287 C C . LYS A 1 1201 ? -31.298 38.185 -27.661 1.00 35.56 1201 LYS A C 1
ATOM 9289 O O . LYS A 1 1201 ? -31.291 39.411 -27.727 1.00 35.56 1201 LYS A O 1
ATOM 9294 N N . VAL A 1 1202 ? -30.824 37.505 -26.619 1.00 37.75 1202 VAL A N 1
ATOM 9295 C CA . VAL A 1 1202 ? -30.191 38.119 -25.442 1.00 37.75 1202 VAL A CA 1
ATOM 9296 C C . VAL A 1 1202 ? -28.687 37.855 -25.503 1.00 37.75 1202 VAL A C 1
ATOM 9298 O O . VAL A 1 1202 ? -28.278 36.703 -25.638 1.00 37.75 1202 VAL A O 1
ATOM 9301 N N . THR A 1 1203 ? -27.881 38.911 -25.398 1.00 35.31 1203 THR A N 1
ATOM 9302 C CA . THR A 1 1203 ? -26.415 38.839 -25.317 1.00 35.31 1203 THR A CA 1
ATOM 9303 C C . THR A 1 1203 ? -25.996 39.315 -23.929 1.00 35.31 1203 THR A C 1
ATOM 9305 O O . THR A 1 1203 ? -26.379 40.412 -23.530 1.00 35.31 1203 THR A O 1
ATOM 9308 N N . ILE A 1 1204 ? -25.242 38.496 -23.194 1.00 36.72 1204 ILE A N 1
ATOM 9309 C CA . ILE A 1 1204 ? -24.665 38.855 -21.890 1.00 36.72 1204 ILE A CA 1
ATOM 9310 C C . ILE A 1 1204 ? -23.207 39.245 -22.137 1.00 36.72 1204 ILE A C 1
ATOM 9312 O O . ILE A 1 1204 ? -22.498 38.520 -22.832 1.00 36.72 1204 ILE A O 1
ATOM 9316 N N . ILE A 1 1205 ? -22.789 40.400 -21.623 1.00 34.25 1205 ILE A N 1
ATOM 9317 C CA . ILE A 1 1205 ? -21.419 40.908 -21.742 1.00 34.25 1205 ILE A CA 1
ATOM 9318 C C . ILE A 1 1205 ? -20.815 40.866 -20.338 1.00 34.25 1205 ILE A C 1
ATOM 9320 O O . ILE A 1 1205 ? -21.344 41.514 -19.438 1.00 34.25 1205 ILE A O 1
ATOM 9324 N N . GLU A 1 1206 ? -19.748 40.093 -20.152 1.00 29.59 1206 GLU A N 1
ATOM 9325 C CA . GLU A 1 1206 ? -18.961 40.067 -18.916 1.00 29.59 1206 GLU A CA 1
ATOM 9326 C C . GLU A 1 1206 ? -17.695 40.924 -19.082 1.00 29.59 1206 GLU A C 1
ATOM 9328 O O . GLU A 1 1206 ? -17.065 40.912 -20.140 1.00 29.59 1206 GLU A O 1
ATOM 9333 N N . ASN A 1 1207 ? -17.335 41.601 -17.987 1.00 28.50 1207 ASN A N 1
ATOM 9334 C CA . ASN A 1 1207 ? -16.138 42.406 -17.705 1.00 28.50 1207 ASN A CA 1
ATOM 9335 C C . ASN A 1 1207 ? -16.250 43.937 -17.861 1.00 28.50 1207 ASN A C 1
ATOM 9337 O O . ASN A 1 1207 ? -16.547 44.481 -18.921 1.00 28.50 1207 ASN A O 1
ATOM 9341 N N . ASN A 1 1208 ? -15.897 44.592 -16.747 1.00 29.36 1208 ASN A N 1
ATOM 9342 C CA . ASN A 1 1208 ? -15.872 46.019 -16.405 1.00 29.36 1208 ASN A CA 1
ATOM 9343 C C . ASN A 1 1208 ? -17.202 46.624 -15.922 1.00 29.36 1208 ASN A C 1
ATOM 9345 O O . ASN A 1 1208 ? -18.081 47.008 -16.690 1.00 29.36 1208 ASN A O 1
ATOM 9349 N N . VAL A 1 1209 ? -17.302 46.757 -14.595 1.00 27.16 1209 VAL A N 1
ATOM 9350 C CA . VAL A 1 1209 ? -18.311 47.570 -13.911 1.00 27.16 1209 VAL A CA 1
ATOM 9351 C C . VAL A 1 1209 ? -17.988 49.040 -14.183 1.00 27.16 1209 VAL A C 1
ATOM 9353 O O . VAL A 1 1209 ? -17.030 49.568 -13.629 1.00 27.16 1209 VAL A O 1
ATOM 9356 N N . TYR A 1 1210 ? -18.778 49.695 -15.030 1.00 33.97 1210 TYR A N 1
ATOM 9357 C CA . TYR A 1 1210 ? -18.801 51.155 -15.127 1.00 33.97 1210 TYR A CA 1
ATOM 9358 C C . TYR A 1 1210 ? -20.127 51.672 -14.582 1.00 33.97 1210 TYR A C 1
ATOM 9360 O O . TYR A 1 1210 ? -21.182 51.091 -14.855 1.00 33.97 1210 TYR A O 1
ATOM 9368 N N . ASP A 1 1211 ? -20.073 52.769 -13.831 1.00 35.88 1211 ASP A N 1
ATOM 9369 C CA . ASP A 1 1211 ? -21.267 53.487 -13.414 1.00 35.88 1211 ASP A CA 1
ATOM 9370 C C . ASP A 1 1211 ? -21.891 54.177 -14.640 1.00 35.88 1211 ASP A C 1
ATOM 9372 O O . ASP A 1 1211 ? -21.259 54.979 -15.332 1.00 35.88 1211 ASP A O 1
ATOM 9376 N N . LEU A 1 1212 ? -23.128 53.805 -14.972 1.00 40.50 1212 LEU A N 1
ATOM 9377 C CA . LEU A 1 1212 ? -23.815 54.298 -16.167 1.00 40.50 1212 LEU A CA 1
ATOM 9378 C C . LEU A 1 1212 ? -24.197 55.781 -16.034 1.00 40.50 1212 LEU A C 1
ATOM 9380 O O . LEU A 1 1212 ? -24.350 56.449 -17.055 1.00 40.50 1212 LEU A O 1
ATOM 9384 N N . GLU A 1 1213 ? -24.323 56.320 -14.817 1.00 42.19 1213 GLU A N 1
ATOM 9385 C CA . GLU A 1 1213 ? -24.512 57.766 -14.632 1.00 42.19 1213 GLU A CA 1
ATOM 9386 C C . GLU A 1 1213 ? -23.233 58.543 -14.967 1.00 42.19 1213 GLU A C 1
ATOM 9388 O O . GLU A 1 1213 ? -23.299 59.580 -15.629 1.00 42.19 1213 GLU A O 1
ATOM 9393 N N . GLU A 1 1214 ? -22.069 57.994 -14.620 1.00 44.41 1214 GLU A N 1
ATOM 9394 C CA . GLU A 1 1214 ? -20.758 58.596 -14.888 1.00 44.41 1214 GLU A CA 1
ATOM 9395 C C . GLU A 1 1214 ? -20.403 58.573 -16.388 1.00 44.41 1214 GLU A C 1
ATOM 9397 O O . GLU A 1 1214 ? -19.743 59.477 -16.898 1.00 44.41 1214 GLU A O 1
ATOM 9402 N N . LEU A 1 1215 ? -20.898 57.574 -17.132 1.00 41.81 1215 LEU A N 1
ATOM 9403 C CA . LEU A 1 1215 ? -20.621 57.420 -18.565 1.00 41.81 1215 LEU A CA 1
ATOM 9404 C C . LEU A 1 1215 ? -21.560 58.221 -19.487 1.00 41.81 1215 LEU A C 1
ATOM 9406 O O . LEU A 1 1215 ? -21.187 58.528 -20.622 1.00 41.81 1215 LEU A O 1
ATOM 9410 N N . PHE A 1 1216 ? -22.789 58.518 -19.044 1.00 48.31 1216 PHE A N 1
ATOM 9411 C CA . PHE A 1 1216 ? -23.846 59.079 -19.901 1.00 48.31 1216 PHE A CA 1
ATOM 9412 C C . PHE A 1 1216 ? -24.444 60.407 -19.413 1.00 48.31 1216 PHE A C 1
ATOM 9414 O O . PHE A 1 1216 ? -25.180 61.025 -20.185 1.00 48.31 1216 PHE A O 1
ATOM 9421 N N . GLY A 1 1217 ? -24.127 60.864 -18.195 1.00 44.12 1217 GLY A N 1
ATOM 9422 C CA . GLY A 1 1217 ? -24.713 62.070 -17.593 1.00 44.12 1217 GLY A CA 1
ATOM 9423 C C . GLY A 1 1217 ? -24.466 63.365 -18.376 1.00 44.12 1217 GLY A C 1
ATOM 9424 O O . GLY A 1 1217 ? -25.360 64.201 -18.473 1.00 44.12 1217 GLY A O 1
ATOM 9425 N N . ASP A 1 1218 ? -23.305 63.493 -19.024 1.00 48.75 1218 ASP A N 1
ATOM 9426 C CA . ASP A 1 1218 ? -22.920 64.719 -19.742 1.00 48.75 1218 ASP A CA 1
ATOM 9427 C C . ASP A 1 1218 ? -23.132 64.650 -21.268 1.00 48.75 1218 ASP A C 1
ATOM 9429 O O . ASP A 1 1218 ? -22.873 65.621 -21.986 1.00 48.75 1218 ASP A O 1
ATOM 9433 N N . HIS A 1 1219 ? -23.620 63.524 -21.809 1.00 43.62 1219 HIS A N 1
ATOM 9434 C CA . HIS A 1 1219 ? -23.789 63.368 -23.257 1.00 43.62 1219 HIS A CA 1
ATOM 9435 C C . HIS A 1 1219 ? -25.183 63.833 -23.725 1.00 43.62 1219 HIS A C 1
ATOM 9437 O O . HIS A 1 1219 ? -26.201 63.375 -23.196 1.00 43.62 1219 HIS A O 1
ATOM 9443 N N . PRO A 1 1220 ? -25.296 64.651 -24.794 1.00 38.22 1220 PRO A N 1
ATOM 9444 C CA . PRO A 1 1220 ? -26.591 65.014 -25.365 1.00 38.22 1220 PRO A CA 1
ATOM 9445 C C . PRO A 1 1220 ? -27.349 63.756 -25.817 1.00 38.22 1220 PRO A C 1
ATOM 9447 O O . PRO A 1 1220 ? -26.913 63.056 -26.734 1.00 38.22 1220 PRO A O 1
ATOM 9450 N N . GLY A 1 1221 ? -28.464 63.446 -25.149 1.00 49.66 1221 GLY A N 1
ATOM 9451 C CA . GLY A 1 1221 ? -29.268 62.235 -25.369 1.00 49.66 1221 GLY A CA 1
ATOM 9452 C C . GLY A 1 1221 ? -29.118 61.136 -24.306 1.00 49.66 1221 GLY A C 1
ATOM 9453 O O . GLY A 1 1221 ? -29.871 60.162 -24.369 1.00 49.66 1221 GLY A O 1
ATOM 9454 N N . GLY A 1 1222 ? -28.220 61.299 -23.325 1.00 46.31 1222 GLY A N 1
ATOM 9455 C CA . GLY A 1 1222 ? -28.031 60.376 -22.197 1.00 46.31 1222 GLY A CA 1
ATOM 9456 C C . GLY A 1 1222 ? -29.301 60.170 -21.367 1.00 46.31 1222 GLY A C 1
ATOM 9457 O O . GLY A 1 1222 ? -29.686 59.032 -21.098 1.00 46.31 1222 GLY A O 1
ATOM 9458 N N . ASP A 1 1223 ? -30.054 61.246 -21.117 1.00 50.19 1223 ASP A N 1
ATOM 9459 C CA . ASP A 1 1223 ? -31.343 61.193 -20.410 1.00 50.19 1223 ASP A CA 1
ATOM 9460 C C . ASP A 1 1223 ? -32.369 60.272 -21.084 1.00 50.19 1223 ASP A C 1
ATOM 9462 O O . ASP A 1 1223 ? -33.124 59.571 -20.410 1.00 50.19 1223 ASP A O 1
ATOM 9466 N N . ALA A 1 1224 ? -32.402 60.213 -22.419 1.00 49.56 1224 ALA A N 1
ATOM 9467 C CA . ALA A 1 1224 ? -33.347 59.360 -23.143 1.00 49.56 1224 ALA A CA 1
ATOM 9468 C C . ALA A 1 1224 ? -32.998 57.866 -23.018 1.00 49.56 1224 ALA A C 1
ATOM 9470 O O . ALA A 1 1224 ? -33.888 57.010 -23.072 1.00 49.56 1224 ALA A O 1
ATOM 9471 N N . VAL A 1 1225 ? -31.710 57.556 -22.844 1.00 46.03 1225 VAL A N 1
ATOM 9472 C CA . VAL A 1 1225 ? -31.208 56.197 -22.620 1.00 46.03 1225 VAL A CA 1
ATOM 9473 C C . VAL A 1 1225 ? -31.467 55.785 -21.171 1.00 46.03 1225 VAL A C 1
ATOM 9475 O O . VAL A 1 1225 ? -32.093 54.747 -20.953 1.00 46.03 1225 VAL A O 1
ATOM 9478 N N . LEU A 1 1226 ? -31.118 56.635 -20.200 1.00 51.16 1226 LEU A N 1
ATOM 9479 C CA . LEU A 1 1226 ? -31.374 56.398 -18.772 1.00 51.16 1226 LEU A CA 1
ATOM 9480 C C . LEU A 1 1226 ? -32.878 56.257 -18.473 1.00 51.16 1226 LEU A C 1
ATOM 9482 O O . LEU A 1 1226 ? -33.292 55.360 -17.739 1.00 51.16 1226 LEU A O 1
ATOM 9486 N N . THR A 1 1227 ? -33.728 57.049 -19.135 1.00 47.38 1227 THR A N 1
ATOM 9487 C CA . THR A 1 1227 ? -35.193 56.953 -18.993 1.00 47.38 1227 THR A CA 1
ATOM 9488 C C . THR A 1 1227 ? -35.749 55.622 -19.521 1.00 47.38 1227 THR A C 1
ATOM 9490 O O . THR A 1 1227 ? -36.646 55.042 -18.907 1.00 47.38 1227 THR A O 1
ATOM 9493 N N . LYS A 1 1228 ? -35.219 55.091 -20.634 1.00 45.56 1228 LYS A N 1
ATOM 9494 C CA . LYS A 1 1228 ? -35.645 53.786 -21.178 1.00 45.56 1228 LYS A CA 1
ATOM 9495 C C . LYS A 1 1228 ? -35.190 52.611 -20.316 1.00 45.56 1228 LYS A C 1
ATOM 9497 O O . LYS A 1 1228 ? -35.937 51.643 -20.177 1.00 45.56 1228 LYS A O 1
ATOM 9502 N N . VAL A 1 1229 ? -34.002 52.705 -19.722 1.00 43.59 1229 VAL A N 1
ATOM 9503 C CA . VAL A 1 1229 ? -33.491 51.692 -18.787 1.00 43.59 1229 VAL A CA 1
ATOM 9504 C C . VAL A 1 1229 ? -34.360 51.660 -17.526 1.00 43.59 1229 VAL A C 1
ATOM 9506 O O . VAL A 1 1229 ? -34.854 50.592 -17.160 1.00 43.59 1229 VAL A O 1
ATOM 9509 N N . ASN A 1 1230 ? -34.695 52.822 -16.956 1.00 44.50 1230 ASN A N 1
ATOM 9510 C CA . ASN A 1 1230 ? -35.568 52.914 -15.780 1.00 44.50 1230 ASN A CA 1
ATOM 9511 C C . ASN A 1 1230 ? -37.015 52.448 -16.043 1.00 44.50 1230 ASN A C 1
ATOM 9513 O O . ASN A 1 1230 ? -37.635 51.843 -15.170 1.00 44.50 1230 ASN A O 1
ATOM 9517 N N . GLN A 1 1231 ? -37.551 52.637 -17.256 1.00 40.12 1231 GLN A N 1
ATOM 9518 C CA . GLN A 1 1231 ? -38.867 52.094 -17.633 1.00 40.12 1231 GLN A CA 1
ATOM 9519 C C . GLN A 1 1231 ? -38.891 50.559 -17.739 1.00 40.12 1231 GLN A C 1
ATOM 9521 O O . GLN A 1 1231 ? -39.933 49.956 -17.490 1.00 40.12 1231 GLN A O 1
ATOM 9526 N N . SER A 1 1232 ? -37.764 49.915 -18.065 1.00 39.94 1232 SER A N 1
ATOM 9527 C CA . SER A 1 1232 ? -37.676 48.447 -18.124 1.00 39.94 1232 SER A CA 1
ATOM 9528 C C . SER A 1 1232 ? -37.671 47.786 -16.737 1.00 39.94 1232 SER A C 1
ATOM 9530 O O . SER A 1 1232 ? -38.169 46.672 -16.589 1.00 39.94 1232 SER A O 1
ATOM 9532 N N . HIS A 1 1233 ? -37.204 48.499 -15.704 1.00 35.50 1233 HIS A N 1
ATOM 9533 C CA . HIS A 1 1233 ? -37.219 48.046 -14.308 1.00 35.50 1233 HIS A CA 1
ATOM 9534 C C . HIS A 1 1233 ? -38.609 48.107 -13.650 1.00 35.50 1233 HIS A C 1
ATOM 9536 O O . HIS A 1 1233 ? -38.887 47.358 -12.718 1.00 35.50 1233 HIS A O 1
ATOM 9542 N N . ALA A 1 1234 ? -39.519 48.947 -14.152 1.00 31.75 1234 ALA A N 1
ATOM 9543 C CA . ALA A 1 1234 ? -40.867 49.096 -13.595 1.00 31.75 1234 ALA A CA 1
ATOM 9544 C C . ALA A 1 1234 ? -41.859 47.985 -14.017 1.00 31.75 1234 ALA A C 1
ATOM 9546 O O . ALA A 1 1234 ? -42.973 47.940 -13.503 1.00 31.75 1234 ALA A O 1
ATOM 9547 N N . MET A 1 1235 ? -41.491 47.086 -14.942 1.00 34.91 1235 MET A N 1
ATOM 9548 C CA . MET A 1 1235 ? -42.378 46.014 -15.435 1.00 34.91 1235 MET A CA 1
ATOM 9549 C C . MET A 1 1235 ? -42.329 44.707 -14.624 1.00 34.91 1235 MET A C 1
ATOM 9551 O O . MET A 1 1235 ? -43.092 43.787 -14.919 1.00 34.91 1235 MET A O 1
ATOM 9555 N N . THR A 1 1236 ? -41.479 44.601 -13.601 1.00 35.78 1236 THR A N 1
ATOM 9556 C CA . THR A 1 1236 ? -41.294 43.367 -12.812 1.00 35.78 1236 THR A CA 1
ATOM 9557 C C . THR A 1 1236 ? -41.910 43.399 -11.410 1.00 35.78 1236 THR A C 1
ATOM 9559 O O . THR A 1 1236 ? -41.704 42.461 -10.647 1.00 35.78 1236 THR A O 1
ATOM 9562 N N . THR A 1 1237 ? -42.712 44.413 -11.066 1.00 36.78 1237 THR A N 1
ATOM 9563 C CA . THR A 1 1237 ? -43.379 44.509 -9.754 1.00 36.78 1237 THR A CA 1
ATOM 9564 C C . THR A 1 1237 ? -44.906 44.590 -9.865 1.00 36.78 1237 THR A C 1
ATOM 9566 O O . THR A 1 1237 ? -45.518 45.654 -9.836 1.00 36.78 1237 THR A O 1
ATOM 9569 N N . ALA A 1 1238 ? -45.542 43.422 -9.931 1.00 25.02 1238 ALA A N 1
ATOM 9570 C CA . ALA A 1 1238 ? -46.910 43.194 -9.459 1.00 25.02 1238 ALA A CA 1
ATOM 9571 C C . ALA A 1 1238 ? -46.966 41.769 -8.865 1.00 25.02 1238 ALA A C 1
ATOM 9573 O O . ALA A 1 1238 ? -46.281 40.900 -9.406 1.00 25.02 1238 ALA A O 1
ATOM 9574 N N . PRO A 1 1239 ? -47.682 41.564 -7.742 1.00 36.38 1239 PRO A N 1
ATOM 9575 C CA . PRO A 1 1239 ? -47.399 40.515 -6.754 1.00 36.38 1239 PRO A CA 1
ATOM 9576 C C . PRO A 1 1239 ? -47.596 39.080 -7.241 1.00 36.38 1239 PRO A C 1
ATOM 9578 O O . PRO A 1 1239 ? -48.513 38.846 -8.065 1.00 36.38 1239 PRO A O 1
#

Sequence (1239 aa):
MMRLHRAISLVLLPLLLPTKSYAAYYSFDGWGNNLRNPEWGMAGSELLRYPVASAYHDGISNMTGGGRLPDARDISVQLMRVDQISSKRRGTDFITYLGQLFDHDFDLNEHTWHDWGKAGEAAPIPIPVCDAWFDADCDGGKVMEFTRTGYNGSTPPDQPRQQINGITSFLDGSVVYGSSFDWASKLRTFRDGTLLVSDGNLLPWNIGGLPMANDVGREDLMFAAGDKRANVNPAVIALQVLFLRNHNRLAAEYKAANPTWVDEDLFNAARKWNVAQLQAICWYEYLPSLGLAIEAYGGYKEDTNPSIDNFFSTVAYRYGHSEVGDIVKRVDDHGMEIDKGHLLLQEAFFSPQIAMSAGIEPILRGLASGIQWEVDTLYSPSIQHFLFNLNGHGATDLLARNIQRGRDHGTPLYNRCRQHFGLSRKTSFREVSPDEEVAMTLSKIYKGNVDMCDAYVCGLAEEHVMNSGLGELFYASMTNQYTRTRDGDRFYFENPAEDGPGFTAAQISELKATHLRDLILLNTDVKRLPANIFFMTEEDPWIHTPEDDASAPSSPPQEADAPTLGDHSMMLHREGGYQLSWTTGVVDGTEDELEISISVSVPTTGWIGIGFENPAAGGSMYGADMVIGLVDKWGTAFVHDCYSRVPGVPPQKDLDIGGASDVYNIAGTFENGVTTISFSRKFVTEDTQFDLPIAATGDTAVIFSWQGEGSDDIERYHGSCCRGRGTSIEFNTEVEEAAPALDISEVAMTAYEAAAGVNLEYGLMGDSVVITMAYETEGYVAIGIDPSDGGMTNADMYVGRFEGGVPVIEDRYALGTFTPELDSTTQDATLVQASREGGITSFTFVRLLDTLDPDQDNVIEDRTMAVVWAMGSADSFDYHASRGKFNLNFIGGTEELDEDASADYGSDVASADNCTSNCTSGGADVELIDNHAMIMGLTWPLLCVMGVLIARFGRSWRYWLRVHRFIQTVVVSLSFVGQVFAFVYTGGSLETTHGATAIFIICFTTPQAVLGVLSCQKELPDFVFDPESIKRLHRVVGYLLTGFCLWQTYTGMEMYNVSHKYIQLFYAWLVALCVATIFSNDIITVADISKILKASTASAGGDLQSAMMDILRNHLDEEAHAELMEGSEDEEDCTEDLIRAGVITEEEAEEMAIKKKSEKQAKLMKLLSNASRKGNMGVVSERDRTYTRTGVAKLAAQGVKVTIIENNVYDLEELFGDHPGGDAVLTKVNQSHAMTTAP

Radius of gyration: 42.28 Å; chains: 1; bounding box: 118×104×114 Å

Organism: NCBI:txid36881